Protein AF-0000000082329319 (afdb_homodimer)

Solvent-accessible surface area (backbone atoms only — not comparable to full-atom values): 57331 Å² total; per-residue (Å²): 108,67,70,53,46,54,50,66,62,68,67,63,82,34,62,36,70,44,45,41,34,28,29,38,61,69,78,29,52,53,36,36,52,53,46,50,52,42,44,52,46,39,43,68,53,18,30,43,64,46,78,43,66,29,59,66,49,56,44,35,35,26,40,24,53,36,57,49,59,50,30,33,31,45,73,42,60,60,50,90,54,73,69,56,53,43,22,40,49,27,40,51,30,24,66,36,27,12,66,29,5,46,32,35,39,68,50,73,68,53,36,54,30,41,51,44,30,39,55,34,58,69,70,59,17,52,50,27,47,33,51,38,47,52,51,43,46,66,47,33,62,47,39,40,37,26,33,49,57,33,33,27,46,34,38,58,71,47,36,43,55,77,82,74,37,58,66,62,38,46,63,36,68,20,51,42,42,71,37,67,89,69,42,92,74,79,43,67,47,33,28,30,25,54,70,43,43,61,22,64,32,7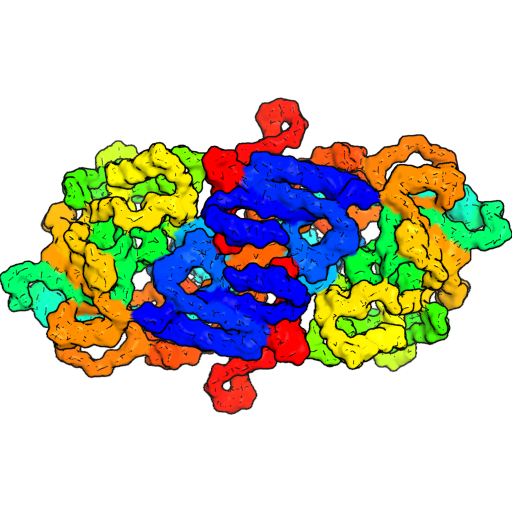3,39,84,39,20,48,48,50,41,72,80,48,29,68,55,44,33,31,17,35,19,41,23,40,79,56,93,86,37,79,42,66,52,48,20,64,44,71,47,74,58,87,52,30,34,44,34,34,43,48,80,88,36,43,30,73,84,61,52,72,61,40,19,63,23,50,37,42,30,54,50,32,39,51,15,56,54,71,78,73,48,81,47,76,18,37,35,16,44,64,44,49,40,44,68,35,48,72,48,62,44,66,77,47,66,44,26,30,37,40,32,41,73,39,20,70,73,55,46,54,60,38,30,49,48,63,44,43,49,42,78,58,53,53,51,56,44,51,53,39,52,74,72,62,54,67,74,48,54,43,66,22,61,89,40,59,44,63,78,64,79,76,60,24,45,15,58,24,36,78,70,46,66,38,66,69,42,30,32,30,31,30,47,36,82,75,29,66,42,69,38,90,84,42,94,50,70,32,69,67,44,53,26,40,36,39,36,50,32,67,39,53,67,56,43,50,50,35,40,75,72,62,73,32,39,31,37,63,37,67,44,60,56,67,84,81,81,82,68,59,90,53,45,45,81,45,76,47,86,51,45,43,32,34,32,40,41,31,31,29,35,30,67,66,45,43,34,44,68,55,36,35,53,56,46,14,55,49,57,40,66,60,42,26,45,71,62,21,65,54,45,36,42,60,36,55,48,94,61,40,75,90,65,54,40,79,86,56,49,71,77,87,55,43,87,72,34,48,50,41,59,38,74,79,54,80,58,80,69,74,40,73,26,49,67,62,50,46,49,56,44,42,71,43,33,45,48,48,42,88,86,48,32,23,44,36,74,59,52,97,109,63,68,54,46,55,50,65,61,67,68,62,85,34,59,36,69,44,45,41,34,26,31,40,61,68,77,29,52,53,35,35,52,52,46,50,53,42,44,52,47,38,43,67,53,18,31,43,67,47,78,42,66,29,58,65,49,56,44,35,36,27,40,25,55,37,57,51,60,49,31,33,31,45,72,42,62,60,49,88,56,73,69,57,52,42,23,41,46,26,40,49,29,24,67,35,27,13,66,29,4,48,31,33,40,66,50,71,69,55,37,53,30,42,51,46,30,40,55,34,60,69,69,59,18,53,51,26,47,32,52,38,46,52,49,42,45,66,47,33,61,46,40,41,37,27,33,49,56,33,35,28,47,36,38,58,72,47,37,42,57,76,82,75,37,58,66,62,37,45,59,36,69,24,44,41,40,70,35,68,89,67,43,91,72,78,44,68,46,33,30,31,25,54,67,42,44,63,23,63,33,73,39,84,39,19,45,48,50,39,72,80,51,29,67,56,46,32,30,18,34,18,41,23,40,80,57,96,87,37,78,41,68,53,48,22,65,44,70,47,75,59,87,52,28,34,45,34,32,44,51,80,87,38,44,30,73,85,61,50,72,60,40,19,61,23,50,37,42,30,55,50,32,39,51,15,57,54,70,77,72,47,82,47,78,17,36,36,15,43,64,45,49,41,43,67,33,49,72,46,62,44,67,77,45,66,44,26,29,38,38,33,42,74,38,20,69,74,55,46,53,61,38,31,50,49,62,44,43,49,43,78,59,51,52,50,54,43,52,54,38,51,74,72,61,54,66,74,46,54,41,66,21,61,88,38,57,44,63,79,66,78,76,60,23,42,17,57,24,36,78,70,45,68,37,68,69,41,31,35,30,31,31,48,35,83,75,30,66,42,70,38,87,85,42,94,50,71,30,71,67,44,53,24,41,36,39,36,47,31,66,39,52,68,56,44,51,51,36,40,73,72,63,74,31,40,31,38,62,38,67,44,58,56,67,84,82,81,84,67,59,90,51,44,46,80,46,76,48,86,50,44,43,34,35,29,41,41,33,30,29,33,30,68,66,44,43,34,43,68,55,36,35,54,56,45,15,56,50,58,41,66,60,43,26,45,72,62,21,66,53,46,36,41,57,36,57,48,92,62,42,75,88,66,55,40,80,86,56,49,69,76,88,55,42,88,71,34,47,50,43,58,38,75,79,53,81,59,82,68,74,40,75,25,50,66,64,50,46,49,56,43,43,71,43,33,43,47,46,40,88,85,48,32,24,44,35,76,58,49,100

Structure (mmCIF, N/CA/C/O backbone):
data_AF-0000000082329319-model_v1
#
loop_
_entity.id
_entity.type
_entity.pdbx_description
1 polymer 'ABC transporter substrate-binding protein'
#
loop_
_atom_site.group_PDB
_atom_site.id
_atom_site.type_symbol
_atom_site.label_atom_id
_atom_site.label_alt_id
_atom_site.label_comp_id
_atom_site.label_asym_id
_atom_site.label_entity_id
_atom_site.label_seq_id
_atom_site.pdbx_PDB_ins_code
_atom_site.Cartn_x
_atom_site.Cartn_y
_atom_site.Cartn_z
_atom_site.occupancy
_atom_site.B_iso_or_equiv
_atom_site.auth_seq_id
_atom_site.auth_comp_id
_atom_site.auth_asym_id
_atom_site.auth_atom_id
_atom_site.pdbx_PDB_model_num
ATOM 1 N N . MET A 1 1 ? -1.526 15.633 -18.156 1 30.2 1 MET A N 1
ATOM 2 C CA . MET A 1 1 ? -1.078 15.492 -19.547 1 30.2 1 MET A CA 1
ATOM 3 C C . MET A 1 1 ? -0.22 14.242 -19.703 1 30.2 1 MET A C 1
ATOM 5 O O . MET A 1 1 ? -0.414 13.469 -20.656 1 30.2 1 MET A O 1
ATOM 9 N N . ASP A 1 2 ? 0.647 14.102 -18.734 1 33.94 2 ASP A N 1
ATOM 10 C CA . ASP A 1 2 ? 1.705 13.117 -18.953 1 33.94 2 ASP A CA 1
ATOM 11 C C . ASP A 1 2 ? 1.216 11.711 -18.625 1 33.94 2 ASP A C 1
ATOM 13 O O . ASP A 1 2 ? 1.714 10.734 -19.203 1 33.94 2 ASP A O 1
ATOM 17 N N . ARG A 1 3 ? 0.21 11.625 -17.688 1 36.66 3 ARG A N 1
ATOM 18 C CA . ARG A 1 3 ? -0.419 10.32 -17.5 1 36.66 3 ARG A CA 1
ATOM 19 C C . ARG A 1 3 ? -1.175 9.891 -18.75 1 36.66 3 ARG A C 1
ATOM 21 O O . ARG A 1 3 ? -1.224 8.703 -19.078 1 36.66 3 ARG A O 1
ATOM 28 N N . ILE A 1 4 ? -1.695 10.906 -19.391 1 33.75 4 ILE A N 1
ATOM 29 C CA . ILE A 1 4 ? -2.426 10.711 -20.641 1 33.75 4 ILE A CA 1
ATOM 30 C C . ILE A 1 4 ? -1.472 10.219 -21.719 1 33.75 4 ILE A C 1
ATOM 32 O O . ILE A 1 4 ? -1.796 9.297 -22.469 1 33.75 4 ILE A O 1
ATOM 36 N N . GLU A 1 5 ? -0.399 10.859 -21.688 1 36.62 5 GLU A N 1
ATOM 37 C CA . GLU A 1 5 ? 0.522 10.492 -22.75 1 36.62 5 GLU A CA 1
ATOM 38 C C . GLU A 1 5 ? 0.984 9.039 -22.609 1 36.62 5 GLU A C 1
ATOM 40 O O . GLU A 1 5 ? 1.142 8.328 -23.594 1 36.62 5 GLU A O 1
ATOM 45 N N . ARG A 1 6 ? 1.022 8.758 -21.406 1 40.94 6 ARG A N 1
ATOM 46 C CA . ARG A 1 6 ? 1.468 7.402 -21.094 1 40.94 6 ARG A CA 1
ATOM 47 C C . ARG A 1 6 ? 0.449 6.371 -21.578 1 40.94 6 ARG A C 1
ATOM 49 O O . ARG A 1 6 ? 0.821 5.281 -22.016 1 40.94 6 ARG A O 1
ATOM 56 N N . LEU A 1 7 ? -0.784 6.781 -21.406 1 38.31 7 LEU A N 1
ATOM 57 C CA . LEU A 1 7 ? -1.888 5.93 -21.828 1 38.31 7 LEU A CA 1
ATOM 58 C C . LEU A 1 7 ? -1.897 5.766 -23.344 1 38.31 7 LEU A C 1
ATOM 60 O O . LEU A 1 7 ? -2.336 4.734 -23.859 1 38.31 7 LEU A O 1
ATOM 64 N N . ILE A 1 8 ? -1.562 6.855 -23.984 1 34.66 8 ILE A N 1
ATOM 65 C CA . ILE A 1 8 ? -1.705 6.926 -25.438 1 34.66 8 ILE A CA 1
ATOM 66 C C . ILE A 1 8 ? -0.611 6.098 -26.109 1 34.66 8 ILE A C 1
ATOM 68 O O . ILE A 1 8 ? -0.829 5.512 -27.172 1 34.66 8 ILE A O 1
ATOM 72 N N . THR A 1 9 ? 0.531 6.309 -25.562 1 39.31 9 THR A N 1
ATOM 73 C CA . THR A 1 9 ? 1.566 5.793 -26.453 1 39.31 9 THR A CA 1
ATOM 74 C C . THR A 1 9 ? 1.694 4.281 -26.312 1 39.31 9 THR A C 1
ATOM 76 O O . THR A 1 9 ? 2.354 3.629 -27.141 1 39.31 9 THR A O 1
ATOM 79 N N . GLY A 1 10 ? 0.918 3.424 -25.797 1 35.56 10 GLY A N 1
ATOM 80 C CA . GLY A 1 10 ? 0.728 1.983 -25.844 1 35.56 10 GLY A CA 1
ATOM 81 C C . GLY A 1 10 ? 2.02 1.204 -25.703 1 35.56 10 GLY A C 1
ATOM 82 O O . GLY A 1 10 ? 2.068 0.008 -26 1 35.56 10 GLY A O 1
ATOM 83 N N . THR A 1 11 ? 3.207 1.705 -26.078 1 42.69 11 THR A N 1
ATOM 84 C CA . THR A 1 11 ? 4.352 0.818 -26.234 1 42.69 11 THR A CA 1
ATOM 85 C C . THR A 1 11 ? 4.789 0.247 -24.891 1 42.69 11 THR A C 1
ATOM 87 O O . THR A 1 11 ? 4.832 0.967 -23.891 1 42.69 11 THR A O 1
ATOM 90 N N . ALA A 1 12 ? 4.844 -1.183 -24.625 1 45 12 ALA A N 1
ATOM 91 C CA . ALA A 1 12 ? 4.926 -2.133 -23.516 1 45 12 ALA A CA 1
ATOM 92 C C . ALA A 1 12 ? 5.91 -1.654 -22.453 1 45 12 ALA A C 1
ATOM 94 O O . ALA A 1 12 ? 5.586 -1.634 -21.266 1 45 12 ALA A O 1
ATOM 95 N N . ASP A 1 13 ? 7.266 -1.929 -22.609 1 57.5 13 ASP A N 1
ATOM 96 C CA . ASP A 1 13 ? 8.258 -1.7 -21.562 1 57.5 13 ASP A CA 1
ATOM 97 C C . ASP A 1 13 ? 8.719 -0.244 -21.562 1 57.5 13 ASP A C 1
ATOM 99 O O . ASP A 1 13 ? 9.414 0.201 -22.469 1 57.5 13 ASP A O 1
ATOM 103 N N . ASP A 1 14 ? 7.895 0.738 -20.734 1 76.12 14 ASP A N 1
ATOM 104 C CA . ASP A 1 14 ? 8.281 2.145 -20.688 1 76.12 14 ASP A CA 1
ATOM 105 C C . ASP A 1 14 ? 9.109 2.441 -19.438 1 76.12 14 ASP A C 1
ATOM 107 O O . ASP A 1 14 ? 8.992 1.74 -18.438 1 76.12 14 ASP A O 1
ATOM 111 N N . GLN A 1 15 ? 10.141 3.148 -19.719 1 88.38 15 GLN A N 1
ATOM 112 C CA . GLN A 1 15 ? 10.953 3.646 -18.625 1 88.38 15 GLN A CA 1
ATOM 113 C C . GLN A 1 15 ? 10.086 4.309 -17.562 1 88.38 15 GLN A C 1
ATOM 115 O O . GLN A 1 15 ? 9.195 5.102 -17.875 1 88.38 15 GLN A O 1
ATOM 120 N N . LEU A 1 16 ? 10.266 3.871 -16.359 1 93.06 16 LEU A N 1
ATOM 121 C CA . LEU A 1 16 ? 9.539 4.508 -15.266 1 93.06 16 LEU A CA 1
ATOM 122 C C . LEU A 1 16 ? 9.805 6.012 -15.234 1 93.06 16 LEU A C 1
ATOM 124 O O . LEU A 1 16 ? 10.961 6.441 -15.297 1 93.06 16 LEU A O 1
ATOM 128 N N . THR A 1 17 ? 8.781 6.805 -15.203 1 94.88 17 THR A N 1
ATOM 129 C CA . THR A 1 17 ? 8.875 8.25 -15.023 1 94.88 17 THR A CA 1
ATOM 130 C C . THR A 1 17 ? 8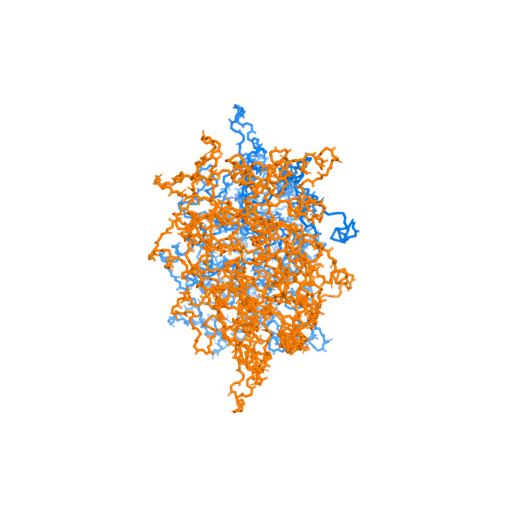.188 8.68 -13.734 1 94.88 17 THR A C 1
ATOM 132 O O . THR A 1 17 ? 7.051 8.289 -13.469 1 94.88 17 THR A O 1
ATOM 135 N N . ILE A 1 18 ? 8.859 9.414 -12.945 1 96.12 18 ILE A N 1
ATOM 136 C CA . ILE A 1 18 ? 8.32 9.945 -11.695 1 96.12 18 ILE A CA 1
ATOM 137 C C . ILE A 1 18 ? 8.305 11.469 -11.742 1 96.12 18 ILE A C 1
ATOM 139 O O . ILE A 1 18 ? 9.25 12.086 -12.242 1 96.12 18 ILE A O 1
ATOM 143 N N . THR A 1 19 ? 7.227 12.07 -11.281 1 97.81 19 THR A N 1
ATOM 144 C CA . THR A 1 19 ? 7.16 13.516 -11.125 1 97.81 19 THR A CA 1
ATOM 145 C C . THR A 1 19 ? 7.629 13.93 -9.734 1 97.81 19 THR A C 1
ATOM 147 O O . THR A 1 19 ? 7.07 13.484 -8.727 1 97.81 19 THR A O 1
ATOM 150 N N . LEU A 1 20 ? 8.656 14.695 -9.695 1 98.44 20 LEU A N 1
ATOM 151 C CA . LEU A 1 20 ? 9.195 15.25 -8.461 1 98.44 20 LEU A CA 1
ATOM 152 C C . LEU A 1 20 ? 8.812 16.719 -8.312 1 98.44 20 LEU A C 1
ATOM 154 O O . LEU A 1 20 ? 9.312 17.578 -9.055 1 98.44 20 LEU A O 1
ATOM 158 N N . GLN A 1 21 ? 7.93 17 -7.387 1 98.5 21 GLN A N 1
ATOM 159 C CA . GLN A 1 21 ? 7.477 18.359 -7.156 1 98.5 21 GLN A CA 1
ATOM 160 C C . GLN A 1 21 ? 8.281 19.031 -6.039 1 98.5 21 GLN A C 1
ATOM 162 O O . GLN A 1 21 ? 8.75 18.344 -5.121 1 98.5 21 GLN A O 1
ATOM 167 N N . THR A 1 22 ? 8.508 20.312 -6.148 1 97.94 22 THR A N 1
ATOM 168 C CA . THR A 1 22 ? 9.18 21.109 -5.129 1 97.94 22 THR A CA 1
ATOM 169 C C . THR A 1 22 ? 8.891 22.594 -5.332 1 97.94 22 THR A C 1
ATOM 171 O O . THR A 1 22 ? 7.969 22.969 -6.059 1 97.94 22 THR A O 1
ATOM 174 N N . LEU A 1 23 ? 9.578 23.438 -4.57 1 95 23 LEU A N 1
ATOM 175 C CA . LEU A 1 23 ? 9.43 24.875 -4.668 1 95 23 LEU A CA 1
ATOM 176 C C . LEU A 1 23 ? 10.492 25.484 -5.578 1 95 23 LEU A C 1
ATOM 178 O O . LEU A 1 23 ? 11.617 24.969 -5.645 1 95 23 LEU A O 1
ATOM 182 N N . PRO A 1 24 ? 10.141 26.516 -6.27 1 93.5 24 PRO A N 1
ATOM 183 C CA . PRO A 1 24 ? 11.156 27.203 -7.078 1 93.5 24 PRO A CA 1
ATOM 184 C C . PRO A 1 24 ? 12.203 27.922 -6.227 1 93.5 24 PRO A C 1
ATOM 186 O O . PRO A 1 24 ? 12.023 28.062 -5.012 1 93.5 24 PRO A O 1
ATOM 189 N N . THR A 1 25 ? 13.227 28.359 -6.852 1 88.62 25 THR A N 1
ATOM 190 C CA . THR A 1 25 ? 14.383 28.969 -6.191 1 88.62 25 THR A CA 1
ATOM 191 C C . THR A 1 25 ? 13.953 30.188 -5.379 1 88.62 25 THR A C 1
ATOM 193 O O . THR A 1 25 ? 14.453 30.406 -4.277 1 88.62 25 THR A O 1
ATOM 196 N N . ASP A 1 26 ? 13.031 30.922 -5.863 1 83.06 26 ASP A N 1
ATOM 197 C CA . ASP A 1 26 ? 12.609 32.156 -5.219 1 83.06 26 ASP A CA 1
ATOM 198 C C . ASP A 1 26 ? 11.875 31.875 -3.91 1 83.06 26 ASP A C 1
ATOM 200 O O . ASP A 1 26 ? 11.867 32.719 -3.004 1 83.06 26 ASP A O 1
ATOM 204 N N . ASN A 1 27 ? 11.281 30.688 -3.85 1 83.81 27 ASN A N 1
ATOM 205 C CA . ASN A 1 27 ? 10.547 30.328 -2.643 1 83.81 27 ASN A CA 1
ATOM 206 C C . ASN A 1 27 ? 11.438 29.562 -1.661 1 83.81 27 ASN A C 1
ATOM 208 O O . ASN A 1 27 ? 11.383 29.812 -0.454 1 83.81 27 ASN A O 1
ATOM 212 N N . ASP A 1 28 ? 12.195 28.688 -2.215 1 90.06 28 ASP A N 1
ATOM 213 C CA . ASP A 1 28 ? 13.039 27.844 -1.37 1 90.06 28 ASP A CA 1
ATOM 214 C C . ASP A 1 28 ? 14.234 27.297 -2.15 1 90.06 28 ASP A C 1
ATOM 216 O O . ASP A 1 28 ? 14.148 26.25 -2.777 1 90.06 28 ASP A O 1
ATOM 220 N N . ARG A 1 29 ? 15.336 27.938 -2.021 1 90.69 29 ARG A N 1
ATOM 221 C CA . ARG A 1 29 ? 16.547 27.578 -2.76 1 90.69 29 ARG A CA 1
ATOM 222 C C . ARG A 1 29 ? 17.062 26.219 -2.316 1 90.69 29 ARG A C 1
ATOM 224 O O . ARG A 1 29 ? 17.609 25.469 -3.127 1 90.69 29 ARG A O 1
ATOM 231 N N . GLN A 1 30 ? 16.938 25.953 -1.091 1 93.69 30 GLN A N 1
ATOM 232 C CA . GLN A 1 30 ? 17.438 24.688 -0.567 1 93.69 30 GLN A CA 1
ATOM 233 C C . GLN A 1 30 ? 16.625 23.516 -1.106 1 93.69 30 GLN A C 1
ATOM 235 O O . GLN A 1 30 ? 17.188 22.5 -1.53 1 93.69 30 GLN A O 1
ATOM 240 N N . ALA A 1 31 ? 15.305 23.625 -1.152 1 95.62 31 ALA A N 1
ATOM 241 C CA . ALA A 1 31 ? 14.43 22.547 -1.598 1 95.62 31 ALA A CA 1
ATOM 242 C C . ALA A 1 31 ? 14.719 22.156 -3.047 1 95.62 31 ALA A C 1
ATOM 244 O O . ALA A 1 31 ? 14.805 20.969 -3.379 1 95.62 31 ALA A O 1
ATOM 245 N N . ILE A 1 32 ? 14.828 23.125 -3.904 1 96.56 32 ILE A N 1
ATOM 246 C CA . ILE A 1 32 ? 15.031 22.844 -5.32 1 96.56 32 ILE A CA 1
ATOM 247 C C . ILE A 1 32 ? 16.422 22.234 -5.531 1 96.56 32 ILE A C 1
ATOM 249 O O . ILE A 1 32 ? 16.609 21.391 -6.41 1 96.56 32 ILE A O 1
ATOM 253 N N . GLN A 1 33 ? 17.391 22.672 -4.738 1 96.69 33 GLN A N 1
ATOM 254 C CA . GLN A 1 33 ? 18.719 22.094 -4.852 1 96.69 33 GLN A CA 1
ATOM 255 C C . GLN A 1 33 ? 18.719 20.625 -4.402 1 96.69 33 GLN A C 1
ATOM 257 O O . GLN A 1 33 ? 19.375 19.781 -5.023 1 96.69 33 GLN A O 1
ATOM 262 N N . ILE A 1 34 ? 18.031 20.328 -3.328 1 98 34 ILE A N 1
ATOM 263 C CA . ILE A 1 34 ? 17.891 18.953 -2.895 1 98 34 ILE A CA 1
ATOM 264 C C . ILE A 1 34 ? 17.219 18.125 -3.994 1 98 34 ILE A C 1
ATOM 266 O O . ILE A 1 34 ? 17.672 17.016 -4.309 1 98 34 ILE A O 1
ATOM 270 N N . ALA A 1 35 ? 16.172 18.672 -4.617 1 98.38 35 ALA A N 1
ATOM 271 C CA . ALA A 1 35 ? 15.414 18 -5.664 1 98.38 35 ALA A CA 1
ATOM 272 C C . ALA A 1 35 ? 16.312 17.703 -6.871 1 98.38 35 ALA A C 1
ATOM 274 O O . ALA A 1 35 ? 16.234 16.609 -7.449 1 98.38 35 ALA A O 1
ATOM 275 N N . ARG A 1 36 ? 17.109 18.625 -7.215 1 98 36 ARG A N 1
ATOM 276 C CA . ARG A 1 36 ? 17.984 18.453 -8.359 1 98 36 ARG A CA 1
ATOM 277 C C . ARG A 1 36 ? 19.016 17.359 -8.094 1 98 36 ARG A C 1
ATOM 279 O O . ARG A 1 36 ? 19.359 16.594 -9 1 98 36 ARG A O 1
ATOM 286 N N . ARG A 1 37 ? 19.5 17.344 -6.906 1 97.31 37 ARG A N 1
ATOM 287 C CA . ARG A 1 37 ? 20.438 16.297 -6.535 1 97.31 37 ARG A CA 1
ATOM 288 C C . ARG A 1 37 ? 19.781 14.922 -6.617 1 97.31 37 ARG A C 1
ATOM 290 O O . ARG A 1 37 ? 20.359 13.969 -7.133 1 97.31 37 ARG A O 1
ATOM 297 N N . LEU A 1 38 ? 18.578 14.812 -6.113 1 98.12 38 LEU A N 1
ATOM 298 C CA . LEU A 1 38 ? 17.844 13.555 -6.18 1 98.12 38 LEU A CA 1
ATOM 299 C C . LEU A 1 38 ? 17.531 13.18 -7.621 1 98.12 38 LEU A C 1
ATOM 301 O O . LEU A 1 38 ? 17.625 12.008 -8 1 98.12 38 LEU A O 1
ATOM 305 N N . GLU A 1 39 ? 17.109 14.203 -8.422 1 98.19 39 GLU A N 1
ATOM 306 C CA . GLU A 1 39 ? 16.859 13.984 -9.844 1 98.19 39 GLU A CA 1
ATOM 307 C C . GLU A 1 39 ? 18.078 13.352 -10.531 1 98.19 39 GLU A C 1
ATOM 309 O O . GLU A 1 39 ? 17.938 12.391 -11.281 1 98.19 39 GLU A O 1
ATOM 314 N N . LYS A 1 40 ? 19.203 13.906 -10.25 1 97.38 40 LYS A N 1
ATOM 315 C CA . LYS A 1 40 ? 20.453 13.391 -10.82 1 97.38 40 LYS A CA 1
ATOM 316 C C . LYS A 1 40 ? 20.656 11.922 -10.445 1 97.38 40 LYS A C 1
ATOM 318 O O . LYS A 1 40 ? 20.984 11.102 -11.297 1 97.38 40 LYS A O 1
ATOM 323 N N . HIS A 1 41 ? 20.484 11.594 -9.172 1 97.75 41 HIS A N 1
ATOM 324 C CA . HIS A 1 41 ? 20.688 10.234 -8.695 1 97.75 41 HIS A CA 1
ATOM 325 C C . HIS A 1 41 ? 19.656 9.281 -9.273 1 97.75 41 HIS A C 1
ATOM 327 O O . HIS A 1 41 ? 19.969 8.148 -9.641 1 97.75 41 HIS A O 1
ATOM 333 N N . LEU A 1 42 ? 18.375 9.68 -9.328 1 98.06 42 LEU A N 1
ATOM 334 C CA . LEU A 1 42 ? 17.312 8.859 -9.891 1 98.06 42 LEU A CA 1
ATOM 335 C C . LEU A 1 42 ? 17.578 8.57 -11.367 1 98.06 42 LEU A C 1
ATOM 337 O O . LEU A 1 42 ? 17.438 7.434 -11.82 1 98.06 42 LEU A O 1
ATOM 341 N N . ASN A 1 43 ? 17.984 9.602 -12.086 1 97.12 43 ASN A N 1
ATOM 342 C CA . ASN A 1 43 ? 18.328 9.414 -13.492 1 97.12 43 ASN A CA 1
ATOM 343 C C . ASN A 1 43 ? 19.484 8.445 -13.664 1 97.12 43 ASN A C 1
ATOM 345 O O . ASN A 1 43 ? 19.484 7.625 -14.586 1 97.12 43 ASN A O 1
ATOM 349 N N . ALA A 1 44 ? 20.406 8.57 -12.789 1 96.31 44 ALA A N 1
ATOM 350 C CA . ALA A 1 44 ? 21.594 7.715 -12.859 1 96.31 44 ALA A CA 1
ATOM 351 C C . ALA A 1 44 ? 21.219 6.246 -12.703 1 96.31 44 ALA A C 1
ATOM 353 O O . ALA A 1 44 ? 21.859 5.367 -13.281 1 96.31 44 ALA A O 1
ATOM 354 N N . VAL A 1 45 ? 20.188 5.965 -11.961 1 96.19 45 VAL A N 1
ATOM 355 C CA . VAL A 1 45 ? 19.797 4.574 -11.742 1 96.19 45 VAL A CA 1
ATOM 356 C C . VAL A 1 45 ? 18.672 4.188 -12.703 1 96.19 45 VAL A C 1
ATOM 358 O O . VAL A 1 45 ? 17.953 3.219 -12.461 1 96.19 45 VAL A O 1
ATOM 361 N N . GLY A 1 46 ? 18.453 4.965 -13.68 1 94.62 46 GLY A N 1
ATOM 362 C CA . GLY A 1 46 ? 17.594 4.57 -14.797 1 94.62 46 GLY A CA 1
ATOM 363 C C . GLY A 1 46 ? 16.156 5.023 -14.633 1 94.62 46 GLY A C 1
ATOM 364 O O . GLY A 1 46 ? 15.273 4.578 -15.367 1 94.62 46 GLY A O 1
ATOM 365 N N . ILE A 1 47 ? 15.797 5.855 -13.688 1 96.5 47 ILE A N 1
ATOM 366 C CA . ILE A 1 47 ? 14.453 6.375 -13.477 1 96.5 47 ILE A CA 1
ATOM 367 C C . ILE A 1 47 ? 14.344 7.781 -14.07 1 96.5 47 ILE A C 1
ATOM 369 O O . ILE A 1 47 ? 15.117 8.672 -13.703 1 96.5 47 ILE A O 1
ATOM 373 N N . ASN A 1 48 ? 13.438 7.938 -14.969 1 95.75 48 ASN A N 1
ATOM 374 C CA . ASN A 1 48 ? 13.195 9.258 -15.547 1 95.75 48 ASN A CA 1
ATOM 375 C C . ASN A 1 48 ? 12.445 10.164 -14.57 1 95.75 48 ASN A C 1
ATOM 377 O O . ASN A 1 48 ? 11.461 9.75 -13.961 1 95.75 48 ASN A O 1
ATOM 381 N N . VAL A 1 49 ? 12.945 11.438 -14.453 1 97.31 49 VAL A N 1
ATOM 382 C CA . VAL A 1 49 ? 12.328 12.352 -13.492 1 97.31 49 VAL A CA 1
ATOM 383 C C . VAL A 1 49 ? 11.797 13.586 -14.219 1 97.31 49 VAL A C 1
ATOM 385 O O . VAL A 1 49 ? 12.508 14.195 -15.023 1 97.31 49 VAL A O 1
ATOM 388 N N . ARG A 1 50 ? 10.594 13.883 -13.992 1 97.31 50 ARG A N 1
ATOM 389 C CA . ARG A 1 50 ? 10.023 15.172 -14.352 1 97.31 50 ARG A CA 1
ATOM 390 C C . ARG A 1 50 ? 10 16.125 -13.156 1 97.31 50 ARG A C 1
ATOM 392 O O . ARG A 1 50 ? 9.125 16.016 -12.297 1 97.31 50 ARG A O 1
ATOM 399 N N . LEU A 1 51 ? 10.961 16.984 -13.102 1 97.69 51 LEU A N 1
ATOM 400 C CA . LEU A 1 51 ? 11.023 17.969 -12.031 1 97.69 51 LEU A CA 1
ATOM 401 C C . LEU A 1 51 ? 10.016 19.094 -12.258 1 97.69 51 LEU A C 1
ATOM 403 O O . LEU A 1 51 ? 10.023 19.719 -13.32 1 97.69 51 LEU A O 1
ATOM 407 N N . GLU A 1 52 ? 9.148 19.344 -11.305 1 97.69 52 GLU A N 1
ATOM 408 C CA . GLU A 1 52 ? 8.078 20.312 -11.453 1 97.69 52 GLU A CA 1
ATOM 409 C C . GLU A 1 52 ? 8.055 21.297 -10.281 1 97.69 52 GLU A C 1
ATOM 411 O O . GLU A 1 52 ? 7.355 21.062 -9.289 1 97.69 52 GLU A O 1
ATOM 416 N N . PRO A 1 53 ? 8.734 22.391 -10.383 1 97 53 PRO A N 1
ATOM 417 C CA . PRO A 1 53 ? 8.594 23.438 -9.367 1 97 53 PRO A CA 1
ATOM 418 C C . PRO A 1 53 ? 7.215 24.094 -9.391 1 97 53 PRO A C 1
ATOM 420 O O . PRO A 1 53 ? 6.668 24.359 -10.461 1 97 53 PRO A O 1
ATOM 423 N N . ARG A 1 54 ? 6.66 24.219 -8.25 1 95.88 54 ARG A N 1
ATOM 424 C CA . ARG A 1 54 ? 5.352 24.844 -8.078 1 95.88 54 ARG A CA 1
ATOM 425 C C . ARG A 1 54 ? 5.391 25.906 -6.984 1 95.88 54 ARG A C 1
ATOM 427 O O . ARG A 1 54 ? 6.172 25.797 -6.039 1 95.88 54 ARG A O 1
ATOM 434 N N . ALA A 1 55 ? 4.5 26.922 -7.234 1 93.31 55 ALA A N 1
ATOM 435 C CA . ALA A 1 55 ? 4.336 27.875 -6.141 1 93.31 55 ALA A CA 1
ATOM 436 C C . ALA A 1 55 ? 3.873 27.172 -4.867 1 93.31 55 ALA A C 1
ATOM 438 O O . ALA A 1 55 ? 3.201 26.141 -4.93 1 93.31 55 ALA A O 1
ATOM 439 N N . TYR A 1 56 ? 4.258 27.75 -3.799 1 92.75 56 TYR A N 1
ATOM 440 C CA . TYR A 1 56 ? 4.074 27.094 -2.506 1 92.75 56 TYR A CA 1
ATOM 441 C C . TYR A 1 56 ? 2.619 26.703 -2.293 1 92.75 56 TYR A C 1
ATOM 443 O O . TYR A 1 56 ? 2.322 25.547 -1.988 1 92.75 56 TYR A O 1
ATOM 451 N N . PRO A 1 57 ? 1.612 27.594 -2.471 1 93.5 57 PRO A N 1
ATOM 452 C CA . PRO A 1 57 ? 0.224 27.188 -2.266 1 93.5 57 PRO A CA 1
ATOM 453 C C . PRO A 1 57 ? -0.215 26.094 -3.244 1 93.5 57 PRO A C 1
ATOM 455 O O . PRO A 1 57 ? -1.035 25.234 -2.898 1 93.5 57 PRO A O 1
ATOM 458 N N . GLU A 1 58 ? 0.335 26.141 -4.434 1 95.12 58 GLU A N 1
ATOM 459 C CA . GLU A 1 58 ? -0.014 25.141 -5.438 1 95.12 58 GLU A CA 1
ATOM 460 C C . GLU A 1 58 ? 0.548 23.766 -5.074 1 95.12 58 GLU A C 1
ATOM 462 O O . GLU A 1 58 ? -0.117 22.75 -5.266 1 95.12 58 GLU A O 1
ATOM 467 N N . LEU A 1 59 ? 1.793 23.781 -4.609 1 96.69 59 LEU A N 1
ATOM 468 C CA . LEU A 1 59 ? 2.389 22.531 -4.156 1 96.69 59 LEU A CA 1
ATOM 469 C C . LEU A 1 59 ? 1.562 21.922 -3.033 1 96.69 59 LEU A C 1
ATOM 471 O O . LEU A 1 59 ? 1.236 20.719 -3.078 1 96.69 59 LEU A O 1
ATOM 475 N N . LEU A 1 60 ? 1.222 22.734 -2.1 1 95.88 60 LEU A N 1
ATOM 476 C CA . LEU A 1 60 ? 0.479 22.234 -0.949 1 95.88 60 LEU A CA 1
ATOM 477 C C . LEU A 1 60 ? -0.924 21.797 -1.357 1 95.88 60 LEU A C 1
ATOM 479 O O . LEU A 1 60 ? -1.462 20.828 -0.812 1 95.88 60 LEU A O 1
ATOM 483 N N . ARG A 1 61 ? -1.542 22.516 -2.279 1 95.5 61 ARG A N 1
ATOM 484 C CA . ARG A 1 61 ? -2.846 22.094 -2.781 1 95.5 61 ARG A CA 1
ATOM 485 C C . ARG A 1 61 ? -2.768 20.719 -3.414 1 95.5 61 ARG A C 1
ATOM 487 O O . ARG A 1 61 ? -3.605 19.844 -3.139 1 95.5 61 ARG A O 1
ATOM 494 N N . SER A 1 62 ? -1.754 20.484 -4.203 1 96.12 62 SER A N 1
ATOM 495 C CA . SER A 1 62 ? -1.565 19.203 -4.871 1 96.12 62 SER A CA 1
ATOM 496 C C . SER A 1 62 ? -1.362 18.078 -3.865 1 96.12 62 SER A C 1
ATOM 498 O O . SER A 1 62 ? -1.897 16.969 -4.035 1 96.12 62 SER A O 1
ATOM 500 N N . VAL A 1 63 ? -0.66 18.328 -2.797 1 96.69 63 VAL A N 1
ATOM 501 C CA . VAL A 1 63 ? -0.265 17.297 -1.839 1 96.69 63 VAL A CA 1
ATOM 502 C C . VAL A 1 63 ? -1.378 17.094 -0.813 1 96.69 63 VAL A C 1
ATOM 504 O O . VAL A 1 63 ? -1.834 15.969 -0.602 1 96.69 63 VAL A O 1
ATOM 507 N N . LEU A 1 64 ? -1.903 18.203 -0.271 1 96.19 64 LEU A N 1
ATOM 508 C CA . LEU A 1 64 ? -2.762 18.125 0.904 1 96.19 64 LEU A CA 1
ATOM 509 C C . LEU A 1 64 ? -4.219 17.906 0.5 1 96.19 64 LEU A C 1
ATOM 511 O O . LEU A 1 64 ? -4.988 17.281 1.238 1 96.19 64 LEU A O 1
ATOM 515 N N . LEU A 1 65 ? -4.57 18.438 -0.651 1 94.62 65 LEU A N 1
ATOM 516 C CA . LEU A 1 65 ? -5.992 18.453 -0.988 1 94.62 65 LEU A CA 1
ATOM 517 C C . LEU A 1 65 ? -6.285 17.5 -2.145 1 94.62 65 LEU A C 1
ATOM 519 O O . LEU A 1 65 ? -7.223 16.703 -2.074 1 94.62 65 LEU A O 1
ATOM 523 N N . GLU A 1 66 ? -5.414 17.531 -3.15 1 93.25 66 GLU A N 1
ATOM 524 C CA . GLU A 1 66 ? -5.707 16.797 -4.375 1 93.25 66 GLU A CA 1
ATOM 525 C C . GLU A 1 66 ? -5.039 15.43 -4.363 1 93.25 66 GLU A C 1
ATOM 527 O O . GLU A 1 66 ? -5.418 14.539 -5.133 1 93.25 66 GLU A O 1
ATOM 532 N N . HIS A 1 67 ? -4.059 15.312 -3.57 1 94.56 67 HIS A N 1
ATOM 533 C CA . HIS A 1 67 ? -3.24 14.102 -3.545 1 94.56 67 HIS A CA 1
ATOM 534 C C . HIS A 1 67 ? -2.725 13.758 -4.938 1 94.56 67 HIS A C 1
ATOM 536 O O . HIS A 1 67 ? -2.697 12.586 -5.324 1 94.56 67 HIS A O 1
ATOM 542 N N . ASP A 1 68 ? -2.434 14.781 -5.688 1 93.81 68 ASP A N 1
ATOM 543 C CA . ASP A 1 68 ? -1.938 14.617 -7.055 1 93.81 68 ASP A CA 1
ATOM 544 C C . ASP A 1 68 ? -0.433 14.867 -7.125 1 93.81 68 ASP A C 1
ATOM 546 O O . ASP A 1 68 ? 0.006 15.938 -7.547 1 93.81 68 ASP A O 1
ATOM 550 N N . PHE A 1 69 ? 0.326 13.828 -6.773 1 96.88 69 PHE A N 1
ATOM 551 C CA . PHE A 1 69 ? 1.783 13.867 -6.773 1 96.88 69 PHE A CA 1
ATOM 552 C C . PHE A 1 69 ? 2.363 12.461 -6.707 1 96.88 69 PHE A C 1
ATOM 554 O O . PHE A 1 69 ? 1.681 11.523 -6.293 1 96.88 69 PHE A O 1
ATOM 561 N N . ASP A 1 70 ? 3.57 12.312 -7.234 1 97.56 70 ASP A N 1
ATOM 562 C CA . ASP A 1 70 ? 4.324 11.094 -6.98 1 97.56 70 ASP A CA 1
ATOM 563 C C . ASP A 1 70 ? 5.176 11.227 -5.719 1 97.56 70 ASP A C 1
ATOM 565 O O . ASP A 1 70 ? 5.059 10.414 -4.797 1 97.56 70 ASP A O 1
ATOM 569 N N . CYS A 1 71 ? 5.949 12.188 -5.734 1 98.56 71 CYS A N 1
ATOM 570 C CA . CYS A 1 71 ? 6.766 12.562 -4.586 1 98.56 71 CYS A CA 1
ATOM 571 C C . CYS A 1 71 ? 7.121 14.047 -4.629 1 98.56 71 CYS A C 1
ATOM 573 O O . CYS A 1 71 ? 6.902 14.711 -5.645 1 98.56 71 CYS A O 1
ATOM 575 N N . TYR A 1 72 ? 7.57 14.602 -3.52 1 98.69 72 TYR A N 1
ATOM 576 C CA . TYR A 1 72 ? 7.902 16.016 -3.469 1 98.69 72 TYR A CA 1
ATOM 577 C C . TYR A 1 72 ? 8.906 16.297 -2.357 1 98.69 72 TYR A C 1
ATOM 579 O O . TYR A 1 72 ? 9.039 15.516 -1.418 1 98.69 72 TYR A O 1
ATOM 587 N N . ILE A 1 73 ? 9.664 17.359 -2.486 1 98.38 73 ILE A N 1
ATOM 588 C CA . ILE A 1 73 ? 10.586 17.844 -1.469 1 98.38 73 ILE A CA 1
ATOM 589 C C . ILE A 1 73 ? 10.109 19.188 -0.944 1 98.38 73 ILE A C 1
ATOM 591 O O . ILE A 1 73 ? 9.805 20.094 -1.727 1 98.38 73 ILE A O 1
ATOM 595 N N . SER A 1 74 ? 10.016 19.297 0.293 1 96 74 SER A N 1
ATOM 596 C CA . SER A 1 74 ? 9.656 20.547 0.943 1 96 74 SER A CA 1
ATOM 597 C C . SER A 1 74 ? 10.055 20.547 2.416 1 96 74 SER A C 1
ATOM 599 O O . SER A 1 74 ? 10.727 19.609 2.879 1 96 74 SER A O 1
ATOM 601 N N . CYS A 1 75 ? 9.727 21.609 3.029 1 93.06 75 CYS A N 1
ATOM 602 C CA . CYS A 1 75 ? 9.945 21.734 4.469 1 93.06 75 CYS A CA 1
ATOM 603 C C . CYS A 1 75 ? 8.656 21.438 5.234 1 93.06 75 CYS A C 1
ATOM 605 O O . CYS A 1 75 ? 7.609 22.016 4.938 1 93.06 75 CYS A O 1
ATOM 607 N N . TYR A 1 76 ? 8.727 20.547 6.145 1 91.56 76 TYR A N 1
ATOM 608 C CA . TYR A 1 76 ? 7.582 20.203 6.984 1 91.56 76 TYR A CA 1
ATOM 609 C C . TYR A 1 76 ? 7.523 21.109 8.219 1 91.56 76 TYR A C 1
ATOM 611 O O . TYR A 1 76 ? 8.531 21.281 8.914 1 91.56 76 TYR A O 1
ATOM 619 N N . PRO A 1 77 ? 6.359 21.812 8.5 1 81.25 77 PRO A N 1
ATOM 620 C CA . PRO A 1 77 ? 6.293 22.703 9.656 1 81.25 77 PRO A CA 1
ATOM 621 C C . PRO A 1 77 ? 6.414 21.953 10.984 1 81.25 77 PRO A C 1
ATOM 623 O O . PRO A 1 77 ? 6.902 22.516 11.969 1 81.25 77 PRO A O 1
ATOM 626 N N . GLY A 1 78 ? 6.598 20.672 10.977 1 73.25 78 GLY A N 1
ATOM 627 C CA . GLY A 1 78 ? 6.73 19.859 12.172 1 73.25 78 GLY A CA 1
ATOM 628 C C . GLY A 1 78 ? 6.117 20.5 13.398 1 73.25 78 GLY A C 1
ATOM 629 O O . GLY A 1 78 ? 5.34 21.453 13.289 1 73.25 78 GLY A O 1
ATOM 630 N N . GLY A 1 79 ? 6.199 20.016 14.672 1 73.31 79 GLY A N 1
ATOM 631 C CA . GLY A 1 79 ? 5.746 20.5 15.969 1 73.31 79 GLY A CA 1
ATOM 632 C C . GLY A 1 79 ? 6.738 20.234 17.078 1 73.31 79 GLY A C 1
ATOM 633 O O . GLY A 1 79 ? 7.809 19.672 16.844 1 73.31 79 GLY A O 1
ATOM 634 N N . HIS A 1 80 ? 6.5 20.922 18.109 1 77 80 HIS A N 1
ATOM 635 C CA . HIS A 1 80 ? 7.34 20.703 19.281 1 77 80 HIS A CA 1
ATOM 636 C C . HIS A 1 80 ? 7.059 19.344 19.906 1 77 80 HIS A C 1
ATOM 638 O O . HIS A 1 80 ? 7.988 18.625 20.297 1 77 80 HIS A O 1
ATOM 644 N N . ASP A 1 81 ? 5.875 19 19.891 1 88.25 81 ASP A N 1
ATOM 645 C CA . ASP A 1 81 ? 5.477 17.734 20.484 1 88.25 81 ASP A CA 1
ATOM 646 C C . ASP A 1 81 ? 5.18 16.688 19.406 1 88.25 81 ASP A C 1
ATOM 648 O O . ASP A 1 81 ? 4.52 17 18.406 1 88.25 81 ASP A O 1
ATOM 652 N N . PRO A 1 82 ? 5.617 15.477 19.594 1 91.75 82 PRO A N 1
ATOM 653 C CA . PRO A 1 82 ? 5.473 14.43 18.578 1 91.75 82 PRO A CA 1
ATOM 654 C C . PRO A 1 82 ? 4.023 13.984 18.391 1 91.75 82 PRO A C 1
ATOM 656 O O . PRO A 1 82 ? 3.744 13.125 17.547 1 91.75 82 PRO A O 1
ATOM 659 N N . GLU A 1 83 ? 3.092 14.539 19.141 1 91.44 83 GLU A N 1
ATOM 660 C CA . GLU A 1 83 ? 1.684 14.203 18.969 1 91.44 83 GLU A CA 1
ATOM 661 C C . GLU A 1 83 ? 1.246 14.391 17.516 1 91.44 83 GLU A C 1
ATOM 663 O O . GLU A 1 83 ? 0.376 13.664 17.016 1 91.44 83 GLU A O 1
ATOM 668 N N . TYR A 1 84 ? 1.916 15.281 16.781 1 92.81 84 TYR A N 1
ATOM 669 C CA . TYR A 1 84 ? 1.514 15.547 15.406 1 92.81 84 TYR A CA 1
ATOM 670 C C . TYR A 1 84 ? 1.766 14.328 14.523 1 92.81 84 TYR A C 1
ATOM 672 O O . TYR A 1 84 ? 1.212 14.227 13.422 1 92.81 84 TYR A O 1
ATOM 680 N N . LEU A 1 85 ? 2.615 13.367 14.953 1 96.38 85 LEU A N 1
ATOM 681 C CA . LEU A 1 85 ? 2.848 12.141 14.195 1 96.38 85 LEU A CA 1
ATOM 682 C C . LEU A 1 85 ? 1.55 11.367 14.008 1 96.38 85 LEU A C 1
ATOM 684 O O . LEU A 1 85 ? 1.365 10.688 12.992 1 96.38 85 LEU A O 1
ATOM 688 N N . TYR A 1 86 ? 0.651 11.445 15.039 1 96.75 86 TYR A N 1
ATOM 689 C CA . TYR A 1 86 ? -0.642 10.773 14.945 1 96.75 86 TYR A CA 1
ATOM 690 C C . TYR A 1 86 ? -1.436 11.289 13.75 1 96.75 86 TYR A C 1
ATOM 692 O O . TYR A 1 86 ? -1.902 10.508 12.922 1 96.75 86 TYR A O 1
ATOM 700 N N . GLU A 1 87 ? -1.524 12.57 13.617 1 95.56 87 GLU A N 1
ATOM 701 C CA . GLU A 1 87 ? -2.234 13.203 12.508 1 95.56 87 GLU A CA 1
ATOM 702 C C . GLU A 1 87 ? -1.562 12.891 11.172 1 95.56 87 GLU A C 1
ATOM 704 O O . GLU A 1 87 ? -2.238 12.602 10.188 1 95.56 87 GLU A O 1
ATOM 709 N N . THR A 1 88 ? -0.309 12.82 11.195 1 96.62 88 THR A N 1
ATOM 710 C CA . THR A 1 88 ? 0.479 12.758 9.977 1 96.62 88 THR A CA 1
ATOM 711 C C . THR A 1 88 ? 0.465 11.352 9.391 1 96.62 88 THR A C 1
ATOM 713 O O . THR A 1 88 ? 0.525 11.18 8.172 1 96.62 88 THR A O 1
ATOM 716 N N . PHE A 1 89 ? 0.315 10.297 10.297 1 97.69 89 PHE A N 1
ATOM 717 C CA . PHE A 1 89 ? 0.625 8.984 9.742 1 97.69 89 PHE A CA 1
ATOM 718 C C . PHE A 1 89 ? -0.475 7.984 10.07 1 97.69 89 PHE A C 1
ATOM 720 O O . PHE A 1 89 ? -0.479 6.867 9.555 1 97.69 89 PHE A O 1
ATOM 727 N N . HIS A 1 90 ? -1.432 8.305 10.953 1 97.56 90 HIS A N 1
ATOM 728 C CA . HIS A 1 90 ? -2.447 7.312 11.305 1 97.56 90 HIS A CA 1
ATOM 729 C C . HIS A 1 90 ? -3.309 6.961 10.094 1 97.56 90 HIS A C 1
ATOM 731 O O . HIS A 1 90 ? -3.762 7.852 9.367 1 97.56 90 HIS A O 1
ATOM 737 N N . SER A 1 91 ? -3.617 5.742 9.945 1 95.94 91 SER A N 1
ATOM 738 C CA . SER A 1 91 ? -4.262 5.191 8.758 1 95.94 91 SER A CA 1
ATOM 739 C C . SER A 1 91 ? -5.676 5.734 8.594 1 95.94 91 SER A C 1
ATOM 741 O O . SER A 1 91 ? -6.176 5.859 7.473 1 95.94 91 SER A O 1
ATOM 743 N N . SER A 1 92 ? -6.348 6.062 9.68 1 94.06 92 SER A N 1
ATOM 744 C CA . SER A 1 92 ? -7.742 6.488 9.633 1 94.06 92 SER A CA 1
ATOM 745 C C . SER A 1 92 ? -7.891 7.816 8.906 1 94.06 92 SER A C 1
ATOM 747 O O . SER A 1 92 ? -8.992 8.18 8.477 1 94.06 92 SER A O 1
ATOM 749 N N . PHE A 1 93 ? -6.727 8.531 8.695 1 96 93 PHE A N 1
ATOM 750 C CA . PHE A 1 93 ? -6.797 9.844 8.078 1 96 93 PHE A CA 1
ATOM 751 C C . PHE A 1 93 ? -6.375 9.781 6.617 1 96 93 PHE A C 1
ATOM 753 O O . PHE A 1 93 ? -6.488 10.773 5.891 1 96 93 PHE A O 1
ATOM 760 N N . ALA A 1 94 ? -5.98 8.664 6.148 1 95.44 94 ALA A N 1
ATOM 761 C CA . ALA A 1 94 ? -5.355 8.5 4.836 1 95.44 94 ALA A CA 1
ATOM 762 C C . ALA A 1 94 ? -6.277 8.984 3.725 1 95.44 94 ALA A C 1
ATOM 764 O O . ALA A 1 94 ? -5.828 9.625 2.77 1 95.44 94 ALA A O 1
ATOM 765 N N . PRO A 1 95 ? -7.617 8.758 3.826 1 93.06 95 PRO A N 1
ATOM 766 C CA . PRO A 1 95 ? -8.484 9.195 2.729 1 93.06 95 PRO A CA 1
ATOM 767 C C . PRO A 1 95 ? -8.836 10.68 2.814 1 93.06 95 PRO A C 1
ATOM 769 O O . PRO A 1 95 ? -9.414 11.234 1.877 1 93.06 95 PRO A O 1
ATOM 772 N N . GLU A 1 96 ? -8.508 11.328 3.92 1 93.94 96 GLU A N 1
ATOM 773 C CA . GLU A 1 96 ? -8.922 12.711 4.145 1 93.94 96 GLU A CA 1
ATOM 774 C C . GLU A 1 96 ? -7.949 13.688 3.486 1 93.94 96 GLU A C 1
ATOM 776 O O . GLU A 1 96 ? -6.785 13.359 3.26 1 93.94 96 GLU A O 1
ATOM 781 N N . ALA A 1 97 ? -8.508 14.836 3.164 1 94.12 97 ALA A N 1
ATOM 782 C CA . ALA A 1 97 ? -7.684 15.938 2.672 1 94.12 97 ALA A CA 1
ATOM 783 C C . ALA A 1 97 ? -7.211 16.828 3.82 1 94.12 97 ALA A C 1
ATOM 785 O O . ALA A 1 97 ? -7.957 17.062 4.773 1 94.12 97 ALA A O 1
ATOM 786 N N . GLY A 1 98 ? -5.992 17.25 3.717 1 95.31 98 GLY A N 1
ATOM 787 C CA . GLY A 1 98 ? -5.426 18.125 4.738 1 95.31 98 GLY A CA 1
ATOM 788 C C . GLY A 1 98 ? -4.059 17.672 5.215 1 95.31 98 GLY A C 1
ATOM 789 O O . GLY A 1 98 ? -3.396 16.859 4.555 1 95.31 98 GLY A O 1
ATOM 790 N N . TRP A 1 99 ? -3.67 18.234 6.297 1 95.19 99 TRP A N 1
ATOM 791 C CA . TRP A 1 99 ? -2.381 17.875 6.879 1 95.19 99 TRP A CA 1
ATOM 792 C C . TRP A 1 99 ? -2.441 16.5 7.527 1 95.19 99 TRP A C 1
ATOM 794 O O . TRP A 1 99 ? -1.411 15.945 7.922 1 95.19 99 TRP A O 1
ATOM 804 N N . GLN A 1 100 ? -3.641 16.016 7.59 1 96.12 100 GLN A N 1
ATOM 805 C CA . GLN A 1 100 ? -3.807 14.672 8.148 1 96.12 100 GLN A CA 1
ATOM 806 C C . GLN A 1 100 ? -3.475 13.602 7.113 1 96.12 100 GLN A C 1
ATOM 808 O O . GLN A 1 100 ? -4.176 13.469 6.105 1 96.12 100 GLN A O 1
ATOM 813 N N . ASN A 1 101 ? -2.389 12.938 7.262 1 96.94 101 ASN A N 1
ATOM 814 C CA . ASN A 1 101 ? -1.846 11.828 6.488 1 96.94 101 ASN A CA 1
ATOM 815 C C . ASN A 1 101 ? -1.913 12.102 4.988 1 96.94 101 ASN A C 1
ATOM 817 O O . ASN A 1 101 ? -2.502 11.328 4.234 1 96.94 101 ASN A O 1
ATOM 821 N N . PRO A 1 102 ? -1.297 13.18 4.57 1 96.75 102 PRO A N 1
ATOM 822 C CA . PRO A 1 102 ? -1.353 13.516 3.145 1 96.75 102 PRO A CA 1
ATOM 823 C C . PRO A 1 102 ? -0.66 12.469 2.268 1 96.75 102 PRO A C 1
ATOM 825 O O . PRO A 1 102 ? -0.843 12.469 1.049 1 96.75 102 PRO A O 1
ATOM 828 N N . PHE A 1 103 ? 0.034 11.539 2.82 1 97.88 103 PHE A N 1
ATOM 829 C CA . PHE A 1 103 ? 0.83 10.562 2.084 1 97.88 103 PHE A CA 1
ATOM 830 C C . PHE A 1 103 ? -0.008 9.344 1.727 1 97.88 103 PHE A C 1
ATOM 832 O O . PHE A 1 103 ? 0.363 8.57 0.844 1 97.88 103 PHE A O 1
ATOM 839 N N . GLY A 1 104 ? -1.096 9.172 2.453 1 96.75 104 GLY A N 1
ATOM 840 C CA . GLY A 1 104 ? -1.905 7.98 2.26 1 96.75 104 GLY A CA 1
ATOM 841 C C . GLY A 1 104 ? -1.283 6.734 2.859 1 96.75 104 GLY A C 1
ATOM 842 O O . GLY A 1 104 ? -1.48 5.629 2.35 1 96.75 104 GLY A O 1
ATOM 843 N N . PHE A 1 105 ? -0.46 6.906 3.902 1 97.5 105 PHE A N 1
ATOM 844 C CA . PHE A 1 105 ? 0.255 5.812 4.555 1 97.5 105 PHE A CA 1
ATOM 845 C C . PHE A 1 105 ? -0.694 4.977 5.402 1 97.5 105 PHE A C 1
ATOM 847 O O . PHE A 1 105 ? -1.504 5.516 6.156 1 97.5 105 PHE A O 1
ATOM 854 N N . VAL A 1 106 ? -0.702 3.711 5.258 1 95.81 106 VAL A N 1
ATOM 855 C CA . VAL A 1 106 ? -1.525 2.775 6.016 1 95.81 106 VAL A CA 1
ATOM 856 C C . VAL A 1 106 ? -0.658 1.636 6.547 1 95.81 106 VAL A C 1
ATOM 858 O O . VAL A 1 106 ? -0.044 0.9 5.77 1 95.81 106 VAL A O 1
ATOM 861 N N . ASP A 1 107 ? -0.548 1.483 7.809 1 95 107 ASP A N 1
ATOM 862 C CA . ASP A 1 107 ? 0.275 0.485 8.484 1 95 107 ASP A CA 1
ATOM 863 C C . ASP A 1 107 ? -0.273 0.168 9.875 1 95 107 ASP A C 1
ATOM 865 O O . ASP A 1 107 ? -0.314 1.041 10.742 1 95 107 ASP A O 1
ATOM 869 N N . SER A 1 108 ? -0.681 -1.03 10.133 1 91.56 108 SER A N 1
ATOM 870 C CA . SER A 1 108 ? -1.361 -1.407 11.367 1 91.56 108 SER A CA 1
ATOM 871 C C . SER A 1 108 ? -0.433 -1.281 12.57 1 91.56 108 SER A C 1
ATOM 873 O O . SER A 1 108 ? -0.866 -0.888 13.656 1 91.56 108 SER A O 1
ATOM 875 N N . GLU A 1 109 ? 0.817 -1.662 12.375 1 93.25 109 GLU A N 1
ATOM 876 C CA . GLU A 1 109 ? 1.762 -1.561 13.477 1 93.25 109 GLU A CA 1
ATOM 877 C C . GLU A 1 109 ? 1.979 -0.107 13.891 1 93.25 109 GLU A C 1
ATOM 879 O O . GLU A 1 109 ? 1.979 0.215 15.078 1 93.25 109 GLU A O 1
ATOM 884 N N . THR A 1 110 ? 2.127 0.769 12.93 1 96.56 110 THR A N 1
ATOM 885 C CA . THR A 1 110 ? 2.277 2.191 13.219 1 96.56 110 THR A CA 1
ATOM 886 C C . THR A 1 110 ? 1.036 2.732 13.922 1 96.56 110 THR A C 1
ATOM 888 O O . THR A 1 110 ? 1.145 3.516 14.867 1 96.56 110 THR A O 1
ATOM 891 N N . ASP A 1 111 ? -0.147 2.291 13.477 1 96.19 111 ASP A N 1
ATOM 892 C CA . ASP A 1 111 ? -1.39 2.734 14.102 1 96.19 111 ASP A CA 1
ATOM 893 C C . ASP A 1 111 ? -1.412 2.387 15.586 1 96.19 111 ASP A C 1
ATOM 895 O O . ASP A 1 111 ? -1.745 3.23 16.422 1 96.19 111 ASP A O 1
ATOM 899 N N . GLU A 1 112 ? -1.022 1.18 15.875 1 96.25 112 GLU A N 1
ATOM 900 C CA . GLU A 1 112 ? -1.016 0.729 17.266 1 96.25 112 GLU A CA 1
ATOM 901 C C . GLU A 1 112 ? -0.055 1.56 18.109 1 96.25 112 GLU A C 1
ATOM 903 O O . GLU A 1 112 ? -0.379 1.935 19.234 1 96.25 112 GLU A O 1
ATOM 908 N N . LEU A 1 113 ? 1.104 1.825 17.578 1 97.69 113 LEU A N 1
ATOM 909 C CA . LEU A 1 113 ? 2.113 2.598 18.281 1 97.69 113 LEU A CA 1
ATOM 910 C C . LEU A 1 113 ? 1.664 4.043 18.469 1 97.69 113 LEU A C 1
ATOM 912 O O . LEU A 1 113 ? 1.896 4.641 19.531 1 97.69 113 LEU A O 1
ATOM 916 N N . LEU A 1 114 ? 1.021 4.613 17.469 1 97.88 114 LEU A N 1
ATOM 917 C CA . LEU A 1 114 ? 0.5 5.973 17.562 1 97.88 114 LEU A CA 1
ATOM 918 C C . LEU A 1 114 ? -0.597 6.062 18.625 1 97.88 114 LEU A C 1
ATOM 920 O O . LEU A 1 114 ? -0.65 7.027 19.391 1 97.88 114 LEU A O 1
ATOM 924 N N . GLU A 1 115 ? -1.442 5.066 18.672 1 97.69 115 GLU A N 1
ATOM 925 C CA . GLU A 1 115 ? -2.484 5.027 19.688 1 97.69 115 GLU A CA 1
ATOM 926 C C . GLU A 1 115 ? -1.883 4.906 21.078 1 97.69 115 GLU A C 1
ATOM 928 O O . GLU A 1 115 ? -2.371 5.527 22.031 1 97.69 115 GLU A O 1
ATOM 933 N N . ARG A 1 116 ? -0.825 4.145 21.188 1 97.56 116 ARG A N 1
ATOM 934 C CA . ARG A 1 116 ? -0.147 4.004 22.469 1 97.56 116 ARG A CA 1
ATOM 935 C C . ARG A 1 116 ? 0.465 5.328 22.906 1 97.56 116 ARG A C 1
ATOM 937 O O . ARG A 1 116 ? 0.337 5.719 24.078 1 97.56 116 ARG A O 1
ATOM 944 N N . GLN A 1 117 ? 1.112 6 22 1 96.38 117 GLN A N 1
ATOM 945 C CA . GLN A 1 117 ? 1.702 7.281 22.375 1 96.38 117 GLN A CA 1
ATOM 946 C C . GLN A 1 117 ? 0.634 8.258 22.859 1 96.38 117 GLN A C 1
ATOM 948 O O . GLN A 1 117 ? 0.868 9.039 23.781 1 96.38 117 GLN A O 1
ATOM 953 N N . ARG A 1 118 ? -0.465 8.266 22.219 1 96.06 118 ARG A N 1
ATOM 954 C CA . ARG A 1 118 ? -1.553 9.188 22.547 1 96.06 118 ARG A CA 1
ATOM 955 C C . ARG A 1 118 ? -2.15 8.859 23.922 1 96.06 118 ARG A C 1
ATOM 957 O O . ARG A 1 118 ? -2.559 9.766 24.656 1 96.06 118 ARG A O 1
ATOM 964 N N . SER A 1 119 ? -2.146 7.59 24.297 1 96.25 119 SER A N 1
ATOM 965 C CA . SER A 1 119 ? -2.883 7.152 25.484 1 96.25 119 SER A CA 1
ATOM 966 C C . SER A 1 119 ? -1.969 7.059 26.703 1 96.25 119 SER A C 1
ATOM 968 O O . SER A 1 119 ? -2.438 6.848 27.812 1 96.25 119 SER A O 1
ATOM 970 N N . THR A 1 120 ? -0.695 7.215 26.484 1 95.69 120 THR A N 1
ATOM 971 C CA . THR A 1 120 ? 0.238 7.043 27.594 1 95.69 120 THR A CA 1
ATOM 972 C C . THR A 1 120 ? 0.96 8.352 27.891 1 95.69 120 THR A C 1
ATOM 974 O O . THR A 1 120 ? 0.824 9.328 27.156 1 95.69 120 THR A O 1
ATOM 977 N N . SER A 1 121 ? 1.687 8.375 29.094 1 92.75 121 SER A N 1
ATOM 978 C CA . SER A 1 121 ? 2.414 9.555 29.531 1 92.75 121 SER A CA 1
ATOM 979 C C . SER A 1 121 ? 3.83 9.203 29.969 1 92.75 121 SER A C 1
ATOM 981 O O . SER A 1 121 ? 4.176 8.023 30.078 1 92.75 121 SER A O 1
ATOM 983 N N . ASN A 1 122 ? 4.633 10.234 30.031 1 91.5 122 ASN A N 1
ATOM 984 C CA . ASN A 1 122 ? 5.969 10.125 30.609 1 91.5 122 ASN A CA 1
ATOM 985 C C . ASN A 1 122 ? 6.812 9.086 29.875 1 91.5 122 ASN A C 1
ATOM 987 O O . ASN A 1 122 ? 6.902 9.102 28.656 1 91.5 122 ASN A O 1
ATOM 991 N N . GLY A 1 123 ? 7.387 8.227 30.656 1 92.12 123 GLY A N 1
ATOM 992 C CA . GLY A 1 123 ? 8.328 7.27 30.109 1 92.12 123 GLY A CA 1
ATOM 993 C C . GLY A 1 123 ? 7.691 6.34 29.094 1 92.12 123 GLY A C 1
ATOM 994 O O . GLY A 1 123 ? 8.305 6.02 28.062 1 92.12 123 GLY A O 1
ATOM 995 N N . ASP A 1 124 ? 6.512 5.957 29.344 1 95.25 124 ASP A N 1
ATOM 996 C CA . ASP A 1 124 ? 5.801 5.082 28.406 1 95.25 124 ASP A CA 1
ATOM 997 C C . ASP A 1 124 ? 5.551 5.781 27.078 1 95.25 124 ASP A C 1
ATOM 999 O O . ASP A 1 124 ? 5.645 5.16 26.016 1 95.25 124 ASP A O 1
ATOM 1003 N N . ARG A 1 125 ? 5.215 7.023 27.172 1 95.12 125 ARG A N 1
ATOM 1004 C CA . ARG A 1 125 ? 4.996 7.797 25.953 1 95.12 125 ARG A CA 1
ATOM 1005 C C . ARG A 1 125 ? 6.297 7.965 25.172 1 95.12 125 ARG A C 1
ATOM 1007 O O . ARG A 1 125 ? 6.309 7.84 23.938 1 95.12 125 ARG A O 1
ATOM 1014 N N . GLU A 1 126 ? 7.352 8.219 25.859 1 93.81 126 GLU A N 1
ATOM 1015 C CA . GLU A 1 126 ? 8.656 8.359 25.219 1 93.81 126 GLU A CA 1
ATOM 1016 C C . GLU A 1 126 ? 9.047 7.082 24.484 1 93.81 126 GLU A C 1
ATOM 1018 O O . GLU A 1 126 ? 9.57 7.137 23.359 1 93.81 126 GLU A O 1
ATOM 1023 N N . GLU A 1 127 ? 8.781 6.008 25.141 1 96.12 127 GLU A N 1
ATOM 1024 C CA . GLU A 1 127 ? 9.07 4.719 24.531 1 96.12 127 GLU A CA 1
ATOM 1025 C C . GLU A 1 127 ? 8.219 4.5 23.281 1 96.12 127 GLU A C 1
ATOM 1027 O O . GLU A 1 127 ? 8.727 4.055 22.25 1 96.12 127 GLU A O 1
ATOM 1032 N N . ALA A 1 128 ? 6.953 4.773 23.391 1 96.81 128 ALA A N 1
ATOM 1033 C CA . ALA A 1 128 ? 6.043 4.617 22.266 1 96.81 128 ALA A CA 1
ATOM 1034 C C . ALA A 1 128 ? 6.477 5.5 21.094 1 96.81 128 ALA A C 1
ATOM 1036 O O . ALA A 1 128 ? 6.477 5.055 19.938 1 96.81 128 ALA A O 1
ATOM 1037 N N . VAL A 1 129 ? 6.875 6.727 21.391 1 96.56 129 VAL A N 1
ATOM 1038 C CA . VAL A 1 129 ? 7.34 7.645 20.359 1 96.56 129 VAL A CA 1
ATOM 1039 C C . VAL A 1 129 ? 8.594 7.078 19.688 1 96.56 129 VAL A C 1
ATOM 1041 O O . VAL A 1 129 ? 8.703 7.094 18.453 1 96.56 129 VAL A O 1
ATOM 1044 N N . GLY A 1 130 ? 9.5 6.598 20.5 1 97.25 130 GLY A N 1
ATOM 1045 C CA . GLY A 1 130 ? 10.695 5.98 19.938 1 97.25 130 GLY A CA 1
ATOM 1046 C C . GLY A 1 130 ? 10.398 4.832 19 1 97.25 130 GLY A C 1
ATOM 1047 O O . GLY A 1 130 ? 11 4.727 17.938 1 97.25 130 GLY A O 1
ATOM 1048 N N . GLU A 1 131 ? 9.453 4.031 19.344 1 97.38 131 GLU A N 1
ATOM 1049 C CA . GLU A 1 131 ? 9.078 2.885 18.531 1 97.38 131 GLU A CA 1
ATOM 1050 C C . GLU A 1 131 ? 8.391 3.33 17.234 1 97.38 131 GLU A C 1
ATOM 1052 O O . GLU A 1 131 ? 8.578 2.723 16.188 1 97.38 131 GLU A O 1
ATOM 1057 N N . VAL A 1 132 ? 7.555 4.367 17.328 1 97.88 132 VAL A N 1
ATOM 1058 C CA . VAL A 1 132 ? 6.934 4.926 16.125 1 97.88 132 VAL A CA 1
ATOM 1059 C C . VAL A 1 132 ? 8.016 5.402 15.164 1 97.88 132 VAL A C 1
ATOM 1061 O O . VAL A 1 132 ? 7.965 5.098 13.969 1 97.88 132 VAL A O 1
ATOM 1064 N N . LEU A 1 133 ? 8.961 6.133 15.711 1 97.81 133 LEU A N 1
ATOM 1065 C CA . LEU A 1 133 ? 10.016 6.691 14.875 1 97.81 133 LEU A CA 1
ATOM 1066 C C . LEU A 1 133 ? 10.852 5.582 14.242 1 97.81 133 LEU A C 1
ATOM 1068 O O . LEU A 1 133 ? 11.242 5.688 13.078 1 97.81 133 LEU A O 1
ATOM 1072 N N . ASP A 1 134 ? 11.078 4.559 14.992 1 97 134 ASP A N 1
ATOM 1073 C CA . ASP A 1 134 ? 11.82 3.42 14.453 1 97 134 ASP A CA 1
ATOM 1074 C C . ASP A 1 134 ? 11.055 2.762 13.305 1 97 134 ASP A C 1
ATOM 1076 O O . ASP A 1 134 ? 11.641 2.416 12.281 1 97 134 ASP A O 1
ATOM 1080 N N . ARG A 1 135 ? 9.773 2.586 13.5 1 96.44 135 ARG A N 1
ATOM 1081 C CA . ARG A 1 135 ? 8.938 1.989 12.469 1 96.44 135 ARG A CA 1
ATOM 1082 C C . ARG A 1 135 ? 8.906 2.859 11.219 1 96.44 135 ARG A C 1
ATOM 1084 O O . ARG A 1 135 ? 8.969 2.348 10.094 1 96.44 135 ARG A O 1
ATOM 1091 N N . LEU A 1 136 ? 8.82 4.152 11.391 1 97.25 136 LEU A N 1
ATOM 1092 C CA . LEU A 1 136 ? 8.812 5.082 10.266 1 97.25 136 LEU A CA 1
ATOM 1093 C C . LEU A 1 136 ? 10.133 5.035 9.516 1 97.25 136 LEU A C 1
ATOM 1095 O O . LEU A 1 136 ? 10.164 5.141 8.281 1 97.25 136 LEU A O 1
ATOM 1099 N N . ALA A 1 137 ? 11.211 4.844 10.242 1 96.75 137 ALA A N 1
ATOM 1100 C CA . ALA A 1 137 ? 12.539 4.773 9.633 1 96.75 137 ALA A CA 1
ATOM 1101 C C . ALA A 1 137 ? 12.711 3.482 8.836 1 96.75 137 ALA A C 1
ATOM 1103 O O . ALA A 1 137 ? 13.586 3.391 7.977 1 96.75 137 ALA A O 1
ATOM 1104 N N . GLN A 1 138 ? 11.867 2.539 9.125 1 94.5 138 GLN A N 1
ATOM 1105 C CA . GLN A 1 138 ? 11.93 1.262 8.422 1 94.5 138 GLN A CA 1
ATOM 1106 C C . GLN A 1 138 ? 11.016 1.26 7.199 1 94.5 138 GLN A C 1
ATOM 1108 O O . GLN A 1 138 ? 11.312 0.617 6.191 1 94.5 138 GLN A O 1
ATOM 1113 N N . THR A 1 139 ? 9.891 1.929 7.293 1 95.5 139 THR A N 1
ATOM 1114 C CA . THR A 1 139 ? 8.844 1.821 6.281 1 95.5 139 THR A CA 1
ATOM 1115 C C . THR A 1 139 ? 8.891 3.01 5.324 1 95.5 139 THR A C 1
ATOM 1117 O O . THR A 1 139 ? 8.367 2.941 4.215 1 95.5 139 THR A O 1
ATOM 1120 N N . HIS A 1 140 ? 9.406 4.156 5.688 1 96.38 140 HIS A N 1
ATOM 1121 C CA . HIS A 1 140 ? 9.727 5.336 4.891 1 96.38 140 HIS A CA 1
ATOM 1122 C C . HIS A 1 140 ? 8.492 5.871 4.18 1 96.38 140 HIS A C 1
ATOM 1124 O O . HIS A 1 140 ? 8.516 6.109 2.969 1 96.38 140 HIS A O 1
ATOM 1130 N N . PRO A 1 141 ? 7.371 6.184 4.867 1 97.31 141 PRO A N 1
ATOM 1131 C CA . PRO A 1 141 ? 6.34 6.965 4.184 1 97.31 141 PRO A CA 1
ATOM 1132 C C . PRO A 1 141 ? 6.836 8.336 3.738 1 97.31 141 PRO A C 1
ATOM 1134 O O . PRO A 1 141 ? 6.297 8.922 2.793 1 97.31 141 PRO A O 1
ATOM 1137 N N . ILE A 1 142 ? 7.812 8.828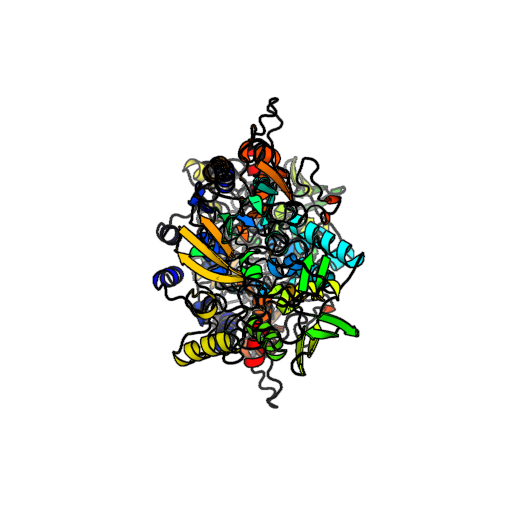 4.461 1 98.12 142 ILE A N 1
ATOM 1138 C CA . ILE A 1 142 ? 8.602 10 4.094 1 98.12 142 ILE A CA 1
ATOM 1139 C C . ILE A 1 142 ? 10.086 9.727 4.355 1 98.12 142 ILE A C 1
ATOM 1141 O O . ILE A 1 142 ? 10.43 8.742 5.012 1 98.12 142 ILE A O 1
ATOM 1145 N N . VAL A 1 143 ? 10.906 10.602 3.824 1 98.25 143 VAL A N 1
ATOM 1146 C CA . VAL A 1 143 ? 12.336 10.523 4.074 1 98.25 143 VAL A CA 1
ATOM 1147 C C . VAL A 1 143 ? 12.844 11.852 4.629 1 98.25 143 VAL A C 1
ATOM 1149 O O . VAL A 1 143 ? 13.164 12.766 3.865 1 98.25 143 VAL A O 1
ATOM 1152 N N . PRO A 1 144 ? 12.93 11.969 5.965 1 97.25 144 PRO A N 1
ATOM 1153 C CA . PRO A 1 144 ? 13.57 13.172 6.508 1 97.25 144 PRO A CA 1
ATOM 1154 C C . PRO A 1 144 ? 15.016 13.328 6.043 1 97.25 144 PRO A C 1
ATOM 1156 O O . PRO A 1 144 ? 15.742 12.336 5.926 1 97.25 144 PRO A O 1
ATOM 1159 N N . ILE A 1 145 ? 15.383 14.523 5.785 1 97.56 145 ILE A N 1
ATOM 1160 C CA . ILE A 1 145 ? 16.703 14.75 5.203 1 97.56 145 ILE A CA 1
ATOM 1161 C C . ILE A 1 145 ? 17.578 15.516 6.195 1 97.56 145 ILE A C 1
ATOM 1163 O O . ILE A 1 145 ? 18.656 15.062 6.559 1 97.56 145 ILE A O 1
ATOM 1167 N N . CYS A 1 146 ? 17.094 16.656 6.645 1 96.38 146 CYS A N 1
ATOM 1168 C CA . CYS A 1 146 ? 17.891 17.453 7.57 1 96.38 146 CYS A CA 1
ATOM 1169 C C . CYS A 1 146 ? 17.031 18.484 8.289 1 96.38 146 CYS A C 1
ATOM 1171 O O . CYS A 1 146 ? 15.922 18.797 7.844 1 96.38 146 CYS A O 1
ATOM 1173 N N . ILE A 1 147 ? 17.531 19 9.422 1 94.69 147 ILE A N 1
ATOM 1174 C CA . ILE A 1 147 ? 16.938 20.047 10.227 1 94.69 147 ILE A CA 1
ATOM 1175 C C . ILE A 1 147 ? 17.75 21.344 10.07 1 94.69 147 ILE A C 1
ATOM 1177 O O . ILE A 1 147 ? 18.875 21.438 10.562 1 94.69 147 ILE A O 1
ATOM 1181 N N . PRO A 1 148 ? 17.188 22.281 9.375 1 93.69 148 PRO A N 1
ATOM 1182 C CA . PRO A 1 148 ? 17.922 23.531 9.234 1 93.69 148 PRO A CA 1
ATOM 1183 C C . PRO A 1 148 ? 17.984 24.328 10.531 1 93.69 148 PRO A C 1
ATOM 1185 O O . PRO A 1 148 ? 17.078 24.25 11.359 1 93.69 148 PRO A O 1
ATOM 1188 N N . GLU A 1 149 ? 19.016 25.094 10.664 1 92.56 149 GLU A N 1
ATOM 1189 C CA . GLU A 1 149 ? 19.078 26.031 11.797 1 92.56 149 GLU A CA 1
ATOM 1190 C C . GLU A 1 149 ? 18.016 27.109 11.688 1 92.56 149 GLU A C 1
ATOM 1192 O O . GLU A 1 149 ? 17.719 27.594 10.586 1 92.56 149 GLU A O 1
ATOM 1197 N N . GLU A 1 150 ? 17.469 27.359 12.773 1 91.94 150 GLU A N 1
ATOM 1198 C CA . GLU A 1 150 ? 16.5 28.453 12.805 1 91.94 150 GLU A CA 1
ATOM 1199 C C . GLU A 1 150 ? 17.156 29.75 13.281 1 91.94 150 GLU A C 1
ATOM 1201 O O . GLU A 1 150 ? 17.344 29.938 14.477 1 91.94 150 GLU A O 1
ATOM 1206 N N . ARG A 1 151 ? 17.422 30.594 12.32 1 93.12 151 ARG A N 1
ATOM 1207 C CA . ARG A 1 151 ? 18.078 31.875 12.594 1 93.12 151 ARG A CA 1
ATOM 1208 C C . ARG A 1 151 ? 17.25 33.031 12.078 1 93.12 151 ARG A C 1
ATOM 1210 O O . ARG A 1 151 ? 16.656 32.969 11 1 93.12 151 ARG A O 1
ATOM 1217 N N . ARG A 1 152 ? 17.203 34.031 12.852 1 94.69 152 ARG A N 1
ATOM 1218 C CA . ARG A 1 152 ? 16.547 35.281 12.477 1 94.69 152 ARG A CA 1
ATOM 1219 C C . ARG A 1 152 ? 17.438 36.5 12.789 1 94.69 152 ARG A C 1
ATOM 1221 O O . ARG A 1 152 ? 18.266 36.438 13.695 1 94.69 152 ARG A O 1
ATOM 1228 N N . LEU A 1 153 ? 17.281 37.469 11.961 1 94.88 153 LEU A N 1
ATOM 1229 C CA . LEU A 1 153 ? 18 38.719 12.18 1 94.88 153 LEU A CA 1
ATOM 1230 C C . LEU A 1 153 ? 17.094 39.75 12.859 1 94.88 153 LEU A C 1
ATOM 1232 O O . LEU A 1 153 ? 15.93 39.906 12.484 1 94.88 153 LEU A O 1
ATOM 1236 N N . VAL A 1 154 ? 17.688 40.438 13.883 1 96.94 154 VAL A N 1
ATOM 1237 C CA . VAL A 1 154 ? 16.875 41.406 14.609 1 96.94 154 VAL A CA 1
ATOM 1238 C C . VAL A 1 154 ? 17.688 42.688 14.797 1 96.94 154 VAL A C 1
ATOM 1240 O O . VAL A 1 154 ? 18.906 42.656 14.852 1 96.94 154 VAL A O 1
ATOM 1243 N N . ARG A 1 155 ? 16.984 43.75 14.797 1 96 155 ARG A N 1
ATOM 1244 C CA . ARG A 1 155 ? 17.562 45.031 15.117 1 96 155 ARG A CA 1
ATOM 1245 C C . ARG A 1 155 ? 17.469 45.344 16.609 1 96 155 ARG A C 1
ATOM 1247 O O . ARG A 1 155 ? 16.375 45.281 17.188 1 96 155 ARG A O 1
ATOM 1254 N N . THR A 1 156 ? 18.547 45.812 17.281 1 95.38 156 THR A N 1
ATOM 1255 C CA . THR A 1 156 ? 18.578 45.844 18.734 1 95.38 156 THR A CA 1
ATOM 1256 C C . THR A 1 156 ? 18.453 47.281 19.234 1 95.38 156 THR A C 1
ATOM 1258 O O . THR A 1 156 ? 18.359 47.531 20.438 1 95.38 156 THR A O 1
ATOM 1261 N N . ASP A 1 157 ? 18.406 48.219 18.359 1 94.44 157 ASP A N 1
ATOM 1262 C CA . ASP A 1 157 ? 18.375 49.594 18.797 1 94.44 157 ASP A CA 1
ATOM 1263 C C . ASP A 1 157 ? 16.938 50.062 19.016 1 94.44 157 ASP A C 1
ATOM 1265 O O . ASP A 1 157 ? 16.688 51.062 19.688 1 94.44 157 ASP A O 1
ATOM 1269 N N . ARG A 1 158 ? 15.992 49.344 18.469 1 95.44 158 ARG A N 1
ATOM 1270 C CA . ARG A 1 158 ? 14.609 49.781 18.594 1 95.44 158 ARG A CA 1
ATOM 1271 C C . ARG A 1 158 ? 13.828 48.906 19.562 1 95.44 158 ARG A C 1
ATOM 1273 O O . ARG A 1 158 ? 12.859 49.375 20.188 1 95.44 158 ARG A O 1
ATOM 1280 N N . PHE A 1 159 ? 14.141 47.688 19.656 1 96.19 159 PHE A N 1
ATOM 1281 C CA . PHE A 1 159 ? 13.453 46.75 20.547 1 96.19 159 PHE A CA 1
ATOM 1282 C C . PHE A 1 159 ? 14.445 45.906 21.344 1 96.19 159 PHE A C 1
ATOM 1284 O O . PHE A 1 159 ? 15.539 45.625 20.844 1 96.19 159 PHE A O 1
ATOM 1291 N N . ASP A 1 160 ? 14.07 45.469 22.516 1 94.44 160 ASP A N 1
ATOM 1292 C CA . ASP A 1 160 ? 14.781 44.5 23.344 1 94.44 160 ASP A CA 1
ATOM 1293 C C . ASP A 1 160 ? 13.898 43.281 23.609 1 94.44 160 ASP A C 1
ATOM 1295 O O . ASP A 1 160 ? 12.719 43.281 23.266 1 94.44 160 ASP A O 1
ATOM 1299 N N . GLY A 1 161 ? 14.484 42.188 24.125 1 94.19 161 GLY A N 1
ATOM 1300 C CA . GLY A 1 161 ? 13.719 41.031 24.531 1 94.19 161 GLY A CA 1
ATOM 1301 C C . GLY A 1 161 ? 13.609 39.969 23.438 1 94.19 161 GLY A C 1
ATOM 1302 O O . GLY A 1 161 ? 12.758 39.094 23.5 1 94.19 161 GLY A O 1
ATOM 1303 N N . TRP A 1 162 ? 14.477 40.094 22.453 1 95.5 162 TRP A N 1
ATOM 1304 C CA . TRP A 1 162 ? 14.414 39.219 21.281 1 95.5 162 TRP A CA 1
ATOM 1305 C C . TRP A 1 162 ? 14.68 37.75 21.672 1 95.5 162 TRP A C 1
ATOM 1307 O O . TRP A 1 162 ? 14.266 36.844 20.969 1 95.5 162 TRP A O 1
ATOM 1317 N N . ASN A 1 163 ? 15.297 37.469 22.75 1 93.12 163 ASN A N 1
ATOM 1318 C CA . ASN A 1 163 ? 15.711 36.125 23.125 1 93.12 163 ASN A CA 1
ATOM 1319 C C . ASN A 1 163 ? 14.828 35.531 24.219 1 93.12 163 ASN A C 1
ATOM 1321 O O . ASN A 1 163 ? 15.102 34.438 24.734 1 93.12 163 ASN A O 1
ATOM 1325 N N . GLU A 1 164 ? 13.805 36.25 24.562 1 91.69 164 GLU A N 1
ATOM 1326 C CA . GLU A 1 164 ? 12.984 35.812 25.688 1 91.69 164 GLU A CA 1
ATOM 1327 C C . GLU A 1 164 ? 12.039 34.688 25.281 1 91.69 164 GLU A C 1
ATOM 1329 O O . GLU A 1 164 ? 11.695 33.812 26.109 1 91.69 164 GLU A O 1
ATOM 1334 N N . SER A 1 165 ? 11.539 34.688 24.125 1 92.19 165 SER A N 1
ATOM 1335 C CA . SER A 1 165 ? 10.641 33.688 23.609 1 92.19 165 SER A CA 1
ATOM 1336 C C . SER A 1 165 ? 10.969 33.312 22.172 1 92.19 165 SER A C 1
ATOM 1338 O O . SER A 1 165 ? 11.656 34.094 21.469 1 92.19 165 SER A O 1
ATOM 1340 N N . HIS A 1 166 ? 10.5 32.125 21.75 1 90.81 166 HIS A N 1
ATOM 1341 C CA . HIS A 1 166 ? 10.727 31.672 20.375 1 90.81 166 HIS A CA 1
ATOM 1342 C C . HIS A 1 166 ? 10.062 32.625 19.375 1 90.81 166 HIS A C 1
ATOM 1344 O O . HIS A 1 166 ? 8.844 32.812 19.406 1 90.81 166 HIS A O 1
ATOM 1350 N N . LEU A 1 167 ? 10.758 33.156 18.422 1 90.75 167 LEU A N 1
ATOM 1351 C CA . LEU A 1 167 ? 10.289 34.188 17.531 1 90.75 167 LEU A CA 1
ATOM 1352 C C . LEU A 1 167 ? 9.375 33.625 16.453 1 90.75 167 LEU A C 1
ATOM 1354 O O . LEU A 1 167 ? 8.82 34.375 15.641 1 90.75 167 LEU A O 1
ATOM 1358 N N . GLY A 1 168 ? 9.188 32.312 16.422 1 87.94 168 GLY A N 1
ATOM 1359 C CA . GLY A 1 168 ? 8.234 31.672 15.516 1 87.94 168 GLY A CA 1
ATOM 1360 C C . GLY A 1 168 ? 6.875 31.453 16.141 1 87.94 168 GLY A C 1
ATOM 1361 O O . GLY A 1 168 ? 5.973 30.906 15.516 1 87.94 168 GLY A O 1
ATOM 1362 N N . THR A 1 169 ? 6.66 31.906 17.375 1 90.12 169 THR A N 1
ATOM 1363 C CA . THR A 1 169 ? 5.414 31.734 18.109 1 90.12 169 THR A CA 1
ATOM 1364 C C . THR A 1 169 ? 4.801 33.094 18.469 1 90.12 169 THR A C 1
ATOM 1366 O O . THR A 1 169 ? 5.441 34.125 18.312 1 90.12 169 THR A O 1
ATOM 1369 N N . ARG A 1 170 ? 3.588 33.031 18.953 1 91.25 170 ARG A N 1
ATOM 1370 C CA . ARG A 1 170 ? 2.9 34.25 19.375 1 91.25 170 ARG A CA 1
ATOM 1371 C C . ARG A 1 170 ? 3.693 35 20.453 1 91.25 170 ARG A C 1
ATOM 1373 O O . ARG A 1 170 ? 3.746 36.219 20.469 1 91.25 170 ARG A O 1
ATOM 1380 N N . LEU A 1 171 ? 4.316 34.25 21.328 1 93 171 LEU A N 1
ATOM 1381 C CA . LEU A 1 171 ? 5.004 34.844 22.469 1 93 171 LEU A CA 1
ATOM 1382 C C . LEU A 1 171 ? 6.219 35.625 22.016 1 93 171 LEU A C 1
ATOM 1384 O O . LEU A 1 171 ? 6.672 36.531 22.719 1 93 171 LEU A O 1
ATOM 1388 N N . GLY A 1 172 ? 6.727 35.281 20.875 1 92 172 GLY A N 1
ATOM 1389 C CA . GLY A 1 172 ? 7.859 36.031 20.328 1 92 172 GLY A CA 1
ATOM 1390 C C . GLY A 1 172 ? 7.492 37.438 19.875 1 92 172 GLY A C 1
ATOM 1391 O O . GLY A 1 172 ? 8.367 38.281 19.688 1 92 172 GLY A O 1
ATOM 1392 N N . PHE A 1 173 ? 6.215 37.75 19.75 1 93.56 173 PHE A N 1
ATOM 1393 C CA . PHE A 1 173 ? 5.766 39.031 19.203 1 93.56 173 PHE A CA 1
ATOM 1394 C C . PHE A 1 173 ? 5.117 39.875 20.297 1 93.56 173 PHE A C 1
ATOM 1396 O O . PHE A 1 173 ? 4.914 41.094 20.109 1 93.56 173 PHE A O 1
ATOM 1403 N N . VAL A 1 174 ? 4.582 39.406 21.453 1 91.5 174 VAL A N 1
ATOM 1404 C CA . VAL A 1 174 ? 3.869 40.156 22.469 1 91.5 174 VAL A CA 1
ATOM 1405 C C . VAL A 1 174 ? 4.797 40.438 23.656 1 91.5 174 VAL A C 1
ATOM 1407 O O . VAL A 1 174 ? 4.492 41.281 24.516 1 91.5 174 VAL A O 1
ATOM 1410 N N . GLY A 1 175 ? 5.922 40.219 23.719 1 84.12 175 GLY A N 1
ATOM 1411 C CA . GLY A 1 175 ? 6.82 40.375 24.859 1 84.12 175 GLY A CA 1
ATOM 1412 C C . GLY A 1 175 ? 8.023 41.25 24.531 1 84.12 175 GLY A C 1
ATOM 1413 O O . GLY A 1 175 ? 8.938 41.375 25.359 1 84.12 175 GLY A O 1
ATOM 1414 N N . LEU A 1 176 ? 8.008 41.938 23.469 1 92.44 176 LEU A N 1
ATOM 1415 C CA . LEU A 1 176 ? 9.125 42.781 23.094 1 92.44 176 LEU A CA 1
ATOM 1416 C C . LEU A 1 176 ? 9.07 44.094 23.859 1 92.44 176 LEU A C 1
ATOM 1418 O O . LEU A 1 176 ? 7.996 44.562 24.25 1 92.44 176 LEU A O 1
ATOM 1422 N N . GLU A 1 177 ? 10.234 44.688 24.062 1 93 177 GLU A N 1
ATOM 1423 C CA . GLU A 1 177 ? 10.344 45.938 24.797 1 93 177 GLU A CA 1
ATOM 1424 C C . GLU A 1 177 ? 10.852 47.062 23.906 1 93 177 GLU A C 1
ATOM 1426 O O . GLU A 1 177 ? 12.055 47.188 23.656 1 93 177 GLU A O 1
ATOM 1431 N N . PRO A 1 178 ? 9.969 47.906 23.547 1 95.19 178 PRO A N 1
ATOM 1432 C CA . PRO A 1 178 ? 10.398 49.031 22.688 1 95.19 178 PRO A CA 1
ATOM 1433 C C . PRO A 1 178 ? 11.289 50.031 23.422 1 95.19 178 PRO A C 1
ATOM 1435 O O . PRO A 1 178 ? 11.055 50.312 24.609 1 95.19 178 PRO A O 1
ATOM 1438 N N . ASN A 1 179 ? 12.305 50.438 22.75 1 93.88 179 ASN A N 1
ATOM 1439 C CA . ASN A 1 179 ? 13.07 51.594 23.203 1 93.88 179 ASN A CA 1
ATOM 1440 C C . ASN A 1 179 ? 12.312 52.906 22.969 1 93.88 179 ASN A C 1
ATOM 1442 O O . ASN A 1 179 ? 12.258 53.406 21.828 1 93.88 179 ASN A O 1
ATOM 1446 N N . GLU A 1 180 ? 11.922 53.531 23.938 1 88 180 GLU A N 1
ATOM 1447 C CA . GLU A 1 180 ? 11.047 54.719 23.859 1 88 180 GLU A CA 1
ATOM 1448 C C . GLU A 1 180 ? 11.695 55.812 23.047 1 88 180 GLU A C 1
ATOM 1450 O O . GLU A 1 180 ? 11.008 56.562 22.344 1 88 180 GLU A O 1
ATOM 1455 N N . GLU A 1 181 ? 12.945 55.906 23.109 1 90.25 181 GLU A N 1
ATOM 1456 C CA . GLU A 1 181 ? 13.664 57 22.438 1 90.25 181 GLU A CA 1
ATOM 1457 C C . GLU A 1 181 ? 13.664 56.781 20.938 1 90.25 181 GLU A C 1
ATOM 1459 O O . GLU A 1 181 ? 13.922 57.75 20.172 1 90.25 181 GLU A O 1
ATOM 1464 N N . ALA A 1 182 ? 13.344 55.594 20.578 1 88.75 182 ALA A N 1
ATOM 1465 C CA . ALA A 1 182 ? 13.453 55.25 19.156 1 88.75 182 ALA A CA 1
ATOM 1466 C C . ALA A 1 182 ? 12.156 55.594 18.422 1 88.75 182 ALA A C 1
ATOM 1468 O O . ALA A 1 182 ? 12.094 55.531 17.188 1 88.75 182 ALA A O 1
ATOM 1469 N N . PHE A 1 183 ? 11.156 55.938 19.188 1 91 183 PHE A N 1
ATOM 1470 C CA . PHE A 1 183 ? 9.859 56.156 18.578 1 91 183 PHE A CA 1
ATOM 1471 C C . PHE A 1 183 ? 9.289 57.531 18.953 1 91 183 PHE A C 1
ATOM 1473 O O . PHE A 1 183 ? 9.461 57.969 20.078 1 91 183 PHE A O 1
ATOM 1480 N N . GLU A 1 184 ? 8.773 58.25 18.078 1 87.62 184 GLU A N 1
ATOM 1481 C CA . GLU A 1 184 ? 8.172 59.531 18.344 1 87.62 184 GLU A CA 1
ATOM 1482 C C . GLU A 1 184 ? 6.664 59.438 18.562 1 87.62 184 GLU A C 1
ATOM 1484 O O . GLU A 1 184 ? 6.09 60.125 19.391 1 87.62 184 GLU A O 1
ATOM 1489 N N . ASP A 1 185 ? 6.008 58.625 17.891 1 89.12 185 ASP A N 1
ATOM 1490 C CA . ASP A 1 185 ? 4.555 58.469 17.938 1 89.12 185 ASP A CA 1
ATOM 1491 C C . ASP A 1 185 ? 4.156 57 18.109 1 89.12 185 ASP A C 1
ATOM 1493 O O . ASP A 1 185 ? 4.438 56.406 19.141 1 89.12 185 ASP A O 1
ATOM 1497 N N . GLU A 1 186 ? 3.725 56.438 17.047 1 92.44 186 GLU A N 1
ATOM 1498 C CA . GLU A 1 186 ? 3.268 55.031 17 1 92.44 186 GLU A CA 1
ATOM 1499 C C . GLU A 1 186 ? 4.441 54.062 17.078 1 92.44 186 GLU A C 1
ATOM 1501 O O . GLU A 1 186 ? 5.469 54.281 16.438 1 92.44 186 GLU A O 1
ATOM 1506 N N . VAL A 1 187 ? 4.344 53.156 18.016 1 95.69 187 VAL A N 1
ATOM 1507 C CA . VAL A 1 187 ? 5.355 52.125 18.125 1 95.69 187 VAL A CA 1
ATOM 1508 C C . VAL A 1 187 ? 4.988 50.938 17.188 1 95.69 187 VAL A C 1
ATOM 1510 O O . VAL A 1 187 ? 4.164 50.094 17.547 1 95.69 187 VAL A O 1
ATOM 1513 N N . LEU A 1 188 ? 5.617 50.875 16.094 1 96.38 188 LEU A N 1
ATOM 1514 C CA . LEU A 1 188 ? 5.355 49.844 15.102 1 96.38 188 LEU A CA 1
ATOM 1515 C C . LEU A 1 188 ? 6.52 48.875 15.016 1 96.38 188 LEU A C 1
ATOM 1517 O O . LEU A 1 188 ? 7.684 49.281 14.984 1 96.38 188 LEU A O 1
ATOM 1521 N N . LEU A 1 189 ? 6.203 47.594 15.148 1 97.19 189 LEU A N 1
ATOM 1522 C CA . LEU A 1 189 ? 7.176 46.562 14.812 1 97.19 189 LEU A CA 1
ATOM 1523 C C . LEU A 1 189 ? 7.137 46.25 13.32 1 97.19 189 LEU A C 1
ATOM 1525 O O . LEU A 1 189 ? 6.09 45.875 12.781 1 97.19 189 LEU A O 1
ATOM 1529 N N . ILE A 1 190 ? 8.172 46.406 12.625 1 97.94 190 ILE A N 1
ATOM 1530 C CA . ILE A 1 190 ? 8.266 46.125 11.195 1 97.94 190 ILE A CA 1
ATOM 1531 C C . ILE A 1 190 ? 9.039 44.844 10.969 1 97.94 190 ILE A C 1
ATOM 1533 O O . ILE A 1 190 ? 10.25 44.781 11.164 1 97.94 190 ILE A O 1
ATOM 1537 N N . ALA A 1 191 ? 8.344 43.844 10.547 1 96.88 191 ALA A N 1
ATOM 1538 C CA . ALA A 1 191 ? 8.93 42.531 10.289 1 96.88 191 ALA A CA 1
ATOM 1539 C C . ALA A 1 191 ? 8.938 42.219 8.789 1 96.88 191 ALA A C 1
ATOM 1541 O O . ALA A 1 191 ? 8.125 42.75 8.039 1 96.88 191 ALA A O 1
ATOM 1542 N N . VAL A 1 192 ? 9.891 41.375 8.414 1 95.81 192 VAL A N 1
ATOM 1543 C CA . VAL A 1 192 ? 9.984 40.969 7.016 1 95.81 192 VAL A CA 1
ATOM 1544 C C . VAL A 1 192 ? 9.688 39.469 6.91 1 95.81 192 VAL A C 1
ATOM 1546 O O . VAL A 1 192 ? 10.125 38.688 7.754 1 95.81 192 VAL A O 1
ATOM 1549 N N . ILE A 1 193 ? 8.828 39.062 5.906 1 92.81 193 ILE A N 1
ATOM 1550 C CA . ILE A 1 193 ? 8.547 37.656 5.617 1 92.81 193 ILE A CA 1
ATOM 1551 C C . ILE A 1 193 ? 8.875 37.375 4.16 1 92.81 193 ILE A C 1
ATOM 1553 O O . ILE A 1 193 ? 8.742 38.219 3.291 1 92.81 193 ILE A O 1
ATOM 1557 N N . THR A 1 194 ? 9.297 36.156 3.961 1 89.19 194 THR A N 1
ATOM 1558 C CA . THR A 1 194 ? 9.594 35.75 2.592 1 89.19 194 THR A CA 1
ATOM 1559 C C . THR A 1 194 ? 8.438 34.969 1.988 1 89.19 194 THR A C 1
ATOM 1561 O O . THR A 1 194 ? 8.367 34.781 0.771 1 89.19 194 THR A O 1
ATOM 1564 N N . ASP A 1 195 ? 7.562 34.5 2.799 1 88.75 195 ASP A N 1
ATOM 1565 C CA . ASP A 1 195 ? 6.348 33.812 2.391 1 88.75 195 ASP A CA 1
ATOM 1566 C C . ASP A 1 195 ? 5.172 34.781 2.27 1 88.75 195 ASP A C 1
ATOM 1568 O O . ASP A 1 195 ? 4.711 35.344 3.268 1 88.75 195 ASP A O 1
ATOM 1572 N N . SER A 1 196 ? 4.609 34.938 1.087 1 90.56 196 SER A N 1
ATOM 1573 C CA . SER A 1 196 ? 3.566 35.938 0.858 1 90.56 196 SER A CA 1
ATOM 1574 C C . SER A 1 196 ? 2.18 35.344 1.126 1 90.56 196 SER A C 1
ATOM 1576 O O . SER A 1 196 ? 1.178 36.062 1.033 1 90.56 196 SER A O 1
ATOM 1578 N N . ARG A 1 197 ? 2.078 34.156 1.531 1 91.44 197 ARG A N 1
ATOM 1579 C CA . ARG A 1 197 ? 0.795 33.469 1.671 1 91.44 197 ARG A CA 1
ATOM 1580 C C . ARG A 1 197 ? -0.106 34.219 2.664 1 91.44 197 ARG A C 1
ATOM 1582 O O . ARG A 1 197 ? -1.301 34.375 2.416 1 91.44 197 ARG A O 1
ATOM 1589 N N . PRO A 1 198 ? 0.41 34.719 3.688 1 91.5 198 PRO A N 1
ATOM 1590 C CA . PRO A 1 198 ? -0.451 35.406 4.656 1 91.5 198 PRO A CA 1
ATOM 1591 C C . PRO A 1 198 ? -1.064 36.688 4.102 1 91.5 198 PRO A C 1
ATOM 1593 O O . PRO A 1 198 ? -2.055 37.188 4.641 1 91.5 198 PRO A O 1
ATOM 1596 N N . THR A 1 199 ? -0.491 37.25 3.09 1 94.19 199 THR A N 1
ATOM 1597 C CA . THR A 1 199 ? -1.023 38.469 2.5 1 94.19 199 THR A CA 1
ATOM 1598 C C . THR A 1 199 ? -2.211 38.156 1.594 1 94.19 199 THR A C 1
ATOM 1600 O O . THR A 1 199 ? -2.951 39.062 1.201 1 94.19 199 THR A O 1
ATOM 1603 N N . ARG A 1 200 ? -2.367 36.875 1.381 1 93.38 200 ARG A N 1
ATOM 1604 C CA . ARG A 1 200 ? -3.389 36.5 0.412 1 93.38 200 ARG A CA 1
ATOM 1605 C C . ARG A 1 200 ? -4.578 35.844 1.102 1 93.38 200 ARG A C 1
ATOM 1607 O O . ARG A 1 200 ? -5.719 36 0.664 1 93.38 200 ARG A O 1
ATOM 1614 N N . ASN A 1 201 ? -4.344 35.062 2.057 1 94.44 201 ASN A N 1
ATOM 1615 C CA . ASN A 1 201 ? -5.367 34.281 2.742 1 94.44 201 ASN A CA 1
ATOM 1616 C C . ASN A 1 201 ? -5.035 34.094 4.223 1 94.44 201 ASN A C 1
ATOM 1618 O O . ASN A 1 201 ? -3.982 33.562 4.566 1 94.44 201 ASN A O 1
ATOM 1622 N N . LEU A 1 202 ? -5.938 34.562 5.109 1 94.06 202 LEU A N 1
ATOM 1623 C CA . LEU A 1 202 ? -5.715 34.469 6.547 1 94.06 202 LEU A CA 1
ATOM 1624 C C . LEU A 1 202 ? -6.691 33.5 7.195 1 94.06 202 LEU A C 1
ATOM 1626 O O . LEU A 1 202 ? -6.797 33.438 8.422 1 94.06 202 LEU A O 1
ATOM 1630 N N . ASN A 1 203 ? -7.469 32.719 6.32 1 95.62 203 ASN A N 1
ATOM 1631 C CA . ASN A 1 203 ? -8.328 31.672 6.832 1 95.62 203 ASN A CA 1
ATOM 1632 C C . ASN A 1 203 ? -7.531 30.625 7.609 1 95.62 203 ASN A C 1
ATOM 1634 O O . ASN A 1 203 ? -6.645 29.969 7.055 1 95.62 203 ASN A O 1
ATOM 1638 N N . PRO A 1 204 ? -7.801 30.5 8.898 1 95.81 204 PRO A N 1
ATOM 1639 C CA . PRO A 1 204 ? -7 29.578 9.711 1 95.81 204 PRO A CA 1
ATOM 1640 C C . PRO A 1 204 ? -7.164 28.125 9.297 1 95.81 204 PRO A C 1
ATOM 1642 O O . PRO A 1 204 ? -6.406 27.266 9.742 1 95.81 204 PRO A O 1
ATOM 1645 N N . LEU A 1 205 ? -8.133 27.844 8.445 1 96.12 205 LEU A N 1
ATOM 1646 C CA . LEU A 1 205 ? -8.422 26.453 8.062 1 96.12 205 LEU A CA 1
ATOM 1647 C C . LEU A 1 205 ? -7.934 26.172 6.645 1 96.12 205 LEU A C 1
ATOM 1649 O O . LEU A 1 205 ? -8 25.047 6.176 1 96.12 205 LEU A O 1
ATOM 1653 N N . ALA A 1 206 ? -7.43 27.172 5.93 1 96 206 ALA A N 1
ATOM 1654 C CA . ALA A 1 206 ? -6.934 26.984 4.57 1 96 206 ALA A CA 1
ATOM 1655 C C . ALA A 1 206 ? -5.551 26.328 4.574 1 96 206 ALA A C 1
ATOM 1657 O O . ALA A 1 206 ? -4.531 27.031 4.594 1 96 206 ALA A O 1
ATOM 1658 N N . ALA A 1 207 ? -5.496 25.094 4.461 1 94.81 207 ALA A N 1
ATOM 1659 C CA . ALA A 1 207 ? -4.297 24.281 4.676 1 94.81 207 ALA A CA 1
ATOM 1660 C C . ALA A 1 207 ? -3.17 24.719 3.742 1 94.81 207 ALA A C 1
ATOM 1662 O O . ALA A 1 207 ? -2.016 24.828 4.164 1 94.81 207 ALA A O 1
ATOM 1663 N N . PRO A 1 208 ? -3.441 25.031 2.459 1 94.31 208 PRO A N 1
ATOM 1664 C CA . PRO A 1 208 ? -2.346 25.422 1.565 1 94.31 208 PRO A CA 1
ATOM 1665 C C . PRO A 1 208 ? -1.734 26.766 1.924 1 94.31 208 PRO A C 1
ATOM 1667 O O . PRO A 1 208 ? -0.64 27.109 1.46 1 94.31 208 PRO A O 1
ATOM 1670 N N . TYR A 1 209 ? -2.4 27.531 2.775 1 91.88 209 TYR A N 1
ATOM 1671 C CA . TYR A 1 209 ? -1.956 28.891 3.057 1 91.88 209 TYR A CA 1
ATOM 1672 C C . TYR A 1 209 ? -1.49 29.016 4.5 1 91.88 209 TYR A C 1
ATOM 1674 O O . TYR A 1 209 ? -0.914 30.047 4.883 1 91.88 209 TYR A O 1
ATOM 1682 N N . ARG A 1 210 ? -1.797 27.984 5.188 1 83.19 210 ARG A N 1
ATOM 1683 C CA . ARG A 1 210 ? -1.472 28.062 6.609 1 83.19 210 ARG A CA 1
ATOM 1684 C C . ARG A 1 210 ? -0.65 26.844 7.043 1 83.19 210 ARG A C 1
ATOM 1686 O O . ARG A 1 210 ? -0.894 25.734 6.59 1 83.19 210 ARG A O 1
ATOM 1693 N N . SER A 1 211 ? 0.348 27.188 7.699 1 72.25 211 SER A N 1
ATOM 1694 C CA . SER A 1 211 ? 1.074 26.172 8.445 1 72.25 211 SER A CA 1
ATOM 1695 C C . SER A 1 211 ? 1.174 26.531 9.922 1 72.25 211 SER A C 1
ATOM 1697 O O . SER A 1 211 ? 0.45 27.406 10.406 1 72.25 211 SER A O 1
ATOM 1699 N N . GLN A 1 212 ? 1.892 25.766 10.641 1 68.5 212 GLN A N 1
ATOM 1700 C CA . GLN A 1 212 ? 2.135 26.156 12.031 1 68.5 212 GLN A CA 1
ATOM 1701 C C . GLN A 1 212 ? 2.869 27.484 12.109 1 68.5 212 GLN A C 1
ATOM 1703 O O . GLN A 1 212 ? 3.732 27.781 11.273 1 68.5 212 GLN A O 1
ATOM 1708 N N . GLY A 1 213 ? 2.186 28.438 12.828 1 71.31 213 GLY A N 1
ATOM 1709 C CA . GLY A 1 213 ? 2.891 29.719 12.883 1 71.31 213 GLY A CA 1
ATOM 1710 C C . GLY A 1 213 ? 2.174 30.766 13.719 1 71.31 213 GLY A C 1
ATOM 1711 O O . GLY A 1 213 ? 1.139 30.469 14.328 1 71.31 213 GLY A O 1
ATOM 1712 N N . ALA A 1 214 ? 2.797 31.828 13.617 1 82.12 214 ALA A N 1
ATOM 1713 C CA . ALA A 1 214 ? 2.443 32.906 14.547 1 82.12 214 ALA A CA 1
ATOM 1714 C C . ALA A 1 214 ? 1.219 33.656 14.062 1 82.12 214 ALA A C 1
ATOM 1716 O O . ALA A 1 214 ? 0.48 34.25 14.859 1 82.12 214 ALA A O 1
ATOM 1717 N N . PHE A 1 215 ? 0.921 33.594 12.781 1 89.62 215 PHE A N 1
ATOM 1718 C CA . PHE A 1 215 ? -0.095 34.5 12.234 1 89.62 215 PHE A CA 1
ATOM 1719 C C . PHE A 1 215 ? -1.468 34.156 12.805 1 89.62 215 PHE A C 1
ATOM 1721 O O . PHE A 1 215 ? -2.182 35.062 13.266 1 89.62 215 PHE A O 1
ATOM 1728 N N . VAL A 1 216 ? -1.742 32.906 12.828 1 93.81 216 VAL A N 1
ATOM 1729 C CA . VAL A 1 216 ? -3.035 32.5 13.375 1 93.81 216 VAL A CA 1
ATOM 1730 C C . VAL A 1 216 ? -3.09 32.812 14.867 1 93.81 216 VAL A C 1
ATOM 1732 O O . VAL A 1 216 ? -4.102 33.312 15.359 1 93.81 216 VAL A O 1
ATOM 1735 N N . ASP A 1 217 ? -1.988 32.656 15.484 1 94.19 217 ASP A N 1
ATOM 1736 C CA . ASP A 1 217 ? -1.942 32.844 16.938 1 94.19 217 ASP A CA 1
ATOM 1737 C C . ASP A 1 217 ? -1.979 34.312 17.312 1 94.19 217 ASP A C 1
ATOM 1739 O O . ASP A 1 217 ? -2.34 34.656 18.438 1 94.19 217 ASP A O 1
ATOM 1743 N N . LEU A 1 218 ? -1.582 35.125 16.422 1 95.81 218 LEU A N 1
ATOM 1744 C CA . LEU A 1 218 ? -1.681 36.562 16.688 1 95.81 218 LEU A CA 1
ATOM 1745 C C . LEU A 1 218 ? -3.121 37.062 16.531 1 95.81 218 LEU A C 1
ATOM 1747 O O . LEU A 1 218 ? -3.539 38 17.219 1 95.81 218 LEU A O 1
ATOM 1751 N N . LEU A 1 219 ? -3.818 36.375 15.672 1 96.56 219 LEU A N 1
ATOM 1752 C CA . LEU A 1 219 ? -5.168 36.812 15.32 1 96.56 219 LEU A CA 1
ATOM 1753 C C . LEU A 1 219 ? -6.199 36.156 16.219 1 96.56 219 LEU A C 1
ATOM 1755 O O . LEU A 1 219 ? -7.242 36.719 16.516 1 96.56 219 LEU A O 1
ATOM 1759 N N . TYR A 1 220 ? -5.965 34.906 16.562 1 97.44 220 TYR A N 1
ATOM 1760 C CA . TYR A 1 220 ? -6.918 34.125 17.344 1 97.44 220 TYR A CA 1
ATOM 1761 C C . TYR A 1 220 ? -6.301 33.656 18.641 1 97.44 220 TYR A C 1
ATOM 1763 O O . TYR A 1 220 ? -5.125 33.281 18.688 1 97.44 220 TYR A O 1
ATOM 1771 N N . ASP A 1 221 ? -7.105 33.719 19.703 1 98.06 221 ASP A N 1
ATOM 1772 C CA . ASP A 1 221 ? -6.676 33.125 20.953 1 98.06 221 ASP A CA 1
ATOM 1773 C C . ASP A 1 221 ? -6.969 31.625 20.969 1 98.06 221 ASP A C 1
ATOM 1775 O O . ASP A 1 221 ? -7.828 31.141 20.234 1 98.06 221 ASP A O 1
ATOM 1779 N N . SER A 1 222 ? -6.25 30.906 21.719 1 98.06 222 SER A N 1
ATOM 1780 C CA . SER A 1 222 ? -6.465 29.516 22.078 1 98.06 222 SER A CA 1
ATOM 1781 C C . SER A 1 222 ? -6.625 29.359 23.594 1 98.06 222 SER A C 1
ATOM 1783 O O . SER A 1 222 ? -6.32 30.281 24.344 1 98.06 222 SER A O 1
ATOM 1785 N N . LEU A 1 223 ? -7.137 28.203 23.984 1 98.5 223 LEU A N 1
ATOM 1786 C CA . LEU A 1 223 ? -7.262 28 25.422 1 98.5 223 LEU A CA 1
ATOM 1787 C C . LEU A 1 223 ? -5.898 28.047 26.109 1 98.5 223 LEU A C 1
ATOM 1789 O O . LEU A 1 223 ? -5.762 28.578 27.219 1 98.5 223 LEU A O 1
ATOM 1793 N N . ALA A 1 224 ? -4.957 27.516 25.438 1 97.31 224 ALA A N 1
ATOM 1794 C CA . ALA A 1 224 ? -3.596 27.422 25.969 1 97.31 224 ALA A CA 1
ATOM 1795 C C . ALA A 1 224 ? -2.58 27.875 24.922 1 97.31 224 ALA A C 1
ATOM 1797 O O . ALA A 1 224 ? -2.922 28.062 23.75 1 97.31 224 ALA A O 1
ATOM 1798 N N . THR A 1 225 ? -1.383 28.141 25.375 1 94.06 225 THR A N 1
ATOM 1799 C CA . THR A 1 225 ? -0.27 28.469 24.484 1 94.06 225 THR A CA 1
ATOM 1800 C C . THR A 1 225 ? 0.962 27.641 24.828 1 94.06 225 THR A C 1
ATOM 1802 O O . THR A 1 225 ? 1.092 27.141 25.953 1 94.06 225 THR A O 1
ATOM 1805 N N . GLU A 1 226 ? 1.674 27.359 23.828 1 90.06 226 GLU A N 1
ATOM 1806 C CA . GLU A 1 226 ? 2.947 26.688 24.031 1 90.06 226 GLU A CA 1
ATOM 1807 C C . GLU A 1 226 ? 4.047 27.672 24.406 1 90.06 226 GLU A C 1
ATOM 1809 O O . GLU A 1 226 ? 4.211 28.703 23.75 1 90.06 226 GLU A O 1
ATOM 1814 N N . ASP A 1 227 ? 4.793 27.406 25.453 1 89.25 227 ASP A N 1
ATOM 1815 C CA . ASP A 1 227 ? 5.902 28.203 25.938 1 89.25 227 ASP A CA 1
ATOM 1816 C C . ASP A 1 227 ? 7.141 27.344 26.188 1 89.25 227 ASP A C 1
ATOM 1818 O O . ASP A 1 227 ? 7.32 26.812 27.281 1 89.25 227 ASP A O 1
ATOM 1822 N N . ASP A 1 228 ? 8.047 27.344 25.188 1 81.31 228 ASP A N 1
ATOM 1823 C CA . ASP A 1 228 ? 9.297 26.594 25.266 1 81.31 228 ASP A CA 1
ATOM 1824 C C . ASP A 1 228 ? 9.031 25.125 25.594 1 81.31 228 ASP A C 1
ATOM 1826 O O . ASP A 1 228 ? 9.617 24.578 26.531 1 81.31 228 ASP A O 1
ATOM 1830 N N . GLY A 1 229 ? 8.023 24.594 24.969 1 78.12 229 GLY A N 1
ATOM 1831 C CA . GLY A 1 229 ? 7.75 23.172 25.094 1 78.12 229 GLY A CA 1
ATOM 1832 C C . GLY A 1 229 ? 6.691 22.844 26.141 1 78.12 229 GLY A C 1
ATOM 1833 O O . GLY A 1 229 ? 6.219 21.719 26.219 1 78.12 229 GLY A O 1
ATOM 1834 N N . GLU A 1 230 ? 6.359 23.812 26.859 1 87 230 GLU A N 1
ATOM 1835 C CA . GLU A 1 230 ? 5.328 23.625 27.875 1 87 230 GLU A CA 1
ATOM 1836 C C . GLU A 1 230 ? 4.02 24.297 27.469 1 87 230 GLU A C 1
ATOM 1838 O O . GLU A 1 230 ? 4.031 25.312 26.766 1 87 230 GLU A O 1
ATOM 1843 N N . ILE A 1 231 ? 2.93 23.672 27.969 1 93.44 231 ILE A N 1
ATOM 1844 C CA . ILE A 1 231 ? 1.608 24.219 27.688 1 93.44 231 ILE A CA 1
ATOM 1845 C C . ILE A 1 231 ? 1.091 24.969 28.906 1 93.44 231 ILE A C 1
ATOM 1847 O O . ILE A 1 231 ? 1.043 24.422 30.016 1 93.44 231 ILE A O 1
ATOM 1851 N N . ARG A 1 232 ? 0.783 26.172 28.688 1 93.25 232 ARG A N 1
ATOM 1852 C CA . ARG A 1 232 ? 0.255 26.953 29.797 1 93.25 232 ARG A CA 1
ATOM 1853 C C . ARG A 1 232 ? -1.056 27.641 29.406 1 93.25 232 ARG A C 1
ATOM 1855 O O . ARG A 1 232 ? -1.297 27.906 28.234 1 93.25 232 ARG A O 1
ATOM 1862 N N . PRO A 1 233 ? -1.818 28 30.406 1 97.31 233 PRO A N 1
ATOM 1863 C CA . PRO A 1 233 ? -3.092 28.656 30.125 1 97.31 233 PRO A CA 1
ATOM 1864 C C . PRO A 1 233 ? -2.914 30 29.422 1 97.31 233 PRO A C 1
ATOM 1866 O O . PRO A 1 233 ? -1.956 30.734 29.703 1 97.31 233 PRO A O 1
ATOM 1869 N N . TRP A 1 234 ? -3.844 30.312 28.547 1 97.62 234 TRP A N 1
ATOM 1870 C CA . TRP A 1 234 ? -3.881 31.578 27.812 1 97.62 234 TRP A CA 1
ATOM 1871 C C . TRP A 1 234 ? -5.27 32.219 27.875 1 97.62 234 TRP A C 1
ATOM 1873 O O . TRP A 1 234 ? -5.648 32.812 28.875 1 97.62 234 TRP A O 1
ATOM 1883 N N . LEU A 1 235 ? -6.148 31.844 26.938 1 98.44 235 LEU A N 1
ATOM 1884 C CA . LEU A 1 235 ? -7.535 32.281 27.062 1 98.44 235 LEU A CA 1
ATOM 1885 C C . LEU A 1 235 ? -8.188 31.625 28.281 1 98.44 235 LEU A C 1
ATOM 1887 O O . LEU A 1 235 ? -9.07 32.219 28.906 1 98.44 235 LEU A O 1
ATOM 1891 N N . ALA A 1 236 ? -7.816 30.375 28.516 1 98.62 236 ALA A N 1
ATOM 1892 C CA . ALA A 1 236 ? -8.188 29.75 29.781 1 98.62 236 ALA A CA 1
ATOM 1893 C C . ALA A 1 236 ? -7.484 30.422 30.953 1 98.62 236 ALA A C 1
ATOM 1895 O O . ALA A 1 236 ? -6.289 30.719 30.891 1 98.62 236 ALA A O 1
ATOM 1896 N N . ASP A 1 237 ? -8.242 30.672 31.953 1 97.88 237 ASP A N 1
ATOM 1897 C CA . ASP A 1 237 ? -7.633 31.109 33.219 1 97.88 237 ASP A CA 1
ATOM 1898 C C . ASP A 1 237 ? -6.945 29.953 33.938 1 97.88 237 ASP A C 1
ATOM 1900 O O . ASP A 1 237 ? -5.871 30.125 34.5 1 97.88 237 ASP A O 1
ATOM 1904 N N . ALA A 1 238 ? -7.633 28.938 33.906 1 97.25 238 ALA A N 1
ATOM 1905 C CA . ALA A 1 238 ? -7.148 27.703 34.5 1 97.25 238 ALA A CA 1
ATOM 1906 C C . ALA A 1 238 ? -7.969 26.5 34 1 97.25 238 ALA A C 1
ATOM 1908 O O . ALA A 1 238 ? -9.039 26.672 33.406 1 97.25 238 ALA A O 1
ATOM 1909 N N . TRP A 1 239 ? -7.387 25.281 34.188 1 97.81 239 TRP A N 1
ATOM 1910 C CA . TRP A 1 239 ? -8.172 24.062 34 1 97.81 239 TRP A CA 1
ATOM 1911 C C . TRP A 1 239 ? -7.773 23 35.031 1 97.81 239 TRP A C 1
ATOM 1913 O O . TRP A 1 239 ? -6.637 22.984 35.5 1 97.81 239 TRP A O 1
ATOM 1923 N N . ASP A 1 240 ? -8.742 22.203 35.406 1 97.69 240 ASP A N 1
ATOM 1924 C CA . ASP A 1 240 ? -8.555 21.094 36.344 1 97.69 240 ASP A CA 1
ATOM 1925 C C . ASP A 1 240 ? -8.977 19.766 35.719 1 97.69 240 ASP A C 1
ATOM 1927 O O . ASP A 1 240 ? -10.016 19.688 35.062 1 97.69 240 ASP A O 1
ATOM 1931 N N . TRP A 1 241 ? -8.133 18.797 36 1 97.44 241 TRP A N 1
ATOM 1932 C CA . TRP A 1 241 ? -8.43 17.484 35.438 1 97.44 241 TRP A CA 1
ATOM 1933 C C . TRP A 1 241 ? -9.133 16.594 36.438 1 97.44 241 TRP A C 1
ATOM 1935 O O . TRP A 1 241 ? -8.781 16.594 37.625 1 97.44 241 TRP A O 1
ATOM 1945 N N . ASP A 1 242 ? -10.164 15.961 36.094 1 97.25 242 ASP A N 1
ATOM 1946 C CA . ASP A 1 242 ? -10.781 14.805 36.719 1 97.25 242 ASP A CA 1
ATOM 1947 C C . ASP A 1 242 ? -10.766 13.586 35.812 1 97.25 242 ASP A C 1
ATOM 1949 O O . ASP A 1 242 ? -11.688 13.391 35.031 1 97.25 242 ASP A O 1
ATOM 1953 N N . ASP A 1 243 ? -9.773 12.812 36 1 93.94 243 ASP A N 1
ATOM 1954 C CA . ASP A 1 243 ? -9.531 11.695 35.094 1 93.94 243 ASP A CA 1
ATOM 1955 C C . ASP A 1 243 ? -9.398 12.188 33.625 1 93.94 243 ASP A C 1
ATOM 1957 O O . ASP A 1 243 ? -8.484 12.953 33.312 1 93.94 243 ASP A O 1
ATOM 1961 N N . SER A 1 244 ? -10.281 11.852 32.781 1 95.94 244 SER A N 1
ATOM 1962 C CA . SER A 1 244 ? -10.172 12.195 31.344 1 95.94 244 SER A CA 1
ATOM 1963 C C . SER A 1 244 ? -11.039 13.406 31.016 1 95.94 244 SER A C 1
ATOM 1965 O O . SER A 1 244 ? -11.32 13.656 29.844 1 95.94 244 SER A O 1
ATOM 1967 N N . THR A 1 245 ? -11.422 14.188 32.031 1 98.19 245 THR A N 1
ATOM 1968 C CA . THR A 1 245 ? -12.25 15.367 31.812 1 98.19 245 THR A CA 1
ATOM 1969 C C . THR A 1 245 ? -11.578 16.609 32.375 1 98.19 245 THR A C 1
ATOM 1971 O O . THR A 1 245 ? -11.242 16.656 33.562 1 98.19 245 THR A O 1
ATOM 1974 N N . ALA A 1 246 ? -11.438 17.562 31.562 1 98.56 246 ALA A N 1
ATOM 1975 C CA . ALA A 1 246 ? -10.906 18.859 32 1 98.56 246 ALA A CA 1
ATOM 1976 C C . ALA A 1 246 ? -12.031 19.875 32.156 1 98.56 246 ALA A C 1
ATOM 1978 O O . ALA A 1 246 ? -12.891 20.031 31.297 1 98.56 246 ALA A O 1
ATOM 1979 N N . THR A 1 247 ? -12.07 20.484 33.312 1 98.69 247 THR A N 1
ATOM 1980 C CA . THR A 1 247 ? -12.914 21.656 33.5 1 98.69 247 THR A CA 1
ATOM 1981 C C . THR A 1 247 ? -12.109 22.938 33.281 1 98.69 247 THR A C 1
ATOM 1983 O O . THR A 1 247 ? -11.234 23.281 34.062 1 98.69 247 THR A O 1
ATOM 1986 N N . VAL A 1 248 ? -12.438 23.625 32.219 1 98.81 248 VAL A N 1
ATOM 1987 C CA . VAL A 1 248 ? -11.68 24.812 31.797 1 98.81 248 VAL A CA 1
ATOM 1988 C C . VAL A 1 248 ? -12.469 26.078 32.094 1 98.81 248 VAL A C 1
ATOM 1990 O O . VAL A 1 248 ? -13.641 26.188 31.734 1 98.81 248 VAL A O 1
ATOM 1993 N N . THR A 1 249 ? -11.859 26.984 32.781 1 98.69 249 THR A N 1
ATOM 1994 C CA . THR A 1 249 ? -12.453 28.281 33.062 1 98.69 249 THR A CA 1
ATOM 1995 C C . THR A 1 249 ? -11.812 29.375 32.219 1 98.69 249 THR A C 1
ATOM 1997 O O . THR A 1 249 ? -10.602 29.578 32.25 1 98.69 249 THR A O 1
ATOM 2000 N N . LEU A 1 250 ? -12.68 30.094 31.484 1 98.69 250 LEU A N 1
ATOM 2001 C CA . LEU A 1 250 ? -12.203 31.172 30.641 1 98.69 250 LEU A CA 1
ATOM 2002 C C . LEU A 1 250 ? -11.953 32.438 31.453 1 98.69 250 LEU A C 1
ATOM 2004 O O . LEU A 1 250 ? -12.625 32.656 32.469 1 98.69 250 LEU A O 1
ATOM 2008 N N . ARG A 1 251 ? -10.992 33.219 31.016 1 98.19 251 ARG A N 1
ATOM 2009 C CA . ARG A 1 251 ? -10.805 34.562 31.609 1 98.19 251 ARG A CA 1
ATOM 2010 C C . ARG A 1 251 ? -12.047 35.406 31.438 1 98.19 251 ARG A C 1
ATOM 2012 O O . ARG A 1 251 ? -12.734 35.312 30.406 1 98.19 251 ARG A O 1
ATOM 2019 N N . PRO A 1 252 ? -12.344 36.281 32.375 1 96.75 252 PRO A N 1
ATOM 2020 C CA . PRO A 1 252 ? -13.578 37.062 32.281 1 96.75 252 PRO A CA 1
ATOM 2021 C C . PRO A 1 252 ? -13.5 38.188 31.281 1 96.75 252 PRO A C 1
ATOM 2023 O O . PRO A 1 252 ? -12.414 38.719 31.031 1 96.75 252 PRO A O 1
ATOM 2026 N N . ASP A 1 253 ? -14.609 38.594 30.688 1 96.31 253 ASP A N 1
ATOM 2027 C CA . ASP A 1 253 ? -14.844 39.781 29.891 1 96.31 253 ASP A CA 1
ATOM 2028 C C . ASP A 1 253 ? -13.922 39.812 28.672 1 96.31 253 ASP A C 1
ATOM 2030 O O . ASP A 1 253 ? -13.352 40.875 28.344 1 96.31 253 ASP A O 1
ATOM 2034 N N . CYS A 1 254 ? -13.641 38.656 28.125 1 98.12 254 CYS A N 1
ATOM 2035 C CA . CYS A 1 254 ? -12.906 38.625 26.875 1 98.12 254 CYS A CA 1
ATOM 2036 C C . CYS A 1 254 ? -13.828 38.906 25.688 1 98.12 254 CYS A C 1
ATOM 2038 O O . CYS A 1 254 ? -15.016 38.562 25.734 1 98.12 254 CYS A O 1
ATOM 2040 N N . ARG A 1 255 ? -13.281 39.531 24.625 1 98.31 255 ARG A N 1
ATOM 2041 C CA . ARG A 1 255 ? -14.07 39.938 23.469 1 98.31 255 ARG A CA 1
ATOM 2042 C C . ARG A 1 255 ? -13.359 39.562 22.172 1 98.31 255 ARG A C 1
ATOM 2044 O O . ARG A 1 255 ? -12.125 39.469 22.141 1 98.31 255 ARG A O 1
ATOM 2051 N N . PHE A 1 256 ? -14.211 39.281 21.203 1 98.69 256 PHE A N 1
ATOM 2052 C CA . PHE A 1 256 ? -13.68 39.219 19.844 1 98.69 256 PHE A CA 1
ATOM 2053 C C . PHE A 1 256 ? -13.391 40.625 19.312 1 98.69 256 PHE A C 1
ATOM 2055 O O . PHE A 1 256 ? -13.828 41.625 19.891 1 98.69 256 PHE A O 1
ATOM 2062 N N . HIS A 1 257 ? -12.672 40.719 18.188 1 98.56 257 HIS A N 1
ATOM 2063 C CA . HIS A 1 257 ? -12.25 42 17.625 1 98.56 257 HIS A CA 1
ATOM 2064 C C . HIS A 1 257 ? -13.445 42.844 17.203 1 98.56 257 HIS A C 1
ATOM 2066 O O . HIS A 1 257 ? -13.344 44.062 17.109 1 98.56 257 HIS A O 1
ATOM 2072 N N . ASP A 1 258 ? -14.555 42.25 16.984 1 98 258 ASP A N 1
ATOM 2073 C CA . ASP A 1 258 ? -15.75 42.969 16.578 1 98 258 ASP A CA 1
ATOM 2074 C C . ASP A 1 258 ? -16.578 43.375 17.781 1 98 258 ASP A C 1
ATOM 2076 O O . ASP A 1 258 ? -17.688 43.906 17.641 1 98 258 ASP A O 1
ATOM 2080 N N . GLY A 1 259 ? -16.078 43 18.891 1 97.88 259 GLY A N 1
ATOM 2081 C CA . GLY A 1 259 ? -16.734 43.438 20.109 1 97.88 259 GLY A CA 1
ATOM 2082 C C . GLY A 1 259 ? -17.594 42.375 20.766 1 97.88 259 GLY A C 1
ATOM 2083 O O . GLY A 1 259 ? -17.953 42.5 21.938 1 97.88 259 GLY A O 1
ATOM 2084 N N . GLU A 1 260 ? -17.953 41.344 20.125 1 98.12 260 GLU A N 1
ATOM 2085 C CA . GLU A 1 260 ? -18.75 40.281 20.688 1 98.12 260 GLU A CA 1
ATOM 2086 C C . GLU A 1 260 ? -17.984 39.531 21.781 1 98.12 260 GLU A C 1
ATOM 2088 O O . GLU A 1 260 ? -16.766 39.406 21.703 1 98.12 260 GLU A O 1
ATOM 2093 N N . PRO A 1 261 ? -18.672 39.094 22.828 1 98.38 261 PRO A N 1
ATOM 2094 C CA . PRO A 1 261 ? -17.984 38.375 23.906 1 98.38 261 PRO A CA 1
ATOM 2095 C C . PRO A 1 261 ? -17.5 37 23.484 1 98.38 261 PRO A C 1
ATOM 2097 O O . PRO A 1 261 ? -18.188 36.281 22.719 1 98.38 261 PRO A O 1
ATOM 2100 N N . VAL A 1 262 ? -16.344 36.625 23.984 1 98.81 262 VAL A N 1
ATOM 2101 C CA . VAL A 1 262 ? -15.883 35.219 23.891 1 98.81 262 VAL A CA 1
ATOM 2102 C C . VAL A 1 262 ? -16.5 34.406 25.016 1 98.81 262 VAL A C 1
ATOM 2104 O O . VAL A 1 262 ? -16.328 34.719 26.188 1 98.81 262 VAL A O 1
ATOM 2107 N N . THR A 1 263 ? -17.203 33.344 24.641 1 98.56 263 THR A N 1
ATOM 2108 C CA . THR A 1 263 ? -17.891 32.531 25.656 1 98.56 263 THR A CA 1
ATOM 2109 C C . THR A 1 263 ? -17.531 31.062 25.5 1 98.56 263 THR A C 1
ATOM 2111 O O . THR A 1 263 ? -16.875 30.688 24.531 1 98.56 263 THR A O 1
ATOM 2114 N N . ALA A 1 264 ? -18.031 30.328 26.5 1 98.69 264 ALA A N 1
ATOM 2115 C CA . ALA A 1 264 ? -17.844 28.875 26.469 1 98.69 264 ALA A CA 1
ATOM 2116 C C . ALA A 1 264 ? -18.516 28.266 25.25 1 98.69 264 ALA A C 1
ATOM 2118 O O . ALA A 1 264 ? -18.047 27.234 24.734 1 98.69 264 ALA A O 1
ATOM 2119 N N . ALA A 1 265 ? -19.531 28.859 24.719 1 98.56 265 ALA A N 1
ATOM 2120 C CA . ALA A 1 265 ? -20.203 28.375 23.531 1 98.56 265 ALA A CA 1
ATOM 2121 C C . ALA A 1 265 ? -19.297 28.422 22.312 1 98.56 265 ALA A C 1
ATOM 2123 O O . ALA A 1 265 ? -19.375 27.562 21.438 1 98.56 265 ALA A O 1
ATOM 2124 N N . ASP A 1 266 ? -18.438 29.438 22.266 1 98.81 266 ASP A N 1
ATOM 2125 C CA . ASP A 1 266 ? -17.484 29.547 21.156 1 98.81 266 ASP A CA 1
ATOM 2126 C C . ASP A 1 266 ? -16.469 28.422 21.203 1 98.81 266 ASP A C 1
ATOM 2128 O O . ASP A 1 266 ? -16.016 27.938 20.172 1 98.81 266 ASP A O 1
ATOM 2132 N N . VAL A 1 267 ? -16.094 28.016 22.422 1 98.81 267 VAL A N 1
ATOM 2133 C CA . VAL A 1 267 ? -15.156 26.906 22.594 1 98.81 267 VAL A CA 1
ATOM 2134 C C . VAL A 1 267 ? -15.805 25.609 22.109 1 98.81 267 VAL A C 1
ATOM 2136 O O . VAL A 1 267 ? -15.219 24.891 21.297 1 98.81 267 VAL A O 1
ATOM 2139 N N . GLU A 1 268 ? -17.031 25.328 22.578 1 98.75 268 GLU A N 1
ATOM 2140 C CA . GLU A 1 268 ? -17.75 24.125 22.141 1 98.75 268 GLU A CA 1
ATOM 2141 C C . GLU A 1 268 ? -17.922 24.125 20.625 1 98.75 268 GLU A C 1
ATOM 2143 O O . GLU A 1 268 ? -17.641 23.125 19.969 1 98.75 268 GLU A O 1
ATOM 2148 N N . PHE A 1 269 ? -18.359 25.266 20.078 1 98.44 269 PHE A N 1
ATOM 2149 C CA . PHE A 1 269 ? -18.562 25.406 18.641 1 98.44 269 PHE A CA 1
ATOM 2150 C C . PHE A 1 269 ? -17.266 25.078 17.891 1 98.44 269 PHE A C 1
ATOM 2152 O O . PHE A 1 269 ? -17.297 24.344 16.891 1 98.44 269 PHE A O 1
ATOM 2159 N N . THR A 1 270 ? -16.125 25.641 18.359 1 98.69 270 THR A N 1
ATOM 2160 C CA . THR A 1 270 ? -14.852 25.5 17.672 1 98.69 270 THR A CA 1
ATOM 2161 C C . THR A 1 270 ? -14.484 24.031 17.516 1 98.69 270 THR A C 1
ATOM 2163 O O . THR A 1 270 ? -14.188 23.562 16.422 1 98.69 270 THR A O 1
ATOM 2166 N N . TYR A 1 271 ? -14.508 23.281 18.562 1 98.31 271 TYR A N 1
ATOM 2167 C CA . TYR A 1 271 ? -14.109 21.891 18.531 1 98.31 271 TYR A CA 1
ATOM 2168 C C . TYR A 1 271 ? -15.086 21.062 17.703 1 98.31 271 TYR A C 1
ATOM 2170 O O . TYR A 1 271 ? -14.688 20.172 16.953 1 98.31 271 TYR A O 1
ATOM 2178 N N . GLU A 1 272 ? -16.375 21.344 17.812 1 97.44 272 GLU A N 1
ATOM 2179 C CA . GLU A 1 272 ? -17.375 20.641 17 1 97.44 272 GLU A CA 1
ATOM 2180 C C . GLU A 1 272 ? -17.188 20.953 15.516 1 97.44 272 GLU A C 1
ATOM 2182 O O . GLU A 1 272 ? -17.281 20.047 14.672 1 97.44 272 GLU A O 1
ATOM 2187 N N . PHE A 1 273 ? -16.969 22.203 15.281 1 97.75 273 PHE A N 1
ATOM 2188 C CA . PHE A 1 273 ? -16.812 22.656 13.906 1 97.75 273 PHE A CA 1
ATOM 2189 C C . PHE A 1 273 ? -15.578 22.047 13.258 1 97.75 273 PHE A C 1
ATOM 2191 O O . PHE A 1 273 ? -15.633 21.609 12.109 1 97.75 273 PHE A O 1
ATOM 2198 N N . LEU A 1 274 ? -14.445 22 13.93 1 97.75 274 LEU A N 1
ATOM 2199 C CA . LEU A 1 274 ? -13.219 21.422 13.391 1 97.75 274 LEU A CA 1
ATOM 2200 C C . LEU A 1 274 ? -13.367 19.938 13.148 1 97.75 274 LEU A C 1
ATOM 2202 O O . LEU A 1 274 ? -12.742 19.375 12.242 1 97.75 274 LEU A O 1
ATOM 2206 N N . ALA A 1 275 ? -14.258 19.281 13.914 1 95.94 275 ALA A N 1
ATOM 2207 C CA . ALA A 1 275 ? -14.516 17.859 13.742 1 95.94 275 ALA A CA 1
ATOM 2208 C C . ALA A 1 275 ? -15.43 17.609 12.539 1 95.94 275 ALA A C 1
ATOM 2210 O O . ALA A 1 275 ? -15.32 16.578 11.867 1 95.94 275 ALA A O 1
ATOM 2211 N N . ASP A 1 276 ? -16.344 18.5 12.312 1 95.62 276 ASP A N 1
ATOM 2212 C CA . ASP A 1 276 ? -17.281 18.438 11.203 1 95.62 276 ASP A CA 1
ATOM 2213 C C . ASP A 1 276 ? -17.688 19.828 10.742 1 95.62 276 ASP A C 1
ATOM 2215 O O . ASP A 1 276 ? -18.578 20.453 11.336 1 95.62 276 ASP A O 1
ATOM 2219 N N . THR A 1 277 ? -17.172 20.219 9.641 1 96.62 277 THR A N 1
ATOM 2220 C CA . THR A 1 277 ? -17.344 21.609 9.195 1 96.62 277 THR A CA 1
ATOM 2221 C C . THR A 1 277 ? -18.75 21.828 8.648 1 96.62 277 THR A C 1
ATOM 2223 O O . THR A 1 277 ? -19.141 22.969 8.359 1 96.62 277 THR A O 1
ATOM 2226 N N . THR A 1 278 ? -19.578 20.781 8.648 1 93.69 278 THR A N 1
ATOM 2227 C CA . THR A 1 278 ? -20.953 20.938 8.203 1 93.69 278 THR A CA 1
ATOM 2228 C C . THR A 1 278 ? -21.891 21.141 9.391 1 93.69 278 THR A C 1
ATOM 2230 O O . THR A 1 278 ? -23.062 21.453 9.211 1 93.69 278 THR A O 1
ATOM 2233 N N . LEU A 1 279 ? -21.359 20.891 10.562 1 93.75 279 LEU A N 1
ATOM 2234 C CA . LEU A 1 279 ? -22.125 21.016 11.797 1 93.75 279 LEU A CA 1
ATOM 2235 C C . LEU A 1 279 ? -23.328 20.078 11.789 1 93.75 279 LEU A C 1
ATOM 2237 O O . LEU A 1 279 ? -24.438 20.469 12.156 1 93.75 279 LEU A O 1
ATOM 2241 N N . GLY A 1 280 ? -23.078 18.906 11.242 1 87.88 280 GLY A N 1
ATOM 2242 C CA . GLY A 1 280 ? -24.094 17.859 11.258 1 87.88 280 GLY A CA 1
ATOM 2243 C C . GLY A 1 280 ? -25.016 17.906 10.062 1 87.88 280 GLY A C 1
ATOM 2244 O O . GLY A 1 280 ? -25.906 17.047 9.914 1 87.88 280 GLY A O 1
ATOM 2245 N N . ALA A 1 281 ? -24.891 18.797 9.234 1 83.44 281 ALA A N 1
ATOM 2246 C CA . ALA A 1 281 ? -25.812 18.984 8.117 1 83.44 281 ALA A CA 1
ATOM 2247 C C . ALA A 1 281 ? -25.453 18.062 6.953 1 83.44 281 ALA A C 1
ATOM 2249 O O . ALA A 1 281 ? -26.281 17.812 6.074 1 83.44 281 ALA A O 1
ATOM 2250 N N . GLY A 1 282 ? -24.344 17.453 6.949 1 73.94 282 GLY A N 1
ATOM 2251 C CA . GLY A 1 282 ? -23.922 16.609 5.836 1 73.94 282 GLY A CA 1
ATOM 2252 C C . GLY A 1 282 ? -24.219 15.141 6.059 1 73.94 282 GLY A C 1
ATOM 2253 O O . GLY A 1 282 ? -24.656 14.742 7.141 1 73.94 282 GLY A O 1
ATOM 2254 N N . ASN A 1 283 ? -24.234 14.234 4.98 1 70.44 283 ASN A N 1
ATOM 2255 C CA . ASN A 1 283 ? -24.406 12.789 5.055 1 70.44 283 ASN A CA 1
ATOM 2256 C C . ASN A 1 283 ? -23.188 12.109 5.68 1 70.44 283 ASN A C 1
ATOM 2258 O O . ASN A 1 283 ? -23.203 10.906 5.953 1 70.44 283 ASN A O 1
ATOM 2262 N N . GLY A 1 284 ? -22.281 12.938 6.141 1 76.62 284 GLY A N 1
ATOM 2263 C CA . GLY A 1 284 ? -21.047 12.5 6.785 1 76.62 284 GLY A CA 1
ATOM 2264 C C . GLY A 1 284 ? -20.234 13.648 7.371 1 76.62 284 GLY A C 1
ATOM 2265 O O . GLY A 1 284 ? -20.609 14.812 7.227 1 76.62 284 GLY A O 1
ATOM 2266 N N . SER A 1 285 ? -19.266 13.188 8.133 1 84.75 285 SER A N 1
ATOM 2267 C CA . SER A 1 285 ? -18.422 14.211 8.742 1 84.75 285 SER A CA 1
ATOM 2268 C C . SER A 1 285 ? -17.469 14.812 7.723 1 84.75 285 SER A C 1
ATOM 2270 O O . SER A 1 285 ? -16.984 14.109 6.828 1 84.75 285 SER A O 1
ATOM 2272 N N . SER A 1 286 ? -17.297 16.031 7.82 1 91.5 286 SER A N 1
ATOM 2273 C CA . SER A 1 286 ? -16.344 16.781 7.012 1 91.5 286 SER A CA 1
ATOM 2274 C C . SER A 1 286 ? -15.328 17.5 7.891 1 91.5 286 SER A C 1
ATOM 2276 O O . SER A 1 286 ? -15.398 18.719 8.062 1 91.5 286 SER A O 1
ATOM 2278 N N . PRO A 1 287 ? -14.391 16.75 8.367 1 94.94 287 PRO A N 1
ATOM 2279 C CA . PRO A 1 287 ? -13.406 17.375 9.258 1 94.94 287 PRO A CA 1
ATOM 2280 C C . PRO A 1 287 ? -12.562 18.438 8.562 1 94.94 287 PRO A C 1
ATOM 2282 O O . PRO A 1 287 ? -12.375 18.375 7.344 1 94.94 287 PRO A O 1
ATOM 2285 N N . ALA A 1 288 ? -12.102 19.359 9.336 1 96.19 288 ALA A N 1
ATOM 2286 C CA . ALA A 1 288 ? -11.25 20.438 8.82 1 96.19 288 ALA A CA 1
ATOM 2287 C C . ALA A 1 288 ? -9.906 19.875 8.344 1 96.19 288 ALA A C 1
ATOM 2289 O O . ALA A 1 288 ? -9.398 18.906 8.898 1 96.19 288 ALA A O 1
ATOM 2290 N N . PRO A 1 289 ? -9.328 20.5 7.348 1 95.88 289 PRO A N 1
ATOM 2291 C CA . PRO A 1 289 ? -8.047 20.016 6.816 1 95.88 289 PRO A CA 1
ATOM 2292 C C . PRO A 1 289 ? -6.859 20.406 7.691 1 95.88 289 PRO A C 1
ATOM 2294 O O . PRO A 1 289 ? -5.711 20.125 7.344 1 95.88 289 PRO A O 1
ATOM 2297 N N . ARG A 1 290 ? -7.133 21.109 8.805 1 95.5 290 ARG A N 1
ATOM 2298 C CA . ARG A 1 290 ? -6.156 21.469 9.828 1 95.5 290 ARG A CA 1
ATOM 2299 C C . ARG A 1 290 ? -6.676 21.125 11.219 1 95.5 290 ARG A C 1
ATOM 2301 O O . ARG A 1 290 ? -7.883 21.156 11.461 1 95.5 290 ARG A O 1
ATOM 2308 N N . TYR A 1 291 ? -5.758 20.734 12.078 1 95.31 291 TYR A N 1
ATOM 2309 C CA . TYR A 1 291 ? -6.02 20.516 13.492 1 95.31 291 TYR A CA 1
ATOM 2310 C C . TYR A 1 291 ? -6.754 19.188 13.703 1 95.31 291 TYR A C 1
ATOM 2312 O O . TYR A 1 291 ? -7.41 19 14.727 1 95.31 291 TYR A O 1
ATOM 2320 N N . ARG A 1 292 ? -6.793 18.328 12.688 1 95.19 292 ARG A N 1
ATOM 2321 C CA . ARG A 1 292 ? -7.562 17.094 12.719 1 95.19 292 ARG A CA 1
ATOM 2322 C C . ARG A 1 292 ? -7.094 16.188 13.852 1 95.19 292 ARG A C 1
ATOM 2324 O O . ARG A 1 292 ? -7.906 15.586 14.555 1 95.19 292 ARG A O 1
ATOM 2331 N N . GLY A 1 293 ? -5.77 16.094 14.023 1 93.44 293 GLY A N 1
ATOM 2332 C CA . GLY A 1 293 ? -5.215 15.281 15.086 1 93.44 293 GLY A CA 1
ATOM 2333 C C . GLY A 1 293 ? -5.59 15.773 16.469 1 93.44 293 GLY A C 1
ATOM 2334 O O . GLY A 1 293 ? -5.906 14.977 17.359 1 93.44 293 GLY A O 1
ATOM 2335 N N . GLN A 1 294 ? -5.582 17.031 16.688 1 94.19 294 GLN A N 1
ATOM 2336 C CA . GLN A 1 294 ? -5.91 17.625 17.969 1 94.19 294 GLN A CA 1
ATOM 2337 C C . GLN A 1 294 ? -7.387 17.438 18.312 1 94.19 294 GLN A C 1
ATOM 2339 O O . GLN A 1 294 ? -7.727 17.062 19.438 1 94.19 294 GLN A O 1
ATOM 2344 N N . VAL A 1 295 ? -8.164 17.641 17.359 1 95.75 295 VAL A N 1
ATOM 2345 C CA . VAL A 1 295 ? -9.602 17.562 17.594 1 95.75 295 VAL A CA 1
ATOM 2346 C C . VAL A 1 295 ? -10.016 16.109 17.781 1 95.75 295 VAL A C 1
ATOM 2348 O O . VAL A 1 295 ? -10.93 15.805 18.547 1 95.75 295 VAL A O 1
ATOM 2351 N N . ASP A 1 296 ? -9.344 15.234 17.062 1 95.25 296 ASP A N 1
ATOM 2352 C CA . ASP A 1 296 ? -9.648 13.812 17.156 1 95.25 296 ASP A CA 1
ATOM 2353 C C . ASP A 1 296 ? -9.43 13.305 18.578 1 95.25 296 ASP A C 1
ATOM 2355 O O . ASP A 1 296 ? -10.031 12.305 18.984 1 95.25 296 ASP A O 1
ATOM 2359 N N . ALA A 1 297 ? -8.617 13.961 19.375 1 96.31 297 ALA A N 1
ATOM 2360 C CA . ALA A 1 297 ? -8.305 13.562 20.75 1 96.31 297 ALA A CA 1
ATOM 2361 C C . ALA A 1 297 ? -9.43 13.969 21.703 1 96.31 297 ALA A C 1
ATOM 2363 O O . ALA A 1 297 ? -9.469 13.523 22.859 1 96.31 297 ALA A O 1
ATOM 2364 N N . ILE A 1 298 ? -10.344 14.797 21.25 1 96.75 298 ILE A N 1
ATOM 2365 C CA . ILE A 1 298 ? -11.43 15.312 22.062 1 96.75 298 ILE A CA 1
ATOM 2366 C C . ILE A 1 298 ? -12.695 14.492 21.844 1 96.75 298 ILE A C 1
ATOM 2368 O O . ILE A 1 298 ? -13.148 14.336 20.703 1 96.75 298 ILE A O 1
ATOM 2372 N N . ARG A 1 299 ? -13.266 13.953 22.859 1 95.5 299 ARG A N 1
ATOM 2373 C CA . ARG A 1 299 ? -14.477 13.148 22.766 1 95.5 299 ARG A CA 1
ATOM 2374 C C . ARG A 1 299 ? -15.727 14.023 22.781 1 95.5 299 ARG A C 1
ATOM 2376 O O . ARG A 1 299 ? -16.594 13.906 21.922 1 95.5 299 ARG A O 1
ATOM 2383 N N . THR A 1 300 ? -15.773 14.93 23.797 1 97.25 300 THR A N 1
ATOM 2384 C CA . THR A 1 300 ? -16.922 15.82 23.922 1 97.25 300 THR A CA 1
ATOM 2385 C C . THR A 1 300 ? -16.5 17.156 24.547 1 97.25 300 THR A C 1
ATOM 2387 O O . THR A 1 300 ? -15.523 17.219 25.297 1 97.25 300 THR A O 1
ATOM 2390 N N . VAL A 1 301 ? -17.156 18.156 24.156 1 98.31 301 VAL A N 1
ATOM 2391 C CA . VAL A 1 301 ? -17.062 19.484 24.766 1 98.31 301 VAL A CA 1
ATOM 2392 C C . VAL A 1 301 ? -18.453 19.953 25.203 1 98.31 301 VAL A C 1
ATOM 2394 O O . VAL A 1 301 ? -19.391 19.984 24.391 1 98.31 301 VAL A O 1
ATOM 2397 N N . THR A 1 302 ? -18.594 20.281 26.516 1 98.38 302 THR A N 1
ATOM 2398 C CA . THR A 1 302 ? -19.891 20.656 27.047 1 98.38 302 THR A CA 1
ATOM 2399 C C . THR A 1 302 ? -19.812 22 27.781 1 98.38 302 THR A C 1
ATOM 2401 O O . THR A 1 302 ? -18.969 22.188 28.656 1 98.38 302 THR A O 1
ATOM 2404 N N . VAL A 1 303 ? -20.719 22.859 27.453 1 98.56 303 VAL A N 1
ATOM 2405 C CA . VAL A 1 303 ? -20.797 24.156 28.109 1 98.56 303 VAL A CA 1
ATOM 2406 C C . VAL A 1 303 ? -21.453 24 29.484 1 98.56 303 VAL A C 1
ATOM 2408 O O . VAL A 1 303 ? -22.547 23.422 29.594 1 98.56 303 VAL A O 1
ATOM 2411 N N . VAL A 1 304 ? -20.844 24.438 30.531 1 98.38 304 VAL A N 1
ATOM 2412 C CA . VAL A 1 304 ? -21.391 24.422 31.875 1 98.38 304 VAL A CA 1
ATOM 2413 C C . VAL A 1 304 ? -22.078 25.766 32.156 1 98.38 304 VAL A C 1
ATOM 2415 O O . VAL A 1 304 ? -23.203 25.797 32.688 1 98.38 304 VAL A O 1
ATOM 2418 N N . ASP A 1 305 ? -21.406 26.844 31.875 1 97.81 305 ASP A N 1
ATOM 2419 C CA . ASP A 1 305 ? -21.906 28.203 31.906 1 97.81 305 ASP A CA 1
ATOM 2420 C C . ASP A 1 305 ? -21.125 29.094 30.938 1 97.81 305 ASP A C 1
ATOM 2422 O O . ASP A 1 305 ? -20.344 28.609 30.125 1 97.81 305 ASP A O 1
ATOM 2426 N N . ASP A 1 306 ? -21.312 30.344 31 1 97.31 306 ASP A N 1
ATOM 2427 C CA . ASP A 1 306 ? -20.797 31.266 29.984 1 97.31 306 ASP A CA 1
ATOM 2428 C C . ASP A 1 306 ? -19.266 31.25 29.969 1 97.31 306 ASP A C 1
ATOM 2430 O O . ASP A 1 306 ? -18.656 31.578 28.953 1 97.31 306 ASP A O 1
ATOM 2434 N N . ARG A 1 307 ? -18.562 30.844 31.062 1 98.06 307 ARG A N 1
ATOM 2435 C CA . ARG A 1 307 ? -17.109 30.938 31.141 1 98.06 307 ARG A CA 1
ATOM 2436 C C . ARG A 1 307 ? -16.5 29.578 31.5 1 98.06 307 ARG A C 1
ATOM 2438 O O . ARG A 1 307 ? -15.289 29.469 31.734 1 98.06 307 ARG A O 1
ATOM 2445 N N . THR A 1 308 ? -17.328 28.578 31.516 1 98.56 308 THR A N 1
ATOM 2446 C CA . THR A 1 308 ? -16.812 27.281 31.938 1 98.56 308 THR A CA 1
ATOM 2447 C C . THR A 1 308 ? -17.203 26.203 30.938 1 98.56 308 THR A C 1
ATOM 2449 O O . THR A 1 308 ? -18.375 26.094 30.562 1 98.56 308 THR A O 1
ATOM 2452 N N . VAL A 1 309 ? -16.266 25.422 30.516 1 98.5 309 VAL A N 1
ATOM 2453 C CA . VAL A 1 309 ? -16.516 24.312 29.609 1 98.5 309 VAL A CA 1
ATOM 2454 C C . VAL A 1 309 ? -15.875 23.047 30.156 1 98.5 309 VAL A C 1
ATOM 2456 O O . VAL A 1 309 ? -14.812 23.094 30.781 1 98.5 309 VAL A O 1
ATOM 2459 N N . ARG A 1 310 ? -16.469 21.953 29.984 1 98.62 310 ARG A N 1
ATOM 2460 C CA . ARG A 1 310 ? -15.938 20.625 30.281 1 98.62 310 ARG A CA 1
ATOM 2461 C C . ARG A 1 310 ? -15.523 19.906 29 1 98.62 310 ARG A C 1
ATOM 2463 O O . ARG A 1 310 ? -16.328 19.75 28.094 1 98.62 310 ARG A O 1
ATOM 2470 N N . ILE A 1 311 ? -14.297 19.453 28.938 1 98.62 311 ILE A N 1
ATOM 2471 C CA . ILE A 1 311 ? -13.75 18.781 27.781 1 98.62 311 ILE A CA 1
ATOM 2472 C C . ILE A 1 311 ? -13.344 17.359 28.156 1 98.62 311 ILE A C 1
ATOM 2474 O O . ILE A 1 311 ? -12.43 17.156 28.969 1 98.62 311 ILE A O 1
ATOM 2478 N N . ARG A 1 312 ? -14.039 16.359 27.688 1 97.44 312 ARG A N 1
ATOM 2479 C CA . ARG A 1 312 ? -13.672 14.953 27.844 1 97.44 312 ARG A CA 1
ATOM 2480 C C . ARG A 1 312 ? -12.75 14.484 26.719 1 97.44 312 ARG A C 1
ATOM 2482 O O . ARG A 1 312 ? -13.023 14.742 25.547 1 97.44 312 ARG A O 1
ATOM 2489 N N . VAL A 1 313 ? -11.648 13.797 27.062 1 97.69 313 VAL A N 1
ATOM 2490 C CA . VAL A 1 313 ? -10.641 13.469 26.047 1 97.69 313 VAL A CA 1
ATOM 2491 C C . VAL A 1 313 ? -10.453 11.953 25.984 1 97.69 313 VAL A C 1
ATOM 2493 O O . VAL A 1 313 ? -10.758 11.242 26.953 1 97.69 313 VAL A O 1
ATOM 2496 N N . ASP A 1 314 ? -10.055 11.422 24.812 1 92.75 314 ASP A N 1
ATOM 2497 C CA . ASP A 1 314 ? -9.656 10.039 24.578 1 92.75 314 ASP A CA 1
ATOM 2498 C C . ASP A 1 314 ? -8.141 9.922 24.406 1 92.75 314 ASP A C 1
ATOM 2500 O O . ASP A 1 314 ? -7.656 9.375 23.422 1 92.75 314 ASP A O 1
ATOM 2504 N N . SER A 1 315 ? -7.402 10.477 25.266 1 95.12 315 SER A N 1
ATOM 2505 C CA . SER A 1 315 ? -5.945 10.516 25.266 1 95.12 315 SER A CA 1
ATOM 2506 C C . SER A 1 315 ? -5.406 10.766 26.672 1 95.12 315 SER A C 1
ATOM 2508 O O . SER A 1 315 ? -6.176 10.961 27.609 1 95.12 315 SER A O 1
ATOM 2510 N N . SER A 1 316 ? -4.113 10.719 26.828 1 95.69 316 SER A N 1
ATOM 2511 C CA . SER A 1 316 ? -3.496 11.188 28.078 1 95.69 316 SER A CA 1
ATOM 2512 C C . SER A 1 316 ? -3.67 12.688 28.25 1 95.69 316 SER A C 1
ATOM 2514 O O . SER A 1 316 ? -3.967 13.398 27.281 1 95.69 316 SER A O 1
ATOM 2516 N N . THR A 1 317 ? -3.48 13.164 29.422 1 93.56 317 THR A N 1
ATOM 2517 C CA . THR A 1 317 ? -3.664 14.586 29.703 1 93.56 317 THR A CA 1
ATOM 2518 C C . THR A 1 317 ? -2.602 15.422 29 1 93.56 317 THR A C 1
ATOM 2520 O O . THR A 1 317 ? -2.879 16.531 28.547 1 93.56 317 THR A O 1
ATOM 2523 N N . ASP A 1 318 ? -1.42 14.859 28.875 1 88.38 318 ASP A N 1
ATOM 2524 C CA . ASP A 1 318 ? -0.345 15.57 28.188 1 88.38 318 ASP A CA 1
ATOM 2525 C C . ASP A 1 318 ? -0.697 15.82 26.719 1 88.38 318 ASP A C 1
ATOM 2527 O O . ASP A 1 318 ? -0.511 16.922 26.219 1 88.38 318 ASP A O 1
ATOM 2531 N N . VAL A 1 319 ? -1.18 14.844 26.125 1 91 319 VAL A N 1
ATOM 2532 C CA . VAL A 1 319 ? -1.552 14.938 24.719 1 91 319 VAL A CA 1
ATOM 2533 C C . VAL A 1 319 ? -2.779 15.836 24.562 1 91 319 VAL A C 1
ATOM 2535 O O . VAL A 1 319 ? -2.852 16.641 23.641 1 91 319 VAL A O 1
ATOM 2538 N N . ALA A 1 320 ? -3.637 15.695 25.484 1 95.19 320 ALA A N 1
ATOM 2539 C CA . ALA A 1 320 ? -4.871 16.469 25.438 1 95.19 320 ALA A CA 1
ATOM 2540 C C . ALA A 1 320 ? -4.582 17.969 25.547 1 95.19 320 ALA A C 1
ATOM 2542 O O . ALA A 1 320 ? -5.281 18.781 24.938 1 95.19 320 ALA A O 1
ATOM 2543 N N . GLU A 1 321 ? -3.621 18.328 26.266 1 95.5 321 GLU A N 1
ATOM 2544 C CA . GLU A 1 321 ? -3.289 19.75 26.438 1 95.5 321 GLU A CA 1
ATOM 2545 C C . GLU A 1 321 ? -2.809 20.359 25.125 1 95.5 321 GLU A C 1
ATOM 2547 O O . GLU A 1 321 ? -2.975 21.562 24.906 1 95.5 321 GLU A O 1
ATOM 2552 N N . GLN A 1 322 ? -2.246 19.547 24.25 1 93.5 322 GLN A N 1
ATOM 2553 C CA . GLN A 1 322 ? -1.902 20.031 22.922 1 93.5 322 GLN A CA 1
ATOM 2554 C C . GLN A 1 322 ? -3.15 20.469 22.156 1 93.5 322 GLN A C 1
ATOM 2556 O O . GLN A 1 322 ? -3.092 21.375 21.328 1 93.5 322 GLN A O 1
ATOM 2561 N N . SER A 1 323 ? -4.23 19.844 22.438 1 96.44 323 SER A N 1
ATOM 2562 C CA . SER A 1 323 ? -5.492 20.141 21.781 1 96.44 323 SER A CA 1
ATOM 2563 C C . SER A 1 323 ? -6.055 21.484 22.25 1 96.44 323 SER A C 1
ATOM 2565 O O . SER A 1 323 ? -6.949 22.031 21.609 1 96.44 323 SER A O 1
ATOM 2567 N N . PHE A 1 324 ? -5.508 22.016 23.344 1 97.62 324 PHE A N 1
ATOM 2568 C CA . PHE A 1 324 ? -5.965 23.297 23.875 1 97.62 324 PHE A CA 1
ATOM 2569 C C . PHE A 1 324 ? -5.312 24.453 23.125 1 97.62 324 PHE A C 1
ATOM 2571 O O . PHE A 1 324 ? -5.648 25.625 23.344 1 97.62 324 PHE A O 1
ATOM 2578 N N . THR A 1 325 ? -4.469 24.125 22.156 1 95.12 325 THR A N 1
ATOM 2579 C CA . THR A 1 325 ? -3.742 25.172 21.438 1 95.12 325 THR A CA 1
ATOM 2580 C C . THR A 1 325 ? -4.438 25.516 20.125 1 95.12 325 THR A C 1
ATOM 2582 O O . THR A 1 325 ? -3.982 26.391 19.391 1 95.12 325 THR A O 1
ATOM 2585 N N . VAL A 1 326 ? -5.582 24.922 19.844 1 95.94 326 VAL A N 1
ATOM 2586 C CA . VAL A 1 326 ? -6.34 25.219 18.641 1 95.94 326 VAL A CA 1
ATOM 2587 C C . VAL A 1 326 ? -6.957 26.625 18.75 1 95.94 326 VAL A C 1
ATOM 2589 O O . VAL A 1 326 ? -7.383 27.031 19.828 1 95.94 326 VAL A O 1
ATOM 2592 N N . PRO A 1 327 ? -7.02 27.328 17.656 1 97.12 327 PRO A N 1
ATOM 2593 C CA . PRO A 1 327 ? -7.625 28.656 17.719 1 97.12 327 PRO A CA 1
ATOM 2594 C C . PRO A 1 327 ? -9.125 28.625 18 1 97.12 327 PRO A C 1
ATOM 2596 O O . PRO A 1 327 ? -9.844 27.812 17.406 1 97.12 327 PRO A O 1
ATOM 2599 N N . ILE A 1 328 ? -9.562 29.422 18.891 1 98.62 328 ILE A N 1
ATOM 2600 C CA . ILE A 1 328 ? -10.992 29.516 19.172 1 98.62 328 ILE A CA 1
ATOM 2601 C C . ILE A 1 328 ? -11.656 30.422 18.141 1 98.62 328 ILE A C 1
ATOM 2603 O O . ILE A 1 328 ? -11.297 31.594 18 1 98.62 328 ILE A O 1
ATOM 2607 N N . LEU A 1 329 ? -12.617 29.875 17.422 1 98.5 329 LEU A N 1
ATOM 2608 C CA . LEU A 1 329 ? -13.297 30.562 16.328 1 98.5 329 LEU A CA 1
ATOM 2609 C C . LEU A 1 329 ? -14.617 31.156 16.797 1 98.5 329 LEU A C 1
ATOM 2611 O O . LEU A 1 329 ? -15.359 30.516 17.547 1 98.5 329 LEU A O 1
ATOM 2615 N N . PRO A 1 330 ? -14.867 32.406 16.406 1 98.62 330 PRO A N 1
ATOM 2616 C CA . PRO A 1 330 ? -16.156 33 16.781 1 98.62 330 PRO A CA 1
ATOM 2617 C C . PRO A 1 330 ? -17.344 32.312 16.125 1 98.62 330 PRO A C 1
ATOM 2619 O O . PRO A 1 330 ? -17.484 32.344 14.906 1 98.62 330 PRO A O 1
ATOM 2622 N N . GLU A 1 331 ? -18.203 31.766 16.922 1 98.38 331 GLU A N 1
ATOM 2623 C CA . GLU A 1 331 ? -19.344 31.016 16.422 1 98.38 331 GLU A CA 1
ATOM 2624 C C . GLU A 1 331 ? -20.188 31.875 15.477 1 98.38 331 GLU A C 1
ATOM 2626 O O . GLU A 1 331 ? -20.594 31.391 14.414 1 98.38 331 GLU A O 1
ATOM 2631 N N . HIS A 1 332 ? -20.438 33.125 15.82 1 97.75 332 HIS A N 1
ATOM 2632 C CA . HIS A 1 332 ? -21.344 33.969 15.07 1 97.75 332 HIS A CA 1
ATOM 2633 C C . HIS A 1 332 ? -20.828 34.219 13.656 1 97.75 332 HIS A C 1
ATOM 2635 O O . HIS A 1 332 ? -21.609 34.438 12.727 1 97.75 332 HIS A O 1
ATOM 2641 N N . VAL A 1 333 ? -19.531 34.188 13.477 1 98 333 VAL A N 1
ATOM 2642 C CA . VAL A 1 333 ? -18.938 34.406 12.164 1 98 333 VAL A CA 1
ATOM 2643 C C . VAL A 1 333 ? -18.953 33.125 11.359 1 98 333 VAL A C 1
ATOM 2645 O O . VAL A 1 333 ? -19.453 33.094 10.227 1 98 333 VAL A O 1
ATOM 2648 N N . TRP A 1 334 ? -18.516 32.062 11.922 1 98.06 334 TRP A N 1
ATOM 2649 C CA . TRP A 1 334 ? -18.281 30.812 11.188 1 98.06 334 TRP A CA 1
ATOM 2650 C C . TRP A 1 334 ? -19.578 30.047 10.969 1 98.06 334 TRP A C 1
ATOM 2652 O O . TRP A 1 334 ? -19.766 29.438 9.914 1 98.06 334 TRP A O 1
ATOM 2662 N N . ARG A 1 335 ? -20.453 30.016 11.961 1 97.44 335 ARG A N 1
ATOM 2663 C CA . ARG A 1 335 ? -21.75 29.391 11.742 1 97.44 335 ARG A CA 1
ATOM 2664 C C . ARG A 1 335 ? -22.5 30.047 10.578 1 97.44 335 ARG A C 1
ATOM 2666 O O . ARG A 1 335 ? -23.062 29.344 9.727 1 97.44 335 ARG A O 1
ATOM 2673 N N . SER A 1 336 ? -22.484 31.359 10.602 1 96.31 336 SER A N 1
ATOM 2674 C CA . SER A 1 336 ? -23.125 32.094 9.516 1 96.31 336 SER A CA 1
ATOM 2675 C C . SER A 1 336 ? -22.484 31.766 8.172 1 96.31 336 SER A C 1
ATOM 2677 O O . SER A 1 336 ? -23.188 31.609 7.164 1 96.31 336 SER A O 1
ATOM 2679 N N . ALA A 1 337 ? -21.188 31.672 8.133 1 96.5 337 ALA A N 1
ATOM 2680 C CA . ALA A 1 337 ? -20.469 31.328 6.906 1 96.5 337 ALA A CA 1
ATOM 2681 C C . ALA A 1 337 ? -20.875 29.953 6.395 1 96.5 337 ALA A C 1
ATOM 2683 O O . ALA A 1 337 ? -21.031 29.75 5.191 1 96.5 337 ALA A O 1
ATOM 2684 N N . VAL A 1 338 ? -21.031 28.969 7.246 1 96.31 338 VAL A N 1
ATOM 2685 C CA . VAL A 1 338 ? -21.406 27.609 6.906 1 96.31 338 VAL A CA 1
ATOM 2686 C C . VAL A 1 338 ? -22.844 27.578 6.375 1 96.31 338 VAL A C 1
ATOM 2688 O O . VAL A 1 338 ? -23.094 27.031 5.297 1 96.31 338 VAL A O 1
ATOM 2691 N N . GLU A 1 339 ? -23.766 28.188 7.105 1 95.62 339 GLU A N 1
ATOM 2692 C CA . GLU A 1 339 ? -25.188 28.172 6.762 1 95.62 339 GLU A CA 1
ATOM 2693 C C . GLU A 1 339 ? -25.438 28.812 5.395 1 95.62 339 GLU A C 1
ATOM 2695 O O . GLU A 1 339 ? -26.203 28.297 4.59 1 95.62 339 GLU A O 1
ATOM 2700 N N . ARG A 1 340 ? -24.781 29.844 5.148 1 95.31 340 ARG A N 1
ATOM 2701 C CA . ARG A 1 340 ? -24.938 30.531 3.869 1 95.31 340 ARG A CA 1
ATOM 2702 C C . ARG A 1 340 ? -24.516 29.641 2.711 1 95.31 340 ARG A C 1
ATOM 2704 O O . ARG A 1 340 ? -25.156 29.625 1.662 1 95.31 340 ARG A O 1
ATOM 2711 N N . ARG A 1 341 ? -23.484 28.922 2.85 1 94.06 341 ARG A N 1
ATOM 2712 C CA . ARG A 1 341 ? -22.969 28.062 1.789 1 94.06 341 ARG A CA 1
ATOM 2713 C C . ARG A 1 341 ? -23.844 26.828 1.594 1 94.06 341 ARG A C 1
ATOM 2715 O O . ARG A 1 341 ? -24.094 26.422 0.461 1 94.06 341 ARG A O 1
ATOM 2722 N N . LEU A 1 342 ? -24.266 26.266 2.676 1 92.81 342 LEU A N 1
ATOM 2723 C CA . LEU A 1 342 ? -25.172 25.125 2.574 1 92.81 342 LEU A CA 1
ATOM 2724 C C . LEU A 1 342 ? -26.484 25.531 1.908 1 92.81 342 LEU A C 1
ATOM 2726 O O . LEU A 1 342 ? -27.016 24.797 1.082 1 92.81 342 LEU A O 1
ATOM 2730 N N . GLU A 1 343 ? -26.969 26.703 2.242 1 94.19 343 GLU A N 1
ATOM 2731 C CA . GLU A 1 343 ? -28.203 27.219 1.649 1 94.19 343 GLU A CA 1
ATOM 2732 C C . GLU A 1 343 ? -28.047 27.422 0.146 1 94.19 343 GLU A C 1
ATOM 2734 O O . GLU A 1 343 ? -29 27.25 -0.613 1 94.19 343 GLU A O 1
ATOM 2739 N N . ARG A 1 344 ? -26.875 27.797 -0.23 1 93.75 344 ARG A N 1
ATOM 2740 C CA . ARG A 1 344 ? -26.594 28.031 -1.644 1 93.75 344 ARG A CA 1
ATOM 2741 C C . ARG A 1 344 ? -26.344 26.703 -2.369 1 93.75 344 ARG A C 1
ATOM 2743 O O . ARG A 1 344 ? -26.094 26.688 -3.576 1 93.75 344 ARG A O 1
ATOM 2750 N N . GLY A 1 345 ? -26.281 25.641 -1.636 1 89.44 345 GLY A N 1
ATOM 2751 C CA . GLY A 1 345 ? -26.141 24.328 -2.25 1 89.44 345 GLY A CA 1
ATOM 2752 C C . GLY A 1 345 ? -24.703 23.922 -2.469 1 89.44 345 GLY A C 1
ATOM 2753 O O . GLY A 1 345 ? -24.422 23.047 -3.289 1 89.44 345 GLY A O 1
ATOM 2754 N N . VAL A 1 346 ? -23.812 24.578 -1.741 1 88.38 346 VAL A N 1
ATOM 2755 C CA . VAL A 1 346 ? -22.406 24.203 -1.875 1 88.38 346 VAL A CA 1
ATOM 2756 C C . VAL A 1 346 ? -22.172 22.828 -1.248 1 88.38 346 VAL A C 1
ATOM 2758 O O . VAL A 1 346 ? -22.594 22.578 -0.116 1 88.38 346 VAL A O 1
ATOM 2761 N N . GLU A 1 347 ? -21.547 21.922 -1.979 1 84.5 347 GLU A N 1
ATOM 2762 C CA . GLU A 1 347 ? -21.25 20.578 -1.464 1 84.5 347 GLU A CA 1
ATOM 2763 C C . GLU A 1 347 ? -20.125 20.625 -0.441 1 84.5 347 GLU A C 1
ATOM 2765 O O . GLU A 1 347 ? -19.031 21.125 -0.729 1 84.5 347 GLU A O 1
ATOM 2770 N N . PRO A 1 348 ? -20.375 20.125 0.7 1 90 348 PRO A N 1
ATOM 2771 C CA . PRO A 1 348 ? -19.359 20.188 1.755 1 90 348 PRO A CA 1
ATOM 2772 C C . PRO A 1 348 ? -18.312 19.078 1.644 1 90 348 PRO A C 1
ATOM 2774 O O . PRO A 1 348 ? -18.078 18.359 2.613 1 90 348 PRO A O 1
ATOM 2777 N N . THR A 1 349 ? -17.594 19.109 0.554 1 86.62 349 THR A N 1
ATOM 2778 C CA . THR A 1 349 ? -16.547 18.125 0.356 1 86.62 349 THR A CA 1
ATOM 2779 C C . THR A 1 349 ? -15.391 18.359 1.339 1 86.62 349 THR A C 1
ATOM 2781 O O . THR A 1 349 ? -14.836 19.453 1.409 1 86.62 349 THR A O 1
ATOM 2784 N N . GLN A 1 350 ? -15.078 17.359 2.01 1 90.81 350 GLN A N 1
ATOM 2785 C CA . GLN A 1 350 ? -14.07 17.438 3.064 1 90.81 350 GLN A CA 1
ATOM 2786 C C . GLN A 1 350 ? -12.75 17.984 2.525 1 90.81 350 GLN A C 1
ATOM 2788 O O . GLN A 1 350 ? -12.258 17.516 1.501 1 90.81 350 GLN A O 1
ATOM 2793 N N . GLY A 1 351 ? -12.273 19 3.146 1 89.94 351 GLY A N 1
ATOM 2794 C CA . GLY A 1 351 ? -10.961 19.578 2.928 1 89.94 351 GLY A CA 1
ATOM 2795 C C . GLY A 1 351 ? -10.93 20.578 1.779 1 89.94 351 GLY A C 1
ATOM 2796 O O . GLY A 1 351 ? -9.992 21.359 1.651 1 89.94 351 GLY A O 1
ATOM 2797 N N . THR A 1 352 ? -12.086 20.609 0.937 1 88.75 352 THR A N 1
ATOM 2798 C CA . THR A 1 352 ? -11.953 21.422 -0.266 1 88.75 352 THR A CA 1
ATOM 2799 C C . THR A 1 352 ? -13.148 22.344 -0.438 1 88.75 352 THR A C 1
ATOM 2801 O O . THR A 1 352 ? -13.164 23.203 -1.327 1 88.75 352 THR A O 1
ATOM 2804 N N . TRP A 1 353 ? -14.141 22.141 0.455 1 90.38 353 TRP A N 1
ATOM 2805 C CA . TRP A 1 353 ? -15.289 23 0.21 1 90.38 353 TRP A CA 1
ATOM 2806 C C . TRP A 1 353 ? -14.984 24.453 0.597 1 90.38 353 TRP A C 1
ATOM 2808 O O . TRP A 1 353 ? -13.953 24.719 1.213 1 90.38 353 TRP A O 1
ATOM 2818 N N . GLU A 1 354 ? -15.727 25.375 0.255 1 93.62 354 GLU A N 1
ATOM 2819 C CA . GLU A 1 354 ? -15.43 26.797 0.243 1 93.62 354 GLU A CA 1
ATOM 2820 C C . GLU A 1 354 ? -15.117 27.312 1.646 1 93.62 354 GLU A C 1
ATOM 2822 O O . GLU A 1 354 ? -14.242 28.172 1.819 1 93.62 354 GLU A O 1
ATOM 2827 N N . VAL A 1 355 ? -15.695 26.859 2.629 1 95.38 355 VAL A N 1
ATOM 2828 C CA . VAL A 1 355 ? -15.586 27.391 3.98 1 95.38 355 VAL A CA 1
ATOM 2829 C C . VAL A 1 355 ? -14.148 27.234 4.48 1 95.38 355 VAL A C 1
ATOM 2831 O O . VAL A 1 355 ? -13.656 28.078 5.234 1 95.38 355 VAL A O 1
ATOM 2834 N N . VAL A 1 356 ? -13.469 26.188 3.998 1 96.06 356 VAL A N 1
ATOM 2835 C CA . VAL A 1 356 ? -12.141 25.922 4.531 1 96.06 356 VAL A CA 1
ATOM 2836 C C . VAL A 1 356 ? -11.078 26.359 3.516 1 96.06 356 VAL A C 1
ATOM 2838 O O . VAL A 1 356 ? -9.883 26.141 3.721 1 96.06 356 VAL A O 1
ATOM 2841 N N . THR A 1 357 ? -11.508 27 2.412 1 94.12 357 THR A N 1
ATOM 2842 C CA . THR A 1 357 ? -10.516 27.359 1.402 1 94.12 357 THR A CA 1
ATOM 2843 C C . THR A 1 357 ? -10.602 28.844 1.063 1 94.12 357 THR A C 1
ATOM 2845 O O . THR A 1 357 ? -9.641 29.438 0.56 1 94.12 357 THR A O 1
ATOM 2848 N N . THR A 1 358 ? -11.672 29.484 1.393 1 94.25 358 THR A N 1
ATOM 2849 C CA . THR A 1 358 ? -11.953 30.828 0.925 1 94.25 358 THR A CA 1
ATOM 2850 C C . THR A 1 358 ? -11.133 31.859 1.713 1 94.25 358 THR A C 1
ATOM 2852 O O . THR A 1 358 ? -10.703 31.578 2.834 1 94.25 358 THR A O 1
ATOM 2855 N N . ASP A 1 359 ? -10.883 33.031 1.088 1 93.69 359 ASP A N 1
ATOM 2856 C CA . ASP A 1 359 ? -10.297 34.156 1.765 1 93.69 359 ASP A CA 1
ATOM 2857 C C . ASP A 1 359 ? -11.367 35.219 2.1 1 93.69 359 ASP A C 1
ATOM 2859 O O . ASP A 1 359 ? -11.039 36.344 2.492 1 93.69 359 ASP A O 1
ATOM 2863 N N . GLU A 1 360 ? -12.562 34.812 2.041 1 92.19 360 GLU A N 1
ATOM 2864 C CA . GLU A 1 360 ? -13.648 35.812 2.131 1 92.19 360 GLU A CA 1
ATOM 2865 C C . GLU A 1 360 ? -14.273 35.812 3.521 1 92.19 360 GLU A C 1
ATOM 2867 O O . GLU A 1 360 ? -15.195 36.562 3.791 1 92.19 360 GLU A O 1
ATOM 2872 N N . ILE A 1 361 ? -13.805 34.969 4.363 1 92.94 361 ILE A N 1
ATOM 2873 C CA . ILE A 1 361 ? -14.312 35 5.73 1 92.94 361 ILE A CA 1
ATOM 2874 C C . ILE A 1 361 ? -13.578 36.062 6.535 1 92.94 361 ILE A C 1
ATOM 2876 O O . ILE A 1 361 ? -12.344 36.094 6.574 1 92.94 361 ILE A O 1
ATOM 2880 N N . ASP A 1 362 ? -14.32 36.906 7.211 1 92 362 ASP A N 1
ATOM 2881 C CA . ASP A 1 362 ? -13.727 38 7.98 1 92 362 ASP A CA 1
ATOM 2882 C C . ASP A 1 362 ? -12.781 37.438 9.047 1 92 362 ASP A C 1
ATOM 2884 O O . ASP A 1 362 ? -13.148 36.594 9.836 1 92 362 ASP A O 1
ATOM 2888 N N . PRO A 1 363 ? -11.594 37.969 9.07 1 94.62 363 PRO A N 1
ATOM 2889 C CA . PRO A 1 363 ? -10.617 37.5 10.047 1 94.62 363 PRO A CA 1
ATOM 2890 C C . PRO A 1 363 ? -10.844 38.094 11.438 1 94.62 363 PRO A C 1
ATOM 2892 O O . PRO A 1 363 ? -9.953 38.75 11.984 1 94.62 363 PRO A O 1
ATOM 2895 N N . ILE A 1 364 ? -11.961 37.812 11.969 1 97.5 364 ILE A N 1
ATOM 2896 C CA . ILE A 1 364 ? -12.328 38.25 13.312 1 97.5 364 ILE A CA 1
ATOM 2897 C C . ILE A 1 364 ? -11.883 37.219 14.344 1 97.5 364 ILE A C 1
ATOM 2899 O O . ILE A 1 364 ? -12.477 36.156 14.445 1 97.5 364 ILE A O 1
ATOM 2903 N N . GLY A 1 365 ? -10.828 37.5 15.07 1 97.94 365 GLY A N 1
ATOM 2904 C CA . GLY A 1 365 ? -10.367 36.688 16.188 1 97.94 365 GLY A CA 1
ATOM 2905 C C . GLY A 1 365 ? -10.484 37.375 17.531 1 97.94 365 GLY A C 1
ATOM 2906 O O . GLY A 1 365 ? -11.312 38.281 17.688 1 97.94 365 GLY A O 1
ATOM 2907 N N . SER A 1 366 ? -9.875 36.844 18.484 1 98.62 366 SER A N 1
ATOM 2908 C CA . SER A 1 366 ? -9.828 37.438 19.812 1 98.62 366 SER A CA 1
ATOM 2909 C C . SER A 1 366 ? -8.391 37.625 20.281 1 98.62 366 SER A C 1
ATOM 2911 O O . SER A 1 366 ? -8.148 37.938 21.453 1 98.62 366 SER A O 1
ATOM 2913 N N . GLY A 1 367 ? -7.445 37.438 19.359 1 98.06 367 GLY A N 1
ATOM 2914 C CA . GLY A 1 367 ? -6.039 37.5 19.719 1 98.06 367 GLY A CA 1
ATOM 2915 C C . GLY A 1 367 ? -5.566 38.906 20.078 1 98.06 367 GLY A C 1
ATOM 2916 O O . GLY A 1 367 ? -6.348 39.844 20.047 1 98.06 367 GLY A O 1
ATOM 2917 N N . PRO A 1 368 ? -4.312 39.031 20.438 1 97.94 368 PRO A N 1
ATOM 2918 C CA . PRO A 1 368 ? -3.756 40.312 20.891 1 97.94 368 PRO A CA 1
ATOM 2919 C C . PRO A 1 368 ? -3.701 41.344 19.781 1 97.94 368 PRO A C 1
ATOM 2921 O O . PRO A 1 368 ? -3.535 42.531 20.062 1 97.94 368 PRO A O 1
ATOM 2924 N N . PHE A 1 369 ? -3.82 40.875 18.578 1 98.06 369 PHE A N 1
ATOM 2925 C CA . PHE A 1 369 ? -3.793 41.812 17.438 1 98.06 369 PHE A CA 1
ATOM 2926 C C . PHE A 1 369 ? -4.969 41.562 16.516 1 98.06 369 PHE A C 1
ATOM 2928 O O . PHE A 1 369 ? -5.426 40.406 16.375 1 98.06 369 PHE A O 1
ATOM 2935 N N . ALA A 1 370 ? -5.453 42.594 15.828 1 98.31 370 ALA A N 1
ATOM 2936 C CA . ALA A 1 370 ? -6.512 42.531 14.828 1 98.31 370 ALA A CA 1
ATOM 2937 C C . ALA A 1 370 ? -5.996 42.938 13.453 1 98.31 370 ALA A C 1
ATOM 2939 O O . ALA A 1 370 ? -5.098 43.75 13.344 1 98.31 370 ALA A O 1
ATOM 2940 N N . LEU A 1 371 ? -6.605 42.344 12.438 1 97.5 371 LEU A N 1
ATOM 2941 C CA . LEU A 1 371 ? -6.191 42.688 11.078 1 97.5 371 LEU A CA 1
ATOM 2942 C C . LEU A 1 371 ? -6.547 44.125 10.75 1 97.5 371 LEU A C 1
ATOM 2944 O O . LEU A 1 371 ? -7.676 44.562 10.992 1 97.5 371 LEU A O 1
ATOM 2948 N N . ALA A 1 372 ? -5.555 44.812 10.242 1 97.69 372 ALA A N 1
ATOM 2949 C CA . ALA A 1 372 ? -5.773 46.219 9.875 1 97.69 372 ALA A CA 1
ATOM 2950 C C . ALA A 1 372 ? -5.723 46.406 8.359 1 97.69 372 ALA A C 1
ATOM 2952 O O . ALA A 1 372 ? -6.539 47.125 7.785 1 97.69 372 ALA A O 1
ATOM 2953 N N . GLU A 1 373 ? -4.719 45.812 7.777 1 97.06 373 GLU A N 1
ATOM 2954 C CA . GLU A 1 373 ? -4.5 45.938 6.34 1 97.06 373 GLU A CA 1
ATOM 2955 C C . GLU A 1 373 ? -3.93 44.656 5.758 1 97.06 373 GLU A C 1
ATOM 2957 O O . GLU A 1 373 ? -3.123 43.969 6.402 1 97.06 373 GLU A O 1
ATOM 2962 N N . GLN A 1 374 ? -4.375 44.281 4.586 1 96.25 374 GLN A N 1
ATOM 2963 C CA . GLN A 1 374 ? -3.869 43.156 3.85 1 96.25 374 GLN A CA 1
ATOM 2964 C C . GLN A 1 374 ? -3.723 43.469 2.365 1 96.25 374 GLN A C 1
ATOM 2966 O O . GLN A 1 374 ? -4.715 43.688 1.672 1 96.25 374 GLN A O 1
ATOM 2971 N N . GLU A 1 375 ? -2.568 43.562 1.923 1 97 375 GLU A N 1
ATOM 2972 C CA . GLU A 1 375 ? -2.256 43.812 0.518 1 97 375 GLU A CA 1
ATOM 2973 C C . GLU A 1 375 ? -1.523 42.625 -0.099 1 97 375 GLU A C 1
ATOM 2975 O O . GLU A 1 375 ? -0.332 42.406 0.147 1 97 375 GLU A O 1
ATOM 2980 N N . PRO A 1 376 ? -2.186 41.906 -0.981 1 95.12 376 PRO A N 1
ATOM 2981 C CA . PRO A 1 376 ? -1.613 40.688 -1.528 1 95.12 376 PRO A CA 1
ATOM 2982 C C . PRO A 1 376 ? -0.219 40.875 -2.115 1 95.12 376 PRO A C 1
ATOM 2984 O O . PRO A 1 376 ? -0.009 41.812 -2.908 1 95.12 376 PRO A O 1
ATOM 2987 N N . ARG A 1 377 ? 0.725 40.031 -1.656 1 93.31 377 ARG A N 1
ATOM 2988 C CA . ARG A 1 377 ? 2.094 39.938 -2.156 1 93.31 377 ARG A CA 1
ATOM 2989 C C . ARG A 1 377 ? 2.916 41.156 -1.716 1 93.31 377 ARG A C 1
ATOM 2991 O O . ARG A 1 377 ? 4.078 41.281 -2.104 1 93.31 377 ARG A O 1
ATOM 2998 N N . SER A 1 378 ? 2.295 41.969 -0.884 1 96.12 378 SER A N 1
ATOM 2999 C CA . SER A 1 378 ? 3.002 43.156 -0.42 1 96.12 378 SER A CA 1
ATOM 3000 C C . SER A 1 378 ? 3.186 43.156 1.094 1 96.12 378 SER A C 1
ATOM 3002 O O . SER A 1 378 ? 4.293 42.938 1.588 1 96.12 378 SER A O 1
ATOM 3004 N N . HIS A 1 379 ? 2.104 43.344 1.785 1 97.31 379 HIS A N 1
ATOM 3005 C CA . HIS A 1 379 ? 2.242 43.375 3.236 1 97.31 379 HIS A CA 1
ATOM 3006 C C . HIS A 1 379 ? 0.919 43.031 3.922 1 97.31 379 HIS A C 1
ATOM 3008 O O . HIS A 1 379 ? -0.132 43.031 3.279 1 97.31 379 HIS A O 1
ATOM 3014 N N . VAL A 1 380 ? 1.026 42.688 5.195 1 96.75 380 VAL A N 1
ATOM 3015 C CA . VAL A 1 380 ? -0.11 42.562 6.102 1 96.75 380 VAL A CA 1
ATOM 3016 C C . VAL A 1 380 ? 0.173 43.312 7.398 1 96.75 380 VAL A C 1
ATOM 3018 O O . VAL A 1 380 ? 1.294 43.281 7.91 1 96.75 380 VAL A O 1
ATOM 3021 N N . ARG A 1 381 ? -0.784 44.062 7.848 1 97.88 381 ARG A N 1
ATOM 3022 C CA . ARG A 1 381 ? -0.651 44.844 9.078 1 97.88 381 ARG A CA 1
ATOM 3023 C C . ARG A 1 381 ? -1.68 44.406 10.117 1 97.88 381 ARG A C 1
ATOM 3025 O O . ARG A 1 381 ? -2.846 44.188 9.781 1 97.88 381 ARG A O 1
ATOM 3032 N N . PHE A 1 382 ? -1.23 44.25 11.305 1 97.69 382 PHE A N 1
ATOM 3033 C CA . PHE A 1 382 ? -2.072 44 12.461 1 97.69 382 PHE A CA 1
ATOM 3034 C C . PHE A 1 382 ? -1.969 45.125 13.477 1 97.69 382 PHE A C 1
ATOM 3036 O O . PHE A 1 382 ? -0.881 45.656 13.711 1 97.69 382 PHE A O 1
ATOM 3043 N N . ASP A 1 383 ? -3.057 45.5 13.992 1 98.38 383 ASP A N 1
ATOM 3044 C CA . ASP A 1 383 ? -3.074 46.5 15.055 1 98.38 383 ASP A CA 1
ATOM 3045 C C . ASP A 1 383 ? -3.371 45.875 16.406 1 98.38 383 ASP A C 1
ATOM 3047 O O . ASP A 1 383 ? -4.137 44.906 16.484 1 98.38 383 ASP A O 1
ATOM 3051 N N . ARG A 1 384 ? -2.74 46.438 17.406 1 98.12 384 ARG A N 1
ATOM 3052 C CA . ARG A 1 384 ? -2.941 45.906 18.766 1 98.12 384 ARG A CA 1
ATOM 3053 C C . ARG A 1 384 ? -4.414 45.969 19.156 1 98.12 384 ARG A C 1
ATOM 3055 O O . ARG A 1 384 ? -5.098 46.969 18.875 1 98.12 384 ARG A O 1
ATOM 3062 N N . PHE A 1 385 ? -4.902 44.969 19.75 1 98.31 385 PHE A N 1
ATOM 3063 C CA . PHE A 1 385 ? -6.23 44.938 20.344 1 98.31 385 PHE A CA 1
ATOM 3064 C C . PHE A 1 385 ? -6.176 45.438 21.781 1 98.31 385 PHE A C 1
ATOM 3066 O O . PHE A 1 385 ? -5.91 44.688 22.719 1 98.31 385 PHE A O 1
ATOM 3073 N N . ASP A 1 386 ? -6.547 46.531 22.031 1 96.12 386 ASP A N 1
ATOM 3074 C CA . ASP A 1 386 ? -6.305 47.219 23.297 1 96.12 386 ASP A CA 1
ATOM 3075 C C . ASP A 1 386 ? -7.113 46.594 24.422 1 96.12 386 ASP A C 1
ATOM 3077 O O . ASP A 1 386 ? -6.734 46.688 25.594 1 96.12 386 ASP A O 1
ATOM 3081 N N . ASP A 1 387 ? -8.141 45.938 24.094 1 96.31 387 ASP A N 1
ATOM 3082 C CA . ASP A 1 387 ? -9 45.344 25.109 1 96.31 387 ASP A CA 1
ATOM 3083 C C . ASP A 1 387 ? -8.57 43.906 25.422 1 96.31 387 ASP A C 1
ATOM 3085 O O . ASP A 1 387 ? -9.258 43.188 26.141 1 96.31 387 ASP A O 1
ATOM 3089 N N . HIS A 1 388 ? -7.523 43.531 24.891 1 98 388 HIS A N 1
ATOM 3090 C CA . HIS A 1 388 ? -7.078 42.156 25.094 1 98 388 HIS A CA 1
ATOM 3091 C C . HIS A 1 388 ? -6.758 41.906 26.562 1 98 388 HIS A C 1
ATOM 3093 O O . HIS A 1 388 ? -6.223 42.781 27.25 1 98 388 HIS A O 1
ATOM 3099 N N . PHE A 1 389 ? -6.992 40.719 27.016 1 97.81 389 PHE A N 1
ATOM 3100 C CA . PHE A 1 389 ? -6.922 40.406 28.438 1 97.81 389 PHE A CA 1
ATOM 3101 C C . PHE A 1 389 ? -5.484 40.469 28.953 1 97.81 389 PHE A C 1
ATOM 3103 O O . PHE A 1 389 ? -5.246 40.688 30.141 1 97.81 389 PHE A O 1
ATOM 3110 N N . THR A 1 390 ? -4.508 40.312 28.094 1 96.88 390 THR A N 1
ATOM 3111 C CA . THR A 1 390 ? -3.117 40.344 28.516 1 96.88 390 THR A CA 1
ATOM 3112 C C . THR A 1 390 ? -2.709 41.719 28.969 1 96.88 390 THR A C 1
ATOM 3114 O O . THR A 1 390 ? -1.665 41.906 29.594 1 96.88 390 THR A O 1
ATOM 3117 N N . ARG A 1 391 ? -3.459 42.688 28.672 1 95.69 391 ARG A N 1
ATOM 3118 C CA . ARG A 1 391 ? -3.137 44.062 29.031 1 95.69 391 ARG A CA 1
ATOM 3119 C C . ARG A 1 391 ? -3.707 44.438 30.391 1 95.69 391 ARG A C 1
ATOM 3121 O O . ARG A 1 391 ? -3.475 45.531 30.891 1 95.69 391 ARG A O 1
ATOM 3128 N N . ARG A 1 392 ? -4.34 43.5 30.922 1 96 392 ARG A N 1
ATOM 3129 C CA . ARG A 1 392 ? -4.859 43.688 32.281 1 96 392 ARG A CA 1
ATOM 3130 C C . ARG A 1 392 ? -3.771 43.469 33.312 1 96 392 ARG A C 1
ATOM 3132 O O . ARG A 1 392 ? -2.996 42.531 33.219 1 96 392 ARG A O 1
ATOM 3139 N N . GLY A 1 393 ? -3.688 44.281 34.344 1 91.5 393 GLY A N 1
ATOM 3140 C CA . GLY A 1 393 ? -2.611 44.312 35.312 1 91.5 393 GLY A CA 1
ATOM 3141 C C . GLY A 1 393 ? -2.467 43.031 36.094 1 91.5 393 GLY A C 1
ATOM 3142 O O . GLY A 1 393 ? -1.363 42.656 36.531 1 91.5 393 GLY A O 1
ATOM 3143 N N . TYR A 1 394 ? -3.482 42.312 36.25 1 91.62 394 TYR A N 1
ATOM 3144 C CA . TYR A 1 394 ? -3.428 41.156 37.125 1 91.62 394 TYR A CA 1
ATOM 3145 C C . TYR A 1 394 ? -3.137 39.875 36.344 1 91.62 394 TYR A C 1
ATOM 3147 O O . TYR A 1 394 ? -2.984 38.781 36.906 1 91.62 394 TYR A O 1
ATOM 3155 N N . VAL A 1 395 ? -3.129 39.969 34.969 1 94.31 395 VAL A N 1
ATOM 3156 C CA . VAL A 1 395 ? -2.834 38.812 34.156 1 94.31 395 VAL A CA 1
ATOM 3157 C C . VAL A 1 395 ? -1.323 38.688 33.969 1 94.31 395 VAL A C 1
ATOM 3159 O O . VAL A 1 395 ? -0.658 39.594 33.5 1 94.31 395 VAL A O 1
ATOM 3162 N N . ASP A 1 396 ? -0.773 37.531 34.406 1 91.25 396 ASP A N 1
ATOM 3163 C CA . ASP A 1 396 ? 0.662 37.281 34.375 1 91.25 396 ASP A CA 1
ATOM 3164 C C . ASP A 1 396 ? 1.052 36.625 33.031 1 91.25 396 ASP A C 1
ATOM 3166 O O . ASP A 1 396 ? 1.525 35.5 33 1 91.25 396 ASP A O 1
ATOM 3170 N N . LEU A 1 397 ? 0.851 37.281 31.953 1 93.5 397 LEU A N 1
ATOM 3171 C CA . LEU A 1 397 ? 1.225 36.906 30.594 1 93.5 397 LEU A CA 1
ATOM 3172 C C . LEU A 1 397 ? 1.833 38.062 29.844 1 93.5 397 LEU A C 1
ATOM 3174 O O . LEU A 1 397 ? 1.557 39.219 30.188 1 93.5 397 LEU A O 1
ATOM 3178 N N . PRO A 1 398 ? 2.682 37.75 28.922 1 92.38 398 PRO A N 1
ATOM 3179 C CA . PRO A 1 398 ? 3.238 38.875 28.156 1 92.38 398 PRO A CA 1
ATOM 3180 C C . PRO A 1 398 ? 2.176 39.625 27.359 1 92.38 398 PRO A C 1
ATOM 3182 O O . PRO A 1 398 ? 1.266 39.031 26.797 1 92.38 398 PRO A O 1
ATOM 3185 N N . GLU A 1 399 ? 2.264 40.906 27.422 1 92.19 399 GLU A N 1
ATOM 3186 C CA . GLU A 1 399 ? 1.323 41.75 26.688 1 92.19 399 GLU A CA 1
ATOM 3187 C C . GLU A 1 399 ? 1.977 42.375 25.469 1 92.19 399 GLU A C 1
ATOM 3189 O O . GLU A 1 399 ? 3.197 42.562 25.422 1 92.19 399 GLU A O 1
ATOM 3194 N N . PRO A 1 400 ? 1.169 42.688 24.469 1 94.56 400 PRO A N 1
ATOM 3195 C CA . PRO A 1 400 ? 1.716 43.438 23.344 1 94.56 400 PRO A CA 1
ATOM 3196 C C . PRO A 1 400 ? 2.176 44.844 23.734 1 94.56 400 PRO A C 1
ATOM 3198 O O . PRO A 1 400 ? 1.414 45.594 24.344 1 94.56 400 PRO A O 1
ATOM 3201 N N . SER A 1 401 ? 3.393 45.094 23.406 1 92.19 401 SER A N 1
ATOM 3202 C CA . SER A 1 401 ? 3.953 46.375 23.75 1 92.19 401 SER A CA 1
ATOM 3203 C C . SER A 1 401 ? 3.982 47.312 22.531 1 92.19 401 SER A C 1
ATOM 3205 O O . SER A 1 401 ? 4.297 48.5 22.656 1 92.19 401 SER A O 1
ATOM 3207 N N . VAL A 1 402 ? 3.643 46.812 21.406 1 96.12 402 VAL A N 1
ATOM 3208 C CA . VAL A 1 402 ? 3.637 47.594 20.172 1 96.12 402 VAL A CA 1
ATOM 3209 C C . VAL A 1 402 ? 2.203 47.969 19.812 1 96.12 402 VAL A C 1
ATOM 3211 O O . VAL A 1 402 ? 1.256 47.281 20.188 1 96.12 402 VAL A O 1
ATOM 3214 N N . ASP A 1 403 ? 2.055 49.062 19.047 1 96.62 403 ASP A N 1
ATOM 3215 C CA . ASP A 1 403 ? 0.743 49.469 18.562 1 96.62 403 ASP A CA 1
ATOM 3216 C C . ASP A 1 403 ? 0.299 48.625 17.359 1 96.62 403 ASP A C 1
ATOM 3218 O O . ASP A 1 403 ? -0.899 48.469 17.125 1 96.62 403 ASP A O 1
ATOM 3222 N N . GLY A 1 404 ? 1.225 48.219 16.719 1 97.06 404 GLY A N 1
ATOM 3223 C CA . GLY A 1 404 ? 0.943 47.406 15.539 1 97.06 404 GLY A CA 1
ATOM 3224 C C . GLY A 1 404 ? 2.166 46.656 15.008 1 97.06 404 GLY A C 1
ATOM 3225 O O . GLY A 1 404 ? 3.291 46.969 15.422 1 97.06 404 GLY A O 1
ATOM 3226 N N . ILE A 1 405 ? 1.917 45.688 14.211 1 97.62 405 ILE A N 1
ATOM 3227 C CA . ILE A 1 405 ? 2.949 44.906 13.531 1 97.62 405 ILE A CA 1
ATOM 3228 C C . ILE A 1 405 ? 2.715 44.938 12.023 1 97.62 405 ILE A C 1
ATOM 3230 O O . ILE A 1 405 ? 1.596 44.688 11.555 1 97.62 405 ILE A O 1
ATOM 3234 N N . VAL A 1 406 ? 3.703 45.219 11.273 1 98 406 VAL A N 1
ATOM 3235 C CA . VAL A 1 406 ? 3.639 45.156 9.82 1 98 406 VAL A CA 1
ATOM 3236 C C . VAL A 1 406 ? 4.578 44.062 9.305 1 98 406 VAL A C 1
ATOM 3238 O O . VAL A 1 406 ? 5.77 44.062 9.633 1 98 406 VAL A O 1
ATOM 3241 N N . PHE A 1 407 ? 4.023 43.156 8.562 1 96.88 407 PHE A N 1
ATOM 3242 C CA . PHE A 1 407 ? 4.816 42.156 7.875 1 96.88 407 PHE A CA 1
ATOM 3243 C C . PHE A 1 407 ? 4.973 42.5 6.398 1 96.88 407 PHE A C 1
ATOM 3245 O O . PHE A 1 407 ? 4.016 42.406 5.629 1 96.88 407 PHE A O 1
ATOM 3252 N N . ASN A 1 408 ? 6.176 42.844 6.008 1 97.5 408 ASN A N 1
ATOM 3253 C CA . ASN A 1 408 ? 6.48 43.156 4.617 1 97.5 408 ASN A CA 1
ATOM 3254 C C . ASN A 1 408 ? 7.066 41.969 3.885 1 97.5 408 ASN A C 1
ATOM 3256 O O . ASN A 1 408 ? 7.938 41.281 4.414 1 97.5 408 ASN A O 1
ATOM 3260 N N . VAL A 1 409 ? 6.566 41.719 2.691 1 95.62 409 VAL A N 1
ATOM 3261 C CA . VAL A 1 409 ? 7.039 40.594 1.913 1 95.62 409 VAL A CA 1
ATOM 3262 C C . VAL A 1 409 ? 8.32 40.969 1.173 1 95.62 409 VAL A C 1
ATOM 3264 O O . VAL A 1 409 ? 8.375 42 0.495 1 95.62 409 VAL A O 1
ATOM 3267 N N . GLU A 1 410 ? 9.312 40.188 1.402 1 91.81 410 GLU A N 1
ATOM 3268 C CA . GLU A 1 410 ? 10.555 40.281 0.637 1 91.81 410 GLU A CA 1
ATOM 3269 C C . GLU A 1 410 ? 10.82 38.969 -0.123 1 91.81 410 GLU A C 1
ATOM 3271 O O . GLU A 1 410 ? 10.43 37.906 0.325 1 91.81 410 GLU A O 1
ATOM 3276 N N . PRO A 1 411 ? 11.445 39.031 -1.224 1 81.06 411 PRO A N 1
ATOM 3277 C CA . PRO A 1 411 ? 11.555 37.844 -2.094 1 81.06 411 PRO A CA 1
ATOM 3278 C C . PRO A 1 411 ? 12.477 36.781 -1.521 1 81.06 411 PRO A C 1
ATOM 3280 O O . PRO A 1 411 ? 12.305 35.594 -1.817 1 81.06 411 PRO A O 1
ATOM 3283 N N . ASN A 1 412 ? 13.547 37.25 -0.831 1 84.62 412 ASN A N 1
ATOM 3284 C CA . ASN A 1 412 ? 14.508 36.281 -0.301 1 84.62 412 ASN A CA 1
ATOM 3285 C C . ASN A 1 412 ? 15.219 36.844 0.932 1 84.62 412 ASN A C 1
ATOM 3287 O O . ASN A 1 412 ? 15.023 38 1.312 1 84.62 412 ASN A O 1
ATOM 3291 N N . SER A 1 413 ? 16.062 35.938 1.45 1 86.19 413 SER A N 1
ATOM 3292 C CA . SER A 1 413 ? 16.766 36.25 2.689 1 86.19 413 SER A CA 1
ATOM 3293 C C . SER A 1 413 ? 17.75 37.406 2.48 1 86.19 413 SER A C 1
ATOM 3295 O O . SER A 1 413 ? 17.938 38.219 3.373 1 86.19 413 SER A O 1
ATOM 3297 N N . GLY A 1 414 ? 18.375 37.438 1.355 1 84.56 414 GLY A N 1
ATOM 3298 C CA . GLY A 1 414 ? 19.312 38.5 1.087 1 84.56 414 GLY A CA 1
ATOM 3299 C C . GLY A 1 414 ? 18.656 39.875 1.091 1 84.56 414 GLY A C 1
ATOM 3300 O O . GLY A 1 414 ? 19.203 40.812 1.671 1 84.56 414 GLY A O 1
ATOM 3301 N N . SER A 1 415 ? 17.578 39.906 0.457 1 88.94 415 SER A N 1
ATOM 3302 C CA . SER A 1 415 ? 16.828 41.156 0.436 1 88.94 415 SER A CA 1
ATOM 3303 C C . SER A 1 415 ? 16.328 41.531 1.83 1 88.94 415 SER A C 1
ATOM 3305 O O . SER A 1 415 ? 16.281 42.719 2.188 1 88.94 415 SER A O 1
ATOM 3307 N N . ALA A 1 416 ? 15.938 40.562 2.578 1 90.94 416 ALA A N 1
ATOM 3308 C CA . ALA A 1 416 ? 15.484 40.812 3.947 1 90.94 416 ALA A CA 1
ATOM 3309 C C . ALA A 1 416 ? 16.594 41.406 4.801 1 90.94 416 ALA A C 1
ATOM 3311 O O . ALA A 1 416 ? 16.359 42.344 5.547 1 90.94 416 ALA A O 1
ATOM 3312 N N . VAL A 1 417 ? 17.766 40.906 4.684 1 90.81 417 VAL A N 1
ATOM 3313 C CA . VAL A 1 417 ? 18.922 41.406 5.434 1 90.81 417 VAL A CA 1
ATOM 3314 C C . VAL A 1 417 ? 19.219 42.844 5.043 1 90.81 417 VAL A C 1
ATOM 3316 O O . VAL A 1 417 ? 19.469 43.688 5.906 1 90.81 417 VAL A O 1
ATOM 3319 N N . THR A 1 418 ? 19.156 43.094 3.771 1 91.81 418 THR A N 1
ATOM 3320 C CA . THR A 1 418 ? 19.406 44.438 3.262 1 91.81 418 THR A CA 1
ATOM 3321 C C . THR A 1 418 ? 18.422 45.438 3.852 1 91.81 418 THR A C 1
ATOM 3323 O O . THR A 1 418 ? 18.797 46.562 4.184 1 91.81 418 THR A O 1
ATOM 3326 N N . GLN A 1 419 ? 17.219 45.031 3.959 1 94.38 419 GLN A N 1
ATOM 3327 C CA . GLN A 1 419 ? 16.188 45.906 4.527 1 94.38 419 GLN A CA 1
ATOM 3328 C C . GLN A 1 419 ? 16.5 46.219 5.984 1 94.38 419 GLN A C 1
ATOM 3330 O O . GLN A 1 419 ? 16.281 47.344 6.43 1 94.38 419 GLN A O 1
ATOM 3335 N N . LEU A 1 420 ? 16.953 45.281 6.73 1 94.81 420 LEU A N 1
ATOM 3336 C CA . LEU A 1 420 ? 17.297 45.531 8.133 1 94.81 420 LEU A CA 1
ATOM 3337 C C . LEU A 1 420 ? 18.531 46.406 8.242 1 94.81 420 LEU A C 1
ATOM 3339 O O . LEU A 1 420 ? 18.594 47.281 9.094 1 94.81 420 LEU A O 1
ATOM 3343 N N . GLU A 1 421 ? 19.484 46.188 7.395 1 92.94 421 GLU A N 1
ATOM 3344 C CA . GLU A 1 421 ? 20.703 47 7.379 1 92.94 421 GLU A CA 1
ATOM 3345 C C . GLU A 1 421 ? 20.391 48.469 7.078 1 92.94 421 GLU A C 1
ATOM 3347 O O . GLU A 1 421 ? 21.031 49.375 7.629 1 92.94 421 GLU A O 1
ATOM 3352 N N . ALA A 1 422 ? 19.453 48.625 6.203 1 94.75 422 ALA A N 1
ATOM 3353 C CA . ALA A 1 422 ? 19.047 49.969 5.801 1 94.75 422 ALA A CA 1
ATOM 3354 C C . ALA A 1 422 ? 18.172 50.625 6.863 1 94.75 422 ALA A C 1
ATOM 3356 O O . ALA A 1 422 ? 17.859 51.812 6.766 1 94.75 422 ALA A O 1
ATOM 3357 N N . GLY A 1 423 ? 17.734 49.844 7.828 1 93.88 423 GLY A N 1
ATOM 3358 C CA . GLY A 1 423 ? 16.906 50.375 8.906 1 93.88 423 GLY A CA 1
ATOM 3359 C C . GLY A 1 423 ? 15.438 50.375 8.57 1 93.88 423 GLY A C 1
ATOM 3360 O O . GLY A 1 423 ? 14.641 51 9.266 1 93.88 423 GLY A O 1
ATOM 3361 N N . ASN A 1 424 ? 15.062 49.656 7.562 1 95.75 424 ASN A N 1
ATOM 3362 C CA . ASN A 1 424 ? 13.68 49.656 7.098 1 95.75 424 ASN A CA 1
ATOM 3363 C C . ASN A 1 424 ? 12.852 48.594 7.797 1 95.75 424 ASN A C 1
ATOM 3365 O O . ASN A 1 424 ? 11.625 48.562 7.668 1 95.75 424 ASN A O 1
ATOM 3369 N N . ALA A 1 425 ? 13.453 47.688 8.539 1 97.19 425 ALA A N 1
ATOM 3370 C CA . ALA A 1 425 ? 12.766 46.625 9.25 1 97.19 425 ALA A CA 1
ATOM 3371 C C . ALA A 1 425 ? 13.438 46.312 10.594 1 97.19 425 ALA A C 1
ATOM 3373 O O . ALA A 1 425 ? 14.594 46.688 10.805 1 97.19 425 ALA A O 1
ATOM 3374 N N . ASP A 1 426 ? 12.664 45.688 11.469 1 97.19 426 ASP A N 1
ATOM 3375 C CA . ASP A 1 426 ? 13.148 45.438 12.82 1 97.19 426 ASP A CA 1
ATOM 3376 C C . ASP A 1 426 ? 13.602 44 12.984 1 97.19 426 ASP A C 1
ATOM 3378 O O . ASP A 1 426 ? 14.414 43.688 13.852 1 97.19 426 ASP A O 1
ATOM 3382 N N . MET A 1 427 ? 13.047 43.094 12.211 1 96.81 427 MET A N 1
ATOM 3383 C CA . MET A 1 427 ? 13.391 41.688 12.328 1 96.81 427 MET A CA 1
ATOM 3384 C C . MET A 1 427 ? 13 40.938 11.062 1 96.81 427 MET A C 1
ATOM 3386 O O . MET A 1 427 ? 12.133 41.375 10.305 1 96.81 427 MET A O 1
ATOM 3390 N N . THR A 1 428 ? 13.609 39.75 10.867 1 94.5 428 THR A N 1
ATOM 3391 C CA . THR A 1 428 ? 13.094 38.781 9.93 1 94.5 428 THR A CA 1
ATOM 3392 C C . THR A 1 428 ? 12.141 37.812 10.625 1 94.5 428 THR A C 1
ATOM 3394 O O . THR A 1 428 ? 12.562 37 11.453 1 94.5 428 THR A O 1
ATOM 3397 N N . ALA A 1 429 ? 10.875 37.906 10.25 1 92.19 429 ALA A N 1
ATOM 3398 C CA . ALA A 1 429 ? 9.922 36.938 10.82 1 92.19 429 ALA A CA 1
ATOM 3399 C C . ALA A 1 429 ? 10.133 35.531 10.242 1 92.19 429 ALA A C 1
ATOM 3401 O O . ALA A 1 429 ? 9.938 34.531 10.93 1 92.19 429 ALA A O 1
ATOM 3402 N N . SER A 1 430 ? 10.477 35.469 9.016 1 89.88 430 SER A N 1
ATOM 3403 C CA . SER A 1 430 ? 10.883 34.219 8.398 1 89.88 430 SER A CA 1
ATOM 3404 C C . SER A 1 430 ? 12.305 33.844 8.812 1 89.88 430 SER A C 1
ATOM 3406 O O . SER A 1 430 ? 13.117 34.688 9.141 1 89.88 430 SER A O 1
ATOM 3408 N N . VAL A 1 431 ? 12.531 32.562 8.828 1 89.44 431 VAL A N 1
ATOM 3409 C CA . VAL A 1 431 ? 13.867 32.062 9.086 1 89.44 431 VAL A CA 1
ATOM 3410 C C . VAL A 1 431 ? 14.781 32.375 7.906 1 89.44 431 VAL A C 1
ATOM 3412 O O . VAL A 1 431 ? 14.367 32.281 6.75 1 89.44 431 VAL A O 1
ATOM 3415 N N . LEU A 1 432 ? 15.977 32.75 8.258 1 87.25 432 LEU A N 1
ATOM 3416 C CA . LEU A 1 432 ? 16.953 33.062 7.219 1 87.25 432 LEU A CA 1
ATOM 3417 C C . LEU A 1 432 ? 17.422 31.781 6.516 1 87.25 432 LEU A C 1
ATOM 3419 O O . LEU A 1 432 ? 17.562 30.734 7.152 1 87.25 432 LEU A O 1
ATOM 3423 N N . GLY A 1 433 ? 17.609 31.938 5.277 1 83.94 433 GLY A N 1
ATOM 3424 C CA . GLY A 1 433 ? 18.172 30.828 4.535 1 83.94 433 GLY A CA 1
ATOM 3425 C C . GLY A 1 433 ? 19.594 30.5 4.945 1 83.94 433 GLY A C 1
ATOM 3426 O O . GLY A 1 433 ? 20.078 31 5.965 1 83.94 433 GLY A O 1
ATOM 3427 N N . ALA A 1 434 ? 20.234 29.578 4.27 1 80.75 434 ALA A N 1
ATOM 3428 C CA . ALA A 1 434 ? 21.547 29.062 4.617 1 80.75 434 ALA A CA 1
ATOM 3429 C C . ALA A 1 434 ? 22.656 30.031 4.199 1 80.75 434 ALA A C 1
ATOM 3431 O O . ALA A 1 434 ? 23.812 29.641 4.102 1 80.75 434 ALA A O 1
ATOM 3432 N N . GLU A 1 435 ? 22.281 31.172 4.031 1 77.19 435 GLU A N 1
ATOM 3433 C CA . GLU A 1 435 ? 23.328 32.125 3.697 1 77.19 435 GLU A CA 1
ATOM 3434 C C . GLU A 1 435 ? 24.078 32.562 4.945 1 77.19 435 GLU A C 1
ATOM 3436 O O . GLU A 1 435 ? 23.484 32.719 6.016 1 77.19 435 GLU A O 1
ATOM 3441 N N . ARG A 1 436 ? 25.422 32.625 4.836 1 68.12 436 ARG A N 1
ATOM 3442 C CA . ARG A 1 436 ? 26.266 33.094 5.93 1 68.12 436 ARG A CA 1
ATOM 3443 C C . ARG A 1 436 ? 26.172 34.625 6.082 1 68.12 436 ARG A C 1
ATOM 3445 O O . ARG A 1 436 ? 26.234 35.344 5.09 1 68.12 436 ARG A O 1
ATOM 3452 N N . VAL A 1 437 ? 25.75 34.906 7.293 1 72.5 437 VAL A N 1
ATOM 3453 C CA . VAL A 1 437 ? 25.734 36.312 7.637 1 72.5 437 VAL A CA 1
ATOM 3454 C C . VAL A 1 437 ? 27.047 36.688 8.328 1 72.5 437 VAL A C 1
ATOM 3456 O O . VAL A 1 437 ? 27.266 36.312 9.477 1 72.5 437 VAL A O 1
ATOM 3459 N N . ASP A 1 438 ? 28.125 36.969 7.715 1 68.38 438 ASP A N 1
ATOM 3460 C CA . ASP A 1 438 ? 29.469 37.125 8.258 1 68.38 438 ASP A CA 1
ATOM 3461 C C . ASP A 1 438 ? 29.609 38.469 8.969 1 68.38 438 ASP A C 1
ATOM 3463 O O . ASP A 1 438 ? 30.234 38.562 10.031 1 68.38 438 ASP A O 1
ATOM 3467 N N . SER A 1 439 ? 29.312 39.5 8.352 1 79.31 439 SER A N 1
ATOM 3468 C CA . SER A 1 439 ? 29.547 40.812 8.945 1 79.31 439 SER A CA 1
ATOM 3469 C C . SER A 1 439 ? 28.25 41.594 9.133 1 79.31 439 SER A C 1
ATOM 3471 O O . SER A 1 439 ? 27.547 41.875 8.156 1 79.31 439 SER A O 1
ATOM 3473 N N . LEU A 1 440 ? 27.875 41.562 10.469 1 84.06 440 LEU A N 1
ATOM 3474 C CA . LEU A 1 440 ? 26.672 42.312 10.781 1 84.06 440 LEU A CA 1
ATOM 3475 C C . LEU A 1 440 ? 27 43.625 11.484 1 84.06 440 LEU A C 1
ATOM 3477 O O . LEU A 1 440 ? 27.922 43.656 12.305 1 84.06 440 LEU A O 1
ATOM 3481 N N . PRO A 1 441 ? 26.281 44.656 11.039 1 86.31 441 PRO A N 1
ATOM 3482 C CA . PRO A 1 441 ? 26.406 45.875 11.812 1 86.31 441 PRO A CA 1
ATOM 3483 C C . PRO A 1 441 ? 26.141 45.688 13.305 1 86.31 441 PRO A C 1
ATOM 3485 O O . PRO A 1 441 ? 25.5 44.688 13.688 1 86.31 441 PRO A O 1
ATOM 3488 N N . SER A 1 442 ? 26.609 46.656 14.078 1 87.5 442 SER A N 1
ATOM 3489 C CA . SER A 1 442 ? 26.562 46.531 15.531 1 87.5 442 SER A CA 1
ATOM 3490 C C . SER A 1 442 ? 25.125 46.531 16.031 1 87.5 442 SER A C 1
ATOM 3492 O O . SER A 1 442 ? 24.844 45.969 17.109 1 87.5 442 SER A O 1
ATOM 3494 N N . ASN A 1 443 ? 24.234 47.094 15.336 1 92.31 443 ASN A N 1
ATOM 3495 C CA . ASN A 1 443 ? 22.844 47.188 15.805 1 92.31 443 ASN A CA 1
ATOM 3496 C C . ASN A 1 443 ? 22.031 45.969 15.336 1 92.31 443 ASN A C 1
ATOM 3498 O O . ASN A 1 443 ? 20.812 45.969 15.492 1 92.31 443 ASN A O 1
ATOM 3502 N N . LEU A 1 444 ? 22.609 45.094 14.672 1 94.88 444 LEU A N 1
ATOM 3503 C CA . LEU A 1 444 ? 21.938 43.875 14.234 1 94.88 444 LEU A CA 1
ATOM 3504 C C . LEU A 1 444 ? 22.5 42.656 14.969 1 94.88 444 LEU A C 1
ATOM 3506 O O . LEU A 1 444 ? 23.688 42.625 15.281 1 94.88 444 LEU A O 1
ATOM 3510 N N . GLU A 1 445 ? 21.594 41.75 15.273 1 94.38 445 GLU A N 1
ATOM 3511 C CA . GLU A 1 445 ? 21.969 40.531 15.984 1 94.38 445 GLU A CA 1
ATOM 3512 C C . GLU A 1 445 ? 21.281 39.312 15.375 1 94.38 445 GLU A C 1
ATOM 3514 O O . GLU A 1 445 ? 20.109 39.375 14.992 1 94.38 445 GLU A O 1
ATOM 3519 N N . LEU A 1 446 ? 22.047 38.281 15.273 1 93.69 446 LEU A N 1
ATOM 3520 C CA . LEU A 1 446 ? 21.469 37 14.859 1 93.69 446 LEU A CA 1
ATOM 3521 C C . LEU A 1 446 ? 20.906 36.25 16.062 1 93.69 446 LEU A C 1
ATOM 3523 O O . LEU A 1 446 ? 21.609 36 17.031 1 93.69 446 LEU A O 1
ATOM 3527 N N . VAL A 1 447 ? 19.609 35.938 15.961 1 94.56 447 VAL A N 1
ATOM 3528 C CA . VAL A 1 447 ? 18.953 35.188 17.016 1 94.56 447 VAL A CA 1
ATOM 3529 C C . VAL A 1 447 ? 18.719 33.75 16.562 1 94.56 447 VAL A C 1
ATOM 3531 O O . VAL A 1 447 ? 18.109 33.531 15.508 1 94.56 447 VAL A O 1
ATOM 3534 N N . GLU A 1 448 ? 19.234 32.812 17.312 1 92.12 448 GLU A N 1
ATOM 3535 C CA . GLU A 1 448 ? 19.031 31.391 17.031 1 92.12 448 GLU A CA 1
ATOM 3536 C C . GLU A 1 448 ? 17.984 30.781 17.953 1 92.12 448 GLU A C 1
ATOM 3538 O O . GLU A 1 448 ? 17.984 31.047 19.156 1 92.12 448 GLU A O 1
ATOM 3543 N N . SER A 1 449 ? 17.031 30.109 17.344 1 89 449 SER A N 1
ATOM 3544 C CA . SER A 1 449 ? 16.016 29.406 18.094 1 89 449 SER A CA 1
ATOM 3545 C C . SER A 1 449 ? 16.062 27.891 17.844 1 89 449 SER A C 1
ATOM 3547 O O . SER A 1 449 ? 16.703 27.453 16.891 1 89 449 SER A O 1
ATOM 3549 N N . LYS A 1 450 ? 15.398 27.141 18.781 1 87.88 450 LYS A N 1
ATOM 3550 C CA . LYS A 1 450 ? 15.273 25.703 18.547 1 87.88 450 LYS A CA 1
ATOM 3551 C C . LYS A 1 450 ? 14.492 25.422 17.266 1 87.88 450 LYS A C 1
ATOM 3553 O O . LYS A 1 450 ? 13.398 25.953 17.078 1 87.88 450 LYS A O 1
ATOM 3558 N N . PRO A 1 451 ? 15.141 24.594 16.406 1 88.5 451 PRO A N 1
ATOM 3559 C CA . PRO A 1 451 ? 14.438 24.328 15.156 1 88.5 451 PRO A CA 1
ATOM 3560 C C . PRO A 1 451 ? 13.172 23.5 15.352 1 88.5 451 PRO A C 1
ATOM 3562 O O . PRO A 1 451 ? 13.133 22.609 16.219 1 88.5 451 PRO A O 1
ATOM 3565 N N . ARG A 1 452 ? 12.164 23.719 14.469 1 83.69 452 ARG A N 1
ATOM 3566 C CA . ARG A 1 452 ? 10.891 23.016 14.57 1 83.69 452 ARG A CA 1
ATOM 3567 C C . ARG A 1 452 ? 10.492 22.391 13.234 1 83.69 452 ARG A C 1
ATOM 3569 O O . ARG A 1 452 ? 9.422 21.812 13.109 1 83.69 452 ARG A O 1
ATOM 3576 N N . THR A 1 453 ? 11.336 22.594 12.234 1 90.81 453 THR A N 1
ATOM 3577 C CA . THR A 1 453 ? 11.016 22.125 10.891 1 90.81 453 THR A CA 1
ATOM 3578 C C . THR A 1 453 ? 12.102 21.172 10.383 1 90.81 453 THR A C 1
ATOM 3580 O O . THR A 1 453 ? 13.164 21.047 10.992 1 90.81 453 THR A O 1
ATOM 3583 N N . PHE A 1 454 ? 11.797 20.453 9.352 1 94.38 454 PHE A N 1
ATOM 3584 C CA . PHE A 1 454 ? 12.789 19.609 8.695 1 94.38 454 PHE A CA 1
ATOM 3585 C C . PHE A 1 454 ? 12.461 19.453 7.215 1 94.38 454 PHE A C 1
ATOM 3587 O O . PHE A 1 454 ? 11.297 19.484 6.824 1 94.38 454 PHE A O 1
ATOM 3594 N N . TYR A 1 455 ? 13.484 19.375 6.441 1 96.56 455 TYR A N 1
ATOM 3595 C CA . TYR A 1 455 ? 13.312 19.062 5.031 1 96.56 455 TYR A CA 1
ATOM 3596 C C . TYR A 1 455 ? 13.094 17.562 4.832 1 96.56 455 TYR A C 1
ATOM 3598 O O . TYR A 1 455 ? 13.727 16.75 5.512 1 96.56 455 TYR A O 1
ATOM 3606 N N . TYR A 1 456 ? 12.227 17.203 3.898 1 97.94 456 TYR A N 1
ATOM 3607 C CA . TYR A 1 456 ? 11.922 15.797 3.703 1 97.94 456 TYR A CA 1
ATOM 3608 C C . TYR A 1 456 ? 11.469 15.523 2.273 1 97.94 456 TYR A C 1
ATOM 3610 O O . TYR A 1 456 ? 11.078 16.453 1.556 1 97.94 456 TYR A O 1
ATOM 3618 N N . LEU A 1 457 ? 11.633 14.32 1.871 1 98.69 457 LEU A N 1
ATOM 3619 C CA . LEU A 1 457 ? 11.008 13.758 0.682 1 98.69 457 LEU A CA 1
ATOM 3620 C C . LEU A 1 457 ? 9.711 13.047 1.04 1 98.69 457 LEU A C 1
ATOM 3622 O O . LEU A 1 457 ? 9.711 12.102 1.837 1 98.69 457 LEU A O 1
ATOM 3626 N N . GLY A 1 458 ? 8.594 13.539 0.523 1 98.56 458 GLY A N 1
ATOM 3627 C CA . GLY A 1 458 ? 7.312 12.883 0.731 1 98.56 458 GLY A CA 1
ATOM 3628 C C . GLY A 1 458 ? 6.871 12.039 -0.449 1 98.56 458 GLY A C 1
ATOM 3629 O O . GLY A 1 458 ? 7.07 12.43 -1.603 1 98.56 458 GLY A O 1
ATOM 3630 N N . PHE A 1 459 ? 6.316 10.836 -0.174 1 98.62 459 PHE A N 1
ATOM 3631 C CA . PHE A 1 459 ? 5.836 9.93 -1.208 1 98.62 459 PHE A CA 1
ATOM 3632 C C . PHE A 1 459 ? 4.316 9.859 -1.212 1 98.62 459 PHE A C 1
ATOM 3634 O O . PHE A 1 459 ? 3.682 9.953 -0.158 1 98.62 459 PHE A O 1
ATOM 3641 N N . ASN A 1 460 ? 3.68 9.781 -2.381 1 97.81 460 ASN A N 1
ATOM 3642 C CA . ASN A 1 460 ? 2.297 9.32 -2.445 1 97.81 460 ASN A CA 1
ATOM 3643 C C . ASN A 1 460 ? 2.209 7.797 -2.373 1 97.81 460 ASN A C 1
ATOM 3645 O O . ASN A 1 460 ? 2.289 7.113 -3.398 1 97.81 460 ASN A O 1
ATOM 3649 N N . VAL A 1 461 ? 2.045 7.285 -1.219 1 97.06 461 VAL A N 1
ATOM 3650 C CA . VAL A 1 461 ? 2.139 5.855 -0.935 1 97.06 461 VAL A CA 1
ATOM 3651 C C . VAL A 1 461 ? 0.892 5.145 -1.452 1 97.06 461 VAL A C 1
ATOM 3653 O O . VAL A 1 461 ? 0.834 3.912 -1.468 1 97.06 461 VAL A O 1
ATOM 3656 N N . ARG A 1 462 ? -0.104 5.875 -1.951 1 94.69 462 ARG A N 1
ATOM 3657 C CA . ARG A 1 462 ? -1.369 5.336 -2.443 1 94.69 462 ARG A CA 1
ATOM 3658 C C . ARG A 1 462 ? -1.17 4.578 -3.75 1 94.69 462 ARG A C 1
ATOM 3660 O O . ARG A 1 462 ? -1.99 3.732 -4.113 1 94.69 462 ARG A O 1
ATOM 3667 N N . ASN A 1 463 ? -0.021 4.875 -4.395 1 92.56 463 ASN A N 1
ATOM 3668 C CA . ASN A 1 463 ? 0.11 4.383 -5.762 1 92.56 463 ASN A CA 1
ATOM 3669 C C . ASN A 1 463 ? 1.505 3.822 -6.027 1 92.56 463 ASN A C 1
ATOM 3671 O O . ASN A 1 463 ? 2.488 4.297 -5.457 1 92.56 463 ASN A O 1
ATOM 3675 N N . SER A 1 464 ? 1.616 2.807 -6.926 1 92.12 464 SER A N 1
ATOM 3676 C CA . SER A 1 464 ? 2.902 2.32 -7.41 1 92.12 464 SER A CA 1
ATOM 3677 C C . SER A 1 464 ? 3.672 3.42 -8.133 1 92.12 464 SER A C 1
ATOM 3679 O O . SER A 1 464 ? 3.074 4.285 -8.773 1 92.12 464 SER A O 1
ATOM 3681 N N . PRO A 1 465 ? 4.906 3.518 -7.949 1 94.56 465 PRO A N 1
ATOM 3682 C CA . PRO A 1 465 ? 5.699 2.488 -7.273 1 94.56 465 PRO A CA 1
ATOM 3683 C C . PRO A 1 465 ? 5.883 2.766 -5.785 1 94.56 465 PRO A C 1
ATOM 3685 O O . PRO A 1 465 ? 6.461 1.946 -5.066 1 94.56 465 PRO A O 1
ATOM 3688 N N . PHE A 1 466 ? 5.336 3.844 -5.305 1 96.88 466 PHE A N 1
ATOM 3689 C CA . PHE A 1 466 ? 5.645 4.273 -3.945 1 96.88 466 PHE A CA 1
ATOM 3690 C C . PHE A 1 466 ? 4.766 3.545 -2.934 1 96.88 466 PHE A C 1
ATOM 3692 O O . PHE A 1 466 ? 4.988 3.645 -1.726 1 96.88 466 PHE A O 1
ATOM 3699 N N . SER A 1 467 ? 3.826 2.764 -3.428 1 94.94 467 SER A N 1
ATOM 3700 C CA . SER A 1 467 ? 3.09 1.878 -2.533 1 94.94 467 SER A CA 1
ATOM 3701 C C . SER A 1 467 ? 3.969 0.734 -2.039 1 94.94 467 SER A C 1
ATOM 3703 O O . SER A 1 467 ? 3.619 0.044 -1.08 1 94.94 467 SER A O 1
ATOM 3705 N N . ASN A 1 468 ? 5.098 0.487 -2.703 1 95.62 468 ASN A N 1
ATOM 3706 C CA . ASN A 1 468 ? 6.07 -0.535 -2.328 1 95.62 468 ASN A CA 1
ATOM 3707 C C . ASN A 1 468 ? 7.16 0.033 -1.429 1 95.62 468 ASN A C 1
ATOM 3709 O O . ASN A 1 468 ? 7.98 0.839 -1.873 1 95.62 468 ASN A O 1
ATOM 3713 N N . PHE A 1 469 ? 7.242 -0.377 -0.169 1 94.81 469 PHE A N 1
ATOM 3714 C CA . PHE A 1 469 ? 8.164 0.235 0.78 1 94.81 469 PHE A CA 1
ATOM 3715 C C . PHE A 1 469 ? 9.609 -0.102 0.426 1 94.81 469 PHE A C 1
ATOM 3717 O O . PHE A 1 469 ? 10.531 0.639 0.777 1 94.81 469 PHE A O 1
ATOM 3724 N N . HIS A 1 470 ? 9.906 -1.257 -0.291 1 95.44 470 HIS A N 1
ATOM 3725 C CA . HIS A 1 470 ? 11.273 -1.53 -0.731 1 95.44 470 HIS A CA 1
ATOM 3726 C C . HIS A 1 470 ? 11.75 -0.48 -1.729 1 95.44 470 HIS A C 1
ATOM 3728 O O . HIS A 1 470 ? 12.914 -0.065 -1.691 1 95.44 470 HIS A O 1
ATOM 3734 N N . PHE A 1 471 ? 10.789 -0.128 -2.666 1 97 471 PHE A N 1
ATOM 3735 C CA . PHE A 1 471 ? 11.125 0.938 -3.602 1 97 471 PHE A CA 1
ATOM 3736 C C . PHE A 1 471 ? 11.461 2.227 -2.859 1 97 471 PHE A C 1
ATOM 3738 O O . PHE A 1 471 ? 12.492 2.852 -3.121 1 97 471 PHE A O 1
ATOM 3745 N N . ARG A 1 472 ? 10.656 2.617 -1.829 1 97.88 472 ARG A N 1
ATOM 3746 C CA . ARG A 1 472 ? 10.867 3.834 -1.055 1 97.88 472 ARG A CA 1
ATOM 3747 C C . ARG A 1 472 ? 12.195 3.775 -0.299 1 97.88 472 ARG A C 1
ATOM 3749 O O . ARG A 1 472 ? 12.938 4.758 -0.26 1 97.88 472 ARG A O 1
ATOM 3756 N N . ARG A 1 473 ? 12.477 2.666 0.244 1 97.12 473 ARG A N 1
ATOM 3757 C CA . ARG A 1 473 ? 13.711 2.49 1.004 1 97.12 473 ARG A CA 1
ATOM 3758 C C . ARG A 1 473 ? 14.938 2.678 0.114 1 97.12 473 ARG A C 1
ATOM 3760 O O . ARG A 1 473 ? 15.906 3.32 0.514 1 97.12 473 ARG A O 1
ATOM 3767 N N . ILE A 1 474 ? 14.867 2.102 -1.08 1 97.69 474 ILE A N 1
ATOM 3768 C CA . ILE A 1 474 ? 16 2.227 -1.984 1 97.69 474 ILE A CA 1
ATOM 3769 C C . ILE A 1 474 ? 16.141 3.678 -2.438 1 97.69 474 ILE A C 1
ATOM 3771 O O . ILE A 1 474 ? 17.266 4.207 -2.514 1 97.69 474 ILE A O 1
ATOM 3775 N N . VAL A 1 475 ? 15 4.352 -2.703 1 98.31 475 VAL A N 1
ATOM 3776 C CA . VAL A 1 475 ? 15.031 5.766 -3.062 1 98.31 475 VAL A CA 1
ATOM 3777 C C . VAL A 1 475 ? 15.633 6.578 -1.916 1 98.31 475 VAL A C 1
ATOM 3779 O O . VAL A 1 475 ? 16.422 7.496 -2.145 1 98.31 475 VAL A O 1
ATOM 3782 N N . ALA A 1 476 ? 15.289 6.242 -0.679 1 98.19 476 ALA A N 1
ATOM 3783 C CA . ALA A 1 476 ? 15.852 6.91 0.491 1 98.19 476 ALA A CA 1
ATOM 3784 C C . ALA A 1 476 ? 17.375 6.793 0.507 1 98.19 476 ALA A C 1
ATOM 3786 O O . ALA A 1 476 ? 18.062 7.727 0.913 1 98.19 476 ALA A O 1
ATOM 3787 N N . ARG A 1 477 ? 17.875 5.68 0.002 1 97.94 477 ARG A N 1
ATOM 3788 C CA . ARG A 1 477 ? 19.312 5.426 0.005 1 97.94 477 ARG A CA 1
ATOM 3789 C C . ARG A 1 477 ? 20.016 6.188 -1.119 1 97.94 477 ARG A C 1
ATOM 3791 O O . ARG A 1 477 ? 21.234 6.113 -1.265 1 97.94 477 ARG A O 1
ATOM 3798 N N . LEU A 1 478 ? 19.25 6.852 -1.935 1 97.94 478 LEU A N 1
ATOM 3799 C CA . LEU A 1 478 ? 19.828 7.672 -2.998 1 97.94 478 LEU A CA 1
ATOM 3800 C C . LEU A 1 478 ? 20.062 9.094 -2.516 1 97.94 478 LEU A C 1
ATOM 3802 O O . LEU A 1 478 ? 20.562 9.938 -3.268 1 97.94 478 LEU A O 1
ATOM 3806 N N . ILE A 1 479 ? 19.766 9.445 -1.289 1 97.25 479 ILE A N 1
ATOM 3807 C CA . ILE A 1 479 ? 19.922 10.773 -0.715 1 97.25 479 ILE A CA 1
ATOM 3808 C C . ILE A 1 479 ? 21.156 10.812 0.178 1 97.25 479 ILE A C 1
ATOM 3810 O O . ILE A 1 479 ? 21.234 10.094 1.18 1 97.25 479 ILE A O 1
ATOM 3814 N N . ASP A 1 480 ? 22.078 11.602 -0.182 1 95.56 480 ASP A N 1
ATOM 3815 C CA . ASP A 1 480 ? 23.266 11.844 0.622 1 95.56 480 ASP A CA 1
ATOM 3816 C C . ASP A 1 480 ? 23.047 13.016 1.583 1 95.56 480 ASP A C 1
ATOM 3818 O O . ASP A 1 480 ? 23.375 14.156 1.256 1 95.56 480 ASP A O 1
ATOM 3822 N N . ARG A 1 481 ? 22.688 12.734 2.775 1 96.44 481 ARG A N 1
ATOM 3823 C CA . ARG A 1 481 ? 22.297 13.75 3.746 1 96.44 481 ARG A CA 1
ATOM 3824 C C . ARG A 1 481 ? 23.5 14.609 4.145 1 96.44 481 ARG A C 1
ATOM 3826 O O . ARG A 1 481 ? 23.375 15.828 4.262 1 96.44 481 ARG A O 1
ATOM 3833 N N . GLU A 1 482 ? 24.609 14.039 4.293 1 94.25 482 GLU A N 1
ATOM 3834 C CA . GLU A 1 482 ? 25.781 14.773 4.73 1 94.25 482 GLU A CA 1
ATOM 3835 C C . GLU A 1 482 ? 26.219 15.805 3.682 1 94.25 482 GLU A C 1
ATOM 3837 O O . GLU A 1 482 ? 26.422 16.969 4.004 1 94.25 482 GLU A O 1
ATOM 3842 N N . SER A 1 483 ? 26.344 15.32 2.504 1 94.06 483 SER A N 1
ATOM 3843 C CA . SER A 1 483 ? 26.734 16.219 1.429 1 94.06 483 SER A CA 1
ATOM 3844 C C . SER A 1 483 ? 25.672 17.297 1.209 1 94.06 483 SER A C 1
ATOM 3846 O O . SER A 1 483 ? 26 18.438 0.858 1 94.06 483 SER A O 1
ATOM 3848 N N . THR A 1 484 ? 24.422 16.906 1.365 1 95.81 484 THR A N 1
ATOM 3849 C CA . THR A 1 484 ? 23.344 17.875 1.227 1 95.81 484 THR A CA 1
ATOM 3850 C C . THR A 1 484 ? 23.484 19 2.256 1 95.81 484 THR A C 1
ATOM 3852 O O . THR A 1 484 ? 23.406 20.172 1.913 1 95.81 484 THR A O 1
ATOM 3855 N N . VAL A 1 485 ? 23.766 18.672 3.518 1 96.44 485 VAL A N 1
ATOM 3856 C CA . VAL A 1 485 ? 23.906 19.656 4.586 1 96.44 485 VAL A CA 1
ATOM 3857 C C . VAL A 1 485 ? 25.109 20.562 4.305 1 96.44 485 VAL A C 1
ATOM 3859 O O . VAL A 1 485 ? 25.016 21.781 4.445 1 96.44 485 VAL A O 1
ATOM 3862 N N . GLU A 1 486 ? 26.188 20 3.822 1 94.62 486 GLU A N 1
ATOM 3863 C CA . GLU A 1 486 ? 27.406 20.766 3.572 1 94.62 486 GLU A CA 1
ATOM 3864 C C . GLU A 1 486 ? 27.25 21.688 2.371 1 94.62 486 GLU A C 1
ATOM 3866 O O . GLU A 1 486 ? 27.547 22.875 2.457 1 94.62 486 GLU A O 1
ATOM 3871 N N . ASP A 1 487 ? 26.719 21.141 1.303 1 94.38 487 ASP A N 1
ATOM 3872 C CA . ASP A 1 487 ? 26.75 21.844 0.029 1 94.38 487 ASP A CA 1
ATOM 3873 C C . ASP A 1 487 ? 25.531 22.75 -0.14 1 94.38 487 ASP A C 1
ATOM 3875 O O . ASP A 1 487 ? 25.625 23.828 -0.732 1 94.38 487 ASP A O 1
ATOM 3879 N N . VAL A 1 488 ? 24.375 22.25 0.328 1 95 488 VAL A N 1
ATOM 3880 C CA . VAL A 1 488 ? 23.125 22.953 0.074 1 95 488 VAL A CA 1
ATOM 3881 C C . VAL A 1 488 ? 22.844 23.922 1.22 1 95 488 VAL A C 1
ATOM 3883 O O . VAL A 1 488 ? 22.297 25.016 1.003 1 95 488 VAL A O 1
ATOM 3886 N N . PHE A 1 489 ? 23.281 23.578 2.438 1 95.62 489 PHE A N 1
ATOM 3887 C CA . PHE A 1 489 ? 22.938 24.391 3.6 1 95.62 489 PHE A CA 1
ATOM 3888 C C . PHE A 1 489 ? 24.188 25.062 4.164 1 95.62 489 PHE A C 1
ATOM 3890 O O . PHE A 1 489 ? 24.125 25.719 5.207 1 95.62 489 PHE A O 1
ATOM 3897 N N . ASN A 1 490 ? 25.344 24.891 3.527 1 93.38 490 ASN A N 1
ATOM 3898 C CA . ASN A 1 490 ? 26.609 25.453 3.994 1 93.38 490 ASN A CA 1
ATOM 3899 C C . ASN A 1 490 ? 26.906 25.062 5.434 1 93.38 490 ASN A C 1
ATOM 3901 O O . ASN A 1 490 ? 27.375 25.875 6.23 1 93.38 490 ASN A O 1
ATOM 3905 N N . GLY A 1 491 ? 26.422 23.875 5.785 1 94.25 491 GLY A N 1
ATOM 3906 C CA . GLY A 1 491 ? 26.688 23.344 7.113 1 94.25 491 GLY A CA 1
ATOM 3907 C C . GLY A 1 491 ? 25.688 23.828 8.156 1 94.25 491 GLY A C 1
ATOM 3908 O O . GLY A 1 491 ? 25.781 23.469 9.328 1 94.25 491 GLY A O 1
ATOM 3909 N N . LEU A 1 492 ? 24.734 24.625 7.785 1 94.25 492 LEU A N 1
ATOM 3910 C CA . LEU A 1 492 ? 23.797 25.234 8.719 1 94.25 492 LEU A CA 1
ATOM 3911 C C . LEU A 1 492 ? 22.531 24.391 8.844 1 94.25 492 LEU A C 1
ATOM 3913 O O . LEU A 1 492 ? 21.422 24.906 8.766 1 94.25 492 LEU A O 1
ATOM 3917 N N . ALA A 1 493 ? 22.656 23.109 8.922 1 95.38 493 ALA A N 1
ATOM 3918 C CA . ALA A 1 493 ? 21.625 22.125 9.172 1 95.38 493 ALA A CA 1
ATOM 3919 C C . ALA A 1 493 ? 22.203 20.859 9.805 1 95.38 493 ALA A C 1
ATOM 3921 O O . ALA A 1 493 ? 23.438 20.719 9.891 1 95.38 493 ALA A O 1
ATOM 3922 N N . THR A 1 494 ? 21.438 20.047 10.289 1 94.69 494 THR A N 1
ATOM 3923 C CA . THR A 1 494 ? 21.812 18.75 10.852 1 94.69 494 THR A CA 1
ATOM 3924 C C . THR A 1 494 ? 21.078 17.625 10.141 1 94.69 494 THR A C 1
ATOM 3926 O O . THR A 1 494 ? 19.844 17.641 10.047 1 94.69 494 THR A O 1
ATOM 3929 N N . PRO A 1 495 ? 21.844 16.672 9.609 1 96.38 495 PRO A N 1
ATOM 3930 C CA . PRO A 1 495 ? 21.156 15.523 9.016 1 96.38 495 PRO A CA 1
ATOM 3931 C C . PRO A 1 495 ? 20.234 14.812 10 1 96.38 495 PRO A C 1
ATOM 3933 O O . PRO A 1 495 ? 20.547 14.734 11.195 1 96.38 495 PRO A O 1
ATOM 3936 N N . THR A 1 496 ? 19.125 14.266 9.516 1 95.62 496 THR A N 1
ATOM 3937 C CA . THR A 1 496 ? 18.203 13.562 10.406 1 95.62 496 THR A CA 1
ATOM 3938 C C . THR A 1 496 ? 17.531 12.414 9.672 1 95.62 496 THR A C 1
ATOM 3940 O O . THR A 1 496 ? 17.469 12.398 8.438 1 95.62 496 THR A O 1
ATOM 3943 N N . VAL A 1 497 ? 17.109 11.383 10.438 1 95.31 497 VAL A N 1
ATOM 3944 C CA . VAL A 1 497 ? 16.359 10.258 9.875 1 95.31 497 VAL A CA 1
ATOM 3945 C C . VAL A 1 497 ? 14.977 10.203 10.508 1 95.31 497 VAL A C 1
ATOM 3947 O O . VAL A 1 497 ? 14.164 9.344 10.148 1 95.31 497 VAL A O 1
ATOM 3950 N N . ALA A 1 498 ? 14.734 11.133 11.422 1 94.31 498 ALA A N 1
ATOM 3951 C CA . ALA A 1 498 ? 13.461 11.148 12.141 1 94.31 498 ALA A CA 1
ATOM 3952 C C . ALA A 1 498 ? 12.719 12.461 11.906 1 94.31 498 ALA A C 1
ATOM 3954 O O . ALA A 1 498 ? 13.328 13.523 11.828 1 94.31 498 ALA A O 1
ATOM 3955 N N . PRO A 1 499 ? 11.391 12.367 11.781 1 94.81 499 PRO A N 1
ATOM 3956 C CA . PRO A 1 499 ? 10.586 13.562 11.523 1 94.81 499 PRO A CA 1
ATOM 3957 C C . PRO A 1 499 ? 10.195 14.297 12.805 1 94.81 499 PRO A C 1
ATOM 3959 O O . PRO A 1 499 ? 9.031 14.68 12.977 1 94.81 499 PRO A O 1
ATOM 3962 N N . VAL A 1 500 ? 11.117 14.43 13.758 1 92.25 500 VAL A N 1
ATOM 3963 C CA . VAL A 1 500 ? 10.883 15.156 15 1 92.25 500 VAL A CA 1
ATOM 3964 C C . VAL A 1 500 ? 12.117 15.984 15.359 1 92.25 500 VAL A C 1
ATOM 3966 O O . VAL A 1 500 ? 13.172 15.836 14.742 1 92.25 500 VAL A O 1
ATOM 3969 N N . SER A 1 501 ? 11.875 16.781 16.359 1 81.5 501 SER A N 1
ATOM 3970 C CA . SER A 1 501 ? 13 17.562 16.875 1 81.5 501 SER A CA 1
ATOM 3971 C C . SER A 1 501 ? 14 16.672 17.609 1 81.5 501 SER A C 1
ATOM 3973 O O . SER A 1 501 ? 13.664 15.562 18.016 1 81.5 501 SER A O 1
ATOM 3975 N N . THR A 1 502 ? 15.094 17.125 17.891 1 77.94 502 THR A N 1
ATOM 3976 C CA . THR A 1 502 ? 16.234 16.359 18.359 1 77.94 502 THR A CA 1
ATOM 3977 C C . THR A 1 502 ? 15.961 15.75 19.734 1 77.94 502 THR A C 1
ATOM 3979 O O . THR A 1 502 ? 16.422 14.648 20.047 1 77.94 502 THR A O 1
ATOM 3982 N N . GLU A 1 503 ? 15.148 16.375 20.469 1 80.56 503 GLU A N 1
ATOM 3983 C CA . GLU A 1 503 ? 14.938 15.922 21.844 1 80.56 503 GLU A CA 1
ATOM 3984 C C . GLU A 1 503 ? 14.156 14.609 21.891 1 80.56 503 GLU A C 1
ATOM 3986 O O . GLU A 1 503 ? 14.18 13.898 22.891 1 80.56 503 GLU A O 1
ATOM 3991 N N . TRP A 1 504 ? 13.484 14.258 20.875 1 88.12 504 TRP A N 1
ATOM 3992 C CA . TRP A 1 504 ? 12.625 13.078 20.859 1 88.12 504 TRP A CA 1
ATOM 3993 C C . TRP A 1 504 ? 13.266 11.945 20.078 1 88.12 504 TRP A C 1
ATOM 3995 O O . TRP A 1 504 ? 12.742 10.828 20.047 1 88.12 504 TRP A O 1
ATOM 4005 N N . ILE A 1 505 ? 14.367 12.156 19.516 1 91.06 505 ILE A N 1
ATOM 4006 C CA . ILE A 1 505 ? 15.016 11.148 18.703 1 91.06 505 ILE A CA 1
ATOM 4007 C C . ILE A 1 505 ? 15.664 10.094 19.594 1 91.06 505 ILE A C 1
ATOM 4009 O O . ILE A 1 505 ? 16.547 10.414 20.406 1 91.06 505 ILE A O 1
ATOM 4013 N N . PRO A 1 506 ? 15.25 8.867 19.453 1 93.31 506 PRO A N 1
ATOM 4014 C CA . PRO A 1 506 ? 15.891 7.828 20.266 1 93.31 506 PRO A CA 1
ATOM 4015 C C . PRO A 1 506 ? 17.344 7.582 19.859 1 93.31 506 PRO A C 1
ATOM 4017 O O . PRO A 1 506 ? 17.75 7.934 18.75 1 93.31 506 PRO A O 1
ATOM 4020 N N . ASP A 1 507 ? 18.062 6.941 20.688 1 91.38 507 ASP A N 1
ATOM 4021 C CA . ASP A 1 507 ? 19.484 6.719 20.484 1 91.38 507 ASP A CA 1
ATOM 4022 C C . ASP A 1 507 ? 19.75 5.973 19.188 1 91.38 507 ASP A C 1
ATOM 4024 O O . ASP A 1 507 ? 20.703 6.289 18.469 1 91.38 507 ASP A O 1
ATOM 4028 N N . GLU A 1 508 ? 18.922 5.117 18.938 1 91.5 508 GLU A N 1
ATOM 4029 C CA . GLU A 1 508 ? 19.125 4.238 17.781 1 91.5 508 GLU A CA 1
ATOM 4030 C C . GLU A 1 508 ? 18.969 5 16.469 1 91.5 508 GLU A C 1
ATOM 4032 O O . GLU A 1 508 ? 19.453 4.559 15.43 1 91.5 508 GLU A O 1
ATOM 4037 N N . LEU A 1 509 ? 18.297 6.148 16.531 1 94.5 509 LEU A N 1
ATOM 4038 C CA . LEU A 1 509 ? 18.016 6.895 15.305 1 94.5 509 LEU A CA 1
ATOM 4039 C C . LEU A 1 509 ? 18.812 8.195 15.266 1 94.5 509 LEU A C 1
ATOM 4041 O O . LEU A 1 509 ? 18.672 8.992 14.336 1 94.5 509 LEU A O 1
ATOM 4045 N N . GLU A 1 510 ? 19.641 8.43 16.25 1 92.19 510 GLU A N 1
ATOM 4046 C CA . GLU A 1 510 ? 20.5 9.602 16.219 1 92.19 510 GLU A CA 1
ATOM 4047 C C . GLU A 1 510 ? 21.5 9.523 15.062 1 92.19 510 GLU A C 1
ATOM 4049 O O . GLU A 1 510 ? 22.047 8.461 14.781 1 92.19 510 GLU A O 1
ATOM 4054 N N . TRP A 1 511 ? 21.672 10.609 14.469 1 92.5 511 TRP A N 1
ATOM 4055 C CA . TRP A 1 511 ? 22.578 10.625 13.312 1 92.5 511 TRP A CA 1
ATOM 4056 C C . TRP A 1 511 ? 24.016 10.359 13.742 1 92.5 511 TRP A C 1
ATOM 4058 O O . TRP A 1 511 ? 24.562 11.07 14.586 1 92.5 511 TRP A O 1
ATOM 4068 N N . ASP A 1 512 ? 24.594 9.398 13.203 1 91.12 512 ASP A N 1
ATOM 4069 C CA . ASP A 1 512 ? 25.984 9.07 13.484 1 91.12 512 ASP A CA 1
ATOM 4070 C C . ASP A 1 512 ? 26.781 8.93 12.188 1 91.12 512 ASP A C 1
ATOM 4072 O O . ASP A 1 512 ? 27.797 8.219 12.148 1 91.12 512 ASP A O 1
ATOM 4076 N N . GLY A 1 513 ? 26.281 9.484 11.164 1 90.75 513 GLY A N 1
ATOM 4077 C CA . GLY A 1 513 ? 27 9.477 9.906 1 90.75 513 GLY A CA 1
ATOM 4078 C C . GLY A 1 513 ? 26.312 8.656 8.828 1 90.75 513 GLY A C 1
ATOM 4079 O O . GLY A 1 513 ? 26.672 8.742 7.652 1 90.75 513 GLY A O 1
ATOM 4080 N N . GLU A 1 514 ? 25.344 7.879 9.281 1 91.31 514 GLU A N 1
ATOM 4081 C CA . GLU A 1 514 ? 24.609 7.059 8.328 1 91.31 514 GLU A CA 1
ATOM 4082 C C . GLU A 1 514 ? 23.156 6.875 8.75 1 91.31 514 GLU A C 1
ATOM 4084 O O . GLU A 1 514 ? 22.844 6.887 9.945 1 91.31 514 GLU A O 1
ATOM 4089 N N . ALA A 1 515 ? 22.328 6.715 7.762 1 91.88 515 ALA A N 1
ATOM 4090 C CA . ALA A 1 515 ? 20.938 6.379 8.07 1 91.88 515 ALA A CA 1
ATOM 4091 C C . ALA A 1 515 ? 20.797 4.898 8.422 1 91.88 515 ALA A C 1
ATOM 4093 O O . ALA A 1 515 ? 21.094 4.031 7.594 1 91.88 515 ALA A O 1
ATOM 4094 N N . PRO A 1 516 ? 20.391 4.5 9.57 1 91.06 516 PRO A N 1
ATOM 4095 C CA . PRO A 1 516 ? 20.359 3.105 10.016 1 91.06 516 PRO A CA 1
ATOM 4096 C C . PRO A 1 516 ? 19.594 2.199 9.039 1 91.06 516 PRO A C 1
ATOM 4098 O O . PRO A 1 516 ? 20.031 1.071 8.789 1 91.06 516 PRO A O 1
ATOM 4101 N N . TYR A 1 517 ? 18.531 2.453 8.469 1 91.31 517 TYR A N 1
ATOM 4102 C CA . TYR A 1 517 ? 17.719 1.573 7.637 1 91.31 517 TYR A CA 1
ATOM 4103 C C . TYR A 1 517 ? 17.844 1.949 6.164 1 91.31 517 TYR A C 1
ATOM 4105 O O . TYR A 1 517 ? 17.359 1.226 5.289 1 91.31 517 TYR A O 1
ATOM 4113 N N . ALA A 1 518 ? 18.562 2.912 5.844 1 94.75 518 ALA A N 1
ATOM 4114 C CA . ALA A 1 518 ? 18.688 3.348 4.453 1 94.75 518 ALA A CA 1
ATOM 4115 C C . ALA A 1 518 ? 20 4.117 4.242 1 94.75 518 ALA A C 1
ATOM 4117 O O . ALA A 1 518 ? 19.969 5.289 3.857 1 94.75 518 ALA A O 1
ATOM 4118 N N . PRO A 1 519 ? 21.125 3.453 4.5 1 95.75 519 PRO A N 1
ATOM 4119 C CA . PRO A 1 519 ? 22.391 4.137 4.262 1 95.75 519 PRO A CA 1
ATOM 4120 C C . PRO A 1 519 ? 22.609 4.488 2.791 1 95.75 519 PRO A C 1
ATOM 4122 O O . PRO A 1 519 ? 22.25 3.707 1.907 1 95.75 519 PRO A O 1
ATOM 4125 N N . PHE A 1 520 ? 23.203 5.613 2.533 1 96.56 520 PHE A N 1
ATOM 4126 C CA . PHE A 1 520 ? 23.469 6.09 1.183 1 96.56 520 PHE A CA 1
ATOM 4127 C C . PHE A 1 520 ? 24.391 5.121 0.439 1 96.56 520 PHE A C 1
ATOM 4129 O O . PHE A 1 520 ? 25.328 4.582 1.019 1 96.56 520 PHE A O 1
ATOM 4136 N N . PHE A 1 521 ? 24.125 4.91 -0.901 1 95.81 521 PHE A N 1
ATOM 4137 C CA . PHE A 1 521 ? 24.953 4.07 -1.746 1 95.81 521 PHE A CA 1
ATOM 4138 C C . PHE A 1 521 ? 26.234 4.805 -2.137 1 95.81 521 PHE A C 1
ATOM 4140 O O . PHE A 1 521 ? 26.453 5.105 -3.312 1 95.81 521 PHE A O 1
ATOM 4147 N N . ARG A 1 522 ? 27.062 5.016 -1.216 1 91.94 522 ARG A N 1
ATOM 4148 C CA . ARG A 1 522 ? 28.312 5.727 -1.461 1 91.94 522 ARG A CA 1
ATOM 4149 C C . ARG A 1 522 ? 29.312 4.836 -2.182 1 91.94 522 ARG A C 1
ATOM 4151 O O . ARG A 1 522 ? 29.453 3.652 -1.855 1 91.94 522 ARG A O 1
ATOM 4158 N N . ASP A 1 523 ? 29.922 5.32 -3.23 1 88.25 523 ASP A N 1
ATOM 4159 C CA . ASP A 1 523 ? 31 4.609 -3.908 1 88.25 523 ASP A CA 1
ATOM 4160 C C . ASP A 1 523 ? 32.281 4.613 -3.068 1 88.25 523 ASP A C 1
ATOM 4162 O O . ASP A 1 523 ? 32.938 5.652 -2.922 1 88.25 523 ASP A O 1
ATOM 4166 N N . GLU A 1 524 ? 32.625 3.52 -2.518 1 75.44 524 GLU A N 1
ATOM 4167 C CA . GLU A 1 524 ? 33.75 3.432 -1.611 1 75.44 524 GLU A CA 1
ATOM 4168 C C . GLU A 1 524 ? 35.031 3.158 -2.375 1 75.44 524 GLU A C 1
ATOM 4170 O O . GLU A 1 524 ? 36.125 3.117 -1.784 1 75.44 524 GLU A O 1
ATOM 4175 N N . THR A 1 525 ? 34.938 2.701 -3.619 1 68.69 525 THR A N 1
ATOM 4176 C CA . THR A 1 525 ? 36.156 2.324 -4.363 1 68.69 525 THR A CA 1
ATOM 4177 C C . THR A 1 525 ? 36.969 3.553 -4.699 1 68.69 525 THR A C 1
ATOM 4179 O O . THR A 1 525 ? 38.188 3.447 -4.91 1 68.69 525 THR A O 1
ATOM 4182 N N . HIS A 1 526 ? 36.25 4.531 -5.121 1 58.31 526 HIS A N 1
ATOM 4183 C CA . HIS A 1 526 ? 37.062 5.68 -5.477 1 58.31 526 HIS A CA 1
ATOM 4184 C C . HIS A 1 526 ? 37.562 6.422 -4.23 1 58.31 526 HIS A C 1
ATOM 4186 O O . HIS A 1 526 ? 36.812 6.527 -3.248 1 58.31 526 HIS A O 1
ATOM 4192 N N . SER A 1 527 ? 38.844 6.188 -4.027 1 49.91 527 SER A N 1
ATOM 4193 C CA . SER A 1 527 ? 39.594 6.734 -2.904 1 49.91 527 SER A CA 1
ATOM 4194 C C . SER A 1 527 ? 39.062 8.109 -2.498 1 49.91 527 SER A C 1
ATOM 4196 O O . SER A 1 527 ? 39.375 8.602 -1.41 1 49.91 527 SER A O 1
ATOM 4198 N N . ASP A 1 528 ? 38.75 8.875 -3.531 1 45.69 528 ASP A N 1
ATOM 4199 C CA . ASP A 1 528 ? 38.406 10.25 -3.168 1 45.69 528 ASP A CA 1
ATOM 4200 C C . ASP A 1 528 ? 36.969 10.344 -2.639 1 45.69 528 ASP A C 1
ATOM 4202 O O . ASP A 1 528 ? 36.094 9.672 -3.145 1 45.69 528 ASP A O 1
ATOM 4206 N N . ASP A 1 529 ? 36.875 10.281 -1.399 1 46.81 529 ASP A N 1
ATOM 4207 C CA . ASP A 1 529 ? 35.656 10.555 -0.625 1 46.81 529 ASP A CA 1
ATOM 4208 C C . ASP A 1 529 ? 34.656 11.336 -1.454 1 46.81 529 ASP A C 1
ATOM 4210 O O . ASP A 1 529 ? 34.094 12.336 -0.994 1 46.81 529 ASP A O 1
ATOM 4214 N N . THR A 1 530 ? 34.75 11.133 -2.793 1 52.31 530 THR A N 1
ATOM 4215 C CA . THR A 1 530 ? 34 12.039 -3.658 1 52.31 530 THR A CA 1
ATOM 4216 C C . THR A 1 530 ? 32.5 11.898 -3.418 1 52.31 530 THR A C 1
ATOM 4218 O O . THR A 1 530 ? 31.719 12.734 -3.863 1 52.31 530 THR A O 1
ATOM 4221 N N . GLY A 1 531 ? 32.094 11.148 -2.408 1 62.88 531 GLY A N 1
ATOM 4222 C CA . GLY A 1 531 ? 30.703 11.172 -1.986 1 62.88 531 GLY A CA 1
ATOM 4223 C C . GLY A 1 531 ? 29.734 10.828 -3.104 1 62.88 531 GLY A C 1
ATOM 4224 O O . GLY A 1 531 ? 28.562 11.211 -3.061 1 62.88 531 GLY A O 1
ATOM 4225 N N . GLU A 1 532 ? 30.281 10.086 -4.148 1 85.25 532 GLU A N 1
ATOM 4226 C CA . GLU A 1 532 ? 29.453 9.859 -5.328 1 85.25 532 GLU A CA 1
ATOM 4227 C C . GLU A 1 532 ? 28.562 8.633 -5.148 1 85.25 532 GLU A C 1
ATOM 4229 O O . GLU A 1 532 ? 28.844 7.77 -4.316 1 85.25 532 GLU A O 1
ATOM 4234 N N . LEU A 1 533 ? 27.609 8.586 -5.875 1 94.81 533 LEU A N 1
ATOM 4235 C CA . LEU A 1 533 ? 26.625 7.512 -5.859 1 94.81 533 LEU A CA 1
ATOM 4236 C C . LEU A 1 533 ? 27.172 6.254 -6.523 1 94.81 533 LEU A C 1
ATOM 4238 O O . LEU A 1 533 ? 27.734 6.32 -7.621 1 94.81 533 LEU A O 1
ATOM 4242 N N . ASP A 1 534 ? 27.203 5.125 -5.781 1 95.31 534 ASP A N 1
ATOM 4243 C CA . ASP A 1 534 ? 27.469 3.822 -6.379 1 95.31 534 ASP A CA 1
ATOM 4244 C C . ASP A 1 534 ? 26.266 3.324 -7.176 1 95.31 534 ASP A C 1
ATOM 4246 O O . ASP A 1 534 ? 25.422 2.605 -6.648 1 95.31 534 ASP A O 1
ATOM 4250 N N . VAL A 1 535 ? 26.266 3.672 -8.438 1 95.44 535 VAL A N 1
ATOM 4251 C CA . VAL A 1 535 ? 25.125 3.443 -9.305 1 95.44 535 VAL A CA 1
ATOM 4252 C C . VAL A 1 535 ? 24.875 1.943 -9.453 1 95.44 535 VAL A C 1
ATOM 4254 O O . VAL A 1 535 ? 23.734 1.483 -9.375 1 95.44 535 VAL A O 1
ATOM 4257 N N . GLU A 1 536 ? 25.875 1.104 -9.609 1 92.31 536 GLU A N 1
ATOM 4258 C CA . GLU A 1 536 ? 25.734 -0.332 -9.828 1 92.31 536 GLU A CA 1
ATOM 4259 C C . GLU A 1 536 ? 25.156 -1.021 -8.594 1 92.31 536 GLU A C 1
ATOM 4261 O O . GLU A 1 536 ? 24.266 -1.874 -8.719 1 92.31 536 GLU A O 1
ATOM 4266 N N . ARG A 1 537 ? 25.719 -0.633 -7.477 1 94.56 537 ARG A N 1
ATOM 4267 C CA . ARG A 1 537 ? 25.188 -1.194 -6.238 1 94.56 537 ARG A CA 1
ATOM 4268 C C . ARG A 1 537 ? 23.719 -0.834 -6.059 1 94.56 537 ARG A C 1
ATOM 4270 O O . ARG A 1 537 ? 22.922 -1.661 -5.609 1 94.56 537 ARG A O 1
ATOM 4277 N N . ALA A 1 538 ? 23.359 0.4 -6.371 1 96.5 538 ALA A N 1
ATOM 4278 C CA . ALA A 1 538 ? 21.969 0.842 -6.273 1 96.5 538 ALA A CA 1
ATOM 4279 C C . ALA A 1 538 ? 21.062 0.031 -7.199 1 96.5 538 ALA A C 1
ATOM 4281 O O . ALA A 1 538 ? 20 -0.429 -6.793 1 96.5 538 ALA A O 1
ATOM 4282 N N . LYS A 1 539 ? 21.484 -0.182 -8.422 1 94.06 539 LYS A N 1
ATOM 4283 C CA . LYS A 1 539 ? 20.719 -0.957 -9.383 1 94.06 539 LYS A CA 1
ATOM 4284 C C . LYS A 1 539 ? 20.531 -2.396 -8.914 1 94.06 539 LYS A C 1
ATOM 4286 O O . LYS A 1 539 ? 19.438 -2.961 -9.039 1 94.06 539 LYS A O 1
ATOM 4291 N N . ARG A 1 540 ? 21.547 -2.953 -8.328 1 92.75 540 ARG A N 1
ATOM 4292 C CA . ARG A 1 540 ? 21.469 -4.312 -7.809 1 92.75 540 ARG A CA 1
ATOM 4293 C C . ARG A 1 540 ? 20.453 -4.402 -6.68 1 92.75 540 ARG A C 1
ATOM 4295 O O . ARG A 1 540 ? 19.75 -5.414 -6.543 1 92.75 540 ARG A O 1
ATOM 4302 N N . ALA A 1 541 ? 20.391 -3.381 -5.867 1 94.62 541 ALA A N 1
ATOM 4303 C CA . ALA A 1 541 ? 19.422 -3.354 -4.781 1 94.62 541 ALA A CA 1
ATOM 4304 C C . ALA A 1 541 ? 17.984 -3.389 -5.324 1 94.62 541 ALA A C 1
ATOM 4306 O O . ALA A 1 541 ? 17.141 -4.098 -4.789 1 94.62 541 ALA A O 1
ATOM 4307 N N . PHE A 1 542 ? 17.688 -2.619 -6.426 1 93.81 542 PHE A N 1
ATOM 4308 C CA . PHE A 1 542 ? 16.391 -2.656 -7.066 1 93.81 542 PHE A CA 1
ATOM 4309 C C . PHE A 1 542 ? 16.094 -4.047 -7.609 1 93.81 542 PHE A C 1
ATOM 4311 O O . PHE A 1 542 ? 15 -4.586 -7.395 1 93.81 542 PHE A O 1
ATOM 4318 N N . GLU A 1 543 ? 17.062 -4.68 -8.195 1 89.69 543 GLU A N 1
ATOM 4319 C CA . GLU A 1 543 ? 16.875 -5.988 -8.812 1 89.69 543 GLU A CA 1
ATOM 4320 C C . GLU A 1 543 ? 16.594 -7.059 -7.762 1 89.69 543 GLU A C 1
ATOM 4322 O O . GLU A 1 543 ? 15.828 -7.992 -8.008 1 89.69 543 GLU A O 1
ATOM 4327 N N . GLN A 1 544 ? 17.25 -6.887 -6.645 1 88.94 544 GLN A N 1
ATOM 4328 C CA . GLN A 1 544 ? 17.062 -7.844 -5.555 1 88.94 544 GLN A CA 1
ATOM 4329 C C . GLN A 1 544 ? 15.609 -7.879 -5.094 1 88.94 544 GLN A C 1
ATOM 4331 O O . GLN A 1 544 ? 15.156 -8.875 -4.539 1 88.94 544 GLN A O 1
ATOM 4336 N N . HIS A 1 545 ? 14.922 -6.781 -5.355 1 90.88 545 HIS A N 1
ATOM 4337 C CA . HIS A 1 545 ? 13.531 -6.723 -4.93 1 90.88 545 HIS A CA 1
ATOM 4338 C C . HIS A 1 545 ? 12.586 -6.789 -6.129 1 90.88 545 HIS A C 1
ATOM 4340 O O . HIS A 1 545 ? 11.477 -6.262 -6.078 1 90.88 545 HIS A O 1
ATOM 4346 N N . GLY A 1 546 ? 13.047 -7.332 -7.203 1 86.94 546 GLY A N 1
ATOM 4347 C CA . GLY A 1 546 ? 12.172 -7.711 -8.305 1 86.94 546 GLY A CA 1
ATOM 4348 C C . GLY A 1 546 ? 12.055 -6.641 -9.367 1 86.94 546 GLY A C 1
ATOM 4349 O O . GLY A 1 546 ? 11.383 -6.836 -10.383 1 86.94 546 GLY A O 1
ATOM 4350 N N . PHE A 1 547 ? 12.656 -5.523 -9.18 1 89 547 PHE A N 1
ATOM 4351 C CA . PHE A 1 547 ? 12.609 -4.465 -10.18 1 89 547 PHE A CA 1
ATOM 4352 C C . PHE A 1 547 ? 13.531 -4.781 -11.344 1 89 547 PHE A C 1
ATOM 4354 O O . PHE A 1 547 ? 14.562 -5.434 -11.164 1 89 547 PHE A O 1
ATOM 4361 N N . GLN A 1 548 ? 13.148 -4.23 -12.5 1 87.81 548 GLN A N 1
ATOM 4362 C CA . GLN A 1 548 ? 13.844 -4.688 -13.695 1 87.81 548 GLN A CA 1
ATOM 4363 C C . GLN A 1 548 ? 14.406 -3.512 -14.492 1 87.81 548 GLN A C 1
ATOM 4365 O O . GLN A 1 548 ? 13.875 -2.4 -14.422 1 87.81 548 GLN A O 1
ATOM 4370 N N . TYR A 1 549 ? 15.461 -3.805 -15.188 1 87.19 549 TYR A N 1
ATOM 4371 C CA . TYR A 1 549 ? 16.109 -2.871 -16.109 1 87.19 549 TYR A CA 1
ATOM 4372 C C . TYR A 1 549 ? 16.125 -3.428 -17.531 1 87.19 549 TYR A C 1
ATOM 4374 O O . TYR A 1 549 ? 16.203 -4.645 -17.719 1 87.19 549 TYR A O 1
ATOM 4382 N N . ASP A 1 550 ? 16 -2.535 -18.484 1 83.38 550 ASP A N 1
ATOM 4383 C CA . ASP A 1 550 ? 16.172 -2.988 -19.859 1 83.38 550 ASP A CA 1
ATOM 4384 C C . ASP A 1 550 ? 17.656 -2.975 -20.266 1 83.38 550 ASP A C 1
ATOM 4386 O O . ASP A 1 550 ? 18.516 -2.703 -19.438 1 83.38 550 ASP A O 1
ATOM 4390 N N . LYS A 1 551 ? 17.891 -3.258 -21.516 1 78.25 551 LYS A N 1
ATOM 4391 C CA . LYS A 1 551 ? 19.25 -3.398 -22.031 1 78.25 551 LYS A CA 1
ATOM 4392 C C . LYS A 1 551 ? 20 -2.07 -21.969 1 78.25 551 LYS A C 1
ATOM 4394 O O . LYS A 1 551 ? 21.234 -2.049 -21.922 1 78.25 551 LYS A O 1
ATOM 4399 N N . ASN A 1 552 ? 19.188 -0.987 -21.969 1 79.81 552 ASN A N 1
ATOM 4400 C CA . ASN A 1 552 ? 19.797 0.337 -21.938 1 79.81 552 ASN A CA 1
ATOM 4401 C C . ASN A 1 552 ? 20 0.844 -20.516 1 79.81 552 ASN A C 1
ATOM 4403 O O . ASN A 1 552 ? 20.391 1.99 -20.312 1 79.81 552 ASN A O 1
ATOM 4407 N N . GLY A 1 553 ? 19.594 -0.024 -19.547 1 81.12 553 GLY A N 1
ATOM 4408 C CA . GLY A 1 553 ? 19.734 0.367 -18.156 1 81.12 553 GLY A CA 1
ATOM 4409 C C . GLY A 1 553 ? 18.578 1.229 -17.656 1 81.12 553 GLY A C 1
ATOM 4410 O O . GLY A 1 553 ? 18.688 1.894 -16.625 1 81.12 553 GLY A O 1
ATOM 4411 N N . GLU A 1 554 ? 17.609 1.248 -18.438 1 84.75 554 GLU A N 1
ATOM 4412 C CA . GLU A 1 554 ? 16.406 1.986 -18.047 1 84.75 554 GLU A CA 1
ATOM 4413 C C . GLU A 1 554 ? 15.5 1.135 -17.156 1 84.75 554 GLU A C 1
ATOM 4415 O O . GLU A 1 554 ? 15.328 -0.06 -17.406 1 84.75 554 GLU A O 1
ATOM 4420 N N . TYR A 1 555 ? 15.117 1.726 -16.047 1 84.56 555 TYR A N 1
ATOM 4421 C CA . TYR A 1 555 ? 14.156 1.079 -15.156 1 84.56 555 TYR A CA 1
ATOM 4422 C C . TYR A 1 555 ? 12.812 0.908 -15.844 1 84.56 555 TYR A C 1
ATOM 4424 O O . TYR A 1 555 ? 12.227 1.88 -16.328 1 84.56 555 TYR A O 1
ATOM 4432 N N . ILE A 1 556 ? 12.359 -0.296 -15.867 1 81.88 556 ILE A N 1
ATOM 4433 C CA . ILE A 1 556 ? 11.156 -0.525 -16.656 1 81.88 556 ILE A CA 1
ATOM 4434 C C . ILE A 1 556 ? 9.992 -0.869 -15.727 1 81.88 556 ILE A C 1
ATOM 4436 O O . ILE A 1 556 ? 10.195 -1.453 -14.656 1 81.88 556 ILE A O 1
ATOM 4440 N N . VAL A 1 557 ? 8.852 -0.356 -16.016 1 75.06 557 VAL A N 1
ATOM 4441 C CA . VAL A 1 557 ? 7.609 -0.659 -15.305 1 75.06 557 VAL A CA 1
ATOM 4442 C C . VAL A 1 557 ? 6.551 -1.14 -16.297 1 75.06 557 VAL A C 1
ATOM 4444 O O . VAL A 1 557 ? 6.582 -0.777 -17.469 1 75.06 557 VAL A O 1
ATOM 4447 N N . ASP A 1 558 ? 5.82 -2.205 -15.906 1 57.97 558 ASP A N 1
ATOM 4448 C CA . ASP A 1 558 ? 4.73 -2.668 -16.75 1 57.97 558 ASP A CA 1
ATOM 4449 C C . ASP A 1 558 ? 3.607 -1.634 -16.828 1 57.97 558 ASP A C 1
ATOM 4451 O O . ASP A 1 558 ? 3.135 -1.153 -15.797 1 57.97 558 ASP A O 1
ATOM 4455 N N . ASN A 1 559 ? 3.73 -0.703 -17.734 1 50.31 559 ASN A N 1
ATOM 4456 C CA . ASN A 1 559 ? 2.816 0.424 -17.891 1 50.31 559 ASN A CA 1
ATOM 4457 C C . ASN A 1 559 ? 1.397 -0.043 -18.203 1 50.31 559 ASN A C 1
ATOM 4459 O O . ASN A 1 559 ? 0.914 0.127 -19.312 1 50.31 559 ASN A O 1
ATOM 4463 N N . ALA A 1 560 ? 0.847 -1.143 -17.734 1 40.25 560 ALA A N 1
ATOM 4464 C CA . ALA A 1 560 ? -0.56 -1.148 -18.125 1 40.25 560 ALA A CA 1
ATOM 4465 C C . ALA A 1 560 ? -1.288 0.075 -17.578 1 40.25 560 ALA A C 1
ATOM 4467 O O . ALA A 1 560 ? -2.52 0.108 -17.531 1 40.25 560 ALA A O 1
ATOM 4468 N N . HIS A 1 561 ? -0.742 1.091 -16.906 1 36.12 561 HIS A N 1
ATOM 4469 C CA . HIS A 1 561 ? -1.717 2.096 -16.5 1 36.12 561 HIS A CA 1
ATOM 4470 C C . HIS A 1 561 ? -2.361 2.764 -17.703 1 36.12 561 HIS A C 1
ATOM 4472 O O . HIS A 1 561 ? -1.68 3.07 -18.688 1 36.12 561 HIS A O 1
ATOM 4478 N N . MET B 1 1 ? -9.711 3.25 -21.297 1 30.05 1 MET B N 1
ATOM 4479 C CA . MET B 1 1 ? -10.695 4.238 -21.734 1 30.05 1 MET B CA 1
ATOM 4480 C C . MET B 1 1 ? -11.25 5.012 -20.547 1 30.05 1 MET B C 1
ATOM 4482 O O . MET B 1 1 ? -11.352 6.238 -20.594 1 30.05 1 MET B O 1
ATOM 4486 N N . ASP B 1 2 ? -11.547 4.238 -19.547 1 33.12 2 ASP B N 1
ATOM 4487 C CA . ASP B 1 2 ? -12.336 4.859 -18.5 1 33.12 2 ASP B CA 1
ATOM 4488 C C . ASP B 1 2 ? -11.453 5.684 -17.562 1 33.12 2 ASP B C 1
ATOM 4490 O O . ASP B 1 2 ? -11.859 6.742 -17.078 1 33.12 2 ASP B O 1
ATOM 4494 N N . ARG B 1 3 ? -10.141 5.301 -17.469 1 35.72 3 ARG B N 1
ATOM 4495 C CA . ARG B 1 3 ? -9.234 6.168 -16.719 1 35.72 3 ARG B CA 1
ATOM 4496 C C . ARG B 1 3 ? -9.07 7.512 -17.422 1 35.72 3 ARG B C 1
ATOM 4498 O O . ARG B 1 3 ? -8.906 8.547 -16.766 1 35.72 3 ARG B O 1
ATOM 4505 N N . ILE B 1 4 ? -9.031 7.375 -18.703 1 34.78 4 ILE B N 1
ATOM 4506 C CA . ILE B 1 4 ? -8.969 8.562 -19.547 1 34.78 4 ILE B CA 1
ATOM 4507 C C . ILE B 1 4 ? -10.227 9.406 -19.359 1 34.78 4 ILE B C 1
ATOM 4509 O O . ILE B 1 4 ? -10.156 10.633 -19.25 1 34.78 4 ILE B O 1
ATOM 4513 N N . GLU B 1 5 ? -11.266 8.656 -19.297 1 36.31 5 GLU B N 1
ATOM 4514 C CA . GLU B 1 5 ? -12.492 9.438 -19.188 1 36.31 5 GLU B CA 1
ATOM 4515 C C . GLU B 1 5 ? -12.531 10.203 -17.875 1 36.31 5 GLU B C 1
ATOM 4517 O O . GLU B 1 5 ? -13 11.344 -17.828 1 36.31 5 GLU B O 1
ATOM 4522 N N . ARG B 1 6 ? -11.93 9.547 -17.016 1 40.62 6 ARG B N 1
ATOM 4523 C CA . ARG B 1 6 ? -11.883 10.148 -15.68 1 40.62 6 ARG B CA 1
ATOM 4524 C C . ARG B 1 6 ? -11.008 11.398 -15.68 1 40.62 6 ARG B C 1
ATOM 4526 O O . ARG B 1 6 ? -11.281 12.359 -14.953 1 40.62 6 ARG B O 1
ATOM 4533 N N . LEU B 1 7 ? -9.945 11.273 -16.391 1 38.09 7 LEU B N 1
ATOM 4534 C CA . LEU B 1 7 ? -9.031 12.398 -16.531 1 38.09 7 LEU B CA 1
ATOM 4535 C C . LEU B 1 7 ? -9.719 13.562 -17.25 1 38.09 7 LEU B C 1
ATOM 4537 O O . LEU B 1 7 ? -9.398 14.727 -17 1 38.09 7 LEU B O 1
ATOM 4541 N N . ILE B 1 8 ? -10.492 13.164 -18.219 1 34.09 8 ILE B N 1
ATOM 4542 C CA . ILE B 1 8 ? -11.062 14.156 -19.109 1 34.09 8 ILE B CA 1
ATOM 4543 C C . ILE B 1 8 ? -12.148 14.938 -18.391 1 34.09 8 ILE B C 1
ATOM 4545 O O . ILE B 1 8 ? -12.336 16.141 -18.641 1 34.09 8 ILE B O 1
ATOM 4549 N N . THR B 1 9 ? -12.922 14.203 -17.703 1 39.12 9 THR B N 1
ATOM 4550 C CA . THR B 1 9 ? -14.117 14.953 -17.344 1 39.12 9 THR B CA 1
ATOM 4551 C C . THR B 1 9 ? -13.852 15.852 -16.141 1 39.12 9 THR B C 1
ATOM 4553 O O . THR B 1 9 ? -14.664 16.719 -15.812 1 39.12 9 THR B O 1
ATOM 4556 N N . GLY B 1 10 ? -12.758 16.234 -15.609 1 35.56 10 GLY B N 1
ATOM 4557 C CA . GLY B 1 10 ? -12.32 17.266 -14.695 1 35.56 10 GLY B CA 1
ATOM 4558 C C . GLY B 1 10 ? -13.195 17.391 -13.461 1 35.56 10 GLY B C 1
ATOM 4559 O O . GLY B 1 10 ? -13.125 18.391 -12.742 1 35.56 10 GLY B O 1
ATOM 4560 N N . THR B 1 11 ? -14.5 17.078 -13.492 1 42.47 11 THR B N 1
ATOM 4561 C CA . THR B 1 11 ? -15.391 17.5 -12.422 1 42.47 11 THR B CA 1
ATOM 4562 C C . THR B 1 11 ? -15.031 16.812 -11.109 1 42.47 11 THR B C 1
ATOM 4564 O O . THR B 1 11 ? -14.773 15.609 -11.086 1 42.47 11 THR B O 1
ATOM 4567 N N . ALA B 1 12 ? -14.641 17.562 -9.914 1 45.12 12 ALA B N 1
ATOM 4568 C CA . ALA B 1 12 ? -14.016 17.375 -8.609 1 45.12 12 ALA B CA 1
ATOM 4569 C C . ALA B 1 12 ? -14.477 16.062 -7.965 1 45.12 12 ALA B C 1
ATOM 4571 O O . ALA B 1 12 ? -13.656 15.273 -7.512 1 45.12 12 ALA B O 1
ATOM 4572 N N . ASP B 1 13 ? -15.648 16.094 -7.195 1 57.22 13 ASP B N 1
ATOM 4573 C CA . ASP B 1 13 ? -16.078 14.969 -6.359 1 57.22 13 ASP B CA 1
ATOM 4574 C C . ASP B 1 13 ? -16.781 13.898 -7.191 1 57.22 13 ASP B C 1
ATOM 4576 O O . ASP B 1 13 ? -17.891 14.117 -7.672 1 57.22 13 ASP B O 1
ATOM 4580 N N . ASP B 1 14 ? -15.914 12.859 -7.859 1 76.12 14 ASP B N 1
ATOM 4581 C CA . ASP B 1 14 ? -16.531 11.812 -8.672 1 76.12 14 ASP B CA 1
ATOM 4582 C C . ASP B 1 14 ? -16.734 10.539 -7.852 1 76.12 14 ASP B C 1
ATOM 4584 O O . ASP B 1 14 ? -16.031 10.297 -6.871 1 76.12 14 ASP B O 1
ATOM 4588 N N . GLN B 1 15 ? -17.906 10.062 -8.055 1 88.44 15 GLN B N 1
ATOM 4589 C CA . GLN B 1 15 ? -18.219 8.766 -7.465 1 88.44 15 GLN B CA 1
ATOM 4590 C C . GLN B 1 15 ? -17.125 7.746 -7.785 1 88.44 15 GLN B C 1
ATOM 4592 O O . GLN B 1 15 ? -16.672 7.645 -8.93 1 88.44 15 GLN B O 1
ATOM 4597 N N . LEU B 1 16 ? -16.641 7.133 -6.758 1 93 16 LEU B N 1
ATOM 4598 C CA . LEU B 1 16 ? -15.656 6.074 -6.977 1 93 16 LEU B CA 1
ATOM 4599 C C . LEU B 1 16 ? -16.203 5.012 -7.922 1 93 16 LEU B C 1
ATOM 4601 O O . LEU B 1 16 ? -17.328 4.531 -7.738 1 93 16 LEU B O 1
ATOM 4605 N N . THR B 1 17 ? -15.484 4.684 -8.938 1 94.88 17 THR B N 1
ATOM 4606 C CA . THR B 1 17 ? -15.797 3.584 -9.844 1 94.88 17 THR B CA 1
ATOM 4607 C C . THR B 1 17 ? -14.711 2.518 -9.797 1 94.88 17 THR B C 1
ATOM 4609 O O . THR B 1 17 ? -13.523 2.83 -9.898 1 94.88 17 THR B O 1
ATOM 4612 N N . ILE B 1 18 ? -15.086 1.319 -9.602 1 96.12 18 ILE B N 1
ATOM 4613 C CA . ILE B 1 18 ? -14.164 0.187 -9.578 1 96.12 18 ILE B CA 1
ATOM 4614 C C . ILE B 1 18 ? -14.508 -0.779 -10.711 1 96.12 18 ILE B C 1
ATOM 4616 O O . ILE B 1 18 ? -15.688 -1.029 -10.984 1 96.12 18 ILE B O 1
ATOM 4620 N N . THR B 1 19 ? -13.484 -1.271 -11.391 1 97.81 19 THR B N 1
ATOM 4621 C CA . THR B 1 19 ? -13.672 -2.326 -12.383 1 97.81 19 THR B CA 1
ATOM 4622 C C . THR B 1 19 ? -13.531 -3.701 -11.742 1 97.81 19 THR B C 1
ATOM 4624 O O . THR B 1 19 ? -12.5 -4.008 -11.141 1 97.81 19 THR B O 1
ATOM 4627 N N . LEU B 1 20 ? -14.57 -4.469 -11.805 1 98.44 20 LEU B N 1
ATOM 4628 C CA . LEU B 1 20 ? -14.594 -5.84 -11.305 1 98.44 20 LEU B CA 1
ATOM 4629 C C . LEU B 1 20 ? -14.516 -6.836 -12.461 1 98.44 20 LEU B C 1
ATOM 4631 O O . LEU B 1 20 ? -15.469 -6.973 -13.234 1 98.44 20 LEU B O 1
ATOM 4635 N N . GLN B 1 21 ? -13.383 -7.488 -12.586 1 98.5 21 GLN B N 1
ATOM 4636 C CA . GLN B 1 21 ? -13.18 -8.461 -13.656 1 98.5 21 GLN B CA 1
ATOM 4637 C C . GLN B 1 21 ? -13.5 -9.875 -13.18 1 98.5 21 GLN B C 1
ATOM 4639 O O . GLN B 1 21 ? -13.352 -10.188 -12 1 98.5 21 GLN B O 1
ATOM 4644 N N . THR B 1 22 ? -14.031 -10.695 -14.055 1 97.94 22 THR B N 1
ATOM 4645 C CA . THR B 1 22 ? -14.312 -12.102 -13.789 1 97.94 22 THR B CA 1
ATOM 4646 C C . THR B 1 22 ? -14.484 -12.875 -15.094 1 97.94 22 THR B C 1
ATOM 4648 O O . THR B 1 22 ? -14.102 -12.391 -16.172 1 97.94 22 THR B O 1
ATOM 4651 N N . LEU B 1 23 ? -14.906 -14.117 -14.984 1 95.12 23 LEU B N 1
ATOM 4652 C CA . LEU B 1 23 ? -15.133 -14.977 -16.141 1 95.12 23 LEU B CA 1
ATOM 4653 C C . LEU B 1 23 ? -16.609 -14.945 -16.562 1 95.12 23 LEU B C 1
ATOM 4655 O O . LEU B 1 23 ? -17.484 -14.805 -15.711 1 95.12 23 LEU B O 1
ATOM 4659 N N . PRO B 1 24 ? -16.844 -15.062 -17.844 1 93.62 24 PRO B N 1
ATOM 4660 C CA . PRO B 1 24 ? -18.234 -15.156 -18.281 1 93.62 24 PRO B CA 1
ATOM 4661 C C . PRO B 1 24 ? -18.891 -16.469 -17.891 1 93.62 24 PRO B C 1
ATOM 4663 O O . PRO B 1 24 ? -18.219 -17.391 -17.422 1 93.62 24 PRO B O 1
ATOM 4666 N N . THR B 1 25 ? -20.172 -16.531 -18.047 1 88.75 25 THR B N 1
ATOM 4667 C CA . THR B 1 25 ? -20.984 -17.656 -17.625 1 88.75 25 THR B CA 1
ATOM 4668 C C . THR B 1 25 ? -20.5 -18.953 -18.266 1 88.75 25 THR B C 1
ATOM 4670 O O . THR B 1 25 ? -20.484 -20 -17.625 1 88.75 25 THR B O 1
ATOM 4673 N N . ASP B 1 26 ? -20.078 -18.875 -19.484 1 83.31 26 ASP B N 1
ATOM 4674 C CA . ASP B 1 26 ? -19.688 -20.062 -20.234 1 83.31 26 ASP B CA 1
ATOM 4675 C C . ASP B 1 26 ? -18.406 -20.656 -19.672 1 83.31 26 ASP B C 1
ATOM 4677 O O . ASP B 1 26 ? -18.156 -21.859 -19.797 1 83.31 26 ASP B O 1
ATOM 4681 N N . ASN B 1 27 ? -17.609 -19.797 -19.047 1 84.06 27 ASN B N 1
ATOM 4682 C CA . ASN B 1 27 ? -16.344 -20.266 -18.484 1 84.06 27 ASN B CA 1
ATOM 4683 C C . ASN B 1 27 ? -16.5 -20.656 -17.016 1 84.06 27 ASN B C 1
ATOM 4685 O O . ASN B 1 27 ? -15.953 -21.672 -16.594 1 84.06 27 ASN B O 1
ATOM 4689 N N . ASP B 1 28 ? -17.219 -19.844 -16.328 1 90.25 28 ASP B N 1
ATOM 4690 C CA . ASP B 1 28 ? -17.375 -20.078 -14.898 1 90.25 28 ASP B CA 1
ATOM 4691 C C . ASP B 1 28 ? -18.656 -19.422 -14.375 1 90.25 28 ASP B C 1
ATOM 4693 O O . ASP B 1 28 ? -18.641 -18.25 -13.977 1 90.25 28 ASP B O 1
ATOM 4697 N N . ARG B 1 29 ? -19.672 -20.172 -14.266 1 90.81 29 ARG B N 1
ATOM 4698 C CA . ARG B 1 29 ? -20.969 -19.656 -13.844 1 90.81 29 ARG B CA 1
ATOM 4699 C C . ARG B 1 29 ? -20.938 -19.203 -12.391 1 90.81 29 ARG B C 1
ATOM 4701 O O . ARG B 1 29 ? -21.609 -18.234 -12.031 1 90.81 29 ARG B O 1
ATOM 4708 N N . GLN B 1 30 ? -20.219 -19.875 -11.609 1 93.75 30 GLN B N 1
ATOM 4709 C CA . GLN B 1 30 ? -20.141 -19.531 -10.195 1 93.75 30 GLN B CA 1
ATOM 4710 C C . GLN B 1 30 ? -19.422 -18.188 -10.008 1 93.75 30 GLN B C 1
ATOM 4712 O O . GLN B 1 30 ? -19.891 -17.328 -9.25 1 93.75 30 GLN B O 1
ATOM 4717 N N . ALA B 1 31 ? -18.344 -17.938 -10.711 1 95.69 31 ALA B N 1
ATOM 4718 C CA . ALA B 1 31 ? -17.547 -16.719 -10.57 1 95.69 31 ALA B CA 1
ATOM 4719 C C . ALA B 1 31 ? -18.375 -15.484 -10.922 1 95.69 31 ALA B C 1
ATOM 4721 O O . ALA B 1 31 ? -18.359 -14.484 -10.203 1 95.69 31 ALA B O 1
ATOM 4722 N N . ILE B 1 32 ? -19.078 -15.531 -12.016 1 96.62 32 ILE B N 1
ATOM 4723 C CA . ILE B 1 32 ? -19.828 -14.367 -12.461 1 96.62 32 ILE B CA 1
ATOM 4724 C C . ILE B 1 32 ? -21 -14.117 -11.5 1 96.62 32 ILE B C 1
ATOM 4726 O O . ILE B 1 32 ? -21.375 -12.969 -11.266 1 96.62 32 ILE B O 1
ATOM 4730 N N . GLN B 1 33 ? -21.578 -15.188 -10.945 1 96.69 33 GLN B N 1
ATOM 4731 C CA . GLN B 1 33 ? -22.641 -15.008 -9.977 1 96.69 33 GLN B CA 1
ATOM 4732 C C . GLN B 1 33 ? -22.125 -14.367 -8.695 1 96.69 33 GLN B C 1
ATOM 4734 O O . GLN B 1 33 ? -22.781 -13.5 -8.117 1 96.69 33 GLN B O 1
ATOM 4739 N N . ILE B 1 34 ? -20.969 -14.797 -8.242 1 98 34 ILE B N 1
ATOM 4740 C CA . ILE B 1 34 ? -20.359 -14.164 -7.082 1 98 34 ILE B CA 1
ATOM 4741 C C . ILE B 1 34 ? -20.109 -12.68 -7.371 1 98 34 ILE B C 1
ATOM 4743 O O . ILE B 1 34 ? -20.406 -11.82 -6.539 1 98 34 ILE B O 1
ATOM 4747 N N . ALA B 1 35 ? -19.594 -12.375 -8.57 1 98.38 35 ALA B N 1
ATOM 4748 C CA . ALA B 1 35 ? -19.281 -11.008 -8.977 1 98.38 35 ALA B CA 1
ATOM 4749 C C . ALA B 1 35 ? -20.531 -10.133 -8.984 1 98.38 35 ALA B C 1
ATOM 4751 O O . ALA B 1 35 ? -20.5 -8.992 -8.531 1 98.38 35 ALA B O 1
ATOM 4752 N N . ARG B 1 36 ? -21.578 -10.672 -9.461 1 98 36 ARG B N 1
ATOM 4753 C CA . ARG B 1 36 ? -22.828 -9.922 -9.531 1 98 36 ARG B CA 1
ATOM 4754 C C . ARG B 1 36 ? -23.359 -9.609 -8.133 1 98 36 ARG B C 1
ATOM 4756 O O . ARG B 1 36 ? -23.906 -8.531 -7.895 1 98 36 ARG B O 1
ATOM 4763 N N . ARG B 1 37 ? -23.234 -10.57 -7.285 1 97.31 37 ARG B N 1
ATOM 4764 C CA . ARG B 1 37 ? -23.641 -10.344 -5.902 1 97.31 37 ARG B CA 1
ATOM 4765 C C . ARG B 1 37 ? -22.812 -9.234 -5.262 1 97.31 37 ARG B C 1
ATOM 4767 O O . ARG B 1 37 ? -23.359 -8.359 -4.582 1 97.31 37 ARG B O 1
ATOM 4774 N N . LEU B 1 38 ? -21.531 -9.266 -5.477 1 98.12 38 LEU B N 1
ATOM 4775 C CA . LEU B 1 38 ? -20.656 -8.227 -4.938 1 98.12 38 LEU B CA 1
ATOM 4776 C C . LEU B 1 38 ? -20.953 -6.871 -5.57 1 98.12 38 LEU B C 1
ATOM 4778 O O . LEU B 1 38 ? -20.953 -5.848 -4.883 1 98.12 38 LEU B O 1
ATOM 4782 N N . GLU B 1 39 ? -21.188 -6.879 -6.914 1 98.19 39 GLU B N 1
ATOM 4783 C CA . GLU B 1 39 ? -21.578 -5.656 -7.613 1 98.19 39 GLU B CA 1
ATOM 4784 C C . GLU B 1 39 ? -22.797 -5.008 -6.965 1 98.19 39 GLU B C 1
ATOM 4786 O O . GLU B 1 39 ? -22.812 -3.799 -6.734 1 98.19 39 GLU B O 1
ATOM 4791 N N . LYS B 1 40 ? -23.766 -5.82 -6.688 1 97.38 40 LYS B N 1
ATOM 4792 C CA . LYS B 1 40 ? -24.984 -5.332 -6.051 1 97.38 40 LYS B CA 1
ATOM 4793 C C . LYS B 1 40 ? -24.672 -4.68 -4.703 1 97.38 40 LYS B C 1
ATOM 4795 O O . LYS B 1 40 ? -25.172 -3.594 -4.406 1 97.38 40 LYS B O 1
ATOM 4800 N N . HIS B 1 41 ? -23.875 -5.34 -3.885 1 97.75 41 HIS B N 1
ATOM 4801 C CA . HIS B 1 41 ? -23.531 -4.828 -2.561 1 97.75 41 HIS B CA 1
ATOM 4802 C C . HIS B 1 41 ? -22.688 -3.564 -2.656 1 97.75 41 HIS B C 1
ATOM 4804 O O . HIS B 1 41 ? -22.891 -2.621 -1.889 1 97.75 41 HIS B O 1
ATOM 4810 N N . LEU B 1 42 ? -21.703 -3.52 -3.557 1 98 42 LEU B N 1
ATOM 4811 C CA . LEU B 1 42 ? -20.875 -2.342 -3.746 1 98 42 LEU B CA 1
ATOM 4812 C C . LEU B 1 42 ? -21.703 -1.147 -4.195 1 98 42 LEU B C 1
ATOM 4814 O O . LEU B 1 42 ? -21.547 -0.039 -3.682 1 98 42 LEU B O 1
ATOM 4818 N N . ASN B 1 43 ? -22.609 -1.396 -5.117 1 97.12 43 ASN B N 1
ATOM 4819 C CA . ASN B 1 43 ? -23.5 -0.333 -5.566 1 97.12 43 ASN B CA 1
ATOM 4820 C C . ASN B 1 43 ? -24.375 0.184 -4.426 1 97.12 43 ASN B C 1
ATOM 4822 O O . ASN B 1 43 ? -24.609 1.389 -4.32 1 97.12 43 ASN B O 1
ATOM 4826 N N . ALA B 1 44 ? -24.797 -0.729 -3.631 1 96.31 44 ALA B N 1
ATOM 4827 C CA . ALA B 1 44 ? -25.672 -0.365 -2.512 1 96.31 44 ALA B CA 1
ATOM 4828 C C . ALA B 1 44 ? -24.953 0.578 -1.55 1 96.31 44 ALA B C 1
ATOM 4830 O O . ALA B 1 44 ? -25.578 1.435 -0.925 1 96.31 44 ALA B O 1
ATOM 4831 N N . VAL B 1 45 ? -23.656 0.445 -1.431 1 96.19 45 VAL B N 1
ATOM 4832 C CA . VAL B 1 45 ? -22.922 1.286 -0.492 1 96.19 45 VAL B CA 1
ATOM 4833 C C . VAL B 1 45 ? -22.312 2.471 -1.233 1 96.19 45 VAL B C 1
ATOM 4835 O O . VAL B 1 45 ? -21.359 3.096 -0.744 1 96.19 45 VAL B O 1
ATOM 4838 N N . GLY B 1 46 ? -22.719 2.719 -2.406 1 94.5 46 GLY B N 1
ATOM 4839 C CA . GLY B 1 46 ? -22.422 3.961 -3.096 1 94.5 46 GLY B CA 1
ATOM 4840 C C . GLY B 1 46 ? -21.203 3.855 -3.994 1 94.5 46 GLY B C 1
ATOM 4841 O O . GLY B 1 46 ? -20.672 4.871 -4.461 1 94.5 46 GLY B O 1
ATOM 4842 N N . ILE B 1 47 ? -20.641 2.699 -4.258 1 96.44 47 ILE B N 1
ATOM 4843 C CA . ILE B 1 47 ? -19.5 2.496 -5.137 1 96.44 47 ILE B CA 1
ATOM 4844 C C . ILE B 1 47 ? -19.969 2.016 -6.504 1 96.44 47 ILE B C 1
ATOM 4846 O O . ILE B 1 47 ? -20.656 0.998 -6.605 1 96.44 47 ILE B O 1
ATOM 4850 N N . ASN B 1 48 ? -19.641 2.768 -7.508 1 95.75 48 ASN B N 1
ATOM 4851 C CA . ASN B 1 48 ? -19.984 2.361 -8.867 1 95.75 48 ASN B CA 1
ATOM 4852 C C . ASN B 1 48 ? -19.094 1.225 -9.352 1 95.75 48 ASN B C 1
ATOM 4854 O O . ASN B 1 48 ? -17.875 1.277 -9.195 1 95.75 48 ASN B O 1
ATOM 4858 N N . VAL B 1 49 ? -19.75 0.189 -9.984 1 97.31 49 VAL B N 1
ATOM 4859 C CA . VAL B 1 49 ? -18.969 -0.97 -10.414 1 97.31 49 VAL B CA 1
ATOM 4860 C C . VAL B 1 49 ? -19.109 -1.153 -11.922 1 97.31 49 VAL B C 1
ATOM 4862 O O . VAL B 1 49 ? -20.234 -1.125 -12.453 1 97.31 49 VAL B O 1
ATOM 4865 N N . ARG B 1 50 ? -18.031 -1.262 -12.57 1 97.31 50 ARG B N 1
ATOM 4866 C CA . ARG B 1 50 ? -17.984 -1.731 -13.953 1 97.31 50 ARG B CA 1
ATOM 4867 C C . ARG B 1 50 ? -17.625 -3.211 -14.016 1 97.31 50 ARG B C 1
ATOM 4869 O O . ARG B 1 50 ? -16.453 -3.576 -13.883 1 97.31 50 ARG B O 1
ATOM 4876 N N . LEU B 1 51 ? -18.625 -4.02 -14.172 1 97.69 51 LEU B N 1
ATOM 4877 C CA . LEU B 1 51 ? -18.391 -5.457 -14.289 1 97.69 51 LEU B CA 1
ATOM 4878 C C . LEU B 1 51 ? -17.875 -5.812 -15.68 1 97.69 51 LEU B C 1
ATOM 4880 O O . LEU B 1 51 ? -18.5 -5.477 -16.688 1 97.69 51 LEU B O 1
ATOM 4884 N N . GLU B 1 52 ? -16.734 -6.477 -15.75 1 97.62 52 GLU B N 1
ATOM 4885 C CA . GLU B 1 52 ? -16.078 -6.789 -17.016 1 97.62 52 GLU B CA 1
ATOM 4886 C C . GLU B 1 52 ? -15.742 -8.273 -17.109 1 97.62 52 GLU B C 1
ATOM 4888 O O . GLU B 1 52 ? -14.648 -8.688 -16.75 1 97.62 52 GLU B O 1
ATOM 4893 N N . PRO B 1 53 ? -16.625 -9.07 -17.656 1 97.06 53 PRO B N 1
ATOM 4894 C CA . PRO B 1 53 ? -16.25 -10.461 -17.953 1 97.06 53 PRO B CA 1
ATOM 4895 C C . PRO B 1 53 ? -15.219 -10.578 -19.062 1 97.06 53 PRO B C 1
ATOM 4897 O O . PRO B 1 53 ? -15.289 -9.859 -20.062 1 97.06 53 PRO B O 1
ATOM 4900 N N . ARG B 1 54 ? -14.242 -11.367 -18.812 1 95.94 54 ARG B N 1
ATOM 4901 C CA . ARG B 1 54 ? -13.172 -11.617 -19.766 1 95.94 54 ARG B CA 1
ATOM 4902 C C . ARG B 1 54 ? -12.93 -13.117 -19.953 1 95.94 54 ARG B C 1
ATOM 4904 O O . ARG B 1 54 ? -13.148 -13.898 -19.016 1 95.94 54 ARG B O 1
ATOM 4911 N N . ALA B 1 55 ? -12.5 -13.406 -21.219 1 93.44 55 ALA B N 1
ATOM 4912 C CA . ALA B 1 55 ? -12.062 -14.789 -21.406 1 93.44 55 ALA B CA 1
ATOM 4913 C C . ALA B 1 55 ? -10.93 -15.141 -20.438 1 93.44 55 ALA B C 1
ATOM 4915 O O . ALA B 1 55 ? -10.156 -14.273 -20.047 1 93.44 55 ALA B O 1
ATOM 4916 N N . TYR B 1 56 ? -10.891 -16.375 -20.125 1 92.88 56 TYR B N 1
ATOM 4917 C CA . TYR B 1 56 ? -10.008 -16.844 -19.062 1 92.88 56 TYR B CA 1
ATOM 4918 C C . TYR B 1 56 ? -8.57 -16.406 -19.328 1 92.88 56 TYR B C 1
ATOM 4920 O O . TYR B 1 56 ? -7.926 -15.797 -18.484 1 92.88 56 TYR B O 1
ATOM 4928 N N . PRO B 1 57 ? -7.973 -16.656 -20.531 1 93.56 57 PRO B N 1
ATOM 4929 C CA . PRO B 1 57 ? -6.59 -16.234 -20.75 1 93.56 57 PRO B CA 1
ATOM 4930 C C . PRO B 1 57 ? -6.422 -14.711 -20.688 1 93.56 57 PRO B C 1
ATOM 4932 O O . PRO B 1 57 ? -5.375 -14.219 -20.266 1 93.56 57 PRO B O 1
ATOM 4935 N N . GLU B 1 58 ? -7.457 -14.008 -21.078 1 95.19 58 GLU B N 1
ATOM 4936 C CA . GLU B 1 58 ? -7.398 -12.547 -21.047 1 95.19 58 GLU B CA 1
ATOM 4937 C C . GLU B 1 58 ? -7.422 -12.023 -19.625 1 95.19 58 GLU B C 1
ATOM 4939 O O . GLU B 1 58 ? -6.715 -11.07 -19.297 1 95.19 58 GLU B O 1
ATOM 4944 N N . LEU B 1 59 ? -8.281 -12.641 -18.812 1 96.81 59 LEU B N 1
ATOM 4945 C CA . LEU B 1 59 ? -8.312 -12.273 -17.406 1 96.81 59 LEU B CA 1
ATOM 4946 C C . LEU B 1 59 ? -6.957 -12.492 -16.75 1 96.81 59 LEU B C 1
ATOM 4948 O O . LEU B 1 59 ? -6.438 -11.602 -16.078 1 96.81 59 LEU B O 1
ATOM 4952 N N . LEU B 1 60 ? -6.414 -13.633 -17.016 1 96 60 LEU B N 1
ATOM 4953 C CA . LEU B 1 60 ? -5.137 -13.969 -16.391 1 96 60 LEU B CA 1
ATOM 4954 C C . LEU B 1 60 ? -4.02 -13.086 -16.938 1 96 60 LEU B C 1
ATOM 4956 O O . LEU B 1 60 ? -3.098 -12.727 -16.203 1 96 60 LEU B O 1
ATOM 4960 N N . ARG B 1 61 ? -4.07 -12.766 -18.203 1 95.69 61 ARG B N 1
ATOM 4961 C CA . ARG B 1 61 ? -3.082 -11.844 -18.766 1 95.69 61 ARG B CA 1
ATOM 4962 C C . ARG B 1 61 ? -3.139 -10.492 -18.062 1 95.69 61 ARG B C 1
ATOM 4964 O O . ARG B 1 61 ? -2.104 -9.938 -17.688 1 95.69 61 ARG B O 1
ATOM 4971 N N . SER B 1 62 ? -4.32 -9.992 -17.844 1 96.19 62 SER B N 1
ATOM 4972 C CA . SER B 1 62 ? -4.512 -8.703 -17.188 1 96.19 62 SER B CA 1
ATOM 4973 C C . SER B 1 62 ? -3.98 -8.734 -15.75 1 96.19 62 SER B C 1
ATOM 4975 O O . SER B 1 62 ? -3.359 -7.77 -15.297 1 96.19 62 SER B O 1
ATOM 4977 N N . VAL B 1 63 ? -4.152 -9.828 -15.062 1 96.81 63 VAL B N 1
ATOM 4978 C CA . VAL B 1 63 ? -3.834 -9.922 -13.641 1 96.81 63 VAL B CA 1
ATOM 4979 C C . VAL B 1 63 ? -2.361 -10.281 -13.469 1 96.81 63 VAL B C 1
ATOM 4981 O O . VAL B 1 63 ? -1.628 -9.602 -12.75 1 96.81 63 VAL B O 1
ATOM 4984 N N . LEU B 1 64 ? -1.896 -11.289 -14.234 1 96.31 64 LEU B N 1
ATOM 4985 C CA . LEU B 1 64 ? -0.598 -11.891 -13.953 1 96.31 64 LEU B CA 1
ATOM 4986 C C . LEU B 1 64 ? 0.518 -11.148 -14.672 1 96.31 64 LEU B C 1
ATOM 4988 O O . LEU B 1 64 ? 1.654 -11.109 -14.195 1 96.31 64 LEU B O 1
ATOM 4992 N N . LEU B 1 65 ? 0.188 -10.578 -15.812 1 94.75 65 LEU B N 1
ATOM 4993 C CA . LEU B 1 65 ? 1.254 -10.039 -16.656 1 94.75 65 LEU B CA 1
ATOM 4994 C C . LEU B 1 65 ? 1.18 -8.516 -16.703 1 94.75 65 LEU B C 1
ATOM 4996 O O . LEU B 1 65 ? 2.189 -7.832 -16.516 1 94.75 65 LEU B O 1
ATOM 5000 N N . GLU B 1 66 ? -0.048 -8 -16.859 1 93.38 66 GLU B N 1
ATOM 5001 C CA . GLU B 1 66 ? -0.198 -6.57 -17.109 1 93.38 66 GLU B CA 1
ATOM 5002 C C . GLU B 1 66 ? -0.472 -5.816 -15.805 1 93.38 66 GLU B C 1
ATOM 5004 O O . GLU B 1 66 ? -0.308 -4.598 -15.742 1 93.38 66 GLU B O 1
ATOM 5009 N N . HIS B 1 67 ? -0.925 -6.527 -14.859 1 94.69 67 HIS B N 1
ATOM 5010 C CA . HIS B 1 67 ? -1.359 -5.926 -13.609 1 94.69 67 HIS B CA 1
ATOM 5011 C C . HIS B 1 67 ? -2.369 -4.809 -13.852 1 94.69 67 HIS B C 1
ATOM 5013 O O . HIS B 1 67 ? -2.32 -3.766 -13.195 1 94.69 67 HIS B O 1
ATOM 5019 N N . ASP B 1 68 ? -3.189 -5.004 -14.828 1 93.94 68 ASP B N 1
ATOM 5020 C CA . ASP B 1 68 ? -4.207 -4.027 -15.203 1 93.94 68 ASP B CA 1
ATOM 5021 C C . ASP B 1 68 ? -5.59 -4.469 -14.727 1 93.94 68 ASP B C 1
ATOM 5023 O O . ASP B 1 68 ? -6.395 -4.969 -15.516 1 93.94 68 ASP B O 1
ATOM 5027 N N . PHE B 1 69 ? -5.855 -4.199 -13.445 1 96.94 69 PHE B N 1
ATOM 5028 C CA . PHE B 1 69 ? -7.121 -4.539 -12.805 1 96.94 69 PHE B CA 1
ATOM 5029 C C . PHE B 1 69 ? -7.285 -3.783 -11.492 1 96.94 69 PHE B C 1
ATOM 5031 O O . PHE B 1 69 ? -6.305 -3.314 -10.914 1 96.94 69 PHE B O 1
ATOM 5038 N N . ASP B 1 70 ? -8.539 -3.559 -11.117 1 97.62 70 ASP B N 1
ATOM 5039 C CA . ASP B 1 70 ? -8.805 -3.098 -9.758 1 97.62 70 ASP B CA 1
ATOM 5040 C C . ASP B 1 70 ? -8.992 -4.277 -8.805 1 97.62 70 ASP B C 1
ATOM 5042 O O . ASP B 1 70 ? -8.289 -4.383 -7.797 1 97.62 70 ASP B O 1
ATOM 5046 N N . CYS B 1 71 ? -9.875 -5.074 -9.164 1 98.56 71 CYS B N 1
ATOM 5047 C CA . CYS B 1 71 ? -10.133 -6.324 -8.461 1 98.56 71 CYS B CA 1
ATOM 5048 C C . CYS B 1 71 ? -10.781 -7.348 -9.383 1 98.56 71 CYS B C 1
ATOM 5050 O O . CYS B 1 71 ? -11.203 -7.008 -10.492 1 98.56 71 CYS B O 1
ATOM 5052 N N . TYR B 1 72 ? -10.781 -8.609 -9 1 98.69 72 TYR B N 1
ATOM 5053 C CA . TYR B 1 72 ? -11.352 -9.648 -9.836 1 98.69 72 TYR B CA 1
ATOM 5054 C C . TYR B 1 72 ? -11.773 -10.852 -9 1 98.69 72 TYR B C 1
ATOM 5056 O O . TYR B 1 72 ? -11.289 -11.039 -7.887 1 98.69 72 TYR B O 1
ATOM 5064 N N . ILE B 1 73 ? -12.719 -11.625 -9.484 1 98.44 73 ILE B N 1
ATOM 5065 C CA . ILE B 1 73 ? -13.156 -12.875 -8.883 1 98.44 73 ILE B CA 1
ATOM 5066 C C . ILE B 1 73 ? -12.797 -14.047 -9.797 1 98.44 73 ILE B C 1
ATOM 5068 O O . ILE B 1 73 ? -13.078 -14.016 -11 1 98.44 73 ILE B O 1
ATOM 5072 N N . SER B 1 74 ? -12.164 -14.977 -9.266 1 96.06 74 SER B N 1
ATOM 5073 C CA . SER B 1 74 ? -11.828 -16.203 -9.992 1 96.06 74 SER B CA 1
ATOM 5074 C C . SER B 1 74 ? -11.492 -17.328 -9.031 1 96.06 74 SER B C 1
ATOM 5076 O O . SER B 1 74 ? -11.656 -17.203 -7.816 1 96.06 74 SER B O 1
ATOM 5078 N N . CYS B 1 75 ? -11.164 -18.406 -9.625 1 93.19 75 CYS B N 1
ATOM 5079 C CA . CYS B 1 75 ? -10.711 -19.562 -8.859 1 93.19 75 CYS B CA 1
ATOM 5080 C C . CYS B 1 75 ? -9.188 -19.641 -8.836 1 93.19 75 CYS B C 1
ATOM 5082 O O . CYS B 1 75 ? -8.547 -19.562 -9.883 1 93.19 75 CYS B O 1
ATOM 5084 N N . TYR B 1 76 ? -8.641 -19.75 -7.695 1 91.88 76 TYR B N 1
ATOM 5085 C CA . TYR 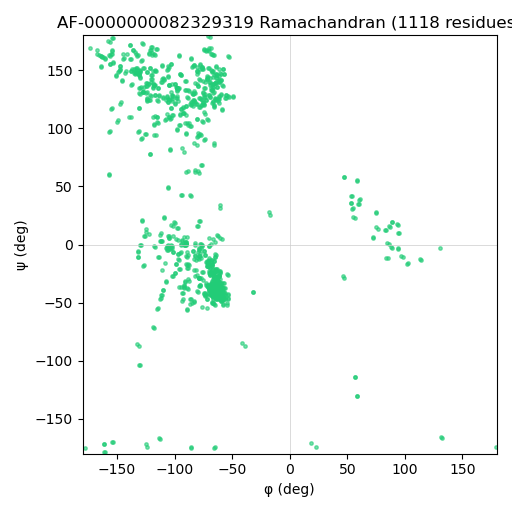B 1 76 ? -7.199 -19.875 -7.535 1 91.88 76 TYR B CA 1
ATOM 5086 C C . TYR B 1 76 ? -6.773 -21.344 -7.566 1 91.88 76 TYR B C 1
ATOM 5088 O O . TYR B 1 76 ? -7.352 -22.172 -6.867 1 91.88 76 TYR B O 1
ATOM 5096 N N . PRO B 1 77 ? -5.77 -21.75 -8.461 1 82.06 77 PRO B N 1
ATOM 5097 C CA . PRO B 1 77 ? -5.363 -23.141 -8.539 1 82.06 77 PRO B CA 1
ATOM 5098 C C . PRO B 1 77 ? -4.672 -23.641 -7.27 1 82.06 77 PRO B C 1
ATOM 5100 O O . PRO B 1 77 ? -4.707 -24.828 -6.961 1 82.06 77 PRO B O 1
ATOM 5103 N N . GLY B 1 78 ? -4.605 -22.844 -6.25 1 73.94 78 GLY B N 1
ATOM 5104 C CA . GLY B 1 78 ? -3.984 -23.188 -4.984 1 73.94 78 GLY B CA 1
ATOM 5105 C C . GLY B 1 78 ? -3.041 -24.375 -5.086 1 73.94 78 GLY B C 1
ATOM 5106 O O . GLY B 1 78 ? -2.588 -24.719 -6.18 1 73.94 78 GLY B O 1
ATOM 5107 N N . GLY B 1 79 ? -2.473 -25.016 -4.031 1 74.06 79 GLY B N 1
ATOM 5108 C CA . GLY B 1 79 ? -1.606 -26.172 -3.902 1 74.06 79 GLY B CA 1
ATOM 5109 C C . GLY B 1 79 ? -1.887 -27 -2.658 1 74.06 79 GLY B C 1
ATOM 5110 O O . GLY B 1 79 ? -2.787 -26.672 -1.883 1 74.06 79 GLY B O 1
ATOM 5111 N N . HIS B 1 80 ? -1.367 -28.141 -2.738 1 77.44 80 HIS B N 1
ATOM 5112 C CA . HIS B 1 80 ? -1.512 -29.016 -1.57 1 77.44 80 HIS B CA 1
ATOM 5113 C C . HIS B 1 80 ? -0.687 -28.484 -0.397 1 77.44 80 HIS B C 1
ATOM 5115 O O . HIS B 1 80 ? -1.173 -28.438 0.735 1 77.44 80 HIS B O 1
ATOM 5121 N N . ASP B 1 81 ? 0.409 -28.031 -0.703 1 88.5 81 ASP B N 1
ATOM 5122 C CA . ASP B 1 81 ? 1.303 -27.531 0.335 1 88.5 81 ASP B CA 1
ATOM 5123 C C . ASP B 1 81 ? 1.283 -26 0.382 1 88.5 81 ASP B C 1
ATOM 5125 O O . ASP B 1 81 ? 1.34 -25.344 -0.659 1 88.5 81 ASP B O 1
ATOM 5129 N N . PRO B 1 82 ? 1.266 -25.422 1.56 1 91.94 82 PRO B N 1
ATOM 5130 C CA . PRO B 1 82 ? 1.147 -23.969 1.715 1 91.94 82 PRO B CA 1
ATOM 5131 C C . PRO B 1 82 ? 2.402 -23.234 1.269 1 91.94 82 PRO B C 1
ATOM 5133 O O . PRO B 1 82 ? 2.443 -22 1.318 1 91.94 82 PRO B O 1
ATOM 5136 N N . GLU B 1 83 ? 3.438 -23.922 0.834 1 91.75 83 GLU B N 1
ATOM 5137 C CA . GLU B 1 83 ? 4.645 -23.266 0.347 1 91.75 83 GLU B CA 1
ATOM 5138 C C . GLU B 1 83 ? 4.32 -22.266 -0.749 1 91.75 83 GLU B C 1
ATOM 5140 O O . GLU B 1 83 ? 5 -21.234 -0.884 1 91.75 83 GLU B O 1
ATOM 5145 N N . TYR B 1 84 ? 3.209 -22.469 -1.462 1 93 84 TYR B N 1
ATOM 5146 C CA . TYR B 1 84 ? 2.869 -21.562 -2.557 1 93 84 TYR B CA 1
ATOM 5147 C C . TYR B 1 84 ? 2.508 -20.172 -2.031 1 93 84 TYR B C 1
ATOM 5149 O O . TYR B 1 84 ? 2.504 -19.203 -2.785 1 93 84 TYR B O 1
ATOM 5157 N N . LEU B 1 85 ? 2.186 -20.047 -0.723 1 96.44 85 LEU B N 1
ATOM 5158 C CA . LEU B 1 85 ? 1.905 -18.734 -0.131 1 96.44 85 LEU B CA 1
ATOM 5159 C C . LEU B 1 85 ? 3.109 -17.812 -0.261 1 96.44 85 LEU B C 1
ATOM 5161 O O . LEU B 1 85 ? 2.951 -16.594 -0.389 1 96.44 85 LEU B O 1
ATOM 5165 N N . TYR B 1 86 ? 4.34 -18.406 -0.193 1 96.81 86 TYR B N 1
ATOM 5166 C CA . TYR B 1 86 ? 5.559 -17.625 -0.355 1 96.81 86 TYR B CA 1
ATOM 5167 C C . TYR B 1 86 ? 5.586 -16.938 -1.715 1 96.81 86 TYR B C 1
ATOM 5169 O O . TYR B 1 86 ? 5.785 -15.719 -1.799 1 96.81 86 TYR B O 1
ATOM 5177 N N . GLU B 1 87 ? 5.32 -17.672 -2.73 1 95.62 87 GLU B N 1
ATOM 5178 C CA . GLU B 1 87 ? 5.289 -17.141 -4.09 1 95.62 87 GLU B CA 1
ATOM 5179 C C . GLU B 1 87 ? 4.168 -16.109 -4.258 1 95.62 87 GLU B C 1
ATOM 5181 O O . GLU B 1 87 ? 4.359 -15.07 -4.883 1 95.62 87 GLU B O 1
ATOM 5186 N N . THR B 1 88 ? 3.115 -16.359 -3.625 1 96.69 88 THR B N 1
ATOM 5187 C CA . THR B 1 88 ? 1.889 -15.602 -3.863 1 96.69 88 THR B CA 1
ATOM 5188 C C . THR B 1 88 ? 1.941 -14.242 -3.162 1 96.69 88 THR B C 1
ATOM 5190 O O . THR B 1 88 ? 1.371 -13.266 -3.646 1 96.69 88 THR B O 1
ATOM 5193 N N . PHE B 1 89 ? 2.717 -14.164 -2.002 1 97.69 89 PHE B N 1
ATOM 5194 C CA . PHE B 1 89 ? 2.48 -12.969 -1.204 1 97.69 89 PHE B CA 1
ATOM 5195 C C . PHE B 1 89 ? 3.799 -12.305 -0.815 1 97.69 89 PHE B C 1
ATOM 5197 O O . PHE B 1 89 ? 3.809 -11.195 -0.286 1 97.69 89 PHE B O 1
ATOM 5204 N N . HIS B 1 90 ? 4.953 -12.945 -1.023 1 97.56 90 HIS B N 1
ATOM 5205 C CA . HIS B 1 90 ? 6.203 -12.328 -0.594 1 97.56 90 HIS B CA 1
ATOM 5206 C C . HIS B 1 90 ? 6.473 -11.039 -1.364 1 97.56 90 HIS B C 1
ATOM 5208 O O . HIS B 1 90 ? 6.34 -11.008 -2.59 1 97.56 90 HIS B O 1
ATOM 5214 N N . SER B 1 91 ? 6.938 -10.07 -0.704 1 95.94 91 SER B N 1
ATOM 5215 C CA . SER B 1 91 ? 7.07 -8.711 -1.222 1 95.94 91 SER B CA 1
ATOM 5216 C C . SER B 1 91 ? 8.102 -8.641 -2.344 1 95.94 91 SER B C 1
ATOM 5218 O O . SER B 1 91 ? 7.992 -7.809 -3.246 1 95.94 91 SER B O 1
ATOM 5220 N N . SER B 1 92 ? 9.109 -9.5 -2.324 1 94 92 SER B N 1
ATOM 5221 C CA . SER B 1 92 ? 10.195 -9.445 -3.293 1 94 92 SER B CA 1
ATOM 5222 C C . SER B 1 92 ? 9.703 -9.758 -4.699 1 94 92 SER B C 1
ATOM 5224 O O . SER B 1 92 ? 10.375 -9.445 -5.684 1 94 92 SER B O 1
ATOM 5226 N N . PHE B 1 93 ? 8.445 -10.328 -4.781 1 96.06 93 PHE B N 1
ATOM 5227 C CA . PHE B 1 93 ? 7.934 -10.734 -6.086 1 96.06 93 PHE B CA 1
ATOM 5228 C C . PHE B 1 93 ? 6.922 -9.727 -6.613 1 96.06 93 PHE B C 1
ATOM 5230 O O . PHE B 1 93 ? 6.473 -9.82 -7.758 1 96.06 93 PHE B O 1
ATOM 5237 N N . ALA B 1 94 ? 6.609 -8.742 -5.871 1 95.44 94 ALA B N 1
ATOM 5238 C CA . ALA B 1 94 ? 5.512 -7.82 -6.152 1 95.44 94 ALA B CA 1
ATOM 5239 C C . ALA B 1 94 ? 5.699 -7.137 -7.504 1 95.44 94 ALA B C 1
ATOM 5241 O O . ALA B 1 94 ? 4.738 -6.965 -8.258 1 95.44 94 ALA B O 1
ATOM 5242 N N . PRO B 1 95 ? 6.953 -6.777 -7.895 1 93 95 PRO B N 1
ATOM 5243 C CA . PRO B 1 95 ? 7.102 -6.09 -9.18 1 93 95 PRO B CA 1
ATOM 5244 C C . PRO B 1 95 ? 7.129 -7.051 -10.367 1 93 95 PRO B C 1
ATOM 5246 O O . PRO B 1 95 ? 7.094 -6.617 -11.523 1 93 95 PRO B O 1
ATOM 5249 N N . GLU B 1 96 ? 7.199 -8.344 -10.109 1 94 96 GLU B N 1
ATOM 5250 C CA . GLU B 1 96 ? 7.359 -9.328 -11.172 1 94 96 GLU B CA 1
ATOM 5251 C C . GLU B 1 96 ? 6.008 -9.711 -11.781 1 94 96 GLU B C 1
ATOM 5253 O O . GLU B 1 96 ? 4.973 -9.594 -11.125 1 94 96 GLU B O 1
ATOM 5258 N N . ALA B 1 97 ? 6.098 -10.109 -13.031 1 94.19 97 ALA B N 1
ATOM 5259 C CA . ALA B 1 97 ? 4.926 -10.664 -13.703 1 94.19 97 ALA B CA 1
ATOM 5260 C C . ALA B 1 97 ? 4.859 -12.18 -13.523 1 94.19 97 ALA B C 1
ATOM 5262 O O . ALA B 1 97 ? 5.887 -12.859 -13.547 1 94.19 97 ALA B O 1
ATOM 5263 N N . GLY B 1 98 ? 3.672 -12.648 -13.32 1 95.44 98 GLY B N 1
ATOM 5264 C CA . GLY B 1 98 ? 3.467 -14.078 -13.148 1 95.44 98 GLY B CA 1
ATOM 5265 C C . GLY B 1 98 ? 2.596 -14.422 -11.961 1 95.44 98 GLY B C 1
ATOM 5266 O O . GLY B 1 98 ? 1.896 -13.555 -11.422 1 95.44 98 GLY B O 1
ATOM 5267 N N . TRP B 1 99 ? 2.625 -15.656 -11.625 1 95.31 99 TRP B N 1
ATOM 5268 C CA . TRP B 1 99 ? 1.851 -16.125 -10.484 1 95.31 99 TRP B CA 1
ATOM 5269 C C . TRP B 1 99 ? 2.492 -15.664 -9.172 1 95.31 99 TRP B C 1
ATOM 5271 O O . TRP B 1 99 ? 1.899 -15.805 -8.102 1 95.31 99 TRP B O 1
ATOM 5281 N N . GLN B 1 100 ? 3.658 -15.133 -9.336 1 96.19 100 GLN B N 1
ATOM 5282 C CA . GLN B 1 100 ? 4.34 -14.617 -8.156 1 96.19 100 GLN B CA 1
ATOM 5283 C C . GLN B 1 100 ? 3.816 -13.234 -7.773 1 96.19 100 GLN B C 1
ATOM 5285 O O . GLN B 1 100 ? 3.986 -12.273 -8.523 1 96.19 100 GLN B O 1
ATOM 5290 N N . ASN B 1 101 ? 3.092 -13.141 -6.719 1 97 101 ASN B N 1
ATOM 5291 C CA . ASN B 1 101 ? 2.51 -11.969 -6.074 1 97 101 ASN B CA 1
ATOM 5292 C C . ASN B 1 101 ? 1.824 -11.055 -7.09 1 97 101 ASN B C 1
ATOM 5294 O O . ASN B 1 101 ? 2.156 -9.875 -7.191 1 97 101 ASN B O 1
ATOM 5298 N N . PRO B 1 102 ? 0.864 -11.594 -7.797 1 96.81 102 PRO B N 1
ATOM 5299 C CA . PRO B 1 102 ? 0.189 -10.773 -8.812 1 96.81 102 PRO B CA 1
ATOM 5300 C C . PRO B 1 102 ? -0.583 -9.609 -8.203 1 96.81 102 PRO B C 1
ATOM 5302 O O . PRO B 1 102 ? -0.984 -8.688 -8.922 1 96.81 102 PRO B O 1
ATOM 5305 N N . PHE B 1 103 ? -0.719 -9.531 -6.93 1 97.94 103 PHE B N 1
ATOM 5306 C CA . PHE B 1 103 ? -1.531 -8.531 -6.25 1 97.94 103 PHE B CA 1
ATOM 5307 C C . PHE B 1 103 ? -0.708 -7.289 -5.938 1 97.94 103 PHE B C 1
ATOM 5309 O O . PHE B 1 103 ? -1.263 -6.219 -5.672 1 97.94 103 PHE B O 1
ATOM 5316 N N . GLY B 1 104 ? 0.605 -7.465 -5.934 1 96.75 104 GLY B N 1
ATOM 5317 C CA . GLY B 1 104 ? 1.473 -6.367 -5.547 1 96.75 104 GLY B CA 1
ATOM 5318 C C . GLY B 1 104 ? 1.479 -6.109 -4.051 1 96.75 104 GLY B C 1
ATOM 5319 O O . GLY B 1 104 ? 1.655 -4.969 -3.611 1 96.75 104 GLY B O 1
ATOM 5320 N N . PHE B 1 105 ? 1.217 -7.152 -3.252 1 97.56 105 PHE B N 1
ATOM 5321 C CA . PHE B 1 105 ? 1.13 -7.059 -1.799 1 97.56 105 PHE B CA 1
ATOM 5322 C C . PHE B 1 105 ? 2.516 -6.91 -1.183 1 97.56 105 PHE B C 1
ATOM 5324 O O . PHE B 1 105 ? 3.443 -7.637 -1.548 1 97.56 105 PHE B O 1
ATOM 5331 N N . VAL B 1 106 ? 2.727 -5.973 -0.358 1 95.81 106 VAL B N 1
ATOM 5332 C CA . VAL B 1 106 ? 3.986 -5.723 0.337 1 95.81 106 VAL B CA 1
ATOM 5333 C C . VAL B 1 106 ? 3.725 -5.547 1.832 1 95.81 106 VAL B C 1
ATOM 5335 O O . VAL B 1 106 ? 2.996 -4.641 2.238 1 95.81 106 VAL B O 1
ATOM 5338 N N . ASP B 1 107 ? 4.238 -6.375 2.652 1 95 107 ASP B N 1
ATOM 5339 C CA . ASP B 1 107 ? 4.051 -6.387 4.102 1 95 107 ASP B CA 1
ATOM 5340 C C . ASP B 1 107 ? 5.227 -7.062 4.801 1 95 107 ASP B C 1
ATOM 5342 O O . ASP B 1 107 ? 5.469 -8.258 4.609 1 95 107 ASP B O 1
ATOM 5346 N N . SER B 1 108 ? 5.961 -6.371 5.609 1 91.5 108 SER B N 1
ATOM 5347 C CA . SER B 1 108 ? 7.191 -6.867 6.215 1 91.5 108 SER B CA 1
ATOM 5348 C C . SER B 1 108 ? 6.914 -8.016 7.18 1 91.5 108 SER B C 1
ATOM 5350 O O . SER B 1 108 ? 7.699 -8.961 7.27 1 91.5 108 SER B O 1
ATOM 5352 N N . GLU B 1 109 ? 5.828 -7.895 7.91 1 93.19 109 GLU B N 1
ATOM 5353 C CA . GLU B 1 109 ? 5.496 -8.961 8.852 1 93.19 109 GLU B CA 1
ATOM 5354 C C . GLU B 1 109 ? 5.18 -10.258 8.117 1 93.19 109 GLU B C 1
ATOM 5356 O O . GLU B 1 109 ? 5.65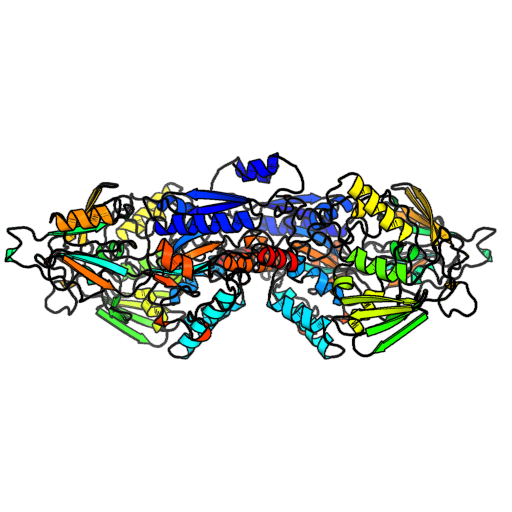2 -11.328 8.508 1 93.19 109 GLU B O 1
ATOM 5361 N N . THR B 1 110 ? 4.422 -10.18 7.055 1 96.62 110 THR B N 1
ATOM 5362 C CA . THR B 1 110 ? 4.117 -11.359 6.254 1 96.62 110 THR B CA 1
ATOM 5363 C C . THR B 1 110 ? 5.391 -11.961 5.668 1 96.62 110 THR B C 1
ATOM 5365 O O . THR B 1 110 ? 5.555 -13.18 5.648 1 96.62 110 THR B O 1
ATOM 5368 N N . ASP B 1 111 ? 6.305 -11.086 5.207 1 96.25 111 ASP B N 1
ATOM 5369 C CA . ASP B 1 111 ? 7.562 -11.57 4.645 1 96.25 111 ASP B CA 1
ATOM 5370 C C . ASP B 1 111 ? 8.336 -12.406 5.664 1 96.25 111 ASP B C 1
ATOM 5372 O O . ASP B 1 111 ? 8.82 -13.492 5.344 1 96.25 111 ASP B O 1
ATOM 5376 N N . GLU B 1 112 ? 8.391 -11.898 6.863 1 96.31 112 GLU B N 1
ATOM 5377 C CA . GLU B 1 112 ? 9.117 -12.602 7.918 1 96.31 112 GLU B CA 1
ATOM 5378 C C . GLU B 1 112 ? 8.492 -13.961 8.195 1 96.31 112 GLU B C 1
ATOM 5380 O O . GLU B 1 112 ? 9.203 -14.953 8.367 1 96.31 112 GLU B O 1
ATOM 5385 N N . LEU B 1 113 ? 7.191 -14.008 8.266 1 97.75 113 LEU B N 1
ATOM 5386 C CA . LEU B 1 113 ? 6.477 -15.25 8.547 1 97.75 113 LEU B CA 1
ATOM 5387 C C . LEU B 1 113 ? 6.637 -16.234 7.391 1 97.75 113 LEU B C 1
ATOM 5389 O O . LEU B 1 113 ? 6.785 -17.438 7.617 1 97.75 113 LEU B O 1
ATOM 5393 N N . LEU B 1 114 ? 6.613 -15.75 6.156 1 97.94 114 LEU B N 1
ATOM 5394 C CA . LEU B 1 114 ? 6.809 -16.609 4.992 1 97.94 114 LEU B CA 1
ATOM 5395 C C . LEU B 1 114 ? 8.219 -17.188 4.977 1 97.94 114 LEU B C 1
ATOM 5397 O O . LEU B 1 114 ? 8.406 -18.359 4.652 1 97.94 114 LEU B O 1
ATOM 5401 N N . GLU B 1 115 ? 9.188 -16.375 5.336 1 97.75 115 GLU B N 1
ATOM 5402 C CA . GLU B 1 115 ? 10.555 -16.859 5.422 1 97.75 115 GLU B CA 1
ATOM 5403 C C . GLU B 1 115 ? 10.695 -17.922 6.512 1 97.75 115 GLU B C 1
ATOM 5405 O O . GLU B 1 115 ? 11.414 -18.906 6.336 1 97.75 115 GLU B O 1
ATOM 5410 N N . ARG B 1 116 ? 10 -17.719 7.59 1 97.62 116 ARG B N 1
ATOM 5411 C CA . ARG B 1 116 ? 10.031 -18.703 8.672 1 97.62 116 ARG B CA 1
ATOM 5412 C C . ARG B 1 116 ? 9.414 -20.031 8.227 1 97.62 116 ARG B C 1
ATOM 5414 O O . ARG B 1 116 ? 9.961 -21.094 8.492 1 97.62 116 ARG B O 1
ATOM 5421 N N . GLN B 1 117 ? 8.297 -19.953 7.559 1 96.44 117 GLN B N 1
ATOM 5422 C CA . GLN B 1 117 ? 7.68 -21.172 7.082 1 96.44 117 GLN B CA 1
ATOM 5423 C C . GLN B 1 117 ? 8.617 -21.938 6.148 1 96.44 117 GLN B C 1
ATOM 5425 O O . GLN B 1 117 ? 8.672 -23.172 6.188 1 96.44 117 GLN B O 1
ATOM 5430 N N . ARG B 1 118 ? 9.281 -21.25 5.316 1 96.12 118 ARG B N 1
ATOM 5431 C CA . ARG B 1 118 ? 10.172 -21.859 4.332 1 96.12 118 ARG B CA 1
ATOM 5432 C C . ARG B 1 118 ? 11.375 -22.5 5.008 1 96.12 118 ARG B C 1
ATOM 5434 O O . ARG B 1 118 ? 11.867 -23.547 4.559 1 96.12 118 ARG B O 1
ATOM 5441 N N . SER B 1 119 ? 11.82 -21.938 6.125 1 96.31 119 SER B N 1
ATOM 5442 C CA . SER B 1 119 ? 13.086 -22.344 6.723 1 96.31 119 SER B CA 1
ATOM 5443 C C . SER B 1 119 ? 12.867 -23.359 7.84 1 96.31 119 SER B C 1
ATOM 5445 O O . SER B 1 119 ? 13.828 -23.938 8.359 1 96.31 119 SER B O 1
ATOM 5447 N N . THR B 1 120 ? 11.633 -23.578 8.203 1 95.75 120 THR B N 1
ATOM 5448 C CA . THR B 1 120 ? 11.367 -24.453 9.336 1 95.75 120 THR B CA 1
ATOM 5449 C C . THR B 1 120 ? 10.609 -25.703 8.883 1 95.75 120 THR B C 1
ATOM 5451 O O . THR B 1 120 ? 10.18 -25.781 7.727 1 95.75 120 THR B O 1
ATOM 5454 N N . SER B 1 121 ? 10.523 -26.719 9.82 1 92.75 121 SER B N 1
ATOM 5455 C CA . SER B 1 121 ? 9.844 -27.969 9.539 1 92.75 121 SER B CA 1
ATOM 5456 C C . SER B 1 121 ? 8.898 -28.359 10.672 1 92.75 121 SER B C 1
ATOM 5458 O O . SER B 1 121 ? 8.922 -27.75 11.742 1 92.75 121 SER B O 1
ATOM 5460 N N . ASN B 1 122 ? 8 -29.266 10.328 1 91.5 122 ASN B N 1
ATOM 5461 C CA . ASN B 1 122 ? 7.137 -29.891 11.32 1 91.5 122 ASN B CA 1
ATOM 5462 C C . ASN B 1 122 ? 6.305 -28.859 12.078 1 91.5 122 ASN B C 1
ATOM 5464 O O . ASN B 1 122 ? 5.672 -28 11.461 1 91.5 122 ASN B O 1
ATOM 5468 N N . GLY B 1 123 ? 6.348 -28.984 13.367 1 92.19 123 GLY B N 1
ATOM 5469 C CA . GLY B 1 123 ? 5.492 -28.141 14.188 1 92.19 123 GLY B CA 1
ATOM 5470 C C . GLY B 1 123 ? 5.777 -26.656 14.039 1 92.19 123 GLY B C 1
ATOM 5471 O O . GLY B 1 123 ? 4.855 -25.844 14 1 92.19 123 GLY B O 1
ATOM 5472 N N . ASP B 1 124 ? 6.992 -26.344 13.898 1 95.31 124 ASP B N 1
ATOM 5473 C CA . ASP B 1 124 ? 7.371 -24.938 13.719 1 95.31 124 ASP B CA 1
ATOM 5474 C C . ASP B 1 124 ? 6.828 -24.391 12.406 1 95.31 124 ASP B C 1
ATOM 5476 O O . ASP B 1 124 ? 6.398 -23.234 12.336 1 95.31 124 ASP B O 1
ATOM 5480 N N . ARG B 1 125 ? 6.891 -25.203 11.406 1 95.25 125 ARG B N 1
ATOM 5481 C CA . ARG B 1 125 ? 6.355 -24.797 10.109 1 95.25 125 ARG B CA 1
ATOM 5482 C C . ARG B 1 125 ? 4.84 -24.625 10.18 1 95.25 125 ARG B C 1
ATOM 5484 O O . ARG B 1 125 ? 4.293 -23.656 9.633 1 95.25 125 ARG B O 1
ATOM 5491 N N . GLU B 1 126 ? 4.184 -25.516 10.844 1 94 126 GLU B N 1
ATOM 5492 C CA . GLU B 1 126 ? 2.734 -25.422 11 1 94 126 GLU B CA 1
ATOM 5493 C C . GLU B 1 126 ? 2.34 -24.125 11.719 1 94 126 GLU B C 1
ATOM 5495 O O . GLU B 1 126 ? 1.37 -23.469 11.328 1 94 126 GLU B O 1
ATOM 5500 N N . GLU B 1 127 ? 3.111 -23.844 12.719 1 96.19 127 GLU B N 1
ATOM 5501 C CA . GLU B 1 127 ? 2.861 -22.609 13.461 1 96.19 127 GLU B CA 1
ATOM 5502 C C . GLU B 1 127 ? 3.074 -21.391 12.57 1 96.19 127 GLU B C 1
ATOM 5504 O O . GLU B 1 127 ? 2.262 -20.453 12.578 1 96.19 127 GLU B O 1
ATOM 5509 N N . ALA B 1 128 ? 4.156 -21.375 11.844 1 96.88 128 ALA B N 1
ATOM 5510 C CA . ALA B 1 128 ? 4.453 -20.266 10.945 1 96.88 128 ALA B CA 1
ATOM 5511 C C . ALA B 1 128 ? 3.354 -20.094 9.898 1 96.88 128 ALA B C 1
ATOM 5513 O O . ALA B 1 128 ? 2.918 -18.969 9.617 1 96.88 128 ALA B O 1
ATOM 5514 N N . VAL B 1 129 ? 2.877 -21.203 9.359 1 96.62 129 VAL B N 1
ATOM 5515 C CA . VAL B 1 129 ? 1.804 -21.172 8.375 1 96.62 129 VAL B CA 1
ATOM 5516 C C . VAL B 1 129 ? 0.543 -20.578 9 1 96.62 129 VAL B C 1
ATOM 5518 O O . VAL B 1 129 ? -0.116 -19.719 8.406 1 96.62 129 VAL B O 1
ATOM 5521 N N . GLY B 1 130 ? 0.237 -21.047 10.195 1 97.31 130 GLY B N 1
ATOM 5522 C CA . GLY B 1 130 ? -0.913 -20.5 10.898 1 97.31 130 GLY B CA 1
ATOM 5523 C C . GLY B 1 130 ? -0.834 -18.984 11.086 1 97.31 130 GLY B C 1
ATOM 5524 O O . GLY B 1 130 ? -1.82 -18.281 10.883 1 97.31 130 GLY B O 1
ATOM 5525 N N . GLU B 1 131 ? 0.314 -18.516 11.414 1 97.44 131 GLU B N 1
ATOM 5526 C CA . GLU B 1 131 ? 0.513 -17.078 11.641 1 97.44 131 GLU B CA 1
ATOM 5527 C C . GLU B 1 131 ? 0.424 -16.297 10.336 1 97.44 131 GLU B C 1
ATOM 5529 O O . GLU B 1 131 ? -0.091 -15.188 10.305 1 97.44 131 GLU B O 1
ATOM 5534 N N . VAL B 1 132 ? 0.952 -16.875 9.242 1 97.94 132 VAL B N 1
ATOM 5535 C CA . VAL B 1 132 ? 0.819 -16.25 7.934 1 97.94 132 VAL B CA 1
ATOM 5536 C C . VAL B 1 132 ? -0.659 -16.094 7.582 1 97.94 132 VAL B C 1
ATOM 5538 O O . VAL B 1 132 ? -1.093 -15.016 7.152 1 97.94 132 VAL B O 1
ATOM 5541 N N . LEU B 1 133 ? -1.381 -17.172 7.785 1 97.88 133 LEU B N 1
ATOM 5542 C CA . LEU B 1 133 ? -2.797 -17.156 7.43 1 97.88 133 LEU B CA 1
ATOM 5543 C C . LEU B 1 133 ? -3.564 -16.156 8.273 1 97.88 133 LEU B C 1
ATOM 5545 O O . LEU B 1 133 ? -4.457 -15.461 7.77 1 97.88 133 LEU B O 1
ATOM 5549 N N . ASP B 1 134 ? -3.201 -16.062 9.508 1 97 134 ASP B N 1
ATOM 5550 C CA . ASP B 1 134 ? -3.832 -15.078 10.391 1 97 134 ASP B CA 1
ATOM 5551 C C . ASP B 1 134 ? -3.551 -13.656 9.906 1 97 134 ASP B C 1
ATOM 5553 O O . ASP B 1 134 ? -4.453 -12.82 9.883 1 97 134 ASP B O 1
ATOM 5557 N N . ARG B 1 135 ? -2.32 -13.414 9.555 1 96.44 135 ARG B N 1
ATOM 5558 C CA . ARG B 1 135 ? -1.934 -12.102 9.055 1 96.44 135 ARG B CA 1
ATOM 5559 C C . ARG B 1 135 ? -2.672 -11.766 7.762 1 96.44 135 ARG B C 1
ATOM 5561 O O . ARG B 1 135 ? -3.125 -10.633 7.574 1 96.44 135 ARG B O 1
ATOM 5568 N N . LEU B 1 136 ? -2.801 -12.727 6.887 1 97.25 136 LEU B N 1
ATOM 5569 C CA . LEU B 1 136 ? -3.508 -12.523 5.629 1 97.25 136 LEU B CA 1
ATOM 5570 C C . LEU B 1 136 ? -4.984 -12.234 5.875 1 97.25 136 LEU B C 1
ATOM 5572 O O . LEU B 1 136 ? -5.59 -11.43 5.168 1 97.25 136 LEU B O 1
ATOM 5576 N N . ALA B 1 137 ? -5.543 -12.867 6.887 1 96.75 137 ALA B N 1
ATOM 5577 C CA . ALA B 1 137 ? -6.953 -12.664 7.227 1 96.75 137 ALA B CA 1
ATOM 5578 C C . ALA B 1 137 ? -7.18 -11.273 7.816 1 96.75 137 ALA B C 1
ATOM 5580 O O . ALA B 1 137 ? -8.312 -10.781 7.832 1 96.75 137 ALA B O 1
ATOM 5581 N N . GLN B 1 138 ? -6.121 -10.68 8.266 1 94.44 138 GLN B N 1
ATOM 5582 C CA . GLN B 1 138 ? -6.215 -9.336 8.844 1 94.44 138 GLN B CA 1
ATOM 5583 C C . GLN B 1 138 ? -5.984 -8.266 7.781 1 94.44 138 GLN B C 1
ATOM 5585 O O . GLN B 1 138 ? -6.578 -7.188 7.84 1 94.44 138 GLN B O 1
ATOM 5590 N N . THR B 1 139 ? -5.105 -8.531 6.836 1 95.5 139 THR B N 1
ATOM 5591 C CA . THR B 1 139 ? -4.645 -7.504 5.906 1 95.5 139 THR B CA 1
ATOM 5592 C C . THR B 1 139 ? -5.383 -7.613 4.574 1 95.5 139 THR B C 1
ATOM 5594 O O . THR B 1 139 ? -5.43 -6.652 3.805 1 95.5 139 THR B O 1
ATOM 5597 N N . HIS B 1 140 ? -5.906 -8.742 4.18 1 96.44 140 HIS B N 1
ATOM 5598 C CA . HIS B 1 140 ? -6.801 -9.016 3.059 1 96.44 140 HIS B CA 1
ATOM 5599 C C . HIS B 1 140 ? -6.176 -8.586 1.736 1 96.44 140 HIS B C 1
ATOM 5601 O O . HIS B 1 140 ? -6.809 -7.875 0.951 1 96.44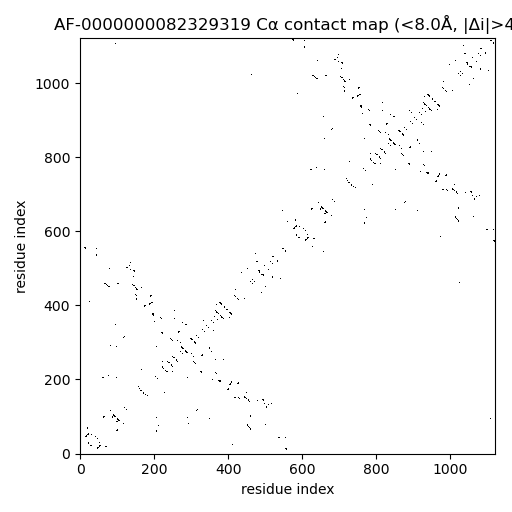 140 HIS B O 1
ATOM 5607 N N . PRO B 1 141 ? -4.969 -9.047 1.355 1 97.38 141 PRO B N 1
ATOM 5608 C CA . PRO B 1 141 ? -4.562 -8.836 -0.038 1 97.38 141 PRO B CA 1
ATOM 5609 C C . PRO B 1 141 ? -5.496 -9.531 -1.03 1 97.38 141 PRO B C 1
ATOM 5611 O O . PRO B 1 141 ? -5.586 -9.117 -2.189 1 97.38 141 PRO B O 1
ATOM 5614 N N . ILE B 1 142 ? -6.109 -10.586 -0.557 1 98.19 142 ILE B N 1
ATOM 5615 C CA . ILE B 1 142 ? -7.211 -11.266 -1.227 1 98.19 142 ILE B CA 1
ATOM 5616 C C . ILE B 1 142 ? -8.312 -11.594 -0.216 1 98.19 142 ILE B C 1
ATOM 5618 O O . ILE B 1 142 ? -8.094 -11.492 0.995 1 98.19 142 ILE B O 1
ATOM 5622 N N . VAL B 1 143 ? -9.453 -11.969 -0.755 1 98.25 143 VAL B N 1
ATOM 5623 C CA . VAL B 1 143 ? -10.555 -12.406 0.088 1 98.25 143 VAL B CA 1
ATOM 5624 C C . VAL B 1 143 ? -11.023 -13.789 -0.349 1 98.25 143 VAL B C 1
ATOM 5626 O O . VAL B 1 143 ? -11.844 -13.922 -1.263 1 98.25 143 VAL B O 1
ATOM 5629 N N . PRO B 1 144 ? -10.516 -14.844 0.304 1 97.25 144 PRO B N 1
ATOM 5630 C CA . PRO B 1 144 ? -11.078 -16.172 0.023 1 97.25 144 PRO B CA 1
ATOM 5631 C C . PRO B 1 144 ? -12.57 -16.25 0.326 1 97.25 144 PRO B C 1
ATOM 5633 O O . PRO B 1 144 ? -13.039 -15.664 1.307 1 97.25 144 PRO B O 1
ATOM 5636 N N . ILE B 1 145 ? -13.258 -16.938 -0.501 1 97.56 145 ILE B N 1
ATOM 5637 C CA . ILE B 1 145 ? -14.711 -16.953 -0.368 1 97.56 145 ILE B CA 1
ATOM 5638 C C . ILE B 1 145 ? -15.18 -18.375 -0.005 1 97.56 145 ILE B C 1
ATOM 5640 O O . ILE B 1 145 ? -15.852 -18.562 1.01 1 97.56 145 ILE B O 1
ATOM 5644 N N . CYS B 1 146 ? -14.805 -19.344 -0.817 1 96.38 146 CYS B N 1
ATOM 5645 C CA . CYS B 1 146 ? -15.242 -20.703 -0.538 1 96.38 146 CYS B CA 1
ATOM 5646 C C . CYS B 1 146 ? -14.391 -21.719 -1.298 1 96.38 146 CYS B C 1
ATOM 5648 O O . CYS B 1 146 ? -13.711 -21.359 -2.26 1 96.38 146 CYS B O 1
ATOM 5650 N N . ILE B 1 147 ? -14.422 -22.969 -0.844 1 94.75 147 ILE B N 1
ATOM 5651 C CA . ILE B 1 147 ? -13.766 -24.125 -1.453 1 94.75 147 ILE B CA 1
ATOM 5652 C C . ILE B 1 147 ? -14.812 -25.031 -2.09 1 94.75 147 ILE B C 1
ATOM 5654 O O . ILE B 1 147 ? -15.578 -25.703 -1.386 1 94.75 147 ILE B O 1
ATOM 5658 N N . PRO B 1 148 ? -14.844 -25.031 -3.385 1 93.75 148 PRO B N 1
ATOM 5659 C CA . PRO B 1 148 ? -15.812 -25.922 -4.035 1 93.75 148 PRO B CA 1
ATOM 5660 C C . PRO B 1 148 ? -15.453 -27.391 -3.896 1 93.75 148 PRO B C 1
ATOM 5662 O O . PRO B 1 148 ? -14.266 -27.734 -3.826 1 93.75 148 PRO B O 1
ATOM 5665 N N . GLU B 1 149 ? -16.438 -28.234 -3.914 1 92.62 149 GLU B N 1
ATOM 5666 C CA . GLU B 1 149 ? -16.188 -29.656 -3.957 1 92.62 149 GLU B CA 1
ATOM 5667 C C . GLU B 1 149 ? -15.547 -30.062 -5.281 1 92.62 149 GLU B C 1
ATOM 5669 O O . GLU B 1 149 ? -15.898 -29.531 -6.336 1 92.62 149 GLU B O 1
ATOM 5674 N N . GLU B 1 150 ? -14.617 -30.891 -5.145 1 92 150 GLU B N 1
ATOM 5675 C CA . GLU B 1 150 ? -14.016 -31.422 -6.359 1 92 150 GLU B CA 1
ATOM 5676 C C . GLU B 1 150 ? -14.633 -32.75 -6.746 1 92 150 GLU B C 1
ATOM 5678 O O . GLU B 1 150 ? -14.312 -33.781 -6.156 1 92 150 GLU B O 1
ATOM 5683 N N . ARG B 1 151 ? -15.492 -32.688 -7.742 1 93.31 151 ARG B N 1
ATOM 5684 C CA . ARG B 1 151 ? -16.203 -33.875 -8.219 1 93.31 151 ARG B CA 1
ATOM 5685 C C . ARG B 1 151 ? -15.984 -34.094 -9.711 1 93.31 151 ARG B C 1
ATOM 5687 O O . ARG B 1 151 ? -15.945 -33.125 -10.484 1 93.31 151 ARG B O 1
ATOM 5694 N N . ARG B 1 152 ? -15.812 -35.281 -10.039 1 94.81 152 ARG B N 1
ATOM 5695 C CA . ARG B 1 152 ? -15.688 -35.688 -11.438 1 94.81 152 ARG B CA 1
ATOM 5696 C C . ARG B 1 152 ? -16.562 -36.906 -11.734 1 94.81 152 ARG B C 1
ATOM 5698 O O . ARG B 1 152 ? -16.859 -37.719 -10.836 1 94.81 152 ARG B O 1
ATOM 5705 N N . LEU B 1 153 ? -17.031 -36.938 -12.93 1 94.94 153 LEU B N 1
ATOM 5706 C CA . LEU B 1 153 ? -17.812 -38.062 -13.398 1 94.94 153 LEU B CA 1
ATOM 5707 C C . LEU B 1 153 ? -16.953 -39.031 -14.195 1 94.94 153 LEU B C 1
ATOM 5709 O O . LEU B 1 153 ? -16.156 -38.625 -15.039 1 94.94 153 LEU B O 1
ATOM 5713 N N . VAL B 1 154 ? -17.141 -40.344 -13.883 1 96.94 154 VAL B N 1
ATOM 5714 C CA . VAL B 1 154 ? -16.328 -41.344 -14.578 1 96.94 154 VAL B CA 1
ATOM 5715 C C . VAL B 1 154 ? -17.219 -42.5 -15.039 1 96.94 154 VAL B C 1
ATOM 5717 O O . VAL B 1 154 ? -18.234 -42.781 -14.414 1 96.94 154 VAL B O 1
ATOM 5720 N N . ARG B 1 155 ? -16.844 -43.031 -16.125 1 96 155 ARG B N 1
ATOM 5721 C CA . ARG B 1 155 ? -17.484 -44.25 -16.625 1 96 155 ARG B CA 1
ATOM 5722 C C . ARG B 1 155 ? -16.781 -45.5 -16.109 1 96 155 ARG B C 1
ATOM 5724 O O . ARG B 1 155 ? -15.57 -45.656 -16.281 1 96 155 ARG B O 1
ATOM 5731 N N . THR B 1 156 ? -17.516 -46.5 -15.602 1 95.31 156 THR B N 1
ATOM 5732 C CA . THR B 1 156 ? -16.891 -47.594 -14.859 1 95.31 156 THR B CA 1
ATOM 5733 C C . THR B 1 156 ? -16.875 -48.875 -15.703 1 95.31 156 THR B C 1
ATOM 5735 O O . THR B 1 156 ? -16.297 -49.906 -15.297 1 95.31 156 THR B O 1
ATOM 5738 N N . ASP B 1 157 ? -17.422 -48.844 -16.844 1 94.44 157 ASP B N 1
ATOM 5739 C CA . ASP B 1 157 ? -17.5 -50.094 -17.641 1 94.44 157 ASP B CA 1
ATOM 5740 C C . ASP B 1 157 ? -16.25 -50.219 -18.516 1 94.44 157 ASP B C 1
ATOM 5742 O O . ASP B 1 157 ? -15.969 -51.344 -19 1 94.44 157 ASP B O 1
ATOM 5746 N N . ARG B 1 158 ? -15.539 -49.156 -18.703 1 95.5 158 ARG B N 1
ATOM 5747 C CA . ARG B 1 158 ? -14.391 -49.25 -19.609 1 95.5 158 ARG B CA 1
ATOM 5748 C C . ARG B 1 158 ? -13.078 -49.219 -18.828 1 95.5 158 ARG B C 1
ATOM 5750 O O . ARG B 1 158 ? -12.07 -49.75 -19.281 1 95.5 158 ARG B O 1
ATOM 5757 N N . PHE B 1 159 ? -13.031 -48.531 -17.734 1 96.19 159 PHE B N 1
ATOM 5758 C CA . PHE B 1 159 ? -11.82 -48.406 -16.922 1 96.19 159 PHE B CA 1
ATOM 5759 C C . PHE B 1 159 ? -12.141 -48.656 -15.453 1 96.19 159 PHE B C 1
ATOM 5761 O O . PHE B 1 159 ? -13.242 -48.312 -14.992 1 96.19 159 PHE B O 1
ATOM 5768 N N . ASP B 1 160 ? -11.18 -49.125 -14.703 1 94.44 160 ASP B N 1
ATOM 5769 C CA . ASP B 1 160 ? -11.195 -49.219 -13.242 1 94.44 160 ASP B CA 1
ATOM 5770 C C . ASP B 1 160 ? -10.047 -48.438 -12.625 1 94.44 160 ASP B C 1
ATOM 5772 O O . ASP B 1 160 ? -9.188 -47.906 -13.344 1 94.44 160 ASP B O 1
ATOM 5776 N N . GLY B 1 161 ? -10.078 -48.219 -11.312 1 94.31 161 GLY B N 1
ATOM 5777 C CA . GLY B 1 161 ? -8.977 -47.562 -10.609 1 94.31 161 GLY B CA 1
ATOM 5778 C C . GLY B 1 161 ? -9.156 -46.062 -10.469 1 94.31 161 GLY B C 1
ATOM 5779 O O . GLY B 1 161 ? -8.203 -45.344 -10.18 1 94.31 161 GLY B O 1
ATOM 5780 N N . TRP B 1 162 ? -10.383 -45.625 -10.656 1 95.5 162 TRP B N 1
ATOM 5781 C CA . TRP B 1 162 ? -10.672 -44.188 -10.664 1 95.5 162 TRP B CA 1
ATOM 5782 C C . TRP B 1 162 ? -10.406 -43.562 -9.297 1 95.5 162 TRP B C 1
ATOM 5784 O O . TRP B 1 162 ? -10.172 -42.375 -9.188 1 95.5 162 TRP B O 1
ATOM 5794 N N . ASN B 1 163 ? -10.375 -44.281 -8.242 1 93.19 163 ASN B N 1
ATOM 5795 C CA . ASN B 1 163 ? -10.273 -43.75 -6.891 1 93.19 163 ASN B CA 1
ATOM 5796 C C . ASN B 1 163 ? -8.883 -43.969 -6.309 1 93.19 163 ASN B C 1
ATOM 5798 O O . ASN B 1 163 ? -8.648 -43.688 -5.133 1 93.19 163 ASN B O 1
ATOM 5802 N N . GLU B 1 164 ? -7.992 -44.438 -7.102 1 91.81 164 GLU B N 1
ATOM 5803 C CA . GLU B 1 164 ? -6.672 -44.781 -6.594 1 91.81 164 GLU B CA 1
ATOM 5804 C C . GLU B 1 164 ? -5.801 -43.562 -6.414 1 91.81 164 GLU B C 1
ATOM 5806 O O . GLU B 1 164 ? -4.938 -43.531 -5.535 1 91.81 164 GLU B O 1
ATOM 5811 N N . SER B 1 165 ? -5.914 -42.625 -7.254 1 92.25 165 SER B N 1
ATOM 5812 C CA . SER B 1 165 ? -5.152 -41.375 -7.191 1 92.25 165 SER B CA 1
ATOM 5813 C C . SER B 1 165 ? -6.023 -40.188 -7.539 1 92.25 165 SER B C 1
ATOM 5815 O O . SER B 1 165 ? -7.098 -40.344 -8.125 1 92.25 165 SER B O 1
ATOM 5817 N N . HIS B 1 166 ? -5.559 -39 -7.105 1 90.94 166 HIS B N 1
ATOM 5818 C CA . HIS B 1 166 ? -6.285 -37.75 -7.387 1 90.94 166 HIS B CA 1
ATOM 5819 C C . HIS B 1 166 ? -6.375 -37.5 -8.891 1 90.94 166 HIS B C 1
ATOM 5821 O O . HIS B 1 166 ? -5.352 -37.375 -9.562 1 90.94 166 HIS B O 1
ATOM 5827 N N . LEU B 1 167 ? -7.523 -37.312 -9.445 1 90.88 167 LEU B N 1
ATOM 5828 C CA . LEU B 1 167 ? -7.762 -37.281 -10.883 1 90.88 167 LEU B CA 1
ATOM 5829 C C . LEU B 1 167 ? -7.34 -35.906 -11.453 1 90.88 167 LEU B C 1
ATOM 5831 O O . LEU B 1 167 ? -7.383 -35.719 -12.664 1 90.88 167 LEU B O 1
ATOM 5835 N N . GLY B 1 168 ? -6.914 -35 -10.602 1 88.12 168 GLY B N 1
ATOM 5836 C CA . GLY B 1 168 ? -6.367 -33.719 -11.047 1 88.12 168 GLY B CA 1
ATOM 5837 C C . GLY B 1 168 ? -4.855 -33.719 -11.188 1 88.12 168 GLY B C 1
ATOM 5838 O O . GLY B 1 168 ? -4.25 -32.719 -11.523 1 88.12 168 GLY B O 1
ATOM 5839 N N . THR B 1 169 ? -4.211 -34.875 -10.969 1 90.25 169 THR B N 1
ATOM 5840 C CA . THR B 1 169 ? -2.762 -35 -11.031 1 90.25 169 THR B CA 1
ATOM 5841 C C . THR B 1 169 ? -2.361 -36.031 -12.102 1 90.25 169 THR B C 1
ATOM 5843 O O . THR B 1 169 ? -3.215 -36.719 -12.641 1 90.25 169 THR B O 1
ATOM 5846 N N . ARG B 1 170 ? -1.093 -36.062 -12.375 1 91.31 170 ARG B N 1
ATOM 5847 C CA . ARG B 1 170 ? -0.563 -37.031 -13.344 1 91.31 170 ARG B CA 1
ATOM 5848 C C . ARG B 1 170 ? -0.915 -38.469 -12.945 1 91.31 170 ARG B C 1
ATOM 5850 O O . ARG B 1 170 ? -1.224 -39.281 -13.805 1 91.31 170 ARG B O 1
ATOM 5857 N N . LEU B 1 171 ? -0.887 -38.719 -11.664 1 93.12 171 LEU B N 1
ATOM 5858 C CA . LEU B 1 171 ? -1.087 -40.094 -11.188 1 93.12 171 LEU B CA 1
ATOM 5859 C C . LEU B 1 171 ? -2.518 -40.562 -11.445 1 93.12 171 LEU B C 1
ATOM 5861 O O . LEU B 1 171 ? -2.783 -41.75 -11.516 1 93.12 171 LEU B O 1
ATOM 5865 N N . GLY B 1 172 ? -3.412 -39.594 -11.562 1 92.12 172 GLY B N 1
ATOM 5866 C CA . GLY B 1 172 ? -4.793 -39.938 -11.859 1 92.12 172 GLY B CA 1
ATOM 5867 C C . GLY B 1 172 ? -4.992 -40.438 -13.273 1 92.12 172 GLY B C 1
ATOM 5868 O O . GLY B 1 172 ? -6.023 -41.062 -13.586 1 92.12 172 GLY B O 1
ATOM 5869 N N . PHE B 1 173 ? -4.047 -40.219 -14.102 1 93.69 173 PHE B N 1
ATOM 5870 C CA . PHE B 1 173 ? -4.176 -40.594 -15.508 1 93.69 173 PHE B CA 1
ATOM 5871 C C . PHE B 1 173 ? -3.297 -41.781 -15.844 1 93.69 173 PHE B C 1
ATOM 5873 O O . PHE B 1 173 ? -3.439 -42.406 -16.906 1 93.69 173 PHE B O 1
ATOM 5880 N N . VAL B 1 174 ? -2.369 -41.906 -14.781 1 91.38 174 VAL B N 1
ATOM 5881 C CA . VAL B 1 174 ? -1.481 -43.062 -14.984 1 91.38 174 VAL B CA 1
ATOM 5882 C C . VAL B 1 174 ? -1.856 -44.188 -14.016 1 91.38 174 VAL B C 1
ATOM 5884 O O . VAL B 1 174 ? -2.346 -43.906 -12.914 1 91.38 174 VAL B O 1
ATOM 5887 N N . GLY B 1 175 ? -2.305 -45.188 -14.305 1 84.75 175 GLY B N 1
ATOM 5888 C CA . GLY B 1 175 ? -2.611 -46.312 -13.43 1 84.75 175 GLY B CA 1
ATOM 5889 C C . GLY B 1 175 ? -4.012 -46.844 -13.625 1 84.75 175 GLY B C 1
ATOM 5890 O O . GLY B 1 175 ? -4.453 -47.719 -12.875 1 84.75 175 GLY B O 1
ATOM 5891 N N . LEU B 1 176 ? -4.723 -46.219 -14.461 1 92.44 176 LEU B N 1
ATOM 5892 C CA . LEU B 1 176 ? -6.051 -46.75 -14.758 1 92.44 176 LEU B CA 1
ATOM 5893 C C . LEU B 1 176 ? -5.961 -48.156 -15.352 1 92.44 176 LEU B C 1
ATOM 5895 O O . LEU B 1 176 ? -4.953 -48.5 -15.969 1 92.44 176 LEU B O 1
ATOM 5899 N N . GLU B 1 177 ? -6.988 -48.906 -15.094 1 93.06 177 GLU B N 1
ATOM 5900 C CA . GLU B 1 177 ? -7.027 -50.281 -15.57 1 93.06 177 GLU B CA 1
ATOM 5901 C C . GLU B 1 177 ? -8.125 -50.5 -16.609 1 93.06 177 GLU B C 1
ATOM 5903 O O . GLU B 1 177 ? -9.297 -50.625 -16.266 1 93.06 177 GLU B O 1
ATOM 5908 N N . PRO B 1 178 ? -7.719 -50.594 -17.828 1 95.12 178 PRO B N 1
ATOM 5909 C CA . PRO B 1 178 ? -8.727 -50.812 -18.875 1 95.12 178 PRO B CA 1
ATOM 5910 C C . PRO B 1 178 ? -9.375 -52.188 -18.797 1 95.12 178 PRO B C 1
ATOM 5912 O O . PRO B 1 178 ? -8.703 -53.156 -18.5 1 95.12 178 PRO B O 1
ATOM 5915 N N . ASN B 1 179 ? -10.648 -52.188 -18.984 1 93.88 179 ASN B N 1
ATOM 5916 C CA . ASN B 1 179 ? -11.352 -53.438 -19.234 1 93.88 179 ASN B CA 1
ATOM 5917 C C . ASN B 1 179 ? -11.094 -53.938 -20.641 1 93.88 179 ASN B C 1
ATOM 5919 O O . ASN B 1 179 ? -11.672 -53.438 -21.609 1 93.88 179 ASN B O 1
ATOM 5923 N N . GLU B 1 180 ? -10.453 -55 -20.766 1 88.06 180 GLU B N 1
ATOM 5924 C CA . GLU B 1 180 ? -9.992 -55.5 -22.047 1 88.06 180 GLU B CA 1
ATOM 5925 C C . GLU B 1 180 ? -11.164 -55.781 -22.984 1 88.06 180 GLU B C 1
ATOM 5927 O O . GLU B 1 180 ? -11.047 -55.625 -24.203 1 88.06 180 GLU B O 1
ATOM 5932 N N . GLU B 1 181 ? -12.234 -56.156 -22.422 1 90.38 181 GLU B N 1
ATOM 5933 C CA . GLU B 1 181 ? -13.391 -56.531 -23.219 1 90.38 181 GLU B CA 1
ATOM 5934 C C . GLU B 1 181 ? -14.039 -55.312 -23.859 1 90.38 181 GLU B C 1
ATOM 5936 O O . GLU B 1 181 ? -14.812 -55.438 -24.812 1 90.38 181 GLU B O 1
ATOM 5941 N N . ALA B 1 182 ? -13.656 -54.188 -23.328 1 88.88 182 ALA B N 1
ATOM 5942 C CA . ALA B 1 182 ? -14.312 -52.969 -23.781 1 88.88 182 ALA B CA 1
ATOM 5943 C C . ALA B 1 182 ? -13.602 -52.375 -24.984 1 88.88 182 ALA B C 1
ATOM 5945 O O . ALA B 1 182 ? -14.086 -51.406 -25.609 1 88.88 182 ALA B O 1
ATOM 5946 N N . PHE B 1 183 ? -12.469 -52.969 -25.312 1 91 183 PHE B N 1
ATOM 5947 C CA . PHE B 1 183 ? -11.664 -52.375 -26.375 1 91 183 PHE B CA 1
ATOM 5948 C C . PHE B 1 183 ? -11.305 -53.438 -27.422 1 91 183 PHE B C 1
ATOM 5950 O O . PHE B 1 183 ? -11.039 -54.594 -27.078 1 91 183 PHE B O 1
ATOM 5957 N N . GLU B 1 184 ? -11.406 -53.156 -28.641 1 87.56 184 GLU B N 1
ATOM 5958 C CA . GLU B 1 184 ? -11.047 -54.094 -29.703 1 87.56 184 GLU B CA 1
ATOM 5959 C C . GLU B 1 184 ? -9.625 -53.844 -30.203 1 87.56 184 GLU B C 1
ATOM 5961 O O . GLU B 1 184 ? -8.898 -54.781 -30.531 1 87.56 184 GLU B O 1
ATOM 5966 N N . ASP B 1 185 ? -9.195 -52.688 -30.281 1 89 185 ASP B N 1
ATOM 5967 C CA . ASP B 1 185 ? -7.887 -52.312 -30.812 1 89 185 ASP B CA 1
ATOM 5968 C C . ASP B 1 185 ? -7.148 -51.375 -29.844 1 89 185 ASP B C 1
ATOM 5970 O O . ASP B 1 185 ? -6.789 -51.781 -28.734 1 89 185 ASP B O 1
ATOM 5974 N N . GLU B 1 186 ? -7.133 -50.125 -30.172 1 92.44 186 GLU B N 1
ATOM 5975 C CA . GLU B 1 186 ? -6.453 -49.094 -29.406 1 92.44 186 GLU B CA 1
ATOM 5976 C C . GLU B 1 186 ? -7.223 -48.75 -28.125 1 92.44 186 GLU B C 1
ATOM 5978 O O . GLU B 1 186 ? -8.445 -48.656 -28.156 1 92.44 186 GLU B O 1
ATOM 5983 N N . VAL B 1 187 ? -6.504 -48.812 -27.031 1 95.69 187 VAL B N 1
ATOM 5984 C CA . VAL B 1 187 ? -7.102 -48.406 -25.75 1 95.69 187 VAL B CA 1
ATOM 5985 C C . VAL B 1 187 ? -6.957 -46.906 -25.578 1 95.69 187 VAL B C 1
ATOM 5987 O O . VAL B 1 187 ? -5.891 -46.406 -25.188 1 95.69 187 VAL B O 1
ATOM 5990 N N . LEU B 1 188 ? -7.988 -46.188 -25.812 1 96.31 188 LEU B N 1
ATOM 5991 C CA . LEU B 1 188 ? -7.996 -44.75 -25.703 1 96.31 188 LEU B CA 1
ATOM 5992 C C . LEU B 1 188 ? -8.828 -44.281 -24.5 1 96.31 188 LEU B C 1
ATOM 5994 O O . LEU B 1 188 ? -9.938 -44.781 -24.281 1 96.31 188 LEU B O 1
ATOM 5998 N N . LEU B 1 189 ? -8.227 -43.5 -23.672 1 97.12 189 LEU B N 1
ATOM 5999 C CA . LEU B 1 189 ? -8.992 -42.781 -22.656 1 97.12 189 LEU B CA 1
ATOM 6000 C C . LEU B 1 189 ? -9.578 -41.5 -23.203 1 97.12 189 LEU B C 1
ATOM 6002 O O . LEU B 1 189 ? -8.836 -40.625 -23.703 1 97.12 189 LEU B O 1
ATOM 6006 N N . ILE B 1 190 ? -10.82 -41.312 -23.219 1 97.94 190 ILE B N 1
ATOM 6007 C CA . ILE B 1 190 ? -11.492 -40.125 -23.719 1 97.94 190 ILE B CA 1
ATOM 6008 C C . ILE B 1 190 ? -11.977 -39.281 -22.547 1 97.94 190 ILE B C 1
ATOM 6010 O O . ILE B 1 190 ? -12.922 -39.656 -21.844 1 97.94 190 ILE B O 1
ATOM 6014 N N . ALA B 1 191 ? -11.352 -38.156 -22.344 1 96.88 191 ALA B N 1
ATOM 6015 C CA . ALA B 1 191 ? -11.688 -37.25 -21.266 1 96.88 191 ALA B CA 1
ATOM 6016 C C . ALA B 1 191 ? -12.32 -35.969 -21.828 1 96.88 191 ALA B C 1
ATOM 6018 O O . ALA B 1 191 ? -12.078 -35.594 -22.984 1 96.88 191 ALA B O 1
ATOM 6019 N N . VAL B 1 192 ? -13.125 -35.344 -20.984 1 95.81 192 VAL B N 1
ATOM 6020 C CA . VAL B 1 192 ? -13.75 -34.094 -21.359 1 95.81 192 VAL B CA 1
ATOM 6021 C C . VAL B 1 192 ? -13.219 -32.969 -20.469 1 95.81 192 VAL B C 1
ATOM 6023 O O . VAL B 1 192 ? -13.039 -33.125 -19.266 1 95.81 192 VAL B O 1
ATOM 6026 N N . ILE B 1 193 ? -12.859 -31.781 -21.109 1 92.94 193 ILE B N 1
ATOM 6027 C CA . ILE B 1 193 ? -12.438 -30.594 -20.375 1 92.94 193 ILE B CA 1
ATOM 6028 C C . ILE B 1 193 ? -13.328 -29.406 -20.766 1 92.94 193 ILE B C 1
ATOM 6030 O O . ILE B 1 193 ? -13.781 -29.312 -21.906 1 92.94 193 ILE B O 1
ATOM 6034 N N . THR B 1 194 ? -13.508 -28.547 -19.797 1 89.31 194 THR B N 1
ATOM 6035 C CA . THR B 1 194 ? -14.305 -27.359 -20.078 1 89.31 194 THR B CA 1
ATOM 6036 C C . THR B 1 194 ? -13.398 -26.172 -20.359 1 89.31 194 THR B C 1
ATOM 6038 O O . THR B 1 194 ? -13.852 -25.156 -20.906 1 89.31 194 THR B O 1
ATOM 6041 N N . ASP B 1 195 ? -12.195 -26.266 -20 1 88.88 195 ASP B N 1
ATOM 6042 C CA . ASP B 1 195 ? -11.18 -25.25 -20.266 1 88.88 195 ASP B CA 1
ATOM 6043 C C . ASP B 1 195 ? -10.43 -25.547 -21.562 1 88.88 195 ASP B C 1
ATOM 6045 O O . ASP B 1 195 ? -9.703 -26.531 -21.656 1 88.88 195 ASP B O 1
ATOM 6049 N N . SER B 1 196 ? -10.508 -24.672 -22.547 1 90.75 196 SER B N 1
ATOM 6050 C CA . SER B 1 196 ? -9.93 -24.938 -23.859 1 90.75 196 SER B CA 1
ATOM 6051 C C . SER B 1 196 ? -8.484 -24.453 -23.938 1 90.75 196 SER B C 1
ATOM 6053 O O . SER B 1 196 ? -7.82 -24.641 -24.969 1 90.75 196 SER B O 1
ATOM 6055 N N . ARG B 1 197 ? -7.953 -23.953 -22.922 1 91.56 197 ARG B N 1
ATOM 6056 C CA . ARG B 1 197 ? -6.633 -23.328 -22.938 1 91.56 197 ARG B CA 1
ATOM 6057 C C . ARG B 1 197 ? -5.562 -24.328 -23.359 1 91.56 197 ARG B C 1
ATOM 6059 O O . ARG B 1 197 ? -4.684 -24 -24.156 1 91.56 197 ARG B O 1
ATOM 6066 N N . PRO B 1 198 ? -5.664 -25.516 -22.969 1 91.69 198 PRO B N 1
ATOM 6067 C CA . PRO B 1 198 ? -4.629 -26.484 -23.344 1 91.69 198 PRO B CA 1
ATOM 6068 C C . PRO B 1 198 ? -4.633 -26.781 -24.844 1 91.69 198 PRO B C 1
ATOM 6070 O O . PRO B 1 198 ? -3.639 -27.297 -25.375 1 91.69 198 PRO B O 1
ATOM 6073 N N . THR B 1 199 ? -5.707 -26.547 -25.516 1 94.31 199 THR B N 1
ATOM 6074 C CA . THR B 1 199 ? -5.785 -26.812 -26.953 1 94.31 199 THR B CA 1
ATOM 6075 C C . THR B 1 199 ? -5.102 -25.703 -27.734 1 94.31 199 THR B C 1
ATOM 6077 O O . THR B 1 199 ? -4.844 -25.859 -28.938 1 94.31 199 THR B O 1
ATOM 6080 N N . ARG B 1 200 ? -4.785 -24.672 -27 1 93.44 200 ARG B N 1
ATOM 6081 C CA . ARG B 1 200 ? -4.258 -23.5 -27.703 1 93.44 200 ARG B CA 1
ATOM 6082 C C . ARG B 1 200 ? -2.773 -23.312 -27.406 1 93.44 200 ARG B C 1
ATOM 6084 O O . ARG B 1 200 ? -2.018 -22.859 -28.281 1 93.44 200 ARG B O 1
ATOM 6091 N N . ASN B 1 201 ? -2.371 -23.531 -26.234 1 94.5 201 ASN B N 1
ATOM 6092 C CA . ASN B 1 201 ? -1.003 -23.297 -25.797 1 94.5 201 ASN B CA 1
ATOM 6093 C C . ASN B 1 201 ? -0.572 -24.312 -24.734 1 94.5 201 ASN B C 1
ATOM 6095 O O . ASN B 1 201 ? -1.205 -24.422 -23.688 1 94.5 201 ASN B O 1
ATOM 6099 N N . LEU B 1 202 ? 0.515 -25.047 -25.016 1 94.19 202 LEU B N 1
ATOM 6100 C CA . LEU B 1 202 ? 1.001 -26.078 -24.109 1 94.19 202 LEU B CA 1
ATOM 6101 C C . LEU B 1 202 ? 2.352 -25.688 -23.516 1 94.19 202 LEU B C 1
ATOM 6103 O O . LEU B 1 202 ? 3.021 -26.516 -22.891 1 94.19 202 LEU B O 1
ATOM 6107 N N . ASN B 1 203 ? 2.783 -24.391 -23.781 1 95.69 203 ASN B N 1
ATOM 6108 C CA . ASN B 1 203 ? 3.99 -23.875 -23.141 1 95.69 203 ASN B CA 1
ATOM 6109 C C . ASN B 1 203 ? 3.887 -23.906 -21.625 1 95.69 203 ASN B C 1
ATOM 6111 O O . ASN B 1 203 ? 3.004 -23.281 -21.031 1 95.69 203 ASN B O 1
ATOM 6115 N N . PRO B 1 204 ? 4.742 -24.703 -20.984 1 95.88 204 PRO B N 1
ATOM 6116 C CA . PRO B 1 204 ? 4.625 -24.859 -19.531 1 95.88 204 PRO B CA 1
ATOM 6117 C C . PRO B 1 204 ? 4.898 -23.562 -18.766 1 95.88 204 PRO B C 1
ATOM 6119 O O . PRO B 1 204 ? 4.633 -23.484 -17.562 1 95.88 204 PRO B O 1
ATOM 6122 N N . LEU B 1 205 ? 5.398 -22.562 -19.453 1 96.19 205 LEU B N 1
ATOM 6123 C CA . LEU B 1 205 ? 5.773 -21.312 -18.797 1 96.19 205 LEU B CA 1
ATOM 6124 C C . LEU B 1 205 ? 4.766 -20.203 -19.109 1 96.19 205 LEU B C 1
ATOM 6126 O O . LEU B 1 205 ? 4.863 -19.109 -18.562 1 96.19 205 LEU B O 1
ATOM 6130 N N . ALA B 1 206 ? 3.789 -20.453 -19.969 1 96.06 206 ALA B N 1
ATOM 6131 C CA . ALA B 1 206 ? 2.783 -19.453 -20.312 1 96.06 206 ALA B CA 1
ATOM 6132 C C . ALA B 1 206 ? 1.733 -19.328 -19.203 1 96.06 206 ALA B C 1
ATOM 6134 O O . ALA B 1 206 ? 0.713 -20.016 -19.234 1 96.06 206 ALA B O 1
ATOM 6135 N N . ALA B 1 207 ? 1.899 -18.438 -18.344 1 95 207 ALA B N 1
ATOM 6136 C CA . ALA B 1 207 ? 1.143 -18.328 -17.109 1 95 207 ALA B CA 1
ATOM 6137 C C . ALA B 1 207 ? -0.35 -18.172 -17.375 1 95 207 ALA B C 1
ATOM 6139 O O . ALA B 1 207 ? -1.176 -18.797 -16.719 1 95 207 ALA B O 1
ATOM 6140 N N . PRO B 1 208 ? -0.774 -17.406 -18.406 1 94.44 208 PRO B N 1
ATOM 6141 C CA . PRO B 1 208 ? -2.211 -17.25 -18.641 1 94.44 208 PRO B CA 1
ATOM 6142 C C . PRO B 1 208 ? -2.867 -18.531 -19.156 1 94.44 208 PRO B C 1
ATOM 6144 O O . PRO B 1 208 ? -4.098 -18.641 -19.141 1 94.44 208 PRO B O 1
ATOM 6147 N N . TYR B 1 209 ? -2.068 -19.5 -19.547 1 92.06 209 TYR B N 1
ATOM 6148 C CA . TYR B 1 209 ? -2.621 -20.688 -20.172 1 92.06 209 TYR B CA 1
ATOM 6149 C C . TYR B 1 209 ? -2.391 -21.922 -19.297 1 92.06 209 TYR B C 1
ATOM 6151 O O . TYR B 1 209 ? -2.938 -22.984 -19.562 1 92.06 209 TYR B O 1
ATOM 6159 N N . ARG B 1 210 ? -1.581 -21.656 -18.344 1 83.25 210 ARG B N 1
ATOM 6160 C CA . ARG B 1 210 ? -1.222 -22.797 -17.5 1 83.25 210 ARG B CA 1
ATOM 6161 C C . ARG B 1 210 ? -1.457 -22.484 -16.031 1 83.25 210 ARG B C 1
ATOM 6163 O O . ARG B 1 210 ? -1.213 -21.359 -15.586 1 83.25 210 ARG B O 1
ATOM 6170 N N . SER B 1 211 ? -2.084 -23.391 -15.461 1 71.69 211 SER B N 1
ATOM 6171 C CA . SER B 1 211 ? -2.131 -23.406 -14.008 1 71.69 211 SER B CA 1
ATOM 6172 C C . SER B 1 211 ? -1.631 -24.734 -13.453 1 71.69 211 SER B C 1
ATOM 6174 O O . SER B 1 211 ? -0.984 -25.516 -14.164 1 71.69 211 SER B O 1
ATOM 6176 N N . GLN B 1 212 ? -1.776 -24.938 -12.195 1 68.12 212 GLN B N 1
ATOM 6177 C CA . GLN B 1 212 ? -1.449 -26.25 -11.648 1 68.12 212 GLN B CA 1
ATOM 6178 C C . GLN B 1 212 ? -2.344 -27.328 -12.242 1 68.12 212 GLN B C 1
ATOM 6180 O O . GLN B 1 212 ? -3.523 -27.094 -12.508 1 68.12 212 GLN B O 1
ATOM 6185 N N . GLY B 1 213 ? -1.637 -28.359 -12.844 1 70.88 213 GLY B N 1
ATOM 6186 C CA . GLY B 1 213 ? -2.502 -29.391 -13.406 1 70.88 213 GLY B CA 1
ATOM 6187 C C . GLY B 1 213 ? -1.737 -30.516 -14.078 1 70.88 213 GLY B C 1
ATOM 6188 O O . GLY B 1 213 ? -0.506 -30.547 -14.039 1 70.88 213 GLY B O 1
ATOM 6189 N N . ALA B 1 214 ? -2.555 -31.266 -14.625 1 81.81 214 ALA B N 1
ATOM 6190 C CA . ALA B 1 214 ? -2.068 -32.562 -15.086 1 81.81 214 ALA B CA 1
ATOM 6191 C C . ALA B 1 214 ? -1.405 -32.438 -16.453 1 81.81 214 ALA B C 1
ATOM 6193 O O . ALA B 1 214 ? -0.528 -33.25 -16.797 1 81.81 214 ALA B O 1
ATOM 6194 N N . PHE B 1 215 ? -1.705 -31.422 -17.203 1 89.62 215 PHE B N 1
ATOM 6195 C CA . PHE B 1 215 ? -1.278 -31.391 -18.594 1 89.62 215 PHE B CA 1
ATOM 6196 C C . PHE B 1 215 ? 0.24 -31.297 -18.688 1 89.62 215 PHE B C 1
ATOM 6198 O O . PHE B 1 215 ? 0.867 -32.062 -19.422 1 89.62 215 PHE B O 1
ATOM 6205 N N . VAL B 1 216 ? 0.765 -30.406 -17.906 1 93.81 216 VAL B N 1
ATOM 6206 C CA . VAL B 1 216 ? 2.217 -30.266 -17.938 1 93.81 216 VAL B CA 1
ATOM 6207 C C . VAL B 1 216 ? 2.873 -31.547 -17.406 1 93.81 216 VAL B C 1
ATOM 6209 O O . VAL B 1 216 ? 3.859 -32.031 -17.984 1 93.81 216 VAL B O 1
ATOM 6212 N N . ASP B 1 217 ? 2.238 -32.125 -16.469 1 94.25 217 ASP B N 1
ATOM 6213 C CA . ASP B 1 217 ? 2.824 -33.281 -15.82 1 94.25 217 ASP B CA 1
ATOM 6214 C C . ASP B 1 217 ? 2.709 -34.531 -16.703 1 94.25 217 ASP B C 1
ATOM 6216 O O . ASP B 1 217 ? 3.455 -35.5 -16.531 1 94.25 217 ASP B O 1
ATOM 6220 N N . LEU B 1 218 ? 1.783 -34.531 -17.578 1 95.88 218 LEU B N 1
ATOM 6221 C CA . LEU B 1 218 ? 1.671 -35.625 -18.516 1 95.88 218 LEU B CA 1
ATOM 6222 C C . LEU B 1 218 ? 2.74 -35.531 -19.594 1 95.88 218 LEU B C 1
ATOM 6224 O O . LEU B 1 218 ? 3.205 -36.562 -20.109 1 95.88 218 LEU B O 1
ATOM 6228 N N . LEU B 1 219 ? 3.107 -34.312 -19.891 1 96.56 219 LEU B N 1
ATOM 6229 C CA . LEU B 1 219 ? 4.023 -34.062 -20.984 1 96.56 219 LEU B CA 1
ATOM 6230 C C . LEU B 1 219 ? 5.469 -34.031 -20.5 1 96.56 219 LEU B C 1
ATOM 6232 O O . LEU B 1 219 ? 6.379 -34.438 -21.25 1 96.56 219 LEU B O 1
ATOM 6236 N N . TYR B 1 220 ? 5.688 -33.5 -19.328 1 97.5 220 TYR B N 1
ATOM 6237 C CA . TYR B 1 220 ? 7.035 -33.344 -18.781 1 97.5 220 TYR B CA 1
ATOM 6238 C C . TYR B 1 220 ? 7.199 -34.125 -17.484 1 97.5 220 TYR B C 1
ATOM 6240 O O . TYR B 1 220 ? 6.289 -34.156 -16.656 1 97.5 220 TYR B O 1
ATOM 6248 N N . ASP B 1 221 ? 8.359 -34.75 -17.359 1 98 221 ASP B N 1
ATOM 6249 C CA . ASP B 1 221 ? 8.688 -35.344 -16.062 1 98 221 ASP B CA 1
ATOM 6250 C C . ASP B 1 221 ? 9.273 -34.312 -15.117 1 98 221 ASP B C 1
ATOM 6252 O O . ASP B 1 221 ? 9.797 -33.281 -15.555 1 98 221 ASP B O 1
ATOM 6256 N N . SER B 1 222 ? 9.141 -34.531 -13.883 1 98.06 222 SER B N 1
ATOM 6257 C CA . SER B 1 222 ? 9.797 -33.844 -12.781 1 98.06 222 SER B CA 1
ATOM 6258 C C . SER B 1 222 ? 10.664 -34.781 -11.961 1 98.06 222 SER B C 1
ATOM 6260 O O . SER B 1 222 ? 10.547 -36 -12.094 1 98.06 222 SER B O 1
ATOM 6262 N N . LEU B 1 223 ? 11.539 -34.219 -11.156 1 98.5 223 LEU B N 1
ATOM 6263 C CA . LEU B 1 223 ? 12.352 -35.094 -10.32 1 98.5 223 LEU B CA 1
ATOM 6264 C C . LEU B 1 223 ? 11.477 -35.906 -9.375 1 98.5 223 LEU B C 1
ATOM 6266 O O . LEU B 1 223 ? 11.742 -37.062 -9.125 1 98.5 223 LEU B O 1
ATOM 6270 N N . ALA B 1 224 ? 10.469 -35.281 -8.914 1 97.31 224 ALA B N 1
ATOM 6271 C CA . ALA B 1 224 ? 9.555 -35.906 -7.957 1 97.31 224 ALA B CA 1
ATOM 6272 C C . ALA B 1 224 ? 8.102 -35.656 -8.359 1 97.31 224 ALA B C 1
ATOM 6274 O O . ALA B 1 224 ? 7.824 -34.875 -9.266 1 97.31 224 ALA B O 1
ATOM 6275 N N . THR B 1 225 ? 7.219 -36.406 -7.758 1 94.19 225 THR B N 1
ATOM 6276 C CA . THR B 1 225 ? 5.781 -36.25 -7.953 1 94.19 225 THR B CA 1
ATOM 6277 C C . THR B 1 225 ? 5.055 -36.188 -6.609 1 94.19 225 THR B C 1
ATOM 6279 O O . THR B 1 225 ? 5.559 -36.719 -5.613 1 94.19 225 THR B O 1
ATOM 6282 N N . GLU B 1 226 ? 4.047 -35.438 -6.613 1 90.19 226 GLU B N 1
ATOM 6283 C CA . GLU B 1 226 ? 3.193 -35.438 -5.43 1 90.19 226 GLU B CA 1
ATOM 6284 C C . GLU B 1 226 ? 2.197 -36.594 -5.449 1 90.19 226 GLU B C 1
ATOM 6286 O O . GLU B 1 226 ? 1.535 -36.812 -6.461 1 90.19 226 GLU B O 1
ATOM 6291 N N . ASP B 1 227 ? 2.088 -37.312 -4.371 1 89.31 227 ASP B N 1
ATOM 6292 C CA . ASP B 1 227 ? 1.182 -38.438 -4.191 1 89.31 227 ASP B CA 1
ATOM 6293 C C . ASP B 1 227 ? 0.414 -38.344 -2.875 1 89.31 227 ASP B C 1
ATOM 6295 O O . ASP B 1 227 ? 0.878 -38.812 -1.835 1 89.31 227 ASP B O 1
ATOM 6299 N N . ASP B 1 228 ? -0.827 -37.812 -2.977 1 81.31 228 ASP B N 1
ATOM 6300 C CA . ASP B 1 228 ? -1.708 -37.625 -1.825 1 81.31 228 ASP B CA 1
ATOM 6301 C C . ASP B 1 228 ? -1.013 -36.844 -0.715 1 81.31 228 ASP B C 1
ATOM 6303 O O . ASP B 1 228 ? -0.976 -37.281 0.435 1 81.31 228 ASP B O 1
ATOM 6307 N N . GLY B 1 229 ? -0.307 -35.844 -1.12 1 78.19 229 GLY B N 1
ATOM 6308 C CA . GLY B 1 229 ? 0.292 -34.938 -0.152 1 78.19 229 GLY B CA 1
ATOM 6309 C C . GLY B 1 229 ? 1.748 -35.25 0.135 1 78.19 229 GLY B C 1
ATOM 6310 O O . GLY B 1 229 ? 2.441 -34.438 0.781 1 78.19 229 GLY B O 1
ATOM 6311 N N . GLU B 1 230 ? 2.156 -36.344 -0.329 1 87.12 230 GLU B N 1
ATOM 6312 C CA . GLU B 1 230 ? 3.553 -36.719 -0.134 1 87.12 230 GLU B CA 1
ATOM 6313 C C . GLU B 1 230 ? 4.348 -36.562 -1.429 1 87.12 230 GLU B C 1
ATOM 6315 O O . GLU B 1 230 ? 3.801 -36.75 -2.521 1 87.12 230 GLU B O 1
ATOM 6320 N N . ILE B 1 231 ? 5.645 -36.281 -1.215 1 93.5 231 ILE B N 1
ATOM 6321 C CA . ILE B 1 231 ? 6.535 -36.156 -2.363 1 93.5 231 ILE B CA 1
ATOM 6322 C C . ILE B 1 231 ? 7.375 -37.438 -2.51 1 93.5 231 ILE B C 1
ATOM 6324 O O . ILE B 1 231 ? 8.031 -37.844 -1.561 1 93.5 231 ILE B O 1
ATOM 6328 N N . ARG B 1 232 ? 7.293 -37.969 -3.625 1 93.31 232 ARG B N 1
ATOM 6329 C CA . ARG B 1 232 ? 8.078 -39.188 -3.861 1 93.31 232 ARG B CA 1
ATOM 6330 C C . ARG B 1 232 ? 8.891 -39.062 -5.148 1 93.31 232 ARG B C 1
ATOM 6332 O O . ARG B 1 232 ? 8.5 -38.344 -6.066 1 93.31 232 ARG B O 1
ATOM 6339 N N . PRO B 1 233 ? 9.93 -39.844 -5.234 1 97.31 233 PRO B N 1
ATOM 6340 C CA . PRO B 1 233 ? 10.758 -39.812 -6.441 1 97.31 233 PRO B CA 1
ATOM 6341 C C . PRO B 1 233 ? 9.984 -40.219 -7.695 1 97.31 233 PRO B C 1
ATOM 6343 O O . PRO B 1 233 ? 9.133 -41.125 -7.637 1 97.31 233 PRO B O 1
ATOM 6346 N N . TRP B 1 234 ? 10.312 -39.594 -8.812 1 97.62 234 TRP B N 1
ATOM 6347 C CA . TRP B 1 234 ? 9.742 -39.906 -10.117 1 97.62 234 TRP B CA 1
ATOM 6348 C C . TRP B 1 234 ? 10.828 -40.031 -11.172 1 97.62 234 TRP B C 1
ATOM 6350 O O . TRP B 1 234 ? 11.492 -41.094 -11.242 1 97.62 234 TRP B O 1
ATOM 6360 N N . LEU B 1 235 ? 11.25 -38.938 -11.789 1 98.38 235 LEU B N 1
ATOM 6361 C CA . LEU B 1 235 ? 12.414 -39 -12.672 1 98.38 235 LEU B CA 1
ATOM 6362 C C . LEU B 1 235 ? 13.672 -39.344 -11.875 1 98.38 235 LEU B C 1
ATOM 6364 O O . LEU B 1 235 ? 14.586 -40 -12.383 1 98.38 235 LEU B O 1
ATOM 6368 N N . ALA B 1 236 ? 13.727 -38.75 -10.664 1 98.62 236 ALA B N 1
ATOM 6369 C CA . ALA B 1 236 ? 14.766 -39.188 -9.734 1 98.62 236 ALA B CA 1
ATOM 6370 C C . ALA B 1 236 ? 14.547 -40.625 -9.289 1 98.62 236 ALA B C 1
ATOM 6372 O O . ALA B 1 236 ? 13.414 -41.031 -9.008 1 98.62 236 ALA B O 1
ATOM 6373 N N . ASP B 1 237 ? 15.609 -41.344 -9.289 1 97.88 237 ASP B N 1
ATOM 6374 C CA . ASP B 1 237 ? 15.562 -42.656 -8.672 1 97.88 237 ASP B CA 1
ATOM 6375 C C . ASP B 1 237 ? 15.547 -42.562 -7.152 1 97.88 237 ASP B C 1
ATOM 6377 O O . ASP B 1 237 ? 14.828 -43.312 -6.48 1 97.88 237 ASP B O 1
ATOM 6381 N N . ALA B 1 238 ? 16.344 -41.719 -6.754 1 97.25 238 ALA B N 1
ATOM 6382 C CA . ALA B 1 238 ? 16.469 -41.438 -5.328 1 97.25 238 ALA B CA 1
ATOM 6383 C C . ALA B 1 238 ? 17.203 -40.125 -5.098 1 97.25 238 ALA B C 1
ATOM 6385 O O . ALA B 1 238 ? 17.828 -39.562 -6.016 1 97.25 238 ALA B O 1
ATOM 6386 N N . TRP B 1 239 ? 17.047 -39.562 -3.84 1 97.81 239 TRP B N 1
ATOM 6387 C CA . TRP B 1 239 ? 17.922 -38.469 -3.414 1 97.81 239 TRP B CA 1
ATOM 6388 C C . TRP B 1 239 ? 18.266 -38.594 -1.938 1 97.81 239 TRP B C 1
ATOM 6390 O O . TRP B 1 239 ? 17.516 -39.188 -1.159 1 97.81 239 TRP B O 1
ATOM 6400 N N . ASP B 1 240 ? 19.453 -38.125 -1.602 1 97.69 240 ASP B N 1
ATOM 6401 C CA . ASP B 1 240 ? 19.953 -38.125 -0.233 1 97.69 240 ASP B CA 1
ATOM 6402 C C . ASP B 1 240 ? 20.328 -36.719 0.205 1 97.69 240 ASP B C 1
ATOM 6404 O O . ASP B 1 240 ? 20.953 -35.969 -0.555 1 97.69 240 ASP B O 1
ATOM 6408 N N . TRP B 1 241 ? 19.938 -36.469 1.434 1 97.5 241 TRP B N 1
ATOM 6409 C CA . TRP B 1 241 ? 20.203 -35.125 1.948 1 97.5 241 TRP B CA 1
ATOM 6410 C C . TRP B 1 241 ? 21.484 -35.125 2.793 1 97.5 241 TRP B C 1
ATOM 6412 O O . TRP B 1 241 ? 21.719 -36.031 3.578 1 97.5 241 TRP B O 1
ATOM 6422 N N . ASP B 1 242 ? 22.344 -34.219 2.592 1 97.19 242 ASP B N 1
ATOM 6423 C CA . ASP B 1 242 ? 23.422 -33.781 3.48 1 97.19 242 ASP B CA 1
ATOM 6424 C C . ASP B 1 242 ? 23.25 -32.312 3.883 1 97.19 242 ASP B C 1
ATOM 6426 O O . ASP B 1 242 ? 23.719 -31.422 3.184 1 97.19 242 ASP B O 1
ATOM 6430 N N . ASP B 1 243 ? 22.641 -32.156 4.984 1 93.88 243 ASP B N 1
ATOM 6431 C CA . ASP B 1 243 ? 22.25 -30.828 5.422 1 93.88 243 ASP B CA 1
ATOM 6432 C C . ASP B 1 243 ? 21.375 -30.141 4.379 1 93.88 243 ASP B C 1
ATOM 6434 O O . ASP B 1 243 ? 20.281 -30.625 4.074 1 93.88 243 ASP B O 1
ATOM 6438 N N . SER B 1 244 ? 21.797 -29.109 3.771 1 95.94 244 SER B N 1
ATOM 6439 C CA . SER B 1 244 ? 20.984 -28.344 2.834 1 95.94 244 SER B CA 1
ATOM 6440 C C . SER B 1 244 ? 21.312 -28.703 1.39 1 95.94 244 SER B C 1
ATOM 6442 O O . SER B 1 244 ? 20.969 -27.953 0.464 1 95.94 244 SER B O 1
ATOM 6444 N N . THR B 1 245 ? 21.953 -29.875 1.192 1 98.12 245 THR B N 1
ATOM 6445 C CA . THR B 1 245 ? 22.312 -30.312 -0.154 1 98.12 245 THR B CA 1
ATOM 6446 C C . THR B 1 245 ? 21.719 -31.688 -0.451 1 98.12 245 THR B C 1
ATOM 6448 O O . THR B 1 245 ? 21.953 -32.625 0.29 1 98.12 245 THR B O 1
ATOM 6451 N N . ALA B 1 246 ? 21.016 -31.75 -1.499 1 98.56 246 ALA B N 1
ATOM 6452 C CA . ALA B 1 246 ? 20.484 -33.031 -1.968 1 98.56 246 ALA B CA 1
ATOM 6453 C C . ALA B 1 246 ? 21.312 -33.562 -3.121 1 98.56 246 ALA B C 1
ATOM 6455 O O . ALA B 1 246 ? 21.625 -32.844 -4.078 1 98.56 246 ALA B O 1
ATOM 6456 N N . THR B 1 247 ? 21.734 -34.781 -2.982 1 98.69 247 THR B N 1
ATOM 6457 C CA . THR B 1 247 ? 22.281 -35.5 -4.117 1 98.69 247 THR B CA 1
ATOM 6458 C C . THR B 1 247 ? 21.219 -36.375 -4.789 1 98.69 247 THR B C 1
ATOM 6460 O O . THR B 1 247 ? 20.75 -37.344 -4.219 1 98.69 247 THR B O 1
ATOM 6463 N N . VAL B 1 248 ? 20.875 -36 -5.992 1 98.81 248 VAL B N 1
ATOM 6464 C CA . VAL B 1 248 ? 19.766 -36.625 -6.715 1 98.81 248 VAL B CA 1
ATOM 6465 C C . VAL B 1 248 ? 20.328 -37.5 -7.82 1 98.81 248 VAL B C 1
ATOM 6467 O O . VAL B 1 248 ? 21.141 -37.062 -8.633 1 98.81 248 VAL B O 1
ATOM 6470 N N . THR B 1 249 ? 19.891 -38.719 -7.848 1 98.69 249 THR B N 1
ATOM 6471 C CA . THR B 1 249 ? 20.25 -39.656 -8.906 1 98.69 249 THR B CA 1
ATOM 6472 C C . THR B 1 249 ? 19.078 -39.906 -9.844 1 98.69 249 THR B C 1
ATOM 6474 O O . THR B 1 249 ? 18 -40.312 -9.414 1 98.69 249 THR B O 1
ATOM 6477 N N . LEU B 1 250 ? 19.344 -39.656 -11.141 1 98.69 250 LEU B N 1
ATOM 6478 C CA . LEU B 1 250 ? 18.312 -39.875 -12.148 1 98.69 250 LEU B CA 1
ATOM 6479 C C . LEU B 1 250 ? 18.203 -41.344 -12.523 1 98.69 250 LEU B C 1
ATOM 6481 O O . LEU B 1 250 ? 19.188 -42.094 -12.469 1 98.69 250 LEU B O 1
ATOM 6485 N N . ARG B 1 251 ? 16.984 -41.75 -12.883 1 98.19 251 ARG B N 1
ATOM 6486 C CA . ARG B 1 251 ? 16.812 -43.094 -13.438 1 98.19 251 ARG B CA 1
ATOM 6487 C C . ARG B 1 251 ? 17.625 -43.25 -14.711 1 98.19 251 ARG B C 1
ATOM 6489 O O . ARG B 1 251 ? 17.766 -42.312 -15.5 1 98.19 251 ARG B O 1
ATOM 6496 N N . PRO B 1 252 ? 18.109 -44.438 -14.977 1 96.75 252 PRO B N 1
ATOM 6497 C CA . PRO B 1 252 ? 18.984 -44.625 -16.141 1 96.75 252 PRO B CA 1
ATOM 6498 C C . PRO B 1 252 ? 18.203 -44.688 -17.453 1 96.75 252 PRO B C 1
ATOM 6500 O O . PRO B 1 252 ? 17.031 -45.094 -17.469 1 96.75 252 PRO B O 1
ATOM 6503 N N . ASP B 1 253 ? 18.797 -44.281 -18.547 1 96.31 253 ASP B N 1
ATOM 6504 C CA . ASP B 1 253 ? 18.359 -44.438 -19.938 1 96.31 253 ASP B CA 1
ATOM 6505 C C . ASP B 1 253 ? 17.016 -43.781 -20.172 1 96.31 253 ASP B C 1
ATOM 6507 O O . ASP B 1 253 ? 16.141 -44.344 -20.844 1 96.31 253 ASP B O 1
ATOM 6511 N N . CYS B 1 254 ? 16.781 -42.688 -19.516 1 98.12 254 CYS B N 1
ATOM 6512 C CA . CYS B 1 254 ? 15.586 -41.906 -19.797 1 98.12 254 CYS B CA 1
ATOM 6513 C C . CYS B 1 254 ? 15.781 -41.031 -21.031 1 98.12 254 CYS B C 1
ATOM 6515 O O . CYS B 1 254 ? 16.891 -40.594 -21.312 1 98.12 254 CYS B O 1
ATOM 6517 N N . ARG B 1 255 ? 14.68 -40.812 -21.797 1 98.31 255 ARG B N 1
ATOM 6518 C CA . ARG B 1 255 ? 14.75 -40.062 -23.047 1 98.31 255 ARG B CA 1
ATOM 6519 C C . ARG B 1 255 ? 13.617 -39.031 -23.125 1 98.31 255 ARG B C 1
ATOM 6521 O O . ARG B 1 255 ? 12.555 -39.219 -22.531 1 98.31 255 ARG B O 1
ATOM 6528 N N . PHE B 1 256 ? 13.969 -37.969 -23.828 1 98.69 256 PHE B N 1
ATOM 6529 C CA . PHE B 1 256 ? 12.906 -37.062 -24.25 1 98.69 256 PHE B CA 1
ATOM 6530 C C . PHE B 1 256 ? 12.109 -37.688 -25.406 1 98.69 256 PHE B C 1
ATOM 6532 O O . PHE B 1 256 ? 12.531 -38.656 -26.016 1 98.69 256 PHE B O 1
ATOM 6539 N N . HIS B 1 257 ? 10.953 -37.062 -25.719 1 98.56 257 HIS B N 1
ATOM 6540 C CA . HIS B 1 257 ? 10.047 -37.594 -26.75 1 98.56 257 HIS B CA 1
ATOM 6541 C C . HIS B 1 257 ? 10.711 -37.594 -28.125 1 98.56 257 HIS B C 1
ATOM 6543 O O . HIS B 1 257 ? 10.305 -38.344 -29.016 1 98.56 257 HIS B O 1
ATOM 6549 N N . ASP B 1 258 ? 11.695 -36.781 -28.312 1 98 258 ASP B N 1
ATOM 6550 C CA . ASP B 1 258 ? 12.383 -36.719 -29.594 1 98 258 ASP B CA 1
ATOM 6551 C C . ASP B 1 258 ? 13.578 -37.688 -29.625 1 98 258 ASP B C 1
ATOM 6553 O O . ASP B 1 258 ? 14.352 -37.688 -30.594 1 98 258 ASP B O 1
ATOM 6557 N N . GLY B 1 259 ? 13.742 -38.344 -28.547 1 97.88 259 GLY B N 1
ATOM 6558 C CA . GLY B 1 259 ? 14.75 -39.375 -28.531 1 97.88 259 GLY B CA 1
ATOM 6559 C C . GLY B 1 259 ? 16.031 -38.969 -27.828 1 97.88 259 GLY B C 1
ATOM 6560 O O . GLY B 1 259 ? 16.859 -39.812 -27.484 1 97.88 259 GLY B O 1
ATOM 6561 N N . GLU B 1 260 ? 16.266 -37.75 -27.594 1 98.19 260 GLU B N 1
ATOM 6562 C CA . GLU B 1 260 ? 17.453 -37.281 -26.875 1 98.19 260 GLU B CA 1
ATOM 6563 C C . GLU B 1 260 ? 17.453 -37.75 -25.422 1 98.19 260 GLU B C 1
ATOM 6565 O O . GLU B 1 260 ? 16.391 -37.844 -24.812 1 98.19 260 GLU B O 1
ATOM 6570 N N . PRO B 1 261 ? 18.625 -38.031 -24.875 1 98.38 261 PRO B N 1
ATOM 6571 C CA . PRO B 1 261 ? 18.672 -38.5 -23.484 1 98.38 261 PRO B CA 1
ATOM 6572 C C . PRO B 1 261 ? 18.359 -37.406 -22.484 1 98.38 261 PRO B C 1
ATOM 6574 O O . PRO B 1 261 ? 18.75 -36.25 -22.688 1 98.38 261 PRO B O 1
ATOM 6577 N N . VAL B 1 262 ? 17.672 -37.75 -21.422 1 98.81 262 VAL B N 1
ATOM 6578 C CA . VAL B 1 262 ? 17.531 -36.875 -20.266 1 98.81 262 VAL B CA 1
ATOM 6579 C C . VAL B 1 262 ? 18.766 -37 -19.375 1 98.81 262 VAL B C 1
ATOM 6581 O O . VAL B 1 262 ? 19.078 -38.094 -18.906 1 98.81 262 VAL B O 1
ATOM 6584 N N . THR B 1 263 ? 19.422 -35.906 -19.125 1 98.56 263 THR B N 1
ATOM 6585 C CA . THR B 1 263 ? 20.641 -35.938 -18.328 1 98.56 263 THR B CA 1
ATOM 6586 C C . THR B 1 263 ? 20.578 -34.938 -17.172 1 98.56 263 THR B C 1
ATOM 6588 O O . THR B 1 263 ? 19.656 -34.125 -17.094 1 98.56 263 THR B O 1
ATOM 6591 N N . ALA B 1 264 ? 21.625 -35.094 -16.359 1 98.62 264 ALA B N 1
ATOM 6592 C CA . ALA B 1 264 ? 21.766 -34.156 -15.242 1 98.62 264 ALA B CA 1
ATOM 6593 C C . ALA B 1 264 ? 21.922 -32.719 -15.734 1 98.62 264 ALA B C 1
ATOM 6595 O O . ALA B 1 264 ? 21.516 -31.766 -15.062 1 98.62 264 ALA B O 1
ATOM 6596 N N . ALA B 1 265 ? 22.422 -32.5 -16.906 1 98.56 265 ALA B N 1
ATOM 6597 C CA . ALA B 1 265 ? 22.578 -31.188 -17.484 1 98.56 265 ALA B CA 1
ATOM 6598 C C . ALA B 1 265 ? 21.219 -30.531 -17.75 1 98.56 265 ALA B C 1
ATOM 6600 O O . ALA B 1 265 ? 21.062 -29.312 -17.625 1 98.56 265 ALA B O 1
ATOM 6601 N N . ASP B 1 266 ? 20.234 -31.359 -18.109 1 98.81 266 ASP B N 1
ATOM 6602 C CA . ASP B 1 266 ? 18.891 -30.828 -18.328 1 98.81 266 ASP B CA 1
ATOM 6603 C C . ASP B 1 266 ? 18.281 -30.344 -17.016 1 98.81 266 ASP B C 1
ATOM 6605 O O . ASP B 1 266 ? 17.516 -29.375 -17.016 1 98.81 266 ASP B O 1
ATOM 6609 N N . VAL B 1 267 ? 18.609 -31.031 -15.93 1 98.81 267 VAL B N 1
ATOM 6610 C CA . VAL B 1 267 ? 18.109 -30.625 -14.617 1 98.81 267 VAL B CA 1
ATOM 6611 C C . VAL B 1 267 ? 18.734 -29.281 -14.219 1 98.81 267 VAL B C 1
ATOM 6613 O O . VAL B 1 267 ? 18.016 -28.344 -13.859 1 98.81 267 VAL B O 1
ATOM 6616 N N . GLU B 1 268 ? 20.062 -29.172 -14.336 1 98.75 268 GLU B N 1
ATOM 6617 C CA . GLU B 1 268 ? 20.734 -27.922 -14.031 1 98.75 268 GLU B CA 1
ATOM 6618 C C . GLU B 1 268 ? 20.203 -26.781 -14.898 1 98.75 268 GLU B C 1
ATOM 6620 O O . GLU B 1 268 ? 19.859 -25.703 -14.391 1 98.75 268 GLU B O 1
ATOM 6625 N N . PHE B 1 269 ? 20.078 -27.047 -16.203 1 98.5 269 PHE B N 1
ATOM 6626 C CA . PHE B 1 269 ? 19.562 -26.047 -17.141 1 98.5 269 PHE B CA 1
ATOM 6627 C C . PHE B 1 269 ? 18.188 -25.562 -16.719 1 98.5 269 PHE B C 1
ATOM 6629 O O . PHE B 1 269 ? 17.906 -24.375 -16.719 1 98.5 269 PHE B O 1
ATOM 6636 N N . THR B 1 270 ? 17.297 -26.531 -16.359 1 98.69 270 THR B N 1
ATOM 6637 C CA . THR B 1 270 ? 15.914 -26.219 -16.031 1 98.69 270 THR B CA 1
ATOM 6638 C C . THR B 1 270 ? 15.844 -25.219 -14.875 1 98.69 270 THR B C 1
ATOM 6640 O O . THR B 1 270 ? 15.18 -24.188 -14.984 1 98.69 270 THR B O 1
ATOM 6643 N N . TYR B 1 271 ? 16.5 -25.484 -13.805 1 98.31 271 TYR B N 1
ATOM 6644 C CA . TYR B 1 271 ? 16.438 -24.625 -12.633 1 98.31 271 TYR B CA 1
ATOM 6645 C C . TYR B 1 271 ? 17.094 -23.281 -12.906 1 98.31 271 TYR B C 1
ATOM 6647 O O . TYR B 1 271 ? 16.594 -22.234 -12.484 1 98.31 271 TYR B O 1
ATOM 6655 N N . GLU B 1 272 ? 18.188 -23.25 -13.648 1 97.5 272 GLU B N 1
ATOM 6656 C CA . GLU B 1 272 ? 18.828 -22 -14.023 1 97.5 272 GLU B CA 1
ATOM 6657 C C . GLU B 1 272 ? 17.922 -21.156 -14.938 1 97.5 272 GLU B C 1
ATOM 6659 O O . GLU B 1 272 ? 17.812 -19.953 -14.766 1 97.5 272 GLU B O 1
ATOM 6664 N N . PHE B 1 273 ? 17.359 -21.875 -15.852 1 97.81 273 PHE B N 1
ATOM 6665 C CA . PHE B 1 273 ? 16.5 -21.219 -16.828 1 97.81 273 PHE B CA 1
ATOM 6666 C C . PHE B 1 273 ? 15.266 -20.609 -16.172 1 97.81 273 PHE B C 1
ATOM 6668 O O . PHE B 1 273 ? 14.883 -19.484 -16.469 1 97.81 273 PHE B O 1
ATOM 6675 N N . LEU B 1 274 ? 14.617 -21.312 -15.258 1 97.75 274 LEU B N 1
ATOM 6676 C CA . LEU B 1 274 ? 13.43 -20.812 -14.57 1 97.75 274 LEU B CA 1
ATOM 6677 C C . LEU B 1 274 ? 13.781 -19.625 -13.68 1 97.75 274 LEU B C 1
ATOM 6679 O O . LEU B 1 274 ? 12.945 -18.75 -13.469 1 97.75 274 LEU B O 1
ATOM 6683 N N . ALA B 1 275 ? 15.023 -19.562 -13.227 1 96 275 ALA B N 1
ATOM 6684 C CA . ALA B 1 275 ? 15.477 -18.438 -12.406 1 96 275 ALA B CA 1
ATOM 6685 C C . ALA B 1 275 ? 15.766 -17.219 -13.273 1 96 275 ALA B C 1
ATOM 6687 O O . ALA B 1 275 ? 15.57 -16.078 -12.836 1 96 275 ALA B O 1
ATOM 6688 N N . ASP B 1 276 ? 16.266 -17.438 -14.445 1 95.69 276 ASP B N 1
ATOM 6689 C CA . ASP B 1 276 ? 16.578 -16.391 -15.414 1 95.69 276 ASP B CA 1
ATOM 6690 C C . ASP B 1 276 ? 16.422 -16.906 -16.844 1 95.69 276 ASP B C 1
ATOM 6692 O O . ASP B 1 276 ? 17.328 -17.547 -17.375 1 95.69 276 ASP B O 1
ATOM 6696 N N . THR B 1 277 ? 15.398 -16.469 -17.469 1 96.69 277 THR B N 1
ATOM 6697 C CA . THR B 1 277 ? 15.047 -17.016 -18.781 1 96.69 277 THR B CA 1
ATOM 6698 C C . THR B 1 277 ? 15.969 -16.469 -19.859 1 96.69 277 THR B C 1
ATOM 6700 O O . THR B 1 277 ? 15.922 -16.922 -21.016 1 96.69 277 THR B O 1
ATOM 6703 N N . THR B 1 278 ? 16.906 -15.594 -19.484 1 93.81 278 THR B N 1
ATOM 6704 C CA . THR B 1 278 ? 17.859 -15.078 -20.453 1 93.81 278 THR B CA 1
ATOM 6705 C C . THR B 1 278 ? 19.156 -15.883 -20.406 1 93.81 278 THR B C 1
ATOM 6707 O O . THR B 1 278 ? 20.031 -15.703 -21.266 1 93.81 278 THR B O 1
ATOM 6710 N N . LEU B 1 279 ? 19.297 -16.672 -19.375 1 93.81 279 LEU B N 1
ATOM 6711 C CA . LEU B 1 279 ? 20.484 -17.484 -19.172 1 93.81 279 LEU B CA 1
ATOM 6712 C C . LEU B 1 279 ? 21.719 -16.594 -19.047 1 93.81 279 LEU B C 1
ATOM 6714 O O . LEU B 1 279 ? 22.766 -16.891 -19.641 1 93.81 279 LEU B O 1
ATOM 6718 N N . GLY B 1 280 ? 21.516 -15.492 -18.375 1 88 280 GLY B N 1
ATOM 6719 C CA . GLY B 1 280 ? 22.625 -14.594 -18.062 1 88 280 GLY B CA 1
ATOM 6720 C C . GLY B 1 280 ? 22.875 -13.57 -19.156 1 88 280 GLY B C 1
ATOM 6721 O O . GLY B 1 280 ? 23.766 -12.719 -19.016 1 88 280 GLY B O 1
ATOM 6722 N N . ALA B 1 281 ? 22.203 -13.594 -20.188 1 83.81 281 ALA B N 1
ATOM 6723 C CA . ALA B 1 281 ? 22.453 -12.719 -21.328 1 83.81 281 ALA B CA 1
ATOM 6724 C C . ALA B 1 281 ? 21.828 -11.344 -21.109 1 83.81 281 ALA B C 1
ATOM 6726 O O . ALA B 1 281 ? 22.203 -10.375 -21.766 1 83.81 281 ALA B O 1
ATOM 6727 N N . GLY B 1 282 ? 20.984 -11.18 -20.172 1 74.44 282 GLY B N 1
ATOM 6728 C CA . GLY B 1 282 ? 20.312 -9.906 -19.969 1 74.44 282 GLY B CA 1
ATOM 6729 C C . GLY B 1 282 ? 20.969 -9.039 -18.922 1 74.44 282 GLY B C 1
ATOM 6730 O O . GLY B 1 282 ? 21.922 -9.461 -18.266 1 74.44 282 GLY B O 1
ATOM 6731 N N . ASN B 1 283 ? 20.688 -7.668 -18.844 1 70.44 283 ASN B N 1
ATOM 6732 C CA . ASN B 1 283 ? 21.172 -6.73 -17.844 1 70.44 283 ASN B CA 1
ATOM 6733 C C . ASN B 1 283 ? 20.562 -7.004 -16.469 1 70.44 283 ASN B C 1
ATOM 6735 O O . ASN B 1 283 ? 21.031 -6.473 -15.461 1 70.44 283 ASN B O 1
ATOM 6739 N N . GLY B 1 284 ? 19.734 -8.016 -16.438 1 76.5 284 GLY B N 1
ATOM 6740 C CA . GLY B 1 284 ? 19.062 -8.453 -15.227 1 76.5 284 GLY B CA 1
ATOM 6741 C C . GLY B 1 284 ? 18.391 -9.805 -15.375 1 76.5 284 GLY B C 1
ATOM 6742 O O . GLY B 1 284 ? 18.359 -10.383 -16.469 1 76.5 284 GLY B O 1
ATOM 6743 N N . SER B 1 285 ? 18.031 -10.273 -14.195 1 84.94 285 SER B N 1
ATOM 6744 C CA . SER B 1 285 ? 17.359 -11.57 -14.219 1 84.94 285 SER B CA 1
ATOM 6745 C C . SER B 1 285 ? 15.93 -11.438 -14.742 1 84.94 285 SER B C 1
ATOM 6747 O O . SER B 1 285 ? 15.258 -10.43 -14.484 1 84.94 285 SER B O 1
ATOM 6749 N N . SER B 1 286 ? 15.57 -12.352 -15.492 1 91.56 286 SER B N 1
ATOM 6750 C CA . SER B 1 286 ? 14.211 -12.469 -16 1 91.56 286 SER B CA 1
ATOM 6751 C C . SER B 1 286 ? 13.578 -13.805 -15.602 1 91.56 286 SER B C 1
ATOM 6753 O O . SER B 1 286 ? 13.453 -14.711 -16.422 1 91.56 286 SER B O 1
ATOM 6755 N N . PRO B 1 287 ? 13.156 -13.852 -14.383 1 95.06 287 PRO B N 1
ATOM 6756 C CA . PRO B 1 287 ? 12.578 -15.117 -13.914 1 95.06 287 PRO B CA 1
ATOM 6757 C C . PRO B 1 287 ? 11.305 -15.5 -14.656 1 95.06 287 PRO B C 1
ATOM 6759 O O . PRO B 1 287 ? 10.594 -14.625 -15.164 1 95.06 287 PRO B O 1
ATOM 6762 N N . ALA B 1 288 ? 11.055 -16.766 -14.695 1 96.25 288 ALA B N 1
ATOM 6763 C CA . ALA B 1 288 ? 9.844 -17.281 -15.352 1 96.25 288 ALA B CA 1
ATOM 6764 C C . ALA B 1 288 ? 8.594 -16.875 -14.586 1 96.25 288 ALA B C 1
ATOM 6766 O O . ALA B 1 288 ? 8.617 -16.734 -13.359 1 96.25 288 ALA B O 1
ATOM 6767 N N . PRO B 1 289 ? 7.504 -16.672 -15.281 1 95.94 289 PRO B N 1
ATOM 6768 C CA . PRO B 1 289 ? 6.258 -16.25 -14.633 1 95.94 289 PRO B CA 1
ATOM 6769 C C . PRO B 1 289 ? 5.547 -17.406 -13.922 1 95.94 289 PRO B C 1
ATOM 6771 O O . PRO B 1 289 ? 4.457 -17.219 -13.375 1 95.94 289 PRO B O 1
ATOM 6774 N N . ARG B 1 290 ? 6.152 -18.609 -13.977 1 95.69 290 ARG B N 1
ATOM 6775 C CA . ARG B 1 290 ? 5.699 -19.797 -13.25 1 95.69 290 ARG B CA 1
ATOM 6776 C C . ARG B 1 290 ? 6.852 -20.453 -12.508 1 95.69 290 ARG B C 1
ATOM 6778 O O . ARG B 1 290 ? 8 -20.391 -12.953 1 95.69 290 ARG B O 1
ATOM 6785 N N . TYR B 1 291 ? 6.52 -21.016 -11.375 1 95.5 291 TYR B N 1
ATOM 6786 C CA . TYR B 1 291 ? 7.441 -21.828 -10.586 1 95.5 291 TYR B CA 1
ATOM 6787 C C . TYR B 1 291 ? 8.453 -20.938 -9.867 1 95.5 291 TYR B C 1
ATOM 6789 O O . TYR B 1 291 ? 9.539 -21.406 -9.492 1 95.5 291 TYR B O 1
ATOM 6797 N N . ARG B 1 292 ? 8.211 -19.641 -9.781 1 95.38 292 ARG B N 1
ATOM 6798 C CA . ARG B 1 292 ? 9.156 -18.688 -9.234 1 95.38 292 ARG B CA 1
ATOM 6799 C C . ARG B 1 292 ? 9.461 -19 -7.77 1 95.38 292 ARG B C 1
ATOM 6801 O O . ARG B 1 292 ? 10.625 -18.938 -7.348 1 95.38 292 ARG B O 1
ATOM 6808 N N . GLY B 1 293 ? 8.422 -19.344 -7.016 1 93.62 293 GLY B N 1
ATOM 6809 C CA . GLY B 1 293 ? 8.609 -19.688 -5.613 1 93.62 293 GLY B CA 1
ATOM 6810 C C . GLY B 1 293 ? 9.453 -20.938 -5.414 1 93.62 293 GLY B C 1
ATOM 6811 O O . GLY B 1 293 ? 10.305 -20.984 -4.523 1 93.62 293 GLY B O 1
ATOM 6812 N N . GLN B 1 294 ? 9.273 -21.922 -6.211 1 94.31 294 GLN B N 1
ATOM 6813 C CA . GLN B 1 294 ? 10.016 -23.172 -6.121 1 94.31 294 GLN B CA 1
ATOM 6814 C C . GLN B 1 294 ? 11.492 -22.969 -6.477 1 94.31 294 GLN B C 1
ATOM 6816 O O . GLN B 1 294 ? 12.375 -23.453 -5.781 1 94.31 294 GLN B O 1
ATOM 6821 N N . VAL B 1 295 ? 11.68 -22.25 -7.477 1 95.81 295 VAL B N 1
ATOM 6822 C CA . VAL B 1 295 ? 13.047 -22.062 -7.953 1 95.81 295 VAL B CA 1
ATOM 6823 C C . VAL B 1 295 ? 13.805 -21.141 -7 1 95.81 295 VAL B C 1
ATOM 6825 O O . VAL B 1 295 ? 15.008 -21.297 -6.801 1 95.81 295 VAL B O 1
ATOM 6828 N N . ASP B 1 296 ? 13.078 -20.203 -6.434 1 95.25 296 ASP B N 1
ATOM 6829 C CA . ASP B 1 296 ? 13.688 -19.266 -5.492 1 95.25 296 ASP B CA 1
ATOM 6830 C C . ASP B 1 296 ? 14.258 -20 -4.281 1 95.25 296 ASP B C 1
ATOM 6832 O O . ASP B 1 296 ? 15.18 -19.516 -3.625 1 95.25 296 ASP B O 1
ATOM 6836 N N . ALA B 1 297 ? 13.781 -21.188 -3.984 1 96.31 297 ALA B N 1
ATOM 6837 C CA . ALA B 1 297 ? 14.227 -21.984 -2.84 1 96.31 297 ALA B CA 1
ATOM 6838 C C . ALA B 1 297 ? 15.539 -22.703 -3.146 1 96.31 297 ALA B C 1
ATOM 6840 O O . ALA B 1 297 ? 16.188 -23.234 -2.242 1 96.31 297 ALA B O 1
ATOM 6841 N N . ILE B 1 298 ? 15.938 -22.719 -4.391 1 96.81 298 ILE B N 1
ATOM 6842 C CA . ILE B 1 298 ? 17.141 -23.422 -4.832 1 96.81 298 ILE B CA 1
ATOM 6843 C C . ILE B 1 298 ? 18.297 -22.438 -4.934 1 96.81 298 ILE B C 1
ATOM 6845 O O . ILE B 1 298 ? 18.203 -21.422 -5.621 1 96.81 298 ILE B O 1
ATOM 6849 N N . ARG B 1 299 ? 19.375 -22.719 -4.289 1 95.38 299 ARG B N 1
ATOM 6850 C CA . ARG B 1 299 ? 20.562 -21.859 -4.305 1 95.38 299 ARG B CA 1
ATOM 6851 C C . ARG B 1 299 ? 21.453 -22.188 -5.496 1 95.38 299 ARG B C 1
ATOM 6853 O O . ARG B 1 299 ? 21.844 -21.281 -6.254 1 95.38 299 ARG B O 1
ATOM 6860 N N . THR B 1 300 ? 21.766 -23.484 -5.637 1 97.19 300 THR B N 1
ATOM 6861 C CA . THR B 1 300 ? 22.609 -23.922 -6.738 1 97.19 300 THR B CA 1
ATOM 6862 C C . THR B 1 300 ? 22.25 -25.328 -7.184 1 97.19 300 THR B C 1
ATOM 6864 O O . THR B 1 300 ? 21.734 -26.125 -6.395 1 97.19 300 THR B O 1
ATOM 6867 N N . VAL B 1 301 ? 22.438 -25.562 -8.414 1 98.31 301 VAL B N 1
ATOM 6868 C CA . VAL B 1 301 ? 22.359 -26.891 -9.016 1 98.31 301 VAL B CA 1
ATOM 6869 C C . VAL B 1 301 ? 23.656 -27.219 -9.75 1 98.31 301 VAL B C 1
ATOM 6871 O O . VAL B 1 301 ? 24.078 -26.453 -10.617 1 98.31 301 VAL B O 1
ATOM 6874 N N . THR B 1 302 ? 24.281 -28.359 -9.367 1 98.38 302 THR B N 1
ATOM 6875 C CA . THR B 1 302 ? 25.578 -28.703 -9.945 1 98.38 302 THR B CA 1
ATOM 6876 C C . THR B 1 302 ? 25.547 -30.125 -10.5 1 98.38 302 THR B C 1
ATOM 6878 O O . THR B 1 302 ? 25.188 -31.062 -9.789 1 98.38 302 THR B O 1
ATOM 6881 N N . VAL B 1 303 ? 26 -30.266 -11.695 1 98.56 303 VAL B N 1
ATOM 6882 C CA . VAL B 1 303 ? 26.094 -31.594 -12.328 1 98.56 303 VAL B CA 1
ATOM 6883 C C . VAL B 1 303 ? 27.328 -32.312 -11.797 1 98.56 303 VAL B C 1
ATOM 6885 O O . VAL B 1 303 ? 28.438 -31.797 -11.828 1 98.56 303 VAL B O 1
ATOM 6888 N N . VAL B 1 304 ? 27.172 -33.5 -11.281 1 98.38 304 VAL B N 1
ATOM 6889 C CA . VAL B 1 304 ? 28.266 -34.344 -10.828 1 98.38 304 VAL B CA 1
ATOM 6890 C C . VAL B 1 304 ? 28.703 -35.281 -11.945 1 98.38 304 VAL B C 1
ATOM 6892 O O . VAL B 1 304 ? 29.906 -35.438 -12.219 1 98.38 304 VAL B O 1
ATOM 6895 N N . ASP B 1 305 ? 27.75 -35.906 -12.57 1 97.81 305 ASP B N 1
ATOM 6896 C CA . ASP B 1 305 ? 27.906 -36.75 -13.766 1 97.81 305 ASP B CA 1
ATOM 6897 C C . ASP B 1 305 ? 26.594 -36.781 -14.555 1 97.81 305 ASP B C 1
ATOM 6899 O O . ASP B 1 305 ? 25.656 -36.062 -14.273 1 97.81 305 ASP B O 1
ATOM 6903 N N . ASP B 1 306 ? 26.516 -37.625 -15.516 1 97.38 306 ASP B N 1
ATOM 6904 C CA . ASP B 1 306 ? 25.406 -37.625 -16.453 1 97.38 306 ASP B CA 1
ATOM 6905 C C . ASP B 1 306 ? 24.078 -37.906 -15.758 1 97.38 306 ASP B C 1
ATOM 6907 O O . ASP B 1 306 ? 23.016 -37.531 -16.25 1 97.38 306 ASP B O 1
ATOM 6911 N N . ARG B 1 307 ? 24.062 -38.594 -14.578 1 98.06 307 ARG B N 1
ATOM 6912 C CA . ARG B 1 307 ? 22.828 -39.031 -13.93 1 98.06 307 ARG B CA 1
ATOM 6913 C C . ARG B 1 307 ? 22.766 -38.531 -12.5 1 98.06 307 ARG B C 1
ATOM 6915 O O . ARG B 1 307 ? 21.859 -38.875 -11.742 1 98.06 307 ARG B O 1
ATOM 6922 N N . THR B 1 308 ? 23.688 -37.719 -12.148 1 98.56 308 THR B N 1
ATOM 6923 C CA . THR B 1 308 ? 23.734 -37.25 -10.758 1 98.56 308 THR B CA 1
ATOM 6924 C C . THR B 1 308 ? 23.844 -35.75 -10.68 1 98.56 308 THR B C 1
ATOM 6926 O O . THR B 1 308 ? 24.703 -35.125 -11.328 1 98.56 308 THR B O 1
ATOM 6929 N N . VAL B 1 309 ? 23.016 -35.125 -9.922 1 98.5 309 VAL B N 1
ATOM 6930 C CA . VAL B 1 309 ? 23.047 -33.688 -9.711 1 98.5 309 VAL B CA 1
ATOM 6931 C C . VAL B 1 309 ? 23.016 -33.375 -8.211 1 98.5 309 VAL B C 1
ATOM 6933 O O . VAL B 1 309 ? 22.375 -34.094 -7.441 1 98.5 309 VAL B O 1
ATOM 6936 N N . ARG B 1 310 ? 23.688 -32.406 -7.789 1 98.62 310 ARG B N 1
ATOM 6937 C CA . ARG B 1 310 ? 23.656 -31.875 -6.434 1 98.62 310 ARG B CA 1
ATOM 6938 C C . ARG B 1 310 ? 22.875 -30.562 -6.387 1 98.62 310 ARG B C 1
ATOM 6940 O O . ARG B 1 310 ? 23.172 -29.625 -7.129 1 98.62 310 ARG B O 1
ATOM 6947 N N . ILE B 1 311 ? 21.859 -30.5 -5.543 1 98.62 311 ILE B N 1
ATOM 6948 C CA . ILE B 1 311 ? 21.016 -29.328 -5.41 1 98.62 311 ILE B CA 1
ATOM 6949 C C . ILE B 1 311 ? 21.141 -28.75 -4 1 98.62 311 ILE B C 1
ATOM 6951 O O . ILE B 1 311 ? 20.766 -29.406 -3.023 1 98.62 311 ILE B O 1
ATOM 6955 N N . ARG B 1 312 ? 21.75 -27.578 -3.842 1 97.44 312 ARG B N 1
ATOM 6956 C CA . ARG B 1 312 ? 21.812 -26.859 -2.574 1 97.44 312 ARG B CA 1
ATOM 6957 C C . ARG B 1 312 ? 20.594 -25.953 -2.408 1 97.44 312 ARG B C 1
ATOM 6959 O O . ARG B 1 312 ? 20.234 -25.203 -3.326 1 97.44 312 ARG B O 1
ATOM 6966 N N . VAL B 1 313 ? 19.938 -25.984 -1.239 1 97.69 313 VAL B N 1
ATOM 6967 C CA . VAL B 1 313 ? 18.688 -25.266 -1.066 1 97.69 313 VAL B CA 1
ATOM 6968 C C . VAL B 1 313 ? 18.812 -24.266 0.078 1 97.69 313 VAL B C 1
ATOM 6970 O O . VAL B 1 313 ? 19.656 -24.422 0.956 1 97.69 313 VAL B O 1
ATOM 6973 N N . ASP B 1 314 ? 18.031 -23.125 0.032 1 92.75 314 ASP B N 1
ATOM 6974 C CA . ASP B 1 314 ? 17.891 -22.141 1.091 1 92.75 314 ASP B CA 1
ATOM 6975 C C . ASP B 1 314 ? 16.531 -22.266 1.784 1 92.75 314 ASP B C 1
ATOM 6977 O O . ASP B 1 314 ? 15.781 -21.297 1.89 1 92.75 314 ASP B O 1
ATOM 6981 N N . SER B 1 315 ? 16.156 -23.406 2.148 1 95.12 315 SER B N 1
ATOM 6982 C CA . SER B 1 315 ? 14.898 -23.75 2.789 1 95.12 315 SER B CA 1
ATOM 6983 C C . SER B 1 315 ? 15.016 -25.047 3.59 1 95.12 315 SER B C 1
ATOM 6985 O O . SER B 1 315 ? 16.078 -25.688 3.592 1 95.12 315 SER B O 1
ATOM 6987 N N . SER B 1 316 ? 14 -25.406 4.297 1 95.69 316 SER B N 1
ATOM 6988 C CA . SER B 1 316 ? 13.93 -26.734 4.891 1 95.69 316 SER B CA 1
ATOM 6989 C C . SER B 1 316 ? 13.836 -27.812 3.816 1 95.69 316 SER B C 1
ATOM 6991 O O . SER B 1 316 ? 13.508 -27.531 2.666 1 95.69 316 SER B O 1
ATOM 6993 N N . THR B 1 317 ? 14.102 -29.016 4.18 1 93.62 317 THR B N 1
ATOM 6994 C CA . THR B 1 317 ? 14.086 -30.125 3.227 1 93.62 317 THR B CA 1
ATOM 6995 C C . THR B 1 317 ? 12.664 -30.391 2.734 1 93.62 317 THR B C 1
ATOM 69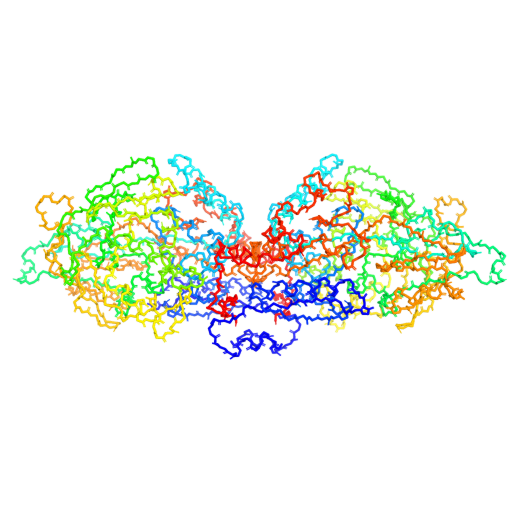97 O O . THR B 1 317 ? 12.461 -30.734 1.568 1 93.62 317 THR B O 1
ATOM 7000 N N . ASP B 1 318 ? 11.711 -30.188 3.617 1 88.44 318 ASP B N 1
ATOM 7001 C CA . ASP B 1 318 ? 10.32 -30.391 3.23 1 88.44 318 ASP B CA 1
ATOM 7002 C C . ASP B 1 318 ? 9.906 -29.422 2.125 1 88.44 318 ASP B C 1
ATOM 7004 O O . ASP B 1 318 ? 9.281 -29.828 1.141 1 88.44 318 ASP B O 1
ATOM 7008 N N . VAL B 1 319 ? 10.258 -28.25 2.293 1 91 319 VAL B N 1
ATOM 7009 C CA . VAL B 1 319 ? 9.914 -27.219 1.318 1 91 319 VAL B CA 1
ATOM 7010 C C . VAL B 1 319 ? 10.719 -27.422 0.036 1 91 319 VAL B C 1
ATOM 7012 O O . VAL B 1 319 ? 10.188 -27.281 -1.067 1 91 319 VAL B O 1
ATOM 7015 N N . ALA B 1 320 ? 11.914 -27.828 0.231 1 95.19 320 ALA B N 1
ATOM 7016 C CA . ALA B 1 320 ? 12.789 -28.047 -0.915 1 95.19 320 ALA B CA 1
ATOM 7017 C C . ALA B 1 320 ? 12.258 -29.156 -1.808 1 95.19 320 ALA B C 1
ATOM 7019 O O . ALA B 1 320 ? 12.414 -29.109 -3.029 1 95.19 320 ALA B O 1
ATOM 7020 N N . GLU B 1 321 ? 11.688 -30.109 -1.253 1 95.56 321 GLU B N 1
ATOM 7021 C CA . GLU B 1 321 ? 11.172 -31.25 -2.025 1 95.56 321 GLU B CA 1
ATOM 7022 C C . GLU B 1 321 ? 10.023 -30.812 -2.934 1 95.56 321 GLU B C 1
ATOM 7024 O O . GLU B 1 321 ? 9.805 -31.406 -3.99 1 95.56 321 GLU B O 1
ATOM 7029 N N . GLN B 1 322 ? 9.312 -29.766 -2.547 1 93.56 322 GLN B N 1
ATOM 7030 C CA . GLN B 1 322 ? 8.305 -29.203 -3.438 1 93.56 322 GLN B CA 1
ATOM 7031 C C . GLN B 1 322 ? 8.938 -28.672 -4.719 1 93.56 322 GLN B C 1
ATOM 7033 O O . GLN B 1 322 ? 8.312 -28.688 -5.781 1 93.56 322 GLN B O 1
ATOM 7038 N N . SER B 1 323 ? 10.133 -28.219 -4.609 1 96.44 323 SER B N 1
ATOM 7039 C CA . SER B 1 323 ? 10.859 -27.672 -5.754 1 96.44 323 SER B CA 1
ATOM 7040 C C . SER B 1 323 ? 11.266 -28.766 -6.73 1 96.44 323 SER B C 1
ATOM 7042 O O . SER B 1 323 ? 11.641 -28.484 -7.871 1 96.44 323 SER B O 1
ATOM 7044 N N . PHE B 1 324 ? 11.18 -30.047 -6.289 1 97.69 324 PHE B N 1
ATOM 7045 C CA . PHE B 1 324 ? 11.531 -31.156 -7.148 1 97.69 324 PHE B CA 1
ATOM 7046 C C . PHE B 1 324 ? 10.375 -31.531 -8.07 1 97.69 324 PHE B C 1
ATOM 7048 O O . PHE B 1 324 ? 10.516 -32.375 -8.945 1 97.69 324 PHE B O 1
ATOM 7055 N N . THR B 1 325 ? 9.273 -30.781 -7.961 1 95.19 325 THR B N 1
ATOM 7056 C CA . THR B 1 325 ? 8.102 -31.125 -8.75 1 95.19 325 THR B CA 1
ATOM 7057 C C . THR B 1 325 ? 8.023 -30.25 -10 1 95.19 325 THR B C 1
ATOM 7059 O O . THR B 1 325 ? 7.102 -30.391 -10.812 1 95.19 325 THR B O 1
ATOM 7062 N N . VAL B 1 326 ? 9.008 -29.422 -10.242 1 96.06 326 VAL B N 1
ATOM 7063 C CA . VAL B 1 326 ? 9.039 -28.578 -11.438 1 96.06 326 VAL B CA 1
ATOM 7064 C C . VAL B 1 326 ? 9.32 -29.438 -12.664 1 96.06 326 VAL B C 1
ATOM 7066 O O . VAL B 1 326 ? 10.094 -30.406 -12.594 1 96.06 326 VAL B O 1
ATOM 7069 N N . PRO B 1 327 ? 8.734 -29.109 -13.781 1 97.12 327 PRO B N 1
ATOM 7070 C CA . PRO B 1 327 ? 9 -29.906 -14.984 1 97.12 327 PRO B CA 1
ATOM 7071 C C . PRO B 1 327 ? 10.438 -29.75 -15.484 1 97.12 327 PRO B C 1
ATOM 7073 O O . PRO B 1 327 ? 10.961 -28.641 -15.539 1 97.12 327 PRO B O 1
ATOM 7076 N N . ILE B 1 328 ? 11.047 -30.812 -15.805 1 98.62 328 ILE B N 1
ATOM 7077 C CA . ILE B 1 328 ? 12.383 -30.781 -16.391 1 98.62 328 ILE B CA 1
ATOM 7078 C C . ILE B 1 328 ? 12.289 -30.469 -17.875 1 98.62 328 ILE B C 1
ATOM 7080 O O . ILE B 1 328 ? 11.664 -31.219 -18.641 1 98.62 328 ILE B O 1
ATOM 7084 N N . LEU B 1 329 ? 12.914 -29.391 -18.281 1 98.5 329 LEU B N 1
ATOM 7085 C CA . LEU B 1 329 ? 12.852 -28.906 -19.656 1 98.5 329 LEU B CA 1
ATOM 7086 C C . LEU B 1 329 ? 14.078 -29.344 -20.453 1 98.5 329 LEU B C 1
ATOM 7088 O O . LEU B 1 329 ? 15.203 -29.297 -19.938 1 98.5 329 LEU B O 1
ATOM 7092 N N . PRO B 1 330 ? 13.852 -29.828 -21.672 1 98.62 330 PRO B N 1
ATOM 7093 C CA . PRO B 1 330 ? 15 -30.219 -22.484 1 98.62 330 PRO B CA 1
ATOM 7094 C C . PRO B 1 330 ? 15.883 -29.031 -22.875 1 98.62 330 PRO B C 1
ATOM 7096 O O . PRO B 1 330 ? 15.445 -28.141 -23.609 1 98.62 330 PRO B O 1
ATOM 7099 N N . GLU B 1 331 ? 17.094 -29.078 -22.469 1 98.38 331 GLU B N 1
ATOM 7100 C CA . GLU B 1 331 ? 18.016 -27.969 -22.719 1 98.38 331 GLU B CA 1
ATOM 7101 C C . GLU B 1 331 ? 18.125 -27.672 -24.203 1 98.38 331 GLU B C 1
ATOM 7103 O O . GLU B 1 331 ? 18.094 -26.5 -24.609 1 98.38 331 GLU B O 1
ATOM 7108 N N . HIS B 1 332 ? 18.234 -28.688 -25.031 1 97.81 332 HIS B N 1
ATOM 7109 C CA . HIS B 1 332 ? 18.484 -28.516 -26.453 1 97.81 332 HIS B CA 1
ATOM 7110 C C . HIS B 1 332 ? 17.328 -27.781 -27.125 1 97.81 332 HIS B C 1
ATOM 7112 O O . HIS B 1 332 ? 17.547 -27.078 -28.125 1 97.81 332 HIS B O 1
ATOM 7118 N N . VAL B 1 333 ? 16.156 -27.906 -26.609 1 98 333 VAL B N 1
ATOM 7119 C CA . VAL B 1 333 ? 14.992 -27.234 -27.188 1 98 333 VAL B CA 1
ATOM 7120 C C . VAL B 1 333 ? 14.922 -25.797 -26.688 1 98 333 VAL B C 1
ATOM 7122 O O . VAL B 1 333 ? 14.836 -24.859 -27.484 1 98 333 VAL B O 1
ATOM 7125 N N . TRP B 1 334 ? 15.031 -25.594 -25.422 1 98.06 334 TRP B N 1
ATOM 7126 C CA . TRP B 1 334 ? 14.758 -24.297 -24.797 1 98.06 334 TRP B CA 1
ATOM 7127 C C . TRP B 1 334 ? 15.945 -23.359 -24.969 1 98.06 334 TRP B C 1
ATOM 7129 O O . TRP B 1 334 ? 15.766 -22.156 -25.156 1 98.06 334 TRP B O 1
ATOM 7139 N N . ARG B 1 335 ? 17.156 -23.859 -24.828 1 97.44 335 ARG B N 1
ATOM 7140 C CA . ARG B 1 335 ? 18.312 -23.016 -25.078 1 97.44 335 ARG B CA 1
ATOM 7141 C C . ARG B 1 335 ? 18.297 -22.453 -26.5 1 97.44 335 ARG B C 1
ATOM 7143 O O . ARG B 1 335 ? 18.547 -21.25 -26.703 1 97.44 335 ARG B O 1
ATOM 7150 N N . SER B 1 336 ? 17.984 -23.328 -27.438 1 96.38 336 SER B N 1
ATOM 7151 C CA . SER B 1 336 ? 17.891 -22.891 -28.828 1 96.38 336 SER B CA 1
ATOM 7152 C C . SER B 1 336 ? 16.797 -21.844 -28.984 1 96.38 336 SER B C 1
ATOM 7154 O O . SER B 1 336 ? 16.984 -20.859 -29.719 1 96.38 336 SER B O 1
ATOM 7156 N N . ALA B 1 337 ? 15.688 -22.047 -28.344 1 96.5 337 ALA B N 1
ATOM 7157 C CA . ALA B 1 337 ? 14.578 -21.094 -28.406 1 96.5 337 ALA B CA 1
ATOM 7158 C C . ALA B 1 337 ? 14.992 -19.734 -27.875 1 96.5 337 ALA B C 1
ATOM 7160 O O . ALA B 1 337 ? 14.633 -18.688 -28.438 1 96.5 337 ALA B O 1
ATOM 7161 N N . VAL B 1 338 ? 15.734 -19.656 -26.797 1 96.31 338 VAL B N 1
ATOM 7162 C CA . VAL B 1 338 ? 16.188 -18.438 -26.156 1 96.31 338 VAL B CA 1
ATOM 7163 C C . VAL B 1 338 ? 17.188 -17.719 -27.062 1 96.31 338 VAL B C 1
ATOM 7165 O O . VAL B 1 338 ? 17.031 -16.531 -27.359 1 96.31 338 VAL B O 1
ATOM 7168 N N . GLU B 1 339 ? 18.203 -18.453 -27.562 1 95.62 339 GLU B N 1
ATOM 7169 C CA . GLU B 1 339 ? 19.266 -17.875 -28.375 1 95.62 339 GLU B CA 1
ATOM 7170 C C . GLU B 1 339 ? 18.719 -17.266 -29.656 1 95.62 339 GLU B C 1
ATOM 7172 O O . GLU B 1 339 ? 19.125 -16.172 -30.047 1 95.62 339 GLU B O 1
ATOM 7177 N N . ARG B 1 340 ? 17.812 -17.906 -30.234 1 95.31 340 ARG B N 1
ATOM 7178 C CA . ARG B 1 340 ? 17.219 -17.406 -31.469 1 95.31 340 ARG B CA 1
ATOM 7179 C C . ARG B 1 340 ? 16.516 -16.078 -31.219 1 95.31 340 ARG B C 1
ATOM 7181 O O . ARG B 1 340 ? 16.609 -15.172 -32.062 1 95.31 340 ARG B O 1
ATOM 7188 N N . ARG B 1 341 ? 15.859 -15.922 -30.172 1 94.06 341 ARG B N 1
ATOM 7189 C CA . ARG B 1 341 ? 15.109 -14.711 -29.875 1 94.06 341 ARG B CA 1
ATOM 7190 C C . ARG B 1 341 ? 16.047 -13.57 -29.484 1 94.06 341 ARG B C 1
ATOM 7192 O O . ARG B 1 341 ? 15.836 -12.43 -29.891 1 94.06 341 ARG B O 1
ATOM 7199 N N . LEU B 1 342 ? 17.031 -13.891 -28.703 1 93 342 LEU B N 1
ATOM 7200 C CA . LEU B 1 342 ? 18.016 -12.875 -28.344 1 93 342 LEU B CA 1
ATOM 7201 C C . LEU B 1 342 ? 18.75 -12.375 -29.578 1 93 342 LEU B C 1
ATOM 7203 O O . LEU B 1 342 ? 19 -11.172 -29.719 1 93 342 LEU B O 1
ATOM 7207 N N . GLU B 1 343 ? 19.062 -13.281 -30.469 1 94.25 343 GLU B N 1
ATOM 7208 C CA . GLU B 1 343 ? 19.75 -12.93 -31.719 1 94.25 343 GLU B CA 1
ATOM 7209 C C . GLU B 1 343 ? 18.875 -12.016 -32.562 1 94.25 343 GLU B C 1
ATOM 7211 O O . GLU B 1 343 ? 19.391 -11.148 -33.281 1 94.25 343 GLU B O 1
ATOM 7216 N N . ARG B 1 344 ? 17.609 -12.25 -32.5 1 93.88 344 ARG B N 1
ATOM 7217 C CA . ARG B 1 344 ? 16.672 -11.438 -33.25 1 93.88 344 ARG B CA 1
ATOM 7218 C C . ARG B 1 344 ? 16.422 -10.102 -32.594 1 93.88 344 ARG B C 1
ATOM 7220 O O . ARG B 1 344 ? 15.656 -9.273 -33.094 1 93.88 344 ARG B O 1
ATOM 7227 N N . GLY B 1 345 ? 16.938 -9.93 -31.406 1 89.62 345 GLY B N 1
ATOM 7228 C CA . GLY B 1 345 ? 16.812 -8.656 -30.719 1 89.62 345 GLY B CA 1
ATOM 7229 C C . GLY B 1 345 ? 15.562 -8.539 -29.875 1 89.62 345 GLY B C 1
ATOM 7230 O O . GLY B 1 345 ? 15.133 -7.434 -29.547 1 89.62 345 GLY B O 1
ATOM 7231 N N . VAL B 1 346 ? 14.984 -9.688 -29.562 1 88.5 346 VAL B N 1
ATOM 7232 C CA . VAL B 1 346 ? 13.797 -9.648 -28.719 1 88.5 346 VAL B CA 1
ATOM 7233 C C . VAL B 1 346 ? 14.18 -9.25 -27.297 1 88.5 346 VAL B C 1
ATOM 7235 O O . VAL B 1 346 ? 15.109 -9.812 -26.719 1 88.5 346 VAL B O 1
ATOM 7238 N N . GLU B 1 347 ? 13.508 -8.25 -26.734 1 84.88 347 GLU B N 1
ATOM 7239 C CA . GLU B 1 347 ? 13.781 -7.805 -25.375 1 84.88 347 GLU B CA 1
ATOM 7240 C C . GLU B 1 347 ? 13.258 -8.812 -24.344 1 84.88 347 GLU B C 1
ATOM 7242 O O . GLU B 1 347 ? 12.078 -9.172 -24.375 1 84.88 347 GLU B O 1
ATOM 7247 N N . PRO B 1 348 ? 14.109 -9.258 -23.5 1 90.19 348 PRO B N 1
ATOM 7248 C CA . PRO B 1 348 ? 13.695 -10.281 -22.547 1 90.19 348 PRO B CA 1
ATOM 7249 C C . PRO B 1 348 ? 12.984 -9.695 -21.328 1 90.19 348 PRO B C 1
ATOM 7251 O O . PRO B 1 348 ? 13.375 -9.969 -20.188 1 90.19 348 PRO B O 1
ATOM 7254 N N . THR B 1 349 ? 11.852 -9.094 -21.594 1 86.88 349 THR B N 1
ATOM 7255 C CA . THR B 1 349 ? 11.062 -8.523 -20.5 1 86.88 349 THR B CA 1
ATOM 7256 C C . THR B 1 349 ? 10.469 -9.625 -19.641 1 86.88 349 THR B C 1
ATOM 7258 O O . THR B 1 349 ? 9.797 -10.523 -20.141 1 86.88 349 THR B O 1
ATOM 7261 N N . GLN B 1 350 ? 10.719 -9.523 -18.422 1 90.94 350 GLN B N 1
ATOM 7262 C CA . GLN B 1 350 ? 10.32 -10.555 -17.469 1 90.94 350 GLN B CA 1
ATOM 7263 C C . GLN B 1 350 ? 8.812 -10.812 -17.547 1 90.94 350 GLN B C 1
ATOM 7265 O O . GLN B 1 350 ? 8.016 -9.875 -17.531 1 90.94 350 GLN B O 1
ATOM 7270 N N . GLY B 1 351 ? 8.477 -12.039 -17.734 1 90.25 351 GLY B N 1
ATOM 7271 C CA . GLY B 1 351 ? 7.113 -12.555 -17.672 1 90.25 351 GLY B CA 1
ATOM 7272 C C . GLY B 1 351 ? 6.352 -12.383 -18.969 1 90.25 351 GLY B C 1
ATOM 7273 O O . GLY B 1 351 ? 5.312 -13.008 -19.172 1 90.25 351 GLY B O 1
ATOM 7274 N N . THR B 1 352 ? 6.961 -11.531 -19.953 1 88.94 352 THR B N 1
ATOM 7275 C CA . THR B 1 352 ? 6.109 -11.234 -21.094 1 88.94 352 THR B CA 1
ATOM 7276 C C . THR B 1 352 ? 6.863 -11.453 -22.406 1 88.94 352 THR B C 1
ATOM 7278 O O . THR B 1 352 ? 6.277 -11.367 -23.484 1 88.94 352 THR B O 1
ATOM 7281 N N . TRP B 1 353 ? 8.164 -11.75 -22.266 1 90.56 353 TRP B N 1
ATOM 7282 C CA . TRP B 1 353 ? 8.859 -11.891 -23.531 1 90.56 353 TRP B CA 1
ATOM 7283 C C . TRP B 1 353 ? 8.453 -13.188 -24.234 1 90.56 353 TRP B C 1
ATOM 7285 O O . TRP B 1 353 ? 7.785 -14.039 -23.641 1 90.56 353 TRP B O 1
ATOM 7295 N N . GLU B 1 354 ? 8.734 -13.383 -25.406 1 93.75 354 GLU B N 1
ATOM 7296 C CA . GLU B 1 354 ? 8.172 -14.375 -26.312 1 93.75 354 GLU B CA 1
ATOM 7297 C C . GLU B 1 354 ? 8.43 -15.797 -25.812 1 93.75 354 GLU B C 1
ATOM 7299 O O . GLU B 1 354 ? 7.566 -16.672 -25.922 1 93.75 354 GLU B O 1
ATOM 7304 N N . VAL B 1 355 ? 9.477 -16.078 -25.234 1 95.5 355 VAL B N 1
ATOM 7305 C CA . VAL B 1 355 ? 9.883 -17.422 -24.859 1 95.5 355 VAL B CA 1
ATOM 7306 C C . VAL B 1 355 ? 8.906 -18 -23.828 1 95.5 355 VAL B C 1
ATOM 7308 O O . VAL B 1 355 ? 8.641 -19.203 -23.828 1 95.5 355 VAL B O 1
ATOM 7311 N N . VAL B 1 356 ? 8.328 -17.109 -23.031 1 96.12 356 VAL B N 1
ATOM 7312 C CA . VAL B 1 356 ? 7.48 -17.609 -21.953 1 96.12 356 VAL B CA 1
ATOM 7313 C C . VAL B 1 356 ? 6.012 -17.391 -22.297 1 96.12 356 VAL B C 1
ATOM 7315 O O . VAL B 1 356 ? 5.121 -17.656 -21.484 1 96.12 356 VAL B O 1
ATOM 7318 N N . THR B 1 357 ? 5.734 -16.938 -23.531 1 94.25 357 THR B N 1
ATOM 7319 C CA . THR B 1 357 ? 4.344 -16.656 -23.875 1 94.25 357 THR B CA 1
ATOM 7320 C C . THR B 1 357 ? 3.939 -17.375 -25.156 1 94.25 357 THR B C 1
ATOM 7322 O O . THR B 1 357 ? 2.754 -17.609 -25.391 1 94.25 357 THR B O 1
ATOM 7325 N N . THR B 1 358 ? 4.879 -17.797 -25.922 1 94.44 358 THR B N 1
ATOM 7326 C CA . THR B 1 358 ? 4.609 -18.281 -27.281 1 94.44 358 THR B CA 1
ATOM 7327 C C . THR B 1 358 ? 4.047 -19.703 -27.234 1 94.44 358 THR B C 1
ATOM 7329 O O . THR B 1 358 ? 4.262 -20.422 -26.25 1 94.44 358 THR B O 1
ATOM 7332 N N . ASP B 1 359 ? 3.283 -20.062 -28.281 1 93.94 359 ASP B N 1
ATOM 7333 C CA . ASP B 1 359 ? 2.832 -21.438 -28.5 1 93.94 359 ASP B CA 1
ATOM 7334 C C . ASP B 1 359 ? 3.676 -22.141 -29.562 1 93.94 359 ASP B C 1
ATOM 7336 O O . ASP B 1 359 ? 3.33 -23.234 -30.016 1 93.94 359 ASP B O 1
ATOM 7340 N N . GLU B 1 360 ? 4.781 -21.578 -29.844 1 92.44 360 GLU B N 1
ATOM 7341 C CA . GLU B 1 360 ? 5.539 -22.047 -31 1 92.44 360 GLU B CA 1
ATOM 7342 C C . GLU B 1 360 ? 6.727 -22.906 -30.562 1 92.44 360 GLU B C 1
ATOM 7344 O O . GLU B 1 360 ? 7.496 -23.391 -31.391 1 92.44 360 GLU B O 1
ATOM 7349 N N . ILE B 1 361 ? 6.879 -23.078 -29.312 1 93.19 361 ILE B N 1
ATOM 7350 C CA . ILE B 1 361 ? 7.938 -23.969 -28.844 1 93.19 361 ILE B CA 1
ATOM 7351 C C . ILE B 1 361 ? 7.438 -25.406 -28.859 1 93.19 361 ILE B C 1
ATOM 7353 O O . ILE B 1 361 ? 6.383 -25.719 -28.297 1 93.19 361 ILE B O 1
ATOM 7357 N N . ASP B 1 362 ? 8.211 -26.281 -29.453 1 92.19 362 ASP B N 1
ATOM 7358 C CA . ASP B 1 362 ? 7.812 -27.688 -29.562 1 92.19 362 ASP B CA 1
ATOM 7359 C C . ASP B 1 362 ? 7.598 -28.297 -28.172 1 92.19 362 ASP B C 1
ATOM 7361 O O . ASP B 1 362 ? 8.469 -28.219 -27.312 1 92.19 362 ASP B O 1
ATOM 7365 N N . PRO B 1 363 ? 6.473 -28.906 -28.016 1 94.5 363 PRO B N 1
ATOM 7366 C CA . PRO B 1 363 ? 6.188 -29.516 -26.703 1 94.5 363 PRO B CA 1
ATOM 7367 C C . PRO B 1 363 ? 6.883 -30.859 -26.516 1 94.5 363 PRO B C 1
ATOM 7369 O O . PRO B 1 363 ? 6.223 -31.875 -26.312 1 94.5 363 PRO B O 1
ATOM 7372 N N . ILE B 1 364 ? 8.148 -30.812 -26.531 1 97.56 364 ILE B N 1
ATOM 7373 C CA . ILE B 1 364 ? 8.977 -32 -26.328 1 97.56 364 ILE B CA 1
ATOM 7374 C C . ILE B 1 364 ? 9.289 -32.156 -24.844 1 97.56 364 ILE B C 1
ATOM 7376 O O . ILE B 1 364 ? 10.086 -31.406 -24.281 1 97.56 364 ILE B O 1
ATOM 7380 N N . GLY B 1 365 ? 8.633 -33.094 -24.172 1 97.94 365 GLY B N 1
ATOM 7381 C CA . GLY B 1 365 ? 8.922 -33.469 -22.797 1 97.94 365 GLY B CA 1
ATOM 7382 C C . GLY B 1 365 ? 9.477 -34.875 -22.672 1 97.94 365 GLY B C 1
ATOM 7383 O O . GLY B 1 365 ? 10.055 -35.406 -23.625 1 97.94 365 GLY B O 1
ATOM 7384 N N . SER B 1 366 ? 9.516 -35.344 -21.5 1 98.62 366 SER B N 1
ATOM 7385 C CA . SER B 1 366 ? 9.953 -36.688 -21.203 1 98.62 366 SER B CA 1
ATOM 7386 C C . SER B 1 366 ? 8.875 -37.469 -20.469 1 98.62 366 SER B C 1
ATOM 7388 O O . SER B 1 366 ? 9.141 -38.562 -19.938 1 98.62 366 SER B O 1
ATOM 7390 N N . GLY B 1 367 ? 7.688 -36.906 -20.391 1 98.06 367 GLY B N 1
ATOM 7391 C CA . GLY B 1 367 ? 6.621 -37.5 -19.594 1 98.06 367 GLY B CA 1
ATOM 7392 C C . GLY B 1 367 ? 6.07 -38.781 -20.203 1 98.06 367 GLY B C 1
ATOM 7393 O O . GLY B 1 367 ? 6.523 -39.219 -21.266 1 98.06 367 GLY B O 1
ATOM 7394 N N . PRO B 1 368 ? 5.121 -39.375 -19.531 1 97.94 368 PRO B N 1
ATOM 7395 C CA . PRO B 1 368 ? 4.566 -40.688 -19.953 1 97.94 368 PRO B CA 1
ATOM 7396 C C . PRO B 1 368 ? 3.791 -40.562 -21.266 1 97.94 368 PRO B C 1
ATOM 7398 O O . PRO B 1 368 ? 3.512 -41.594 -21.891 1 97.94 368 PRO B O 1
ATOM 7401 N N . PHE B 1 369 ? 3.449 -39.375 -21.625 1 98 369 PHE B N 1
ATOM 7402 C CA . PHE B 1 369 ? 2.711 -39.188 -22.859 1 98 369 PHE B CA 1
ATOM 7403 C C . PHE B 1 369 ? 3.357 -38.062 -23.703 1 98 369 PHE B C 1
ATOM 7405 O O . PHE B 1 369 ? 3.943 -37.125 -23.156 1 98 369 PHE B O 1
ATOM 7412 N N . ALA B 1 370 ? 3.234 -38.156 -25.031 1 98.31 370 ALA B N 1
ATOM 7413 C CA . ALA B 1 370 ? 3.713 -37.156 -25.969 1 98.31 370 ALA B CA 1
ATOM 7414 C C . ALA B 1 370 ? 2.553 -36.562 -26.75 1 98.31 370 ALA B C 1
ATOM 7416 O O . ALA B 1 370 ? 1.545 -37.219 -27 1 98.31 370 ALA B O 1
ATOM 7417 N N . LEU B 1 371 ? 2.736 -35.281 -27.125 1 97.5 371 LEU B N 1
ATOM 7418 C CA . LEU B 1 371 ? 1.69 -34.625 -27.891 1 97.5 371 LEU B CA 1
ATOM 7419 C C . LEU B 1 371 ? 1.535 -35.281 -29.266 1 97.5 371 LEU B C 1
ATOM 7421 O O . LEU B 1 371 ? 2.525 -35.5 -29.969 1 97.5 371 LEU B O 1
ATOM 7425 N N . ALA B 1 372 ? 0.285 -35.562 -29.578 1 97.75 372 ALA B N 1
ATOM 7426 C CA . ALA B 1 372 ? 0.003 -36.188 -30.875 1 97.75 372 ALA B CA 1
ATOM 7427 C C . ALA B 1 372 ? -0.77 -35.219 -31.781 1 97.75 372 ALA B C 1
ATOM 7429 O O . ALA B 1 372 ? -0.478 -35.094 -32.969 1 97.75 372 ALA B O 1
ATOM 7430 N N . GLU B 1 373 ? -1.772 -34.625 -31.188 1 97.12 373 GLU B N 1
ATOM 7431 C CA . GLU B 1 373 ? -2.643 -33.719 -31.922 1 97.12 373 GLU B CA 1
ATOM 7432 C C . GLU B 1 373 ? -3.125 -32.562 -31.031 1 97.12 373 GLU B C 1
ATOM 7434 O O . GLU B 1 373 ? -3.383 -32.75 -29.844 1 97.12 373 GLU B O 1
ATOM 7439 N N . GLN B 1 374 ? -3.201 -31.406 -31.609 1 96.25 374 GLN B N 1
ATOM 7440 C CA . GLN B 1 374 ? -3.723 -30.219 -30.922 1 96.25 374 GLN B CA 1
ATOM 7441 C C . GLN B 1 374 ? -4.598 -29.391 -31.859 1 96.25 374 GLN B C 1
ATOM 7443 O O . GLN B 1 374 ? -4.105 -28.828 -32.844 1 96.25 374 GLN B O 1
ATOM 7448 N N . GLU B 1 375 ? -5.82 -29.375 -31.625 1 97 375 GLU B N 1
ATOM 7449 C CA . GLU B 1 375 ? -6.785 -28.594 -32.375 1 97 375 GLU B CA 1
ATOM 7450 C C . GLU B 1 375 ? -7.438 -27.531 -31.516 1 97 375 GLU B C 1
ATOM 7452 O O . GLU B 1 375 ? -8.305 -27.844 -30.688 1 97 375 GLU B O 1
ATOM 7457 N N . PRO B 1 376 ? -7.109 -26.297 -31.781 1 95.25 376 PRO B N 1
ATOM 7458 C CA . PRO B 1 376 ? -7.582 -25.219 -30.922 1 95.25 376 PRO B CA 1
ATOM 7459 C C . PRO B 1 376 ? -9.102 -25.219 -30.734 1 95.25 376 PRO B C 1
ATOM 7461 O O . PRO B 1 376 ? -9.844 -25.297 -31.719 1 95.25 376 PRO B O 1
ATOM 7464 N N . ARG B 1 377 ? -9.516 -25.188 -29.438 1 93.31 377 ARG B N 1
ATOM 7465 C CA . ARG B 1 377 ? -10.906 -25.062 -29 1 93.31 377 ARG B CA 1
ATOM 7466 C C . ARG B 1 377 ? -11.68 -26.359 -29.266 1 93.31 377 ARG B C 1
ATOM 7468 O O . ARG B 1 377 ? -12.891 -26.406 -29.062 1 93.31 377 ARG B O 1
ATOM 7475 N N . SER B 1 378 ? -10.938 -27.375 -29.719 1 96.19 378 SER B N 1
ATOM 7476 C CA . SER B 1 378 ? -11.602 -28.641 -30.016 1 96.19 378 SER B CA 1
ATOM 7477 C C . SER B 1 378 ? -11.062 -29.75 -29.141 1 96.19 378 SER B C 1
ATOM 7479 O O . SER B 1 378 ? -11.734 -30.203 -28.203 1 96.19 378 SER B O 1
ATOM 7481 N N . HIS B 1 379 ? -9.859 -30.156 -29.422 1 97.31 379 HIS B N 1
ATOM 7482 C CA . HIS B 1 379 ? -9.32 -31.25 -28.625 1 97.31 379 HIS B CA 1
ATOM 7483 C C . HIS B 1 379 ? -7.801 -31.25 -28.625 1 97.31 379 HIS B C 1
ATOM 7485 O O . HIS B 1 379 ? -7.184 -30.547 -29.438 1 97.31 379 HIS B O 1
ATOM 7491 N N . VAL B 1 380 ? -7.234 -31.953 -27.656 1 96.75 380 VAL B N 1
ATOM 7492 C CA . VAL B 1 380 ? -5.809 -32.281 -27.609 1 96.75 380 VAL B CA 1
ATOM 7493 C C . VAL B 1 380 ? -5.629 -33.781 -27.359 1 96.75 380 VAL B C 1
ATOM 7495 O O . VAL B 1 380 ? -6.355 -34.375 -26.547 1 96.75 380 VAL B O 1
ATOM 7498 N N . ARG B 1 381 ? -4.758 -34.375 -28.109 1 97.94 381 ARG B N 1
ATOM 7499 C CA . ARG B 1 381 ? -4.48 -35.812 -27.969 1 97.94 381 ARG B CA 1
ATOM 7500 C C . ARG B 1 381 ? -3.025 -36.031 -27.578 1 97.94 381 ARG B C 1
ATOM 7502 O O . ARG B 1 381 ? -2.119 -35.406 -28.125 1 97.94 381 ARG B O 1
ATOM 7509 N N . PHE B 1 382 ? -2.832 -36.906 -26.641 1 97.69 382 PHE B N 1
ATOM 7510 C CA . PHE B 1 382 ? -1.52 -37.375 -26.234 1 97.69 382 PHE B CA 1
ATOM 7511 C C . PHE B 1 382 ? -1.396 -38.875 -26.484 1 97.69 382 PHE B C 1
ATOM 7513 O O . PHE B 1 382 ? -2.342 -39.625 -26.25 1 97.69 382 PHE B O 1
ATOM 7520 N N . ASP B 1 383 ? -0.305 -39.281 -26.984 1 98.38 383 ASP B N 1
ATOM 7521 C CA . ASP B 1 383 ? -0.021 -40.688 -27.172 1 98.38 383 ASP B CA 1
ATOM 7522 C C . ASP B 1 383 ? 0.992 -41.188 -26.141 1 98.38 383 ASP B C 1
ATOM 7524 O O . ASP B 1 383 ? 1.9 -40.438 -25.75 1 98.38 383 ASP B O 1
ATOM 7528 N N . ARG B 1 384 ? 0.779 -42.406 -25.734 1 98.12 384 ARG B N 1
ATOM 7529 C CA . ARG B 1 384 ? 1.681 -43 -24.75 1 98.12 384 ARG B CA 1
ATOM 7530 C C . ARG B 1 384 ? 3.119 -43 -25.266 1 98.12 384 ARG B C 1
ATOM 7532 O O . ARG B 1 384 ? 3.367 -43.312 -26.438 1 98.12 384 ARG B O 1
ATOM 7539 N N . PHE B 1 385 ? 4.039 -42.656 -24.453 1 98.31 385 PHE B N 1
ATOM 7540 C CA . PHE B 1 385 ? 5.461 -42.812 -24.734 1 98.31 385 PHE B CA 1
ATOM 7541 C C . PHE B 1 385 ? 5.965 -44.188 -24.328 1 98.31 385 PHE B C 1
ATOM 7543 O O . PHE B 1 385 ? 6.32 -44.406 -23.156 1 98.31 385 PHE B O 1
ATOM 7550 N N . ASP B 1 386 ? 6.164 -44.969 -25.141 1 96.19 386 ASP B N 1
ATOM 7551 C CA . ASP B 1 386 ? 6.391 -46.406 -24.859 1 96.19 386 ASP B CA 1
ATOM 7552 C C . ASP B 1 386 ? 7.738 -46.625 -24.172 1 96.19 386 ASP B C 1
ATOM 7554 O O . ASP B 1 386 ? 7.93 -47.594 -23.469 1 96.19 386 ASP B O 1
ATOM 7558 N N . ASP B 1 387 ? 8.625 -45.75 -24.359 1 96.31 387 ASP B N 1
ATOM 7559 C CA . ASP B 1 387 ? 9.953 -45.875 -23.781 1 96.31 387 ASP B CA 1
ATOM 7560 C C . ASP B 1 387 ? 10.031 -45.25 -22.391 1 96.31 387 ASP B C 1
ATOM 7562 O O . ASP B 1 387 ? 11.109 -45.156 -21.812 1 96.31 387 ASP B O 1
ATOM 7566 N N . HIS B 1 388 ? 8.969 -44.844 -21.906 1 98.06 388 HIS B N 1
ATOM 7567 C CA . HIS B 1 388 ? 8.977 -44.188 -20.609 1 98.06 388 HIS B CA 1
ATOM 7568 C C . HIS B 1 388 ? 9.422 -45.156 -19.516 1 98.06 388 HIS B C 1
ATOM 7570 O O . HIS B 1 388 ? 9.078 -46.344 -19.547 1 98.06 388 HIS B O 1
ATOM 7576 N N . PHE B 1 389 ? 10.094 -44.656 -18.531 1 97.81 389 PHE B N 1
ATOM 7577 C CA . PHE B 1 389 ? 10.75 -45.5 -17.531 1 97.81 389 PHE B CA 1
ATOM 7578 C C . PHE B 1 389 ? 9.719 -46.219 -16.672 1 97.81 389 PHE B C 1
ATOM 7580 O O . PHE B 1 389 ? 10.008 -47.25 -16.094 1 97.81 389 PHE B O 1
ATOM 7587 N N . THR B 1 390 ? 8.523 -45.688 -16.547 1 96.88 390 THR B N 1
ATOM 7588 C CA . THR B 1 390 ? 7.512 -46.312 -15.703 1 96.88 390 THR B CA 1
ATOM 7589 C C . THR B 1 390 ? 7.059 -47.656 -16.297 1 96.88 390 THR B C 1
ATOM 7591 O O . THR B 1 390 ? 6.41 -48.469 -15.625 1 96.88 390 THR B O 1
ATOM 7594 N N . ARG B 1 391 ? 7.367 -47.938 -17.484 1 95.69 391 ARG B N 1
ATOM 7595 C CA . ARG B 1 391 ? 6.949 -49.156 -18.156 1 95.69 391 ARG B CA 1
ATOM 7596 C C . ARG B 1 391 ? 7.988 -50.25 -17.969 1 95.69 391 ARG B C 1
ATOM 7598 O O . ARG B 1 391 ? 7.781 -51.406 -18.406 1 95.69 391 ARG B O 1
ATOM 7605 N N . ARG B 1 392 ? 8.992 -49.875 -17.281 1 96 392 ARG B N 1
ATOM 7606 C CA . ARG B 1 392 ? 10.008 -50.875 -16.969 1 96 392 ARG B CA 1
ATOM 7607 C C . ARG B 1 392 ? 9.602 -51.719 -15.766 1 96 392 ARG B C 1
ATOM 7609 O O . ARG B 1 392 ? 9.102 -51.188 -14.766 1 96 392 ARG B O 1
ATOM 7616 N N . GLY B 1 393 ? 9.812 -53 -15.773 1 91.62 393 GLY B N 1
ATOM 7617 C CA . GLY B 1 393 ? 9.328 -53.969 -14.797 1 91.62 393 GLY B CA 1
ATOM 7618 C C . GLY B 1 393 ? 9.836 -53.688 -13.391 1 91.62 393 GLY B C 1
ATOM 7619 O O . GLY B 1 393 ? 9.148 -54 -12.414 1 91.62 393 GLY B O 1
ATOM 7620 N N . TYR B 1 394 ? 10.945 -53.125 -13.266 1 91.69 394 TYR B N 1
ATOM 7621 C CA . TYR B 1 394 ? 11.547 -53 -11.945 1 91.69 394 TYR B CA 1
ATOM 7622 C C . TYR B 1 394 ? 11.211 -51.656 -11.32 1 91.69 394 TYR B C 1
ATOM 7624 O O . TYR B 1 394 ? 11.57 -51.375 -10.172 1 91.69 394 TYR B O 1
ATOM 7632 N N . VAL B 1 395 ? 10.555 -50.75 -12.094 1 94.38 395 VAL B N 1
ATOM 7633 C CA . VAL B 1 395 ? 10.172 -49.438 -11.562 1 94.38 395 VAL B CA 1
ATOM 7634 C C . VAL B 1 395 ? 8.82 -49.562 -10.859 1 94.38 395 VAL B C 1
ATOM 7636 O O . VAL B 1 395 ? 7.824 -49.969 -11.469 1 94.38 395 VAL B O 1
ATOM 7639 N N . ASP B 1 396 ? 8.7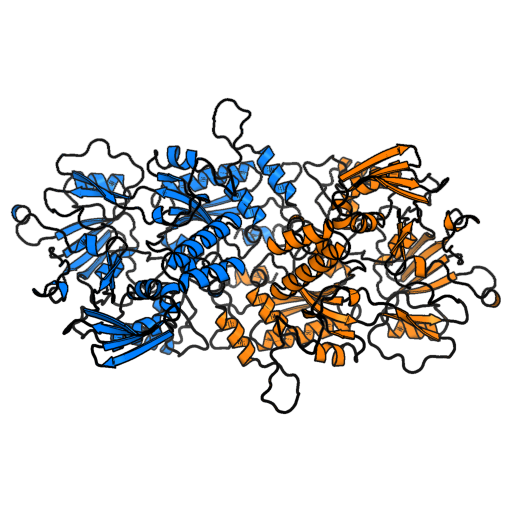97 -49.25 -9.547 1 91.25 396 ASP B N 1
ATOM 7640 C CA . ASP B 1 396 ? 7.59 -49.344 -8.734 1 91.25 396 ASP B CA 1
ATOM 7641 C C . ASP B 1 396 ? 6.785 -48.031 -8.789 1 91.25 396 ASP B C 1
ATOM 7643 O O . ASP B 1 396 ? 6.609 -47.375 -7.77 1 91.25 396 ASP B O 1
ATOM 7647 N N . LEU B 1 397 ? 6.316 -47.656 -9.906 1 93.56 397 LEU B N 1
ATOM 7648 C CA . LEU B 1 397 ? 5.453 -46.5 -10.172 1 93.56 397 LEU B CA 1
ATOM 7649 C C . LEU B 1 397 ? 4.336 -46.875 -11.141 1 93.56 397 LEU B C 1
ATOM 7651 O O . LEU B 1 397 ? 4.48 -47.812 -11.93 1 93.56 397 LEU B O 1
ATOM 7655 N N . PRO B 1 398 ? 3.234 -46.188 -11 1 92.5 398 PRO B N 1
ATOM 7656 C CA . PRO B 1 398 ? 2.164 -46.5 -11.953 1 92.5 398 PRO B CA 1
ATOM 7657 C C . PRO B 1 398 ? 2.555 -46.188 -13.398 1 92.5 398 PRO B C 1
ATOM 7659 O O . PRO B 1 398 ? 3.213 -45.188 -13.664 1 92.5 398 PRO B O 1
ATOM 7662 N N . GLU B 1 399 ? 2.236 -47.094 -14.25 1 92.5 399 GLU B N 1
ATOM 7663 C CA . GLU B 1 399 ? 2.533 -46.938 -15.672 1 92.5 399 GLU B CA 1
ATOM 7664 C C . GLU B 1 399 ? 1.275 -46.594 -16.469 1 92.5 399 GLU B C 1
ATOM 7666 O O . GLU B 1 399 ? 0.164 -46.938 -16.047 1 92.5 399 GLU B O 1
ATOM 7671 N N . PRO B 1 400 ? 1.457 -45.906 -17.578 1 94.62 400 PRO B N 1
ATOM 7672 C CA . PRO B 1 400 ? 0.308 -45.688 -18.469 1 94.62 400 PRO B CA 1
ATOM 7673 C C . PRO B 1 400 ? -0.21 -47 -19.062 1 94.62 400 PRO B C 1
ATOM 7675 O O . PRO B 1 400 ? 0.561 -47.781 -19.656 1 94.62 400 PRO B O 1
ATOM 7678 N N . SER B 1 401 ? -1.469 -47.188 -18.844 1 92.25 401 SER B N 1
ATOM 7679 C CA . SER B 1 401 ? -2.078 -48.406 -19.359 1 92.25 401 SER B CA 1
ATOM 7680 C C . SER B 1 401 ? -2.859 -48.156 -20.641 1 92.25 401 SER B C 1
ATOM 7682 O O . SER B 1 401 ? -3.33 -49.094 -21.297 1 92.25 401 SER B O 1
ATOM 7684 N N . VAL B 1 402 ? -2.986 -46.938 -21.016 1 96.19 402 VAL B N 1
ATOM 7685 C CA . VAL B 1 402 ? -3.715 -46.562 -22.219 1 96.19 402 VAL B CA 1
ATOM 7686 C C . VAL B 1 402 ? -2.729 -46.219 -23.344 1 96.19 402 VAL B C 1
ATOM 7688 O O . VAL B 1 402 ? -1.592 -45.812 -23.078 1 96.19 402 VAL B O 1
ATOM 7691 N N . ASP B 1 403 ? -3.174 -46.344 -24.578 1 96.62 403 ASP B N 1
ATOM 7692 C CA . ASP B 1 403 ? -2.354 -46 -25.734 1 96.62 403 ASP B CA 1
ATOM 7693 C C . ASP B 1 403 ? -2.334 -44.5 -25.953 1 96.62 403 ASP B C 1
ATOM 7695 O O . ASP B 1 403 ? -1.379 -43.938 -26.516 1 96.62 403 ASP B O 1
ATOM 7699 N N . GLY B 1 404 ? -3.338 -43.938 -25.562 1 97.06 404 GLY B N 1
ATOM 7700 C CA . GLY B 1 404 ? -3.453 -42.5 -25.703 1 97.06 404 GLY B CA 1
ATOM 7701 C C . GLY B 1 404 ? -4.594 -41.906 -24.906 1 97.06 404 GLY B C 1
ATOM 7702 O O . GLY B 1 404 ? -5.441 -42.625 -24.391 1 97.06 404 GLY B O 1
ATOM 7703 N N . ILE B 1 405 ? -4.539 -40.625 -24.734 1 97.56 405 ILE B N 1
ATOM 7704 C CA . ILE B 1 405 ? -5.57 -39.844 -24.047 1 97.56 405 ILE B CA 1
ATOM 7705 C C . ILE B 1 405 ? -6.062 -38.719 -24.969 1 97.56 405 ILE B C 1
ATOM 7707 O O . ILE B 1 405 ? -5.258 -38 -25.547 1 97.56 405 ILE B O 1
ATOM 7711 N N . VAL B 1 406 ? -7.316 -38.594 -25.109 1 98 406 VAL B N 1
ATOM 7712 C CA . VAL B 1 406 ? -7.914 -37.469 -25.844 1 98 406 VAL B CA 1
ATOM 7713 C C . VAL B 1 406 ? -8.727 -36.594 -24.906 1 98 406 VAL B C 1
ATOM 7715 O O . VAL B 1 406 ? -9.602 -37.094 -24.188 1 98 406 VAL B O 1
ATOM 7718 N N . PHE B 1 407 ? -8.391 -35.344 -24.875 1 96.88 407 PHE B N 1
ATOM 7719 C CA . PHE B 1 407 ? -9.164 -34.375 -24.141 1 96.88 407 PHE B CA 1
ATOM 7720 C C . PHE B 1 407 ? -10.055 -33.562 -25.094 1 96.88 407 PHE B C 1
ATOM 7722 O O . PHE B 1 407 ? -9.562 -32.75 -25.875 1 96.88 407 PHE B O 1
ATOM 7729 N N . ASN B 1 408 ? -11.344 -33.75 -25 1 97.5 408 ASN B N 1
ATOM 7730 C CA . ASN B 1 408 ? -12.312 -33.031 -25.812 1 97.5 408 ASN B CA 1
ATOM 7731 C C . ASN B 1 408 ? -12.891 -31.844 -25.047 1 97.5 408 ASN B C 1
ATOM 7733 O O . ASN B 1 408 ? -13.258 -31.953 -23.875 1 97.5 408 ASN B O 1
ATOM 7737 N N . VAL B 1 409 ? -12.961 -30.719 -25.734 1 95.62 409 VAL B N 1
ATOM 7738 C CA . VAL B 1 409 ? -13.477 -29.516 -25.109 1 95.62 409 VAL B CA 1
ATOM 7739 C C . VAL B 1 409 ? -15 -29.5 -25.172 1 95.62 409 VAL B C 1
ATOM 7741 O O . VAL B 1 409 ? -15.578 -29.719 -26.234 1 95.62 409 VAL B O 1
ATOM 7744 N N . GLU B 1 410 ? -15.578 -29.375 -24.031 1 91.88 410 GLU B N 1
ATOM 7745 C CA . GLU B 1 410 ? -17.016 -29.156 -23.922 1 91.88 410 GLU B CA 1
ATOM 7746 C C . GLU B 1 410 ? -17.312 -27.797 -23.266 1 91.88 410 GLU B C 1
ATOM 7748 O O . GLU B 1 410 ? -16.531 -27.328 -22.438 1 91.88 410 GLU B O 1
ATOM 7753 N N . PRO B 1 411 ? -18.375 -27.188 -23.594 1 81.44 411 PRO B N 1
ATOM 7754 C CA . PRO B 1 411 ? -18.625 -25.812 -23.156 1 81.44 411 PRO B CA 1
ATOM 7755 C C . PRO B 1 411 ? -18.922 -25.719 -21.656 1 81.44 411 PRO B C 1
ATOM 7757 O O . PRO B 1 411 ? -18.656 -24.688 -21.031 1 81.44 411 PRO B O 1
ATOM 7760 N N . ASN B 1 412 ? -19.609 -26.766 -21.141 1 84.88 412 ASN B N 1
ATOM 7761 C CA . ASN B 1 412 ? -19.984 -26.719 -19.734 1 84.88 412 ASN B CA 1
ATOM 7762 C C . ASN B 1 412 ? -20.156 -28.109 -19.156 1 84.88 412 ASN B C 1
ATOM 7764 O O . ASN B 1 412 ? -20.078 -29.109 -19.875 1 84.88 412 ASN B O 1
ATOM 7768 N N . SER B 1 413 ? -20.453 -28.078 -17.844 1 86.31 413 SER B N 1
ATOM 7769 C CA . SER B 1 413 ? -20.562 -29.328 -17.109 1 86.31 413 SER B CA 1
ATOM 7770 C C . SER B 1 413 ? -21.75 -30.156 -17.594 1 86.31 413 SER B C 1
ATOM 7772 O O . SER B 1 413 ? -21.703 -31.375 -17.641 1 86.31 413 SER B O 1
ATOM 7774 N N . GLY B 1 414 ? -22.828 -29.484 -17.906 1 84.81 414 GLY B N 1
ATOM 7775 C CA . GLY B 1 414 ? -23.984 -30.203 -18.391 1 84.81 414 GLY B CA 1
ATOM 7776 C C . GLY B 1 414 ? -23.719 -30.969 -19.672 1 84.81 414 GLY B C 1
ATOM 7777 O O . GLY B 1 414 ? -24.125 -32.125 -19.812 1 84.81 414 GLY B O 1
ATOM 7778 N N . SER B 1 415 ? -23.094 -30.297 -20.531 1 89.06 415 SER B N 1
ATOM 7779 C CA . SER B 1 415 ? -22.719 -30.938 -21.797 1 89.06 415 SER B CA 1
ATOM 7780 C C . SER B 1 415 ? -21.734 -32.094 -21.562 1 89.06 415 SER B C 1
ATOM 7782 O O . SER B 1 415 ? -21.797 -33.094 -22.234 1 89.06 415 SER B O 1
ATOM 7784 N N . ALA B 1 416 ? -20.844 -31.922 -20.672 1 91.06 416 ALA B N 1
ATOM 7785 C CA . ALA B 1 416 ? -19.875 -32.969 -20.328 1 91.06 416 ALA B CA 1
ATOM 7786 C C . ALA B 1 416 ? -20.578 -34.219 -19.812 1 91.06 416 ALA B C 1
ATOM 7788 O O . ALA B 1 416 ? -20.25 -35.312 -20.219 1 91.06 416 ALA B O 1
ATOM 7789 N N . VAL B 1 417 ? -21.531 -34.062 -18.984 1 90.88 417 VAL B N 1
ATOM 7790 C CA . VAL B 1 417 ? -22.297 -35.156 -18.406 1 90.88 417 VAL B CA 1
ATOM 7791 C C . VAL B 1 417 ? -23.047 -35.906 -19.516 1 90.88 417 VAL B C 1
ATOM 7793 O O . VAL B 1 417 ? -23.047 -37.125 -19.562 1 90.88 417 VAL B O 1
ATOM 7796 N N . THR B 1 418 ? -23.625 -35.125 -20.375 1 91.81 418 THR B N 1
ATOM 7797 C CA . THR B 1 418 ? -24.375 -35.688 -21.5 1 91.81 418 THR B CA 1
ATOM 7798 C C . THR B 1 418 ? -23.469 -36.562 -22.359 1 91.81 418 THR B C 1
ATOM 7800 O O . THR B 1 418 ? -23.875 -37.625 -22.828 1 91.81 418 THR B O 1
ATOM 7803 N N . GLN B 1 419 ? -22.281 -36.125 -22.578 1 94.38 419 GLN B N 1
ATOM 7804 C CA . GLN B 1 419 ? -21.328 -36.875 -23.391 1 94.38 419 GLN B CA 1
ATOM 7805 C C . GLN B 1 419 ? -21 -38.219 -22.719 1 94.38 419 GLN B C 1
ATOM 7807 O O . GLN B 1 419 ? -20.859 -39.25 -23.406 1 94.38 419 GLN B O 1
ATOM 7812 N N . LEU B 1 420 ? -20.828 -38.219 -21.438 1 94.88 420 LEU B N 1
ATOM 7813 C CA . LEU B 1 420 ? -20.531 -39.469 -20.719 1 94.88 420 LEU B CA 1
ATOM 7814 C C . LEU B 1 420 ? -21.75 -40.406 -20.719 1 94.88 420 LEU B C 1
ATOM 7816 O O . LEU B 1 420 ? -21.609 -41.594 -20.906 1 94.88 420 LEU B O 1
ATOM 7820 N N . GLU B 1 421 ? -22.922 -39.875 -20.594 1 93 421 GLU B N 1
ATOM 7821 C CA . GLU B 1 421 ? -24.156 -40.656 -20.625 1 93 421 GLU B CA 1
ATOM 7822 C C . GLU B 1 421 ? -24.344 -41.312 -21.969 1 93 421 GLU B C 1
ATOM 7824 O O . GLU B 1 421 ? -24.828 -42.438 -22.047 1 93 421 GLU B O 1
ATOM 7829 N N . ALA B 1 422 ? -23.953 -40.562 -22.969 1 94.81 422 ALA B N 1
ATOM 7830 C CA . ALA B 1 422 ? -24.094 -41.094 -24.328 1 94.81 422 ALA B CA 1
ATOM 7831 C C . ALA B 1 422 ? -23 -42.094 -24.656 1 94.81 422 ALA B C 1
ATOM 7833 O O . ALA B 1 422 ? -23.031 -42.719 -25.703 1 94.81 422 ALA B O 1
ATOM 7834 N N . GLY B 1 423 ? -22 -42.188 -23.781 1 93.88 423 GLY B N 1
ATOM 7835 C CA . GLY B 1 423 ? -20.922 -43.125 -23.984 1 93.88 423 GLY B CA 1
ATOM 7836 C C . GLY B 1 423 ? -19.797 -42.562 -24.859 1 93.88 423 GLY B C 1
ATOM 7837 O O . GLY B 1 423 ? -18.938 -43.312 -25.328 1 93.88 423 GLY B O 1
ATOM 7838 N N . ASN B 1 424 ? -19.781 -41.281 -25.031 1 95.75 424 ASN B N 1
ATOM 7839 C CA . ASN B 1 424 ? -18.812 -40.656 -25.922 1 95.75 424 ASN B CA 1
ATOM 7840 C C . ASN B 1 424 ? -17.547 -40.281 -25.156 1 95.75 424 ASN B C 1
ATOM 7842 O O . ASN B 1 424 ? -16.547 -39.875 -25.766 1 95.75 424 ASN B O 1
ATOM 7846 N N . ALA B 1 425 ? -17.516 -40.344 -23.844 1 97.25 425 ALA B N 1
ATOM 7847 C CA . ALA B 1 425 ? -16.359 -40 -23.016 1 97.25 425 ALA B CA 1
ATOM 7848 C C . ALA B 1 425 ? -16.266 -40.938 -21.797 1 97.25 425 ALA B C 1
ATOM 7850 O O . ALA B 1 425 ? -17.25 -41.562 -21.438 1 97.25 425 ALA B O 1
ATOM 7851 N N . ASP B 1 426 ? -15.055 -40.969 -21.25 1 97.25 426 ASP B N 1
ATOM 7852 C CA . ASP B 1 426 ? -14.805 -41.875 -20.141 1 97.25 426 ASP B CA 1
ATOM 7853 C C . ASP B 1 426 ? -14.805 -41.156 -18.797 1 97.25 426 ASP B C 1
ATOM 7855 O O . ASP B 1 426 ? -15.039 -41.75 -17.75 1 97.25 426 ASP B O 1
ATOM 7859 N N . MET B 1 427 ? -14.484 -39.906 -18.812 1 96.88 427 MET B N 1
ATOM 7860 C CA . MET B 1 427 ? -14.414 -39.125 -17.578 1 96.88 427 MET B CA 1
ATOM 7861 C C . MET B 1 427 ? -14.492 -37.625 -17.859 1 96.88 427 MET B C 1
ATOM 7863 O O . MET B 1 427 ? -14.195 -37.188 -18.969 1 96.88 427 MET B O 1
ATOM 7867 N N . THR B 1 428 ? -14.859 -36.844 -16.844 1 94.5 428 THR B N 1
ATOM 7868 C CA . THR B 1 428 ? -14.633 -35.406 -16.844 1 94.5 428 THR B CA 1
ATOM 7869 C C . THR B 1 428 ? -13.273 -35.062 -16.234 1 94.5 428 THR B C 1
ATOM 7871 O O . THR B 1 428 ? -13.086 -35.219 -15.023 1 94.5 428 THR B O 1
ATOM 7874 N N . ALA B 1 429 ? -12.375 -34.594 -17.062 1 92.25 429 ALA B N 1
ATOM 7875 C CA . ALA B 1 429 ? -11.086 -34.156 -16.516 1 92.25 429 ALA B CA 1
ATOM 7876 C C . ALA B 1 429 ? -11.227 -32.875 -15.711 1 92.25 429 ALA B C 1
ATOM 7878 O O . ALA B 1 429 ? -10.531 -32.688 -14.711 1 92.25 429 ALA B O 1
ATOM 7879 N N . SER B 1 430 ? -12.062 -32 -16.141 1 89.88 430 SER B N 1
ATOM 7880 C CA . SER B 1 430 ? -12.422 -30.828 -15.367 1 89.88 430 SER B CA 1
ATOM 7881 C C . SER B 1 430 ? -13.375 -31.172 -14.234 1 89.88 430 SER B C 1
ATOM 7883 O O . SER B 1 430 ? -14.109 -32.156 -14.312 1 89.88 430 SER B O 1
ATOM 7885 N N . VAL B 1 431 ? -13.297 -30.406 -13.203 1 89.56 431 VAL B N 1
ATOM 7886 C CA . VAL B 1 431 ? -14.219 -30.547 -12.086 1 89.56 431 VAL B CA 1
ATOM 7887 C C . VAL B 1 431 ? -15.617 -30.109 -12.516 1 89.56 431 VAL B C 1
ATOM 7889 O O . VAL B 1 431 ? -15.773 -29.125 -13.25 1 89.56 431 VAL B O 1
ATOM 7892 N N . LEU B 1 432 ? -16.578 -30.859 -12.055 1 87.44 432 LEU B N 1
ATOM 7893 C CA . LEU B 1 432 ? -17.953 -30.516 -12.359 1 87.44 432 LEU B CA 1
ATOM 7894 C C . LEU B 1 432 ? -18.406 -29.281 -11.602 1 87.44 432 LEU B C 1
ATOM 7896 O O . LEU B 1 432 ? -18 -29.062 -10.453 1 87.44 432 LEU B O 1
ATOM 7900 N N . GLY B 1 433 ? -19.156 -28.531 -12.281 1 84.06 433 GLY B N 1
ATOM 7901 C CA . GLY B 1 433 ? -19.75 -27.375 -11.602 1 84.06 433 GLY B CA 1
ATOM 7902 C C . GLY B 1 433 ? -20.719 -27.766 -10.5 1 84.06 433 GLY B C 1
ATOM 7903 O O . GLY B 1 433 ? -20.766 -28.938 -10.094 1 84.06 433 GLY B O 1
ATOM 7904 N N . ALA B 1 434 ? -21.375 -26.828 -9.922 1 80.94 434 ALA B N 1
ATOM 7905 C CA . ALA B 1 434 ? -22.25 -27.016 -8.758 1 80.94 434 ALA B CA 1
ATOM 7906 C C . ALA B 1 434 ? -23.594 -27.594 -9.172 1 80.94 434 ALA B C 1
ATOM 7908 O O . ALA B 1 434 ? -24.562 -27.5 -8.414 1 80.94 434 ALA B O 1
ATOM 7909 N N . GLU B 1 435 ? -23.594 -28.141 -10.25 1 77.44 435 GLU B N 1
ATOM 7910 C CA . GLU B 1 435 ? -24.859 -28.766 -10.633 1 77.44 435 GLU B CA 1
ATOM 7911 C C . GLU B 1 435 ? -25.047 -30.125 -9.953 1 77.44 435 GLU B C 1
ATOM 7913 O O . GLU B 1 435 ? -24.078 -30.859 -9.758 1 77.44 435 GLU B O 1
ATOM 7918 N N . ARG B 1 436 ? -26.266 -30.375 -9.445 1 68.38 436 ARG B N 1
ATOM 7919 C CA . ARG B 1 436 ? -26.594 -31.656 -8.82 1 68.38 436 ARG B CA 1
ATOM 7920 C C . ARG B 1 436 ? -26.781 -32.75 -9.867 1 68.38 436 ARG B C 1
ATOM 7922 O O . ARG B 1 436 ? -27.438 -32.531 -10.883 1 68.38 436 ARG B O 1
ATOM 7929 N N . VAL B 1 437 ? -25.906 -33.719 -9.648 1 72.62 437 VAL B N 1
ATOM 7930 C CA . VAL B 1 437 ? -26.047 -34.906 -10.492 1 72.62 437 VAL B CA 1
ATOM 7931 C C . VAL B 1 437 ? -26.953 -35.938 -9.805 1 72.62 437 VAL B C 1
ATOM 7933 O O . VAL B 1 437 ? -26.547 -36.562 -8.812 1 72.62 437 VAL B O 1
ATOM 7936 N N . ASP B 1 438 ? -28.219 -35.875 -9.789 1 68.31 438 ASP B N 1
ATOM 7937 C CA . ASP B 1 438 ? -29.172 -36.688 -9.008 1 68.31 438 ASP B CA 1
ATOM 7938 C C . ASP B 1 438 ? -29.25 -38.094 -9.539 1 68.31 438 ASP B C 1
ATOM 7940 O O . ASP B 1 438 ? -29.312 -39.062 -8.758 1 68.31 438 ASP B O 1
ATOM 7944 N N . SER B 1 439 ? -29.516 -38.281 -10.75 1 79.31 439 SER B N 1
ATOM 7945 C CA . SER B 1 439 ? -29.734 -39.625 -11.273 1 79.31 439 SER B CA 1
ATOM 7946 C C . SER B 1 439 ? -28.703 -40 -12.328 1 79.31 439 SER B C 1
ATOM 7948 O O . SER B 1 439 ? -28.594 -39.312 -13.359 1 79.31 439 SER B O 1
ATOM 7950 N N . LEU B 1 440 ? -27.75 -40.844 -11.781 1 84.06 440 LEU B N 1
ATOM 7951 C CA . LEU B 1 440 ? -26.719 -41.281 -12.719 1 84.06 440 LEU B CA 1
ATOM 7952 C C . LEU B 1 440 ? -26.969 -42.75 -13.148 1 84.06 440 LEU B C 1
ATOM 7954 O O . LEU B 1 440 ? -27.406 -43.562 -12.336 1 84.06 440 LEU B O 1
ATOM 7958 N N . PRO B 1 441 ? -26.781 -42.938 -14.453 1 86.44 441 PRO B N 1
ATOM 7959 C CA . PRO B 1 441 ? -26.812 -44.344 -14.891 1 86.44 441 PRO B CA 1
ATOM 7960 C C . PRO B 1 441 ? -25.844 -45.219 -14.094 1 86.44 441 PRO B C 1
ATOM 7962 O O . PRO B 1 441 ? -24.906 -44.688 -13.469 1 86.44 441 PRO B O 1
ATOM 7965 N N . SER B 1 442 ? -26.094 -46.531 -14.18 1 87.81 442 SER B N 1
ATOM 7966 C CA . SER B 1 442 ? -25.359 -47.469 -13.359 1 87.81 442 SER B CA 1
ATOM 7967 C C . SER B 1 442 ? -23.891 -47.531 -13.742 1 87.81 442 SER B C 1
ATOM 7969 O O . SER B 1 442 ? -23.031 -47.875 -12.93 1 87.81 442 SER B O 1
ATOM 7971 N N . ASN B 1 443 ? -23.578 -47.188 -14.945 1 92.25 443 ASN B N 1
ATOM 7972 C CA . ASN B 1 443 ? -22.188 -47.281 -15.383 1 92.25 443 ASN B CA 1
ATOM 7973 C C . ASN B 1 443 ? -21.438 -46 -15.148 1 92.25 443 ASN B C 1
ATOM 7975 O O . ASN B 1 443 ? -20.297 -45.812 -15.602 1 92.25 443 ASN B O 1
ATOM 7979 N N . LEU B 1 444 ? -22.047 -45.062 -14.594 1 94.88 444 LEU B N 1
ATOM 7980 C CA . LEU B 1 444 ? -21.406 -43.781 -14.242 1 94.88 444 LEU B CA 1
ATOM 7981 C C . LEU B 1 444 ? -21.281 -43.656 -12.727 1 94.88 444 LEU B C 1
ATOM 7983 O O . LEU B 1 444 ? -22.156 -44.094 -11.984 1 94.88 444 LEU B O 1
ATOM 7987 N N . GLU B 1 445 ? -20.172 -43.062 -12.328 1 94.44 445 GLU B N 1
ATOM 7988 C CA . GLU B 1 445 ? -19.891 -42.875 -10.906 1 94.44 445 GLU B CA 1
ATOM 7989 C C . GLU B 1 445 ? -19.312 -41.469 -10.656 1 94.44 445 GLU B C 1
ATOM 7991 O O . GLU B 1 445 ? -18.5 -40.969 -11.445 1 94.44 445 GLU B O 1
ATOM 7996 N N . LEU B 1 446 ? -19.797 -40.875 -9.625 1 93.75 446 LEU B N 1
ATOM 7997 C CA . LEU B 1 446 ? -19.234 -39.625 -9.18 1 93.75 446 LEU B CA 1
ATOM 7998 C C . LEU B 1 446 ? -18.016 -39.875 -8.273 1 93.75 446 LEU B C 1
ATOM 8000 O O . LEU B 1 446 ? -18.125 -40.531 -7.254 1 93.75 446 LEU B O 1
ATOM 8004 N N . VAL B 1 447 ? -16.891 -39.312 -8.68 1 94.62 447 VAL B N 1
ATOM 8005 C CA . VAL B 1 447 ? -15.664 -39.406 -7.883 1 94.62 447 VAL B CA 1
ATOM 8006 C C . VAL B 1 447 ? -15.359 -38.094 -7.199 1 94.62 447 VAL B C 1
ATOM 8008 O O . VAL B 1 447 ? -15.273 -37.062 -7.859 1 94.62 447 VAL B O 1
ATOM 8011 N N . GLU B 1 448 ? -15.258 -38.125 -5.898 1 92.19 448 GLU B N 1
ATOM 8012 C CA . GLU B 1 448 ? -14.906 -36.938 -5.121 1 92.19 448 GLU B CA 1
ATOM 8013 C C . GLU B 1 448 ? -13.445 -37 -4.684 1 92.19 448 GLU B C 1
ATOM 8015 O O . GLU B 1 448 ? -12.945 -38.031 -4.266 1 92.19 448 GLU B O 1
ATOM 8020 N N . SER B 1 449 ? -12.758 -35.875 -4.926 1 89.19 449 SER B N 1
ATOM 8021 C CA . SER B 1 449 ? -11.375 -35.75 -4.496 1 89.19 449 SER B CA 1
ATOM 8022 C C . SER B 1 449 ? -11.211 -34.594 -3.523 1 89.19 449 SER B C 1
ATOM 8024 O O . SER B 1 449 ? -12.094 -33.75 -3.41 1 89.19 449 SER B O 1
ATOM 8026 N N . LYS B 1 450 ? -10.039 -34.625 -2.793 1 88.06 450 LYS B N 1
ATOM 8027 C CA . LYS B 1 450 ? -9.734 -33.469 -1.94 1 88.06 450 LYS B CA 1
ATOM 8028 C C . LYS B 1 450 ? -9.586 -32.188 -2.766 1 88.06 450 LYS B C 1
ATOM 8030 O O . LYS B 1 450 ? -8.844 -32.156 -3.748 1 88.06 450 LYS B O 1
ATOM 8035 N N . PRO B 1 451 ? -10.352 -31.188 -2.32 1 88.69 451 PRO B N 1
ATOM 8036 C CA . PRO B 1 451 ? -10.266 -29.938 -3.098 1 88.69 451 PRO B CA 1
ATOM 8037 C C . PRO B 1 451 ? -8.906 -29.266 -2.982 1 88.69 451 PRO B C 1
ATOM 8039 O O . PRO B 1 451 ? -8.281 -29.297 -1.916 1 88.69 451 PRO B O 1
ATOM 8042 N N . ARG B 1 452 ? -8.492 -28.547 -4.059 1 84 452 ARG B N 1
ATOM 8043 C CA . ARG B 1 452 ? -7.195 -27.891 -4.082 1 84 452 ARG B CA 1
ATOM 8044 C C . ARG B 1 452 ? -7.332 -26.438 -4.512 1 84 452 ARG B C 1
ATOM 8046 O O . ARG B 1 452 ? -6.332 -25.719 -4.629 1 84 452 ARG B O 1
ATOM 8053 N N . THR B 1 453 ? -8.555 -26.031 -4.789 1 91 453 THR B N 1
ATOM 8054 C CA . THR B 1 453 ? -8.805 -24.688 -5.305 1 91 453 THR B CA 1
ATOM 8055 C C . THR B 1 453 ? -9.766 -23.922 -4.395 1 91 453 THR B C 1
ATOM 8057 O O . THR B 1 453 ? -10.375 -24.516 -3.5 1 91 453 THR B O 1
ATOM 8060 N N . PHE B 1 454 ? -9.82 -22.641 -4.547 1 94.44 454 PHE B N 1
ATOM 8061 C CA . PHE B 1 454 ? -10.789 -21.828 -3.832 1 94.44 454 PHE B CA 1
ATOM 8062 C C . PHE B 1 454 ? -11.156 -20.578 -4.637 1 94.44 454 PHE B C 1
ATOM 8064 O O . PHE B 1 454 ? -10.336 -20.062 -5.395 1 94.44 454 PHE B O 1
ATOM 8071 N N . TYR B 1 455 ? -12.375 -20.203 -4.527 1 96.62 455 TYR B N 1
ATOM 8072 C CA . TYR B 1 455 ? -12.805 -18.938 -5.109 1 96.62 455 TYR B CA 1
ATOM 8073 C C . TYR B 1 455 ? -12.383 -17.766 -4.234 1 96.62 455 TYR B C 1
ATOM 8075 O O . TYR B 1 455 ? -12.445 -17.859 -3.004 1 96.62 455 TYR B O 1
ATOM 8083 N N . TYR B 1 456 ? -11.977 -16.672 -4.863 1 98 456 TYR B N 1
ATOM 8084 C CA . TYR B 1 456 ? -11.508 -15.531 -4.082 1 98 456 TYR B CA 1
ATOM 8085 C C . TYR B 1 456 ? -11.703 -14.227 -4.848 1 98 456 TYR B C 1
ATOM 8087 O O . TYR B 1 456 ? -11.898 -14.242 -6.066 1 98 456 TYR B O 1
ATOM 8095 N N . LEU B 1 457 ? -11.766 -13.172 -4.117 1 98.75 457 LEU B N 1
ATOM 8096 C CA . LEU B 1 457 ? -11.648 -11.812 -4.621 1 98.75 457 LEU B CA 1
ATOM 8097 C C . LEU B 1 457 ? -10.211 -11.32 -4.52 1 98.75 457 LEU B C 1
ATOM 8099 O O . LEU B 1 457 ? -9.641 -11.266 -3.424 1 98.75 457 LEU B O 1
ATOM 8103 N N . GLY B 1 458 ? -9.594 -11.031 -5.648 1 98.62 458 GLY B N 1
ATOM 8104 C CA . GLY B 1 458 ? -8.25 -10.477 -5.664 1 98.62 458 GLY B CA 1
ATOM 8105 C C . GLY B 1 458 ? -8.227 -8.977 -5.867 1 98.62 458 GLY B C 1
ATOM 8106 O O . GLY B 1 458 ? -9 -8.445 -6.66 1 98.62 458 GLY B O 1
ATOM 8107 N N . PHE B 1 459 ? -7.355 -8.266 -5.105 1 98.62 459 PHE B N 1
ATOM 8108 C CA . PHE B 1 459 ? -7.219 -6.816 -5.207 1 98.62 459 PHE B CA 1
ATOM 8109 C C . PHE B 1 459 ? -5.895 -6.441 -5.859 1 98.62 459 PHE B C 1
ATOM 8111 O O . PHE B 1 459 ? -4.887 -7.121 -5.664 1 98.62 459 PHE B O 1
ATOM 8118 N N . ASN B 1 460 ? -5.863 -5.402 -6.699 1 97.88 460 ASN B N 1
ATOM 8119 C CA . ASN B 1 460 ? -4.602 -4.754 -7.035 1 97.88 460 ASN B CA 1
ATOM 8120 C C . ASN B 1 460 ? -4.16 -3.783 -5.945 1 97.88 460 ASN B C 1
ATOM 8122 O O . ASN B 1 460 ? -4.555 -2.615 -5.949 1 97.88 460 ASN B O 1
ATOM 8126 N N . VAL B 1 461 ? -3.381 -4.246 -5.051 1 97.12 461 VAL B N 1
ATOM 8127 C CA . VAL B 1 461 ? -3.025 -3.529 -3.832 1 97.12 461 VAL B CA 1
ATOM 8128 C C . VAL B 1 461 ? -2.029 -2.416 -4.156 1 97.12 461 VAL B C 1
ATOM 8130 O O . VAL B 1 461 ? -1.721 -1.582 -3.305 1 97.12 461 VAL B O 1
ATOM 8133 N N . ARG B 1 462 ? -1.557 -2.326 -5.398 1 94.75 462 ARG B N 1
ATOM 8134 C CA . ARG B 1 462 ? -0.575 -1.344 -5.852 1 94.75 462 ARG B CA 1
ATOM 8135 C C . ARG B 1 462 ? -1.181 0.055 -5.898 1 94.75 462 ARG B C 1
ATOM 8137 O O . ARG B 1 462 ? -0.457 1.052 -5.859 1 94.75 462 ARG B O 1
ATOM 8144 N N . ASN B 1 463 ? -2.535 0.078 -5.914 1 92.56 463 ASN B N 1
ATOM 8145 C CA . ASN B 1 463 ? -3.168 1.357 -6.219 1 92.56 463 ASN B CA 1
ATOM 8146 C C . ASN B 1 463 ? -4.367 1.618 -5.312 1 92.56 463 ASN B C 1
ATOM 8148 O O . ASN B 1 463 ? -5.062 0.683 -4.91 1 92.56 463 ASN B O 1
ATOM 8152 N N . SER B 1 464 ? -4.633 2.914 -5.016 1 92.19 464 SER B N 1
ATOM 8153 C CA . SER B 1 464 ? -5.859 3.303 -4.328 1 92.19 464 SER B CA 1
ATOM 8154 C C . SER B 1 464 ? -7.094 2.934 -5.145 1 92.19 464 SER B C 1
ATOM 8156 O O . SER B 1 464 ? -7.062 2.965 -6.375 1 92.19 464 SER B O 1
ATOM 8158 N N . PRO B 1 465 ? -8.109 2.467 -4.543 1 94.62 465 PRO B N 1
ATOM 8159 C CA . PRO B 1 465 ? -8.258 2.484 -3.086 1 94.62 465 PRO B CA 1
ATOM 8160 C C . PRO B 1 465 ? -7.801 1.185 -2.43 1 94.62 465 PRO B C 1
ATOM 8162 O O . PRO B 1 465 ? -7.797 1.079 -1.2 1 94.62 465 PRO B O 1
ATOM 8165 N N . PHE B 1 466 ? -7.336 0.251 -3.211 1 96.94 466 PHE B N 1
ATOM 8166 C CA . PHE B 1 466 ? -7.078 -1.079 -2.672 1 96.94 466 PHE B CA 1
ATOM 8167 C C . PHE B 1 466 ? -5.703 -1.143 -2.021 1 96.94 466 PHE B C 1
ATOM 8169 O O . PHE B 1 466 ? -5.363 -2.131 -1.365 1 96.94 466 PHE B O 1
ATOM 8176 N N . SER B 1 467 ? -4.945 -0.07 -2.137 1 95 467 SER B N 1
ATOM 8177 C CA . SER B 1 467 ? -3.711 0.021 -1.365 1 95 467 SER B CA 1
ATOM 8178 C C . SER B 1 467 ? -4 0.228 0.118 1 95 467 SER B C 1
ATOM 8180 O O . SER B 1 467 ? -3.113 0.06 0.958 1 95 467 SER B O 1
ATOM 8182 N N . ASN B 1 468 ? -5.223 0.633 0.469 1 95.69 468 ASN B N 1
ATOM 8183 C CA . ASN B 1 468 ? -5.668 0.829 1.844 1 95.69 468 ASN B CA 1
ATOM 8184 C C . ASN B 1 468 ? -6.324 -0.429 2.404 1 95.69 468 ASN B C 1
ATOM 8186 O O . ASN B 1 468 ? -7.41 -0.817 1.969 1 95.69 468 ASN B O 1
ATOM 8190 N N . PHE B 1 469 ? -5.73 -1.084 3.398 1 94.94 469 PHE B N 1
ATOM 8191 C CA . PHE B 1 469 ? -6.227 -2.369 3.875 1 94.94 469 PHE B CA 1
ATOM 8192 C C . PHE B 1 469 ? -7.559 -2.201 4.598 1 94.94 469 PHE B C 1
ATOM 8194 O O . PHE B 1 469 ? -8.352 -3.143 4.676 1 94.94 469 PHE B O 1
ATOM 8201 N N . HIS B 1 470 ? -7.895 -0.978 5.184 1 95.5 470 HIS B N 1
ATOM 8202 C CA . HIS B 1 470 ? -9.219 -0.774 5.773 1 95.5 470 HIS B CA 1
ATOM 8203 C C . HIS B 1 470 ? -10.312 -0.853 4.715 1 95.5 470 HIS B C 1
ATOM 8205 O O . HIS B 1 470 ? -11.383 -1.402 4.965 1 95.5 470 HIS B O 1
ATOM 8211 N N . PHE B 1 471 ? -9.984 -0.201 3.529 1 97 471 PHE B N 1
ATOM 8212 C CA . PHE B 1 471 ? -10.938 -0.301 2.43 1 97 471 PHE B CA 1
ATOM 8213 C C . PHE B 1 471 ? -11.164 -1.757 2.041 1 97 471 PHE B C 1
ATOM 8215 O O . PHE B 1 471 ? -12.305 -2.203 1.925 1 97 471 PHE B O 1
ATOM 8222 N N . ARG B 1 472 ? -10.078 -2.586 1.928 1 97.88 472 ARG B N 1
ATOM 8223 C CA . ARG B 1 472 ? -10.18 -3.992 1.555 1 97.88 472 ARG B CA 1
ATOM 8224 C C . ARG B 1 472 ? -10.969 -4.781 2.598 1 97.88 472 ARG B C 1
ATOM 8226 O O . ARG B 1 472 ? -11.805 -5.617 2.25 1 97.88 472 ARG B O 1
ATOM 8233 N N . ARG B 1 473 ? -10.719 -4.5 3.812 1 97.12 473 ARG B N 1
ATOM 8234 C CA . ARG B 1 473 ? -11.398 -5.199 4.898 1 97.12 473 ARG B CA 1
ATOM 8235 C C . ARG B 1 473 ? -12.906 -4.941 4.859 1 97.12 473 ARG B C 1
ATOM 8237 O O . ARG B 1 473 ? -13.703 -5.863 5.047 1 97.12 473 ARG B O 1
ATOM 8244 N N . ILE B 1 474 ? -13.266 -3.688 4.625 1 97.69 474 ILE B N 1
ATOM 8245 C CA . ILE B 1 474 ? -14.688 -3.363 4.582 1 97.69 474 ILE B CA 1
ATOM 8246 C C . ILE B 1 474 ? -15.328 -4.023 3.365 1 97.69 474 ILE B C 1
ATOM 8248 O O . ILE B 1 474 ? -16.438 -4.559 3.455 1 97.69 474 ILE B O 1
ATOM 8252 N N . VAL B 1 475 ? -14.609 -4.027 2.213 1 98.31 475 VAL B N 1
ATOM 8253 C CA . VAL B 1 475 ? -15.109 -4.707 1.024 1 98.31 475 VAL B CA 1
ATOM 8254 C C . VAL B 1 475 ? -15.281 -6.195 1.315 1 98.31 475 VAL B C 1
ATOM 8256 O O . VAL B 1 475 ? -16.266 -6.809 0.893 1 98.31 475 VAL B O 1
ATOM 8259 N N . ALA B 1 476 ? -14.344 -6.801 2.035 1 98.19 476 ALA B N 1
ATOM 8260 C CA . ALA B 1 476 ? -14.438 -8.203 2.42 1 98.19 476 ALA B CA 1
ATOM 8261 C C . ALA B 1 476 ? -15.719 -8.469 3.205 1 98.19 476 ALA B C 1
ATOM 8263 O O . ALA B 1 476 ? -16.344 -9.531 3.059 1 98.19 476 ALA B O 1
ATOM 8264 N N . ARG B 1 477 ? -16.156 -7.477 3.98 1 97.88 477 ARG B N 1
ATOM 8265 C CA . ARG B 1 477 ? -17.344 -7.621 4.82 1 97.88 477 ARG B CA 1
ATOM 8266 C C . ARG B 1 477 ? -18.609 -7.461 3.998 1 97.88 477 ARG B C 1
ATOM 8268 O O . ARG B 1 477 ? -19.719 -7.562 4.535 1 97.88 477 ARG B O 1
ATOM 8275 N N . LEU B 1 478 ? -18.469 -7.152 2.754 1 97.94 478 LEU B N 1
ATOM 8276 C CA . LEU B 1 478 ? -19.625 -7.051 1.872 1 97.94 478 LEU B CA 1
ATOM 8277 C C . LEU B 1 478 ? -19.922 -8.391 1.208 1 97.94 478 LEU B C 1
ATOM 8279 O O . LEU B 1 478 ? -20.875 -8.508 0.437 1 97.94 478 LEU B O 1
ATOM 8283 N N . ILE B 1 479 ? -19.188 -9.438 1.456 1 97.25 479 ILE B N 1
ATOM 8284 C CA . ILE B 1 479 ? -19.344 -10.766 0.869 1 97.25 479 ILE B CA 1
ATOM 8285 C C . ILE B 1 479 ? -20.016 -11.695 1.878 1 97.25 479 ILE B C 1
ATOM 8287 O O . ILE B 1 479 ? -19.469 -11.961 2.947 1 97.25 479 ILE B O 1
ATOM 8291 N N . ASP B 1 480 ? -21.141 -12.156 1.541 1 95.56 480 ASP B N 1
ATOM 8292 C CA . ASP B 1 480 ? -21.859 -13.156 2.332 1 95.56 480 ASP B CA 1
ATOM 8293 C C . ASP B 1 480 ? -21.484 -14.57 1.896 1 95.56 480 ASP B C 1
ATOM 8295 O O . ASP B 1 480 ? -22.156 -15.156 1.041 1 95.56 480 ASP B O 1
ATOM 8299 N N . ARG B 1 481 ? -20.562 -15.164 2.547 1 96.44 481 ARG B N 1
ATOM 8300 C CA . ARG B 1 481 ? -20 -16.453 2.148 1 96.44 481 ARG B CA 1
ATOM 8301 C C . ARG B 1 481 ? -21.031 -17.562 2.293 1 96.44 481 ARG B C 1
ATOM 8303 O O . ARG B 1 481 ? -21.156 -18.422 1.424 1 96.44 481 ARG B O 1
ATOM 8310 N N . GLU B 1 482 ? -21.797 -17.531 3.287 1 94.31 482 GLU B N 1
ATOM 8311 C CA . GLU B 1 482 ? -22.781 -18.578 3.531 1 94.31 482 GLU B CA 1
ATOM 8312 C C . GLU B 1 482 ? -23.844 -18.609 2.443 1 94.31 482 GLU B C 1
ATOM 8314 O O . GLU B 1 482 ? -24.141 -19.656 1.867 1 94.31 482 GLU B O 1
ATOM 8319 N N . SER B 1 483 ? -24.391 -17.469 2.232 1 94.12 483 SER B N 1
ATOM 8320 C CA . SER B 1 483 ? -25.422 -17.375 1.196 1 94.12 483 SER B CA 1
ATOM 8321 C C . SER B 1 483 ? -24.844 -17.703 -0.178 1 94.12 483 SER B C 1
ATOM 8323 O O . SER B 1 483 ? -25.531 -18.281 -1.025 1 94.12 483 SER B O 1
ATOM 8325 N N . THR B 1 484 ? -23.609 -17.297 -0.385 1 95.88 484 THR B N 1
ATOM 8326 C CA . THR B 1 484 ? -22.953 -17.594 -1.65 1 95.88 484 THR B CA 1
ATOM 8327 C C . THR B 1 484 ? -22.859 -19.109 -1.853 1 95.88 484 THR B C 1
ATOM 8329 O O . THR B 1 484 ? -23.203 -19.625 -2.918 1 95.88 484 THR B O 1
ATOM 8332 N N . VAL B 1 485 ? -22.438 -19.859 -0.84 1 96.44 485 VAL B N 1
ATOM 8333 C CA . VAL B 1 485 ? -22.281 -21.312 -0.928 1 96.44 485 VAL B CA 1
ATOM 8334 C C . VAL B 1 485 ? -23.641 -21.969 -1.172 1 96.44 485 VAL B C 1
ATOM 8336 O O . VAL B 1 485 ? -23.766 -22.844 -2.02 1 96.44 485 VAL B O 1
ATOM 8339 N N . GLU B 1 486 ? -24.672 -21.484 -0.515 1 94.69 486 GLU B N 1
ATOM 8340 C CA . GLU B 1 486 ? -26 -22.078 -0.634 1 94.69 486 GLU B CA 1
ATOM 8341 C C . GLU B 1 486 ? -26.609 -21.781 -2.004 1 94.69 486 GLU B C 1
ATOM 8343 O O . GLU B 1 486 ? -27.094 -22.703 -2.68 1 94.69 486 GLU B O 1
ATOM 8348 N N . ASP B 1 487 ? -26.531 -20.531 -2.42 1 94.38 487 ASP B N 1
ATOM 8349 C CA . ASP B 1 487 ? -27.297 -20.094 -3.578 1 94.38 487 ASP B CA 1
ATOM 8350 C C . ASP B 1 487 ? -26.516 -20.297 -4.871 1 94.38 487 ASP B C 1
ATOM 8352 O O . ASP B 1 487 ? -27.094 -20.609 -5.914 1 94.38 487 ASP B O 1
ATOM 8356 N N . VAL B 1 488 ? -25.203 -20.062 -4.793 1 95 488 VAL B N 1
ATOM 8357 C CA . VAL B 1 488 ? -24.391 -20.078 -6.012 1 95 488 VAL B CA 1
ATOM 8358 C C . VAL B 1 488 ? -23.844 -21.484 -6.242 1 95 488 VAL B C 1
ATOM 8360 O O . VAL B 1 488 ? -23.703 -21.922 -7.387 1 95 488 VAL B O 1
ATOM 8363 N N . PHE B 1 489 ? -23.578 -22.219 -5.152 1 95.69 489 PHE B N 1
ATOM 8364 C CA . PHE B 1 489 ? -22.938 -23.516 -5.281 1 95.69 489 PHE B CA 1
ATOM 8365 C C . PHE B 1 489 ? -23.891 -24.641 -4.91 1 95.69 489 PHE B C 1
ATOM 8367 O O . PHE B 1 489 ? -23.5 -25.797 -4.863 1 95.69 489 PHE B O 1
ATOM 8374 N N . ASN B 1 490 ? -25.141 -24.312 -4.586 1 93.44 490 ASN B N 1
ATOM 8375 C CA . ASN B 1 490 ? -26.141 -25.297 -4.18 1 93.44 490 ASN B CA 1
ATOM 8376 C C . ASN B 1 490 ? -25.641 -26.141 -3.002 1 93.44 490 ASN B C 1
ATOM 8378 O O . ASN B 1 490 ? -25.859 -27.344 -2.963 1 93.44 490 ASN B O 1
ATOM 8382 N N . GLY B 1 491 ? -24.828 -25.516 -2.193 1 94.31 491 GLY B N 1
ATOM 8383 C CA . GLY B 1 491 ? -24.312 -26.172 -1.001 1 94.31 491 GLY B CA 1
ATOM 8384 C C . GLY B 1 491 ? -23.094 -27.016 -1.265 1 94.31 491 GLY B C 1
ATOM 8385 O O . GLY B 1 491 ? -22.547 -27.641 -0.346 1 94.31 491 GLY B O 1
ATOM 8386 N N . LEU B 1 492 ? -22.609 -27.062 -2.465 1 94.31 492 LEU B N 1
ATOM 8387 C CA . LEU B 1 492 ? -21.5 -27.938 -2.846 1 94.31 492 LEU B CA 1
ATOM 8388 C C . LEU B 1 492 ? -20.172 -27.188 -2.744 1 94.31 492 LEU B C 1
ATOM 8390 O O . LEU B 1 492 ? -19.359 -27.234 -3.668 1 94.31 492 LEU B O 1
ATOM 8394 N N . ALA B 1 493 ? -19.969 -26.438 -1.726 1 95.38 493 ALA B N 1
ATOM 8395 C CA . ALA B 1 493 ? -18.734 -25.734 -1.354 1 95.38 493 ALA B CA 1
ATOM 8396 C C . ALA B 1 493 ? -18.688 -25.484 0.151 1 95.38 493 ALA B C 1
ATOM 8398 O O . ALA B 1 493 ? -19.672 -25.719 0.861 1 95.38 493 ALA B O 1
ATOM 8399 N N . THR B 1 494 ? -17.609 -25.141 0.641 1 94.69 494 THR B N 1
ATOM 8400 C CA . THR B 1 494 ? -17.406 -24.766 2.037 1 94.69 494 THR B CA 1
ATOM 8401 C C . THR B 1 494 ? -16.859 -23.344 2.146 1 94.69 494 THR B C 1
ATOM 8403 O O . THR B 1 494 ? -15.844 -23.016 1.519 1 94.69 494 THR B O 1
ATOM 8406 N N . PRO B 1 495 ? -17.562 -22.5 2.906 1 96.38 495 PRO B N 1
ATOM 8407 C CA . PRO B 1 495 ? -16.984 -21.172 3.102 1 96.38 495 PRO B CA 1
ATOM 8408 C C . PRO B 1 495 ? -15.586 -21.219 3.707 1 96.38 495 PRO B C 1
ATOM 8410 O O . PRO B 1 495 ? -15.289 -22.094 4.527 1 96.38 495 PRO B O 1
ATOM 8413 N N . THR B 1 496 ? -14.734 -20.266 3.334 1 95.62 496 THR B N 1
ATOM 8414 C CA . THR B 1 496 ? -13.383 -20.234 3.885 1 95.62 496 THR B CA 1
ATOM 8415 C C . THR B 1 496 ? -12.883 -18.797 4.023 1 95.62 496 THR B C 1
ATOM 8417 O O . THR B 1 496 ? -13.383 -17.906 3.354 1 95.62 496 THR B O 1
ATOM 8420 N N . VAL B 1 497 ? -11.953 -18.594 4.984 1 95.31 497 VAL B N 1
ATOM 8421 C CA . VAL B 1 497 ? -11.32 -17.297 5.164 1 95.31 497 VAL B CA 1
ATOM 8422 C C . VAL B 1 497 ? -9.82 -17.391 4.898 1 95.31 497 VAL B C 1
ATOM 8424 O O . VAL B 1 497 ? -9.102 -16.406 4.965 1 95.31 497 VAL B O 1
ATOM 8427 N N . ALA B 1 498 ? -9.398 -18.625 4.598 1 94.44 498 ALA B N 1
ATOM 8428 C CA . ALA B 1 498 ? -7.98 -18.875 4.375 1 94.44 498 ALA B CA 1
ATOM 8429 C C . ALA B 1 498 ? -7.727 -19.406 2.973 1 94.44 498 ALA B C 1
ATOM 8431 O O . ALA B 1 498 ? -8.523 -20.203 2.453 1 94.44 498 ALA B O 1
ATOM 8432 N N . PRO B 1 499 ? -6.625 -18.969 2.369 1 95 499 PRO B N 1
ATOM 8433 C CA . PRO B 1 499 ? -6.309 -19.406 1.006 1 95 499 PRO B CA 1
ATOM 8434 C C . PRO B 1 499 ? -5.543 -20.719 0.967 1 95 499 PRO B C 1
ATOM 8436 O O . PRO B 1 499 ? -4.551 -20.844 0.246 1 95 499 PRO B O 1
ATOM 8439 N N . VAL B 1 500 ? -5.93 -21.703 1.79 1 92.38 500 VAL B N 1
ATOM 8440 C CA . VAL B 1 500 ? -5.309 -23.016 1.81 1 92.38 500 VAL B CA 1
ATOM 8441 C C . VAL B 1 500 ? -6.387 -24.094 1.958 1 92.38 500 VAL B C 1
ATOM 8443 O O . VAL B 1 500 ? -7.551 -23.781 2.215 1 92.38 500 VAL B O 1
ATOM 8446 N N . SER B 1 501 ? -5.887 -25.281 1.798 1 81.69 501 SER B N 1
ATOM 8447 C CA . SER B 1 501 ? -6.777 -26.422 2.018 1 81.69 501 SER B CA 1
ATOM 8448 C C . SER B 1 501 ? -7.117 -26.578 3.496 1 81.69 501 SER B C 1
ATOM 8450 O O . SER B 1 501 ? -6.402 -26.062 4.359 1 81.69 501 SER B O 1
ATOM 8452 N N . THR B 1 502 ? -8.031 -27.312 3.838 1 78.44 502 THR B N 1
ATOM 8453 C CA . THR B 1 502 ? -8.648 -27.391 5.156 1 78.44 502 THR B CA 1
ATOM 8454 C C . THR B 1 502 ? -7.66 -27.922 6.188 1 78.44 502 THR B C 1
ATOM 8456 O O . THR B 1 502 ? -7.684 -27.5 7.348 1 78.44 502 THR B O 1
ATOM 8459 N N . GLU B 1 503 ? -6.758 -28.688 5.758 1 81 503 GLU B N 1
ATOM 8460 C CA . GLU B 1 503 ? -5.859 -29.328 6.711 1 81 503 GLU B CA 1
ATOM 8461 C C . GLU B 1 503 ? -4.875 -28.328 7.309 1 81 503 GLU B C 1
ATOM 8463 O O . GLU B 1 503 ? -4.277 -28.578 8.359 1 81 503 GLU B O 1
ATOM 8468 N N . TRP B 1 504 ? -4.68 -27.234 6.719 1 88.31 504 TRP B N 1
ATOM 8469 C CA . TRP B 1 504 ? -3.689 -26.25 7.16 1 88.31 504 TRP B CA 1
ATOM 8470 C C . TRP B 1 504 ? -4.359 -25.078 7.863 1 88.31 504 TRP B C 1
ATOM 8472 O O . TRP B 1 504 ? -3.678 -24.203 8.398 1 88.31 504 TRP B O 1
ATOM 8482 N N . ILE B 1 505 ? -5.609 -25.047 7.922 1 91.19 505 ILE B N 1
ATOM 8483 C CA . ILE B 1 505 ? -6.324 -23.922 8.516 1 91.19 505 ILE B CA 1
ATOM 8484 C C . ILE B 1 505 ? -6.254 -24.016 10.039 1 91.19 505 ILE B C 1
ATOM 8486 O O . ILE B 1 505 ? -6.703 -25 10.633 1 91.19 505 ILE B O 1
ATOM 8490 N N . PRO B 1 506 ? -5.688 -23.016 10.656 1 93.44 506 PRO B N 1
ATOM 8491 C CA . PRO B 1 506 ? -5.648 -23.047 12.117 1 93.44 506 PRO B CA 1
ATOM 8492 C C . PRO B 1 506 ? -7.031 -22.906 12.75 1 93.44 506 PRO B C 1
ATOM 8494 O O . PRO B 1 506 ? -7.965 -22.438 12.102 1 93.44 506 PRO B O 1
ATOM 8497 N N . ASP B 1 507 ? -7.129 -23.234 13.961 1 91.44 507 ASP B N 1
ATOM 8498 C CA . ASP B 1 507 ? -8.398 -23.266 14.672 1 91.44 507 ASP B CA 1
ATOM 8499 C C . ASP B 1 507 ? -9.062 -21.875 14.656 1 91.44 507 ASP B C 1
ATOM 8501 O O . ASP B 1 507 ? -10.273 -21.781 14.477 1 91.44 507 ASP B O 1
ATOM 8505 N N . GLU B 1 508 ? -8.273 -20.953 14.758 1 91.5 508 GLU B N 1
ATOM 8506 C CA . GLU B 1 508 ? -8.789 -19.594 14.883 1 91.5 508 GLU B CA 1
ATOM 8507 C C . GLU B 1 508 ? -9.422 -19.109 13.578 1 91.5 508 GLU B C 1
ATOM 8509 O O . GLU B 1 508 ? -10.211 -18.172 13.578 1 91.5 508 GLU B O 1
ATOM 8514 N N . LEU B 1 509 ? -9.062 -19.781 12.477 1 94.5 509 LEU B N 1
ATOM 8515 C CA . LEU B 1 509 ? -9.547 -19.328 11.172 1 94.5 509 LEU B CA 1
ATOM 8516 C C . LEU B 1 509 ? -10.531 -20.328 10.578 1 94.5 509 LEU B C 1
ATOM 8518 O O . LEU B 1 509 ? -11.008 -20.156 9.453 1 94.5 509 LEU B O 1
ATOM 8522 N N . GLU B 1 510 ? -10.836 -21.359 11.297 1 92.06 510 GLU B N 1
ATOM 8523 C CA . GLU B 1 510 ? -11.852 -22.297 10.836 1 92.06 510 GLU B CA 1
ATOM 8524 C C . GLU B 1 510 ? -13.219 -21.625 10.742 1 92.06 510 GLU B C 1
ATOM 8526 O O . GLU B 1 510 ? -13.594 -20.844 11.617 1 92.06 510 GLU B O 1
ATOM 8531 N N . TRP B 1 511 ? -13.883 -21.953 9.727 1 92.38 511 TRP B N 1
ATOM 8532 C CA . TRP B 1 511 ? -15.188 -21.344 9.516 1 92.38 511 TRP B CA 1
ATOM 8533 C C . TRP B 1 511 ? -16.172 -21.781 10.594 1 92.38 511 TRP B C 1
ATOM 8535 O O . TRP B 1 511 ? -16.406 -22.969 10.789 1 92.38 511 TRP B O 1
ATOM 8545 N N . ASP B 1 512 ? -16.719 -20.875 11.281 1 91 512 ASP B N 1
ATOM 8546 C CA . ASP B 1 512 ? -17.719 -21.156 12.297 1 91 512 ASP B CA 1
ATOM 8547 C C . ASP B 1 512 ? -18.969 -20.297 12.094 1 91 512 ASP B C 1
ATOM 8549 O O . ASP B 1 512 ? -19.703 -20.016 13.039 1 91 512 ASP B O 1
ATOM 8553 N N . GLY B 1 513 ? -19.125 -19.828 10.93 1 90.62 513 GLY B N 1
ATOM 8554 C CA . GLY B 1 513 ? -20.328 -19.078 10.602 1 90.62 513 GLY B CA 1
ATOM 8555 C C . GLY B 1 513 ? -20.047 -17.609 10.312 1 90.62 513 GLY B C 1
ATOM 8556 O O . GLY B 1 513 ? -20.906 -16.891 9.805 1 90.62 513 GLY B O 1
ATOM 8557 N N . GLU B 1 514 ? -18.828 -17.203 10.656 1 91.31 514 GLU B N 1
ATOM 8558 C CA . GLU B 1 514 ? -18.453 -15.82 10.406 1 91.31 514 GLU B CA 1
ATOM 8559 C C . GLU B 1 514 ? -16.969 -15.695 10.094 1 91.31 514 GLU B C 1
ATOM 8561 O O . GLU B 1 514 ? -16.156 -16.5 10.57 1 91.31 514 GLU B O 1
ATOM 8566 N N . ALA B 1 515 ? -16.672 -14.703 9.32 1 91.94 515 ALA B N 1
ATOM 8567 C CA . ALA B 1 515 ? -15.25 -14.406 9.086 1 91.94 515 ALA B CA 1
ATOM 8568 C C . ALA B 1 515 ? -14.648 -13.648 10.266 1 91.94 515 ALA B C 1
ATOM 8570 O O . ALA B 1 515 ? -15.086 -12.539 10.586 1 91.94 515 ALA B O 1
ATOM 8571 N N . PRO B 1 516 ? -13.688 -14.125 10.969 1 91 516 PRO B N 1
ATOM 8572 C CA . PRO B 1 516 ? -13.148 -13.516 12.188 1 91 516 PRO B CA 1
ATOM 8573 C C . PRO B 1 516 ? -12.742 -12.055 11.984 1 91 516 PRO B C 1
ATOM 8575 O O . PRO B 1 516 ? -12.984 -11.211 12.852 1 91 516 PRO B O 1
ATOM 8578 N N . TYR B 1 517 ? -12.125 -11.594 11 1 91.12 517 TYR B N 1
ATOM 8579 C CA . TYR B 1 517 ? -11.617 -10.234 10.82 1 91.12 517 TYR B CA 1
ATOM 8580 C C . TYR B 1 517 ? -12.484 -9.453 9.836 1 91.12 517 TYR B C 1
ATOM 8582 O O . TYR B 1 517 ? -12.305 -8.25 9.672 1 91.12 517 TYR B O 1
ATOM 8590 N N . ALA B 1 518 ? -13.461 -10.023 9.32 1 94.62 518 ALA B N 1
ATOM 8591 C CA . ALA B 1 518 ? -14.305 -9.336 8.344 1 94.62 518 ALA B CA 1
ATOM 8592 C C . ALA B 1 518 ? -15.695 -9.977 8.281 1 94.62 518 ALA B C 1
ATOM 8594 O O . ALA B 1 518 ? -16.109 -10.469 7.227 1 94.62 518 ALA B O 1
ATOM 8595 N N . PRO B 1 519 ? -16.406 -9.961 9.406 1 95.69 519 PRO B N 1
ATOM 8596 C CA . PRO B 1 519 ? -17.766 -10.516 9.375 1 95.69 519 PRO B CA 1
ATOM 8597 C C . PRO B 1 519 ? -18.688 -9.734 8.453 1 95.69 519 PRO B C 1
ATOM 8599 O O . PRO B 1 519 ? -18.609 -8.5 8.383 1 95.69 519 PRO B O 1
ATOM 8602 N N . PHE B 1 520 ? -19.578 -10.422 7.77 1 96.62 520 PHE B N 1
ATOM 8603 C CA . PHE B 1 520 ? -20.531 -9.82 6.848 1 96.62 520 PHE B CA 1
ATOM 8604 C C . PHE B 1 520 ? -21.438 -8.836 7.574 1 96.62 520 PHE B C 1
ATOM 8606 O O . PHE B 1 520 ? -21.875 -9.102 8.703 1 96.62 520 PHE B O 1
ATOM 8613 N N . PHE B 1 521 ? -21.766 -7.668 6.906 1 95.81 521 PHE B N 1
ATOM 8614 C CA . PHE B 1 521 ? -22.703 -6.684 7.453 1 95.81 521 PHE B CA 1
ATOM 8615 C C . PHE B 1 521 ? -24.141 -7.16 7.309 1 95.81 521 PHE B C 1
ATOM 8617 O O . PHE B 1 521 ? -24.922 -6.555 6.578 1 95.81 521 PHE B O 1
ATOM 8624 N N . ARG B 1 522 ? -24.469 -8.141 8.016 1 91.94 522 ARG B N 1
ATOM 8625 C CA . ARG B 1 522 ? -25.828 -8.703 7.953 1 91.94 522 ARG B CA 1
ATOM 8626 C C . ARG B 1 522 ? -26.828 -7.812 8.68 1 91.94 522 ARG B C 1
ATOM 8628 O O . ARG B 1 522 ? -26.531 -7.293 9.758 1 91.94 522 ARG B O 1
ATOM 8635 N N . ASP B 1 523 ? -27.922 -7.5 8.055 1 88 523 ASP B N 1
ATOM 8636 C CA . ASP B 1 523 ? -29.016 -6.773 8.711 1 88 523 ASP B CA 1
ATOM 8637 C C . ASP B 1 523 ? -29.734 -7.66 9.727 1 88 523 ASP B C 1
ATOM 8639 O O . ASP B 1 523 ? -30.453 -8.586 9.352 1 88 523 ASP B O 1
ATOM 8643 N N . GLU B 1 524 ? -29.531 -7.414 10.953 1 74.94 524 GLU B N 1
ATOM 8644 C CA . GLU B 1 524 ? -30.078 -8.258 12.008 1 74.94 524 GLU B CA 1
ATOM 8645 C C . GLU B 1 524 ? -31.484 -7.816 12.391 1 74.94 524 GLU B C 1
ATOM 8647 O O . GLU B 1 524 ? -32.125 -8.453 13.227 1 74.94 524 GLU B O 1
ATOM 8652 N N . THR B 1 525 ? -31.891 -6.59 12.039 1 68.25 525 THR B N 1
ATOM 8653 C CA . THR B 1 525 ? -33.188 -6.074 12.461 1 68.25 525 THR B CA 1
ATOM 8654 C C . THR B 1 525 ? -34.312 -6.844 11.789 1 68.25 525 THR B C 1
ATOM 8656 O O . THR B 1 525 ? -35.438 -6.887 12.305 1 68.25 525 THR B O 1
ATOM 8659 N N . HIS B 1 526 ? -34.094 -7.027 10.547 1 57.94 526 HIS B N 1
ATOM 8660 C CA . HIS B 1 526 ? -35.219 -7.715 9.914 1 57.94 526 HIS B CA 1
ATOM 8661 C C . HIS B 1 526 ? -35.219 -9.203 10.258 1 57.94 526 HIS B C 1
ATOM 8663 O O . HIS B 1 526 ? -34.156 -9.82 10.352 1 57.94 526 HIS B O 1
ATOM 8669 N N . SER B 1 527 ? -36.188 -9.469 11.133 1 49.56 527 SER B N 1
ATOM 8670 C CA . SER B 1 527 ? -36.438 -10.805 11.664 1 49.56 527 SER B CA 1
ATOM 8671 C C . SER B 1 527 ? -36.094 -11.875 10.633 1 49.56 527 SER B C 1
ATOM 8673 O O . SER B 1 527 ? -35.969 -13.055 10.977 1 49.56 527 SER B O 1
ATOM 8675 N N . ASP B 1 528 ? -36.469 -11.57 9.406 1 45.38 528 ASP B N 1
ATOM 8676 C CA . ASP B 1 528 ? -36.312 -12.664 8.453 1 45.38 528 ASP B CA 1
ATOM 8677 C C . ASP B 1 528 ? -34.875 -12.797 8 1 45.38 528 ASP B C 1
ATOM 8679 O O . ASP B 1 528 ? -34.156 -11.797 7.84 1 45.38 528 ASP B O 1
ATOM 8683 N N . ASP B 1 529 ? -34.219 -13.648 8.625 1 46.47 529 ASP B N 1
ATOM 8684 C CA . ASP B 1 529 ? -32.875 -14.141 8.273 1 46.47 529 ASP B CA 1
ATOM 8685 C C . ASP B 1 529 ? -32.531 -13.805 6.828 1 46.47 529 ASP B C 1
ATOM 8687 O O . ASP B 1 529 ? -32.062 -14.664 6.082 1 46.47 529 ASP B O 1
ATOM 8691 N N . THR B 1 530 ? -33.188 -12.727 6.316 1 52.19 530 THR B N 1
ATOM 8692 C CA . THR B 1 530 ? -33.125 -12.516 4.875 1 52.19 530 THR B CA 1
ATOM 8693 C C . THR B 1 530 ? -31.672 -12.266 4.438 1 52.19 530 THR B C 1
ATOM 8695 O O . THR B 1 530 ? -31.359 -12.32 3.244 1 52.19 530 THR B O 1
ATOM 8698 N N . GLY B 1 531 ? -30.703 -12.422 5.324 1 62.72 531 GLY B N 1
ATOM 8699 C CA . GLY B 1 531 ? -29.312 -12.438 4.918 1 62.72 531 GLY B CA 1
ATOM 8700 C C . GLY B 1 531 ? -28.906 -11.203 4.129 1 62.72 531 GLY B C 1
ATOM 8701 O O . GLY B 1 531 ? -27.953 -11.242 3.348 1 62.72 531 GLY B O 1
ATOM 8702 N N . GLU B 1 532 ? -29.703 -10.07 4.348 1 85.12 532 GLU B N 1
ATOM 8703 C CA . GLU B 1 532 ? -29.469 -8.898 3.506 1 85.12 532 GLU B CA 1
ATOM 8704 C C . GLU B 1 532 ? -28.359 -8.023 4.07 1 85.12 532 GLU B C 1
ATOM 8706 O O . GLU B 1 532 ? -28.031 -8.102 5.258 1 85.12 532 GLU B O 1
ATOM 8711 N N . LEU B 1 533 ? -27.859 -7.266 3.283 1 94.75 533 LEU B N 1
ATOM 8712 C CA . LEU B 1 533 ? -26.766 -6.355 3.605 1 94.75 533 LEU B CA 1
ATOM 8713 C C . LEU B 1 533 ? -27.281 -5.168 4.418 1 94.75 533 LEU B C 1
ATOM 8715 O O . LEU B 1 533 ? -28.281 -4.543 4.055 1 94.75 533 LEU B O 1
ATOM 8719 N N . ASP B 1 534 ? -26.719 -4.953 5.625 1 95.44 534 ASP B N 1
ATOM 8720 C CA . ASP B 1 534 ? -26.938 -3.723 6.375 1 95.44 534 ASP B CA 1
ATOM 8721 C C . ASP B 1 534 ? -26.156 -2.561 5.766 1 95.44 534 ASP B C 1
ATOM 8723 O O . ASP B 1 534 ? -25.016 -2.285 6.164 1 95.44 534 ASP B O 1
ATOM 8727 N N . VAL B 1 535 ? -26.797 -1.889 4.855 1 95.38 535 VAL B N 1
ATOM 8728 C CA . VAL B 1 535 ? -26.156 -0.867 4.039 1 95.38 535 VAL B CA 1
ATOM 8729 C C . VAL B 1 535 ? -25.688 0.284 4.926 1 95.38 535 VAL B C 1
ATOM 8731 O O . VAL B 1 535 ? -24.562 0.775 4.773 1 95.38 535 VAL B O 1
ATOM 8734 N N . GLU B 1 536 ? -26.438 0.738 5.906 1 92.25 536 GLU B N 1
ATOM 8735 C CA . GLU B 1 536 ? -26.109 1.876 6.758 1 92.25 536 GLU B CA 1
ATOM 8736 C C . GLU B 1 536 ? -24.891 1.572 7.633 1 92.25 536 GLU B C 1
ATOM 8738 O O . GLU B 1 536 ? -24 2.412 7.777 1 92.25 536 GLU B O 1
ATOM 8743 N N . ARG B 1 537 ? -24.953 0.388 8.195 1 94.62 537 ARG B N 1
ATOM 8744 C CA . ARG B 1 537 ? -23.797 -0.018 9.008 1 94.62 537 ARG B CA 1
ATOM 8745 C C . ARG B 1 537 ? -22.531 -0.071 8.172 1 94.62 537 ARG B C 1
ATOM 8747 O O . ARG B 1 537 ? -21.453 0.324 8.633 1 94.62 537 ARG B O 1
ATOM 8754 N N . ALA B 1 538 ? -22.641 -0.586 6.953 1 96.56 538 ALA B N 1
ATOM 8755 C CA . ALA B 1 538 ? -21.484 -0.651 6.051 1 96.56 538 ALA B CA 1
ATOM 8756 C C . ALA B 1 538 ? -20.969 0.746 5.734 1 96.56 538 ALA B C 1
ATOM 8758 O O . ALA B 1 538 ? -19.75 0.984 5.793 1 96.56 538 ALA B O 1
ATOM 8759 N N . LYS B 1 539 ? -21.844 1.682 5.445 1 94.12 539 LYS B N 1
ATOM 8760 C CA . LYS B 1 539 ? -21.438 3.053 5.141 1 94.12 539 LYS B CA 1
ATOM 8761 C C . LYS B 1 539 ? -20.75 3.703 6.336 1 94.12 539 LYS B C 1
ATOM 8763 O O . LYS B 1 539 ? -19.75 4.398 6.18 1 94.12 539 LYS B O 1
ATOM 8768 N N . ARG B 1 540 ? -21.25 3.426 7.512 1 92.88 540 ARG B N 1
ATOM 8769 C CA . ARG B 1 540 ? -20.641 3.965 8.727 1 92.88 540 ARG B CA 1
ATOM 8770 C C . ARG B 1 540 ? -19.219 3.434 8.914 1 92.88 540 ARG B C 1
ATOM 8772 O O . ARG B 1 540 ? -18.344 4.152 9.391 1 92.88 540 ARG B O 1
ATOM 8779 N N . ALA B 1 541 ? -19.031 2.188 8.57 1 94.69 541 ALA B N 1
ATOM 8780 C CA . ALA B 1 541 ? -17.703 1.599 8.68 1 94.69 541 ALA B CA 1
ATOM 8781 C C . ALA B 1 541 ? -16.703 2.318 7.766 1 94.69 541 ALA B C 1
ATOM 8783 O O . ALA B 1 541 ? -15.57 2.582 8.164 1 94.69 541 ALA B O 1
ATOM 8784 N N . PHE B 1 542 ? -17.125 2.668 6.504 1 93.94 542 PHE B N 1
ATOM 8785 C CA . PHE B 1 542 ? -16.281 3.434 5.598 1 93.94 542 PHE B CA 1
ATOM 8786 C C . PHE B 1 542 ? -15.969 4.809 6.176 1 93.94 542 PHE B C 1
ATOM 8788 O O . PHE B 1 542 ? -14.812 5.246 6.18 1 93.94 542 PHE B O 1
ATOM 8795 N N . GLU B 1 543 ? -16.922 5.445 6.766 1 89.88 543 GLU B N 1
ATOM 8796 C CA . GLU B 1 543 ? -16.766 6.797 7.297 1 89.88 543 GLU B CA 1
ATOM 8797 C C . GLU B 1 543 ? -15.82 6.812 8.492 1 89.88 543 GLU B C 1
ATOM 8799 O O . GLU B 1 543 ? -15.062 7.773 8.68 1 89.88 543 GLU B O 1
ATOM 8804 N N . GLN B 1 544 ? -15.914 5.746 9.25 1 89.06 544 GLN B N 1
ATOM 8805 C CA . GLN B 1 544 ? -15.055 5.633 10.422 1 89.06 544 GLN B CA 1
ATOM 8806 C C . GLN B 1 544 ? -13.586 5.637 10.023 1 89.06 544 GLN B C 1
ATOM 8808 O O . GLN B 1 544 ? -12.719 6 10.828 1 89.06 544 GLN B O 1
ATOM 8813 N N . HIS B 1 545 ? -13.344 5.242 8.781 1 91.06 545 HIS B N 1
ATOM 8814 C CA . HIS B 1 545 ? -11.961 5.195 8.328 1 91.06 545 HIS B CA 1
ATOM 8815 C C . HIS B 1 545 ? -11.672 6.305 7.32 1 91.06 545 HIS B C 1
ATOM 8817 O O . HIS B 1 545 ? -10.797 6.16 6.465 1 91.06 545 HIS B O 1
ATOM 8823 N N . GLY B 1 546 ? -12.438 7.336 7.355 1 87.19 546 GLY B N 1
ATOM 8824 C CA . GLY B 1 546 ? -12.102 8.562 6.652 1 87.19 546 GLY B CA 1
ATOM 8825 C C . GLY B 1 546 ? -12.719 8.648 5.27 1 87.19 546 GLY B C 1
ATOM 8826 O O . GLY B 1 546 ? -12.562 9.656 4.578 1 87.19 546 GLY B O 1
ATOM 8827 N N . PHE B 1 547 ? -13.391 7.645 4.844 1 89.12 547 PHE B N 1
ATOM 8828 C CA . PHE B 1 547 ? -14.031 7.676 3.537 1 89.12 547 PHE B CA 1
ATOM 8829 C C . PHE B 1 547 ? -15.297 8.523 3.578 1 89.12 547 PHE B C 1
ATOM 8831 O O . PHE B 1 547 ? -15.961 8.609 4.617 1 89.12 547 PHE B O 1
ATOM 8838 N N . GLN B 1 548 ? -15.617 9.078 2.396 1 87.88 548 GLN B N 1
ATOM 8839 C CA . GLN B 1 548 ? -16.672 10.094 2.418 1 87.88 548 GLN B CA 1
ATOM 8840 C C . GLN B 1 548 ? -17.766 9.766 1.41 1 87.88 548 GLN B C 1
ATOM 8842 O O . GLN B 1 548 ? -17.516 9.102 0.404 1 87.88 548 GLN B O 1
ATOM 8847 N N . TYR B 1 549 ? -18.938 10.227 1.752 1 87.38 549 TYR B N 1
ATOM 8848 C CA . TYR B 1 549 ? -20.125 10.133 0.897 1 87.38 549 TYR B CA 1
ATOM 8849 C C . TYR B 1 549 ? -20.656 11.516 0.563 1 87.38 549 TYR B C 1
ATOM 8851 O O . TYR B 1 549 ? -20.547 12.445 1.366 1 87.38 549 TYR B O 1
ATOM 8859 N N . ASP B 1 550 ? -21.188 11.656 -0.641 1 83.5 550 ASP B N 1
ATOM 8860 C CA . ASP B 1 550 ? -21.859 12.906 -0.959 1 83.5 550 ASP B CA 1
ATOM 8861 C C . ASP B 1 550 ? -23.328 12.875 -0.507 1 83.5 550 ASP B C 1
ATOM 8863 O O . ASP B 1 550 ? -23.766 11.922 0.135 1 83.5 550 ASP B O 1
ATOM 8867 N N . LYS B 1 551 ? -24.016 13.914 -0.838 1 77.94 551 LYS B N 1
ATOM 8868 C CA . LYS B 1 551 ? -25.391 14.086 -0.385 1 77.94 551 LYS B CA 1
ATOM 8869 C C . LYS B 1 551 ? -26.297 13.008 -0.968 1 77.94 551 LYS B C 1
ATOM 8871 O O . LYS B 1 551 ? -27.344 12.688 -0.386 1 77.94 551 LYS B O 1
ATOM 8876 N N . ASN B 1 552 ? -25.844 12.461 -2.111 1 80.19 552 ASN B N 1
ATOM 8877 C CA . ASN B 1 552 ? -26.641 11.445 -2.775 1 80.19 552 ASN B CA 1
ATOM 8878 C C . ASN B 1 552 ? -26.281 10.039 -2.307 1 80.19 552 ASN B C 1
ATOM 8880 O O . ASN B 1 552 ? -26.781 9.055 -2.838 1 80.19 552 ASN B O 1
ATOM 8884 N N . GLY B 1 553 ? -25.312 9.992 -1.361 1 81.19 553 GLY B N 1
ATOM 8885 C CA . GLY B 1 553 ? -24.875 8.703 -0.851 1 81.19 553 GLY B CA 1
ATOM 8886 C C . GLY B 1 553 ? -23.844 8.023 -1.738 1 81.19 553 GLY B C 1
ATOM 8887 O O . GLY B 1 553 ? -23.625 6.816 -1.624 1 81.19 553 GLY B O 1
ATOM 8888 N N . GLU B 1 554 ? -23.359 8.781 -2.607 1 84.94 554 GLU B N 1
ATOM 8889 C CA . GLU B 1 554 ? -22.312 8.258 -3.475 1 84.94 554 GLU B CA 1
ATOM 8890 C C . GLU B 1 554 ? -20.938 8.375 -2.814 1 84.94 554 GLU B C 1
ATOM 8892 O O . GLU B 1 554 ? -20.656 9.375 -2.162 1 84.94 554 GLU B O 1
ATOM 8897 N N . TYR B 1 555 ? -20.234 7.266 -2.842 1 84.75 555 TYR B N 1
ATOM 8898 C CA . TYR B 1 555 ? -18.859 7.254 -2.346 1 84.75 555 TYR B CA 1
ATOM 8899 C C . TYR B 1 555 ? -17.969 8.148 -3.197 1 84.75 555 TYR B C 1
ATOM 8901 O O . TYR B 1 555 ? -17.891 7.977 -4.418 1 84.75 555 TYR B O 1
ATOM 8909 N N . ILE B 1 556 ? -17.328 9.062 -2.539 1 82.12 556 ILE B N 1
ATOM 8910 C CA . ILE B 1 556 ? -16.578 10.031 -3.336 1 82.12 556 ILE B CA 1
ATOM 8911 C C . ILE B 1 556 ? -15.086 9.82 -3.133 1 82.12 556 ILE B C 1
ATOM 8913 O O . ILE B 1 556 ? -14.656 9.375 -2.068 1 82.12 556 ILE B O 1
ATOM 8917 N N . VAL B 1 557 ? -14.344 9.938 -4.188 1 75.25 557 VAL B N 1
ATOM 8918 C CA . VAL B 1 557 ? -12.883 9.875 -4.156 1 75.25 557 VAL B CA 1
ATOM 8919 C C . VAL B 1 557 ? -12.305 11.141 -4.785 1 75.25 557 VAL B C 1
ATOM 8921 O O . VAL B 1 557 ? -12.938 11.766 -5.637 1 75.25 557 VAL B O 1
ATOM 8924 N N . ASP B 1 558 ? -11.258 11.711 -4.133 1 58.28 558 ASP B N 1
ATOM 8925 C CA . ASP B 1 558 ? -10.594 12.867 -4.719 1 58.28 558 ASP B CA 1
ATOM 8926 C C . ASP B 1 558 ? -9.898 12.492 -6.027 1 58.28 558 ASP B C 1
ATOM 8928 O O . ASP B 1 558 ? -9.148 11.516 -6.082 1 58.28 558 ASP B O 1
ATOM 8932 N N . ASN B 1 559 ? -10.625 12.562 -7.117 1 49.97 559 ASN B N 1
ATOM 8933 C CA . ASN B 1 559 ? -10.172 12.148 -8.445 1 49.97 559 ASN B CA 1
ATOM 8934 C C . ASN B 1 559 ? -8.953 12.953 -8.891 1 49.97 559 ASN B C 1
ATOM 8936 O O . ASN B 1 559 ? -9.039 13.758 -9.82 1 49.97 559 ASN B O 1
ATOM 8940 N N . ALA B 1 560 ? -8.016 13.445 -8.094 1 40.22 560 ALA B N 1
ATOM 8941 C CA . ALA B 1 560 ? -6.945 14.008 -8.906 1 40.22 560 ALA B CA 1
ATOM 8942 C C . ALA B 1 560 ? -6.312 12.945 -9.797 1 40.22 560 ALA B C 1
ATOM 8944 O O . ALA B 1 560 ? -5.199 13.117 -10.297 1 40.22 560 ALA B O 1
ATOM 8945 N N . HIS B 1 561 ? -6.723 11.695 -9.945 1 36.06 561 HIS B N 1
ATOM 8946 C CA . HIS B 1 561 ? -5.906 10.898 -10.859 1 36.06 561 HIS B CA 1
ATOM 8947 C C . HIS B 1 561 ? -5.949 11.469 -12.273 1 36.06 561 HIS B C 1
ATOM 8949 O O . HIS B 1 561 ? -7.008 11.875 -12.75 1 36.06 561 HIS B O 1
#

InterPro domains:
  IPR000914 Solute-binding protein family 5 domain [PF00496] (230-554)
  IPR039424 Solute-binding protein family 5 [PTHR30290] (185-553)

Organism: NCBI:txid2816475

Radius of gyration: 34.42 Å; Cα contacts (8 Å, |Δi|>4): 2502; chains: 2; bounding box: 76×116×70 Å

Sequence (1122 aa):
MDRIERLITGTADDQLTITLQTLPTDNDRQAIQIARRLEKHLNAVGINVRLEPRAYPELLRSVLLEHDFDCYISCYPGGHDPEYLYETFHSSFAPEAGWQNPFGFVDSETDELLERQRSTSNGDREEAVGEVLDRLAQTHPIVPICIPEERRLVRTDRFDGWNESHLGTRLGFVGLEPNEEAFEDEVLLIAVITDSRPTRNLNPLAAPYRSQGAFVDLLYDSLATEDDGEIRPWLADAWDWDDSTATVTLRPDCRFHDGEPVTAADVEFTYEFLADTTLGAGNGSSPAPRYRGQVDAIRTVTVVDDRTVRIRVDSSTDVAEQSFTVPILPEHVWRSAVERRLERGVEPTQGTWEVVTTDEIDPIGSGPFALAEQEPRSHVRFDRFDDHFTRRGYVDLPEPSVDGIVFNVEPNSGSAVTQLEAGNADMTASVLGAERVDSLPSNLELVESKPRTFYYLGFNVRNSPFSNFHFRRIVARLIDRESTVEDVFNGLATPTVAPVSTEWIPDELEWDGEAPYAPFFRDETHSDDTGELDVERAKRAFEQHGFQYDKNGEYIVDNAHMDRIERLITGTADDQLTITLQTLPTDNDRQAIQIARRLEKHLNAVGINVRLEPRAYPELLRSVLLEHDFDCYISCYPGGHDPEYLYETFHSSFAPEAGWQNPFGFVDSETDELLERQRSTSNGDREEAVGEVLDRLAQTHPIVPICIPEERRLVRTDRFDGWNESHLGTRLGFVGLEPNEEAFEDEVLLIAVITDSRPTRNLNPLAAPYRSQGAFVDLLYDSLATEDDGEIRPWLADAWDWDDSTATVTLRPDCRFHDGEPVTAADVEFTYEFLADTTLGAGNGSSPAPRYRGQVDAIRTVTVVDDRTVRIRVDSSTDVAEQSFTVPILPEHVWRSAVERRLERGVEPTQGTWEVVTTDEIDPIGSGPFALAEQEPRSHVRFDRFDDHFTRRGYVDLPEPSVDGIVFNVEPNSGSAVTQLEAGNADMTASVLGAERVDSLPSNLELVESKPRTFYYLGFNVRNSPFSNFHFRRIVARLIDRESTVEDVFNGLATPTVAPVSTEWIPDELEWDGEAPYAPFFRDETHSDDTGELDVERAKRAFEQHGFQYDKNGEYIVDNAH

Secondary structure (DSSP, 8-state):
-HHHHHHHS--SEEEPEEEEEE--TTT-HHHHHHHHHHHHHHHHTT-EEEEEE--HHHHHIIIIIS---SEEEEEE---SSTTHHHHHH-GGGTTS-SSSSTT----HHHHHHHHHHHH--HHHHHHHHHHHHHHHHHH-SEEEEEEE-EEEEEETTTEE-TTSS-TTSTHHHHS-EE-GGG-SS--EEEEEES--HHHH---TT-TTT--SSHHHHHHS-BSEEEETTEEEESSEEEEEEETTEEEEEEPTT-B-TTSPBP-HHHHHHHHHHHH-TTTT-SSS----SSSHHHHHTEEEEEEEETTEEEEEESS-HHHHHHGGGSBPPPHHHHHHHHHHHHHTT----TTTSGGGT-S-S-----SSEEEEEEETTTEEEEEE-TT-GGGSTT--S----SSEEEEEE-SSHHHHHHHHHTTS-SEESSPP-S-------TTEEEEEE----EEEEEE-TTBTTTTSHHHHHHHHTT--HHHHHHHHSTT-EEE-SSSS-GGG--GGGS-SSS-TTS---B--SSSS----B-HHHHHHHHHHTT-EE-TTS-EEEE---/-HHHHHHHS--SEEEPEEEEEE--TTT-HHHHHHHHHHHHHHHHTT-EEEEEE--HHHHHIIIIIS---SEEEEEE---SSTTHHHHHH-GGGTTS-SSSSTT----HHHHHHHHHHHH--HHHHHHHHHHHHHHHHHH-SEEEEEEE-EEEEEETTTEE-TTSS-TTSGGGTSS-EE-GGG-SS--EEEEEES--HHHH---TT-TTT--SSHHHHHHS-BSEEEETTEEEESSEEEEEEETTEEEEEEPTT-B-TTSPBP-HHHHHHHHHHHH-TTTT-SSS----SSSHHHHHTEEEEEEEETTEEEEEESS-HHHHHHGGGSBPPPHHHHHHHHHHHHHTT----TTTSGGGT-S-S-----SSEEEEEEETTTEEEEEE-TT-GGGSTT--S----SSEEEEEE-SSHHHHHHHHHTTS-SEESSPP-S-------TTEEEEEE----EEEEEE-TTBTTTT-HHHHHHHHTT--HHHHHHHHSTT-EEE-SSSS-GGG--GGGS-SSS-TTS---B--SSSS----B-HHHHHHHHHHTT-EE-TTS-EEEE---

pLDDT: mean 91.55, std 11.44, range [30.05, 98.81]

Nearest PDB structures (foldseek):
  7z6f-assembly1_E  TM=8.016E-01  e=2.676E-13  Escherichia coli
  7z8e-assembly1_A  TM=7.529E-01  e=1.635E-11  Sinorhizobium meliloti
  5icq-assembly1_A  TM=5.376E-01  e=1.454E-11  Methylocystis parvus OBBP
  4ony-assembly2_B  TM=4.711E-01  e=2.942E-11  Brucella melitensis ATCC 23457
  3qsl-assembly1_A  TM=4.320E-01  e=2.336E-01  Bordetella bronchiseptica

Foldseek 3Di:
DVLVVLQPVPDFWDFAEFEEEEADCLQPVLFVVLVVLLCVLCVLLFHHYHYHHDHQLVVLCCQQPVLPHFKYWDKALFDADCLCVCQQAAQVCLVFGANRPSQSHYDPVLNVLSLQLFADDDPSNLVSLQVNQVVCLQLPLWFFFWFFFFKKKFFFQFKDDQFVFDLFAQQNFQFIGGDPVVDDDFFEAEAEEAQLLCLPALQCLARSSDDDGHSLQQLFPFQWGDTPSDIDGDQWPDWDDDDQKIKTFGDPPFAKPVGHHDWLVLVQCQLCCQQAVLSPPDPDRAHGSPLNSLSQQWDHWAHPDGGIIMTGGNGDPRSNSVSRRDGRDDCVQSVVVNVVCVVVVFDRHHHDTDSSNDRPRASIHRHQWHWDDRDRQFKTKTAGDCPRPCVDPVDPGRGHPGGMYMYGHDSALVVSLVCVLVVNHGMHSHGHALDDPDDDDPRMDMDTDFTRMTMMMRGNCVDPPNVPSLVSLLSSLQRDSVCSCCPSNVVRIGTFRGGGGPVSHDPVGDDDRAGPNRGHQADVPPVPVPRDHPSVVSSVSCVVVPWDADPVSHTTDRPPD/DVLVVLQPVPDFWDFAEFEEEEADCLQPVLFVVLVVLLCVLCVLLFHHYHYHHDHQLVVLCCQQPVLPHFKYWDKALFDADCLCVCQQAAQVCLVFGANRPSQSHYDPVLNVLSLQLFADDDPSNLVSLQVNQVVCLQLPLWFFFWFFFFKKKFFFQFWDDQFVFDLFAQQNQFFIGGDPVVDDDFFEAEAEEAQLLCLPALQCLARSSDDDGHSVQQLFPFQWGDTPSDIDGDQWPDWDDDDQKIKTFGDPPFAKPVGHHDWLVLVQCQLCCQQAVLSPPDPDRAHGSPLNSLSVQWDHWAHPDGGIIMTGGNGDPRSNSVSRRDGRDDCVQSVVVNVVCVVVVFDRHHHDTDSSNDRPRASIHRHQWHWDDRDRQFKTKTAGDCPRPCVDPVDPGGHHPGGMYMYGHDSALVVSLVCVLVVNHGMHSGGHALDDPDDDPPRMDMDTDFTRMTMMMRGNCVDPPNVPSLVSLLSSLQRDSVCSCCPSNVVRIGTFRGGGGPVSHDPVGDDDRAGPNRGHQADVPPVPVPRDHPSVVSSVSCVVVPWDADPVSHTTDRSPD